Protein 4HAD (pdb70)

Sequence (1238 aa):
SLRFGIISTAKIGRDNVVPAIQDAENCVVTAIASRDLTRAREADRFSVPHAFGSYEELASDVIDAVYIPLPTSQHIEWSIKAADAGKHVVCEKPLALKAGDIDAVIAARDRNKVVVTEAYITYSSPVWQKVRSLIDEGAIGSLRHVQGAFTYFNRDAGLPDIGVYPVSTRFSTGKEPLRIQANTERDPDFGTDIYSSSVKADFDDFELSFYVSTQANRQIVFHGTNGYIEVKSPFNANRRWGPEEIELADRRSHNESRIFRFQDSRQYRREVEAFARAVENGKEEVVTLENSKLNQKVIDAIYRASEKDGWEAVSLRFGIISTAKIGRDNVVPAIQDAENCVVTAIASRDLTRAREADRFSVPHAFGSYEELASDVIDAVYIPLPTSQHIEWSIKAADAGKHVVCEKPLALKAGDIDAVIAARDRNKVVVTEAYITYSSPVWQKVRSLIDEGAIGSLRHVQGAFTYFNRDGLPDIGVYPVSTRFSTGKEPLRIQANTERDPDFGTDIYSSSVKADFDDFELSFYVSTQANRQIVFHGTNGYIEVKSPFNANRWGPEEIELADRSHNESRIFRFQDSRQYRREVEAFARAVENGKEEVVTLENSKLNQKVIDAIYRASEKDGWEAVSLRFGIISTAKIGRDNVVPAIQDAENCVVTAIASRDLTRAREADRFSVPHAFGSYEELASDVIDAVYIPLPTSQHIEWSIKAADAGKHVVCEKPLALKAGDIDAVIAARDRNKVVVTEAYITYSSPVWQKVRSLIDEGAIGSLRHVQGAFTYFNRDAGLPDIGVYPVSTRFSTGKEPLRIQANTERDPDFGTDIYSSVKADFDDFELSFYVSTQANRQIVFHGTNGYIEVKKSPFNANRWGPEEIELADRSHNESRIFRFQDSRQYRREVEAFARAVENGKEEVVTLENSKLNQKVIDAIYRASEKDGWEAVSLRFGIISTAKIGRDNVVPAIQDAENCVVTAIASRDLTRAREADRFSVPHAFGSYEELASDVIDAVYIPLPTSQHIEWSIKAADAGKHVVCEKPLALKAGDIDAVIAARDRNKVVVTEAYITYSPVWQKVRSLIDEGAIGSSLRHVQGAFTYFNRDGLPDDIGVYPVSTRFSTGKEPLRIQANTERDPDFGTDIYSSVKADFDDFELSFYVSTQANRQIVFHGTNGYIEVKKSPFNANRWGPEEIELADRSHNESRIFRFQDSRQYRREVEAFARAVENGKEEVVTLENNSKLNQKVIDAIYRASEKDDGWEAV

Secondary structure (DSSP, 8-state):
--EEEEES--HHIIIIIHHHHHH-SS-EEEEEE-SSHHHHH--TTTT-SEEESSS-----SS-SEEEE-S-GGGHHHHHHHHHHTT-EEEEPSP--SSGGGGHHHHHHHHHHT--EEE---TTSHHHHHHHHHHHTTTTSSEEEEEEEEE--------HHHHTTT--HHHHH----SEEEEEEEE-TTT--EEEEEEEEE-SS-EEEEEEE----EE--EEESS-EEEESSTTTGGGTS--EEEEE-SSSSEEEEEE-TT--HHHHHHHHHHHHHHHS-S----HHHHHHHHHHHHHHHHHTTSSS-EE-/--EEEEES--HHIIIIIHHHHHH-SS-EEEEEE-SSHHHHH--TTTT-SEEESSS-----SS-SEEEE-S-GGGHHHHHHHHHHTT-EEEEPSP--SSGGGHHHHHHHHHHHT--EEE---TTSHHHHHHHHHHHTTTTSSEEEEEEEEE-------HHHHTTT--HHHHH-----EEEEEEEE-TTT--EEEEEEEEE-SS-EEEEEEE----EE--EEESSEEEEESSTTTGGGTS--EEEEEETTSSEEEEEE-TT--HHHHHHHHHHHHHHHS-S----HHHHHHHHHHHHHHHHHTTSSS-EE-/--EEEEES--HHIIIIIHHHHHH-SS-EEEEEE-SSHHHHH--TTTT-SEEESSS-----SS-SEEEE-S-GGGHHHHHHHHHHTT-EEEEPSP--SSGGGHHHHHHHHHHHT--EEE---TTSHHHHHHHHHHHTTTTSSEEEEEEEEE--------HHHHTTT--HHHHH----SEEEEEEEE-TTT--EEEEEEEEE-SS-EEEEEEE----EE--EEESSEEEEESSTTTGGGTS--EEEEEETTSSEEEEEE-TT--HHHHHHHHHHHHHHHS-S----HHHHHHHHHHHHHHHHHTTSSS-EE-/--EEEEES--HHIIIIIHHHHHH-SS-EEEEEE-SSHHHHH--TTTT-SEEESSS-----SS-SEEEE-S-GGGHHHHHHHHHHTT-EEEEPSP--SSGGGHHHHHHHHHHHT--EEE---TTSHHHHHHHHHHHTTTTSSEEEEEEEEE-------HHHHTTT--HHHHH-----EEEEEEEE-TTT--EEEEEEEEE-SS-EEEEEEE----EE--EEESSEEEEESSTTTGGGTS--EEEEEETTSSEEEEEE-TT--HHHHHHHHHHHHHHHS-S----HHHHHHHHHHHHHHHHHTTSSS-EE-

Foldseek 3Di:
DAEEEEEAPDPCCVPAQQLLQCVFDQHHYAEYEDCDQVSRVVVVVSVHNYYYNHPLVLLDPRHQAYEYPDPLVCQLVSLLSNLVSNHAYEYEPPNHPFLVSLVSSVVSCVVSVHHYAYQALLLFPLLVCLQVCVVVCLQPQWAEAEKEFEDEDDDPAFRNGVLQLLSVCSSDVFAFFKKAKAWDADPPPGYTFKMWMWTHRPSYIYTYMYGHHHGDIWWTHHQFWMKIQHQRGPDVVVDFRWIWTATNVSPDIDIDGDPPRSRSSSLVNLSSVCRVPVPRDGHDSVNSSSSSVVVVNNVVNNVDDDMGTD/DAEEEEEDPDPCCVPAQQLLQCVFDQHHYQEYEDCDQVSRVVVVVSVHNYYYNHPLVLLDPRHQAYEYPDPLVCQLVSLLSNLVSLHAYEYEPPNHPFLVSLVSSVVSCVVSVHHYAYQALLLFPLLVVLQVCVVVCLQPQWAEAEKEFEDEDDVDFRNGVLQLLSVCSSDVFAFFKKAKAWDADPPPGHTFKMWMWTHRPSYIYTYMYGHHHGDIWWGHHQFWMKIQHQRGPDPVRDFRWIWTATNVRPDIDIDGDPPRSRSSSLVNLSSVCRVPVPRDGHDSVNSSSSSVVVVNNVVNNVDDDMGTD/DAEEEEEDPDPCCVPAQQLLQCVFDQHHYQEYEDCDQVSRVVVVVSVHNYYYNHPLVCLDPRHQAYEAPDPLVCQLVSLLVNLVSLHAYEYEPPNHPFLVSLVSSVVSCVVSVHHYAYQALLLFPLLVCLLVCVVVCLQPQWAEAEKEFEDEDDPVAFRNGVLQLLSVCSSDVFAFFKKAKAWDADPPPGYTFKMWMWTHRPRYIYTYMYGHHHGDIWWGHHQFWMKIQDQRGPDPVRDFRWIWTATNVNPDIDIDGDPPRSRSSSLVNLSSVCRVPVPRDGHDSVNSSSSSVVVVSNVVNNVDDDMGTD/DAEEEEEDPDPCCVPAQQLLQCVFDQHHYQEYEDCDQVSRVVVVVSVHNYYYNHPLVLLDPSHQAYEYPDPLVCQLVSLLSNLVSNHAYEYEPPNHPFLVSLVSSVVSCVVSVHHYAYQALLLFPLLVVLLVCVVVCLQPQWAEAEKEFEDEDPVAFRNTVLQLLSVCSSDVFAFFKKAKAWDADPPPGHTFKMWMWTHRPSYIYTYMYGHHHGDIWWGHHQFWMKIQDQRGPDPVRDFRWIWTATNVSPDIDIDGDPPRSRSSSRVNLSSVCRVPVPRDGHDSVNSSSSSNVVVSNVVNNVDDDMGTD

CATH classification: 3.40.50.720 (+1 more: 3.30.360.10)

Organism: Rhizobium etli (strain ATCC 51251 / DSM 11541 / JCM 21823 / NBRC 15573 / CFN 42) (NCBI:txid347834)

Structure (mmCIF, N/CA/C/O backbone):
data_4HAD
#
_entry.id   4HAD
#
_cell.length_a   45.662
_cell.length_b   160.081
_cell.length_c   192.646
_cell.angle_alpha   90.000
_cell.angle_beta   90.000
_cell.angle_gamma   90.000
#
_symmetry.space_group_name_H-M   'P 21 21 21'
#
loop_
_entity.id
_entity.type
_entity.pdbx_description
1 polymer 'Probable oxidoreductase protein'
2 non-polymer 'SODIUM ION'
3 water water
#
loop_
_atom_site.group_PDB
_atom_site.id
_atom_site.type_symbol
_atom_site.label_atom_id
_atom_site.label_alt_id
_atom_site.label_comp_id
_atom_site.label_asym_id
_atom_site.label_entity_id
_atom_site.label_seq_id
_atom_site.pdbx_PDB_ins_code
_atom_site.Cartn_x
_atom_site.Cartn_y
_atom_site.Cartn_z
_atom_site.occupancy
_atom_site.B_iso_or_equiv
_atom_site.auth_seq_id
_atom_site.auth_comp_id
_atom_site.auth_asym_id
_atom_site.auth_atom_id
_atom_site.pdbx_PDB_model_num
ATOM 1 N N . SER A 1 22 ? 21.834 57.659 92.656 1.00 68.51 0 SER A N 1
ATOM 2 C CA . SER A 1 22 ? 22.885 57.602 91.600 1.00 66.82 0 SER A CA 1
ATOM 3 C C . SER A 1 22 ? 23.791 58.852 91.648 1.00 58.54 0 SER A C 1
ATOM 4 O O . SER A 1 22 ? 23.313 59.985 91.616 1.00 57.54 0 SER A O 1
ATOM 15 N N . LEU A 1 24 ? 26.516 61.655 90.569 1.00 34.37 2 LEU A N 1
ATOM 16 C CA . LEU A 1 24 ? 27.113 62.363 89.449 1.00 29.99 2 LEU A CA 1
ATOM 17 C C . LEU A 1 24 ? 28.614 62.097 89.459 1.00 29.00 2 LEU A C 1
ATOM 18 O O . LEU A 1 24 ? 29.286 62.259 90.489 1.00 27.76 2 LEU A O 1
ATOM 23 N N . ARG A 1 25 ? 29.130 61.673 88.307 1.00 28.41 3 ARG A N 1
ATOM 24 C CA . ARG A 1 25 ? 30.504 61.230 88.199 1.00 27.65 3 ARG A CA 1
ATOM 25 C C . ARG A 1 25 ? 31.382 62.346 87.638 1.00 25.39 3 ARG A C 1
ATOM 26 O O . ARG A 1 25 ? 31.179 62.792 86.520 1.00 26.99 3 ARG A O 1
ATOM 34 N N . PHE A 1 26 ? 32.372 62.755 88.431 1.00 24.79 4 PHE A N 1
ATOM 35 C CA . PHE A 1 26 ? 33.271 63.852 88.092 1.00 24.59 4 PHE A CA 1
ATOM 36 C C . PHE A 1 26 ? 34.580 63.342 87.528 1.00 25.94 4 PHE A C 1
ATOM 37 O O . PHE A 1 26 ? 35.124 62.338 88.001 1.00 25.87 4 PHE A O 1
ATOM 45 N N . GLY A 1 27 ? 35.073 64.053 86.518 1.00 26.04 5 GLY A N 1
ATOM 46 C CA . GLY A 1 27 ? 36.441 63.927 86.052 1.00 27.51 5 GLY A CA 1
ATOM 47 C C . GLY A 1 27 ? 37.188 65.211 86.397 1.00 26.48 5 GLY A C 1
ATOM 48 O O . GLY A 1 27 ? 36.633 66.295 86.328 1.00 28.33 5 GLY A O 1
ATOM 49 N N . ILE A 1 28 ? 38.449 65.089 86.785 1.00 26.75 6 ILE A N 1
ATOM 50 C CA . ILE A 1 28 ? 39.259 66.235 87.148 1.00 24.98 6 ILE A CA 1
ATOM 51 C C . ILE A 1 28 ? 40.279 66.519 86.046 1.00 26.50 6 ILE A C 1
ATOM 52 O O . ILE A 1 28 ? 41.095 65.666 85.717 1.00 27.61 6 ILE A O 1
ATOM 57 N N . ILE A 1 29 ? 40.254 67.731 85.508 1.00 27.36 7 ILE A N 1
ATOM 58 C CA . ILE A 1 29 ? 41.218 68.129 84.506 1.00 28.75 7 ILE A CA 1
ATOM 59 C C . ILE A 1 29 ? 42.458 68.710 85.187 1.00 28.32 7 ILE A C 1
ATOM 60 O O . ILE A 1 29 ? 42.449 69.841 85.631 1.00 28.57 7 ILE A O 1
ATOM 65 N N . SER A 1 30 ? 43.517 67.906 85.235 1.00 28.05 8 SER A N 1
ATOM 66 C CA . SER A 1 30 ? 44.826 68.251 85.820 1.00 28.70 8 SER A CA 1
ATOM 67 C C . SER A 1 30 ? 44.866 67.955 87.320 1.00 29.06 8 SER A C 1
ATOM 68 O O . SER A 1 30 ? 43.831 67.840 87.975 1.00 29.63 8 SER A O 1
ATOM 71 N N . THR A 1 31 ? 46.086 67.844 87.839 1.00 30.03 9 THR A N 1
ATOM 72 C CA . THR A 1 31 ? 46.340 67.590 89.253 1.00 31.45 9 THR A CA 1
ATOM 73 C C . THR A 1 31 ? 46.655 68.884 89.990 1.00 29.58 9 THR A C 1
ATOM 74 O O . THR A 1 31 ? 47.460 68.903 90.927 1.00 30.91 9 THR A O 1
ATOM 78 N N . ALA A 1 32 ? 46.017 69.973 89.592 1.00 28.67 10 ALA A N 1
ATOM 79 C CA . ALA A 1 32 ? 46.308 71.256 90.198 1.00 30.34 10 ALA A CA 1
ATOM 80 C C . ALA A 1 32 ? 46.007 71.212 91.709 1.00 31.95 10 ALA A C 1
ATOM 81 O O . ALA A 1 32 ? 45.143 70.453 92.165 1.00 28.46 10 ALA A O 1
ATOM 83 N N . LYS A 1 33 ? 46.706 72.069 92.448 1.00 35.84 11 LYS A N 1
ATOM 84 C CA . LYS A 1 33 ? 46.724 72.065 93.901 1.00 38.05 11 LYS A CA 1
ATOM 85 C C . LYS A 1 33 ? 45.368 72.365 94.520 1.00 33.97 11 LYS A C 1
ATOM 86 O O . LYS A 1 33 ? 45.010 71.759 95.530 1.00 29.64 11 LYS A O 1
ATOM 92 N N . ILE A 1 34 ? 44.625 73.301 93.930 1.00 28.85 12 ILE A N 1
ATOM 93 C CA . ILE A 1 34 ? 43.275 73.618 94.403 1.00 30.69 12 ILE A CA 1
ATOM 94 C C . ILE A 1 34 ? 42.386 72.364 94.398 1.00 28.25 12 ILE A C 1
ATOM 95 O O . ILE A 1 34 ? 41.548 72.177 95.288 1.00 23.98 12 ILE A O 1
ATOM 100 N N . GLY A 1 35 ? 42.531 71.542 93.367 1.00 25.10 13 GLY A N 1
ATOM 101 C CA . GLY A 1 35 ? 41.803 70.278 93.298 1.00 29.43 13 GLY A CA 1
ATOM 102 C C . GLY A 1 35 ? 42.247 69.305 94.372 1.00 28.01 13 GLY A C 1
ATOM 103 O O . GLY A 1 35 ? 41.415 68.778 95.104 1.00 29.18 13 GLY A O 1
ATOM 104 N N . ARG A 1 36 ? 43.557 69.108 94.491 1.00 27.41 14 ARG A N 1
ATOM 105 C CA . ARG A 1 36 ? 44.129 68.167 95.459 1.00 29.89 14 ARG A CA 1
ATOM 106 C C . ARG A 1 36 ? 43.775 68.525 96.915 1.00 30.97 14 ARG A C 1
ATOM 107 O O . ARG A 1 36 ? 43.459 67.642 97.729 1.00 24.73 14 ARG A O 1
ATOM 115 N N . ASP A 1 37 ? 43.830 69.820 97.233 1.00 27.01 15 ASP A N 1
ATOM 116 C CA . ASP A 1 37 ? 43.722 70.284 98.610 1.00 28.96 15 ASP A CA 1
ATOM 117 C C . ASP A 1 37 ? 42.282 70.525 99.083 1.00 27.70 15 ASP A C 1
ATOM 118 O O . ASP A 1 37 ? 42.011 70.430 100.271 1.00 29.25 15 ASP A O 1
ATOM 123 N N . ASN A 1 38 ? 41.373 70.814 98.164 1.00 25.59 16 ASN A N 1
ATOM 124 C CA . ASN A 1 38 ? 40.031 71.226 98.518 1.00 25.05 16 ASN A CA 1
ATOM 125 C C . ASN A 1 38 ? 38.904 70.516 97.793 1.00 21.75 16 ASN A C 1
ATOM 126 O O . ASN A 1 38 ? 38.031 69.918 98.433 1.00 21.09 16 ASN A O 1
ATOM 131 N N . VAL A 1 39 ? 38.897 70.585 96.470 1.00 20.16 17 VAL A N 1
ATOM 132 C CA . VAL A 1 39 ? 37.717 70.171 95.725 1.00 20.25 17 VAL A CA 1
ATOM 133 C C . VAL A 1 39 ? 37.587 68.657 95.560 1.00 20.52 17 VAL A C 1
ATOM 134 O O . VAL A 1 39 ? 36.506 68.110 95.746 1.00 23.14 17 VAL A O 1
ATOM 138 N N . VAL A 1 40 ? 38.679 67.965 95.274 1.00 21.17 18 VAL A N 1
ATOM 139 C CA . VAL A 1 40 ? 38.599 66.509 95.098 1.00 21.23 18 VAL A CA 1
ATOM 140 C C . VAL A 1 40 ? 38.132 65.791 96.373 1.00 21.03 18 VAL A C 1
ATOM 141 O O . VAL A 1 40 ? 37.216 64.991 96.306 1.00 21.62 18 VAL A O 1
ATOM 145 N N . PRO A 1 41 ? 38.743 66.073 97.528 1.00 20.49 19 PRO A N 1
ATOM 146 C CA . PRO A 1 41 ? 38.216 65.453 98.710 1.00 20.45 19 PRO A CA 1
ATOM 147 C C . PRO A 1 41 ? 36.780 65.842 99.021 1.00 20.55 19 PRO A C 1
ATOM 148 O O . PRO A 1 41 ? 36.032 65.016 99.518 1.00 19.55 19 PRO A O 1
ATOM 152 N N . ALA A 1 42 ? 36.384 67.092 98.701 1.00 20.21 20 ALA A N 1
ATOM 153 C CA . ALA A 1 42 ? 35.009 67.513 98.908 1.00 20.58 20 ALA A CA 1
ATOM 154 C C . ALA A 1 42 ? 34.025 66.755 98.029 1.00 21.61 20 ALA A C 1
ATOM 155 O O . ALA A 1 42 ? 32.935 66.427 98.487 1.00 22.61 20 ALA A O 1
ATOM 157 N N . ILE A 1 43 ? 34.411 66.434 96.790 1.00 22.99 21 ILE A N 1
ATOM 158 C CA . ILE A 1 43 ? 33.545 65.634 95.922 1.00 21.95 21 ILE A CA 1
ATOM 159 C C . ILE A 1 43 ? 33.386 64.209 96.481 1.00 22.82 21 ILE A C 1
ATOM 160 O O . ILE A 1 43 ? 32.268 63.688 96.538 1.00 21.85 21 ILE A O 1
ATOM 165 N N . GLN A 1 44 ? 34.472 63.624 96.975 1.00 22.87 22 GLN A N 1
ATOM 166 C CA . GLN A 1 44 ? 34.377 62.288 97.588 1.00 24.28 22 GLN A CA 1
ATOM 167 C C . GLN A 1 44 ? 33.491 62.337 98.843 1.00 24.21 22 GLN A C 1
ATOM 168 O O . GLN A 1 44 ? 32.676 61.433 99.040 1.00 24.22 22 GLN A O 1
ATOM 174 N N . ASP A 1 45 ? 33.571 63.421 99.621 1.00 23.63 23 ASP A N 1
ATOM 175 C CA . ASP A 1 45 ? 32.724 63.583 100.789 1.00 22.26 23 ASP A CA 1
ATOM 176 C C . ASP A 1 45 ? 31.249 63.816 100.420 1.00 22.13 23 ASP A C 1
ATOM 177 O O . ASP A 1 45 ? 30.331 63.411 101.164 1.00 23.37 23 ASP A O 1
ATOM 182 N N . ALA A 1 46 ? 31.025 64.448 99.280 1.00 21.34 24 ALA A N 1
ATOM 183 C CA . ALA A 1 46 ? 29.677 64.895 98.878 1.00 21.59 24 ALA A CA 1
ATOM 184 C C . ALA A 1 46 ? 28.677 63.760 98.745 1.00 23.06 24 ALA A C 1
ATOM 185 O O . ALA A 1 46 ? 29.043 62.636 98.357 1.00 24.93 24 ALA A O 1
ATOM 187 N N . GLU A 1 47 ? 27.424 64.035 99.068 1.00 23.97 25 GLU A N 1
ATOM 188 C CA . GLU A 1 47 ? 26.390 63.009 99.102 1.00 29.76 25 GLU A CA 1
ATOM 189 C C . GLU A 1 47 ? 25.901 62.530 97.754 1.00 29.14 25 GLU A C 1
ATOM 190 O O . GLU A 1 47 ? 25.440 61.394 97.640 1.00 33.37 25 GLU A O 1
ATOM 196 N N . ASN A 1 48 ? 25.981 63.374 96.744 1.00 28.82 26 ASN A N 1
ATOM 197 C CA . ASN A 1 48 ? 25.358 63.074 95.457 1.00 28.38 26 ASN A CA 1
ATOM 198 C C . ASN A 1 48 ? 26.345 63.120 94.293 1.00 27.69 26 ASN A C 1
ATOM 199 O O . ASN A 1 48 ? 25.928 63.167 93.128 1.00 28.59 26 ASN A O 1
ATOM 204 N N . CYS A 1 49 ? 27.642 63.152 94.595 1.00 26.40 27 CYS A N 1
ATOM 205 C CA . CYS A 1 49 ? 28.641 62.960 93.560 1.00 27.00 27 CYS A CA 1
ATOM 206 C C . CYS A 1 49 ? 29.888 62.246 94.029 1.00 25.41 27 CYS A C 1
ATOM 207 O O . CYS A 1 49 ? 30.044 61.940 95.214 1.00 22.91 27 CYS A O 1
ATOM 210 N N . VAL A 1 50 ? 30.747 61.936 93.064 1.00 24.87 28 VAL A N 1
ATOM 211 C CA . VAL A 1 50 ? 31.928 61.136 93.307 1.00 24.25 28 VAL A CA 1
ATOM 212 C C . VAL A 1 50 ? 32.916 61.425 92.174 1.00 23.66 28 VAL A C 1
ATOM 213 O O . VAL A 1 50 ? 32.508 61.801 91.063 1.00 23.93 28 VAL A O 1
ATOM 217 N N . VAL A 1 51 ? 34.209 61.291 92.443 1.00 23.38 29 VAL A N 1
ATOM 218 C CA . VAL A 1 51 ? 35.227 61.433 91.393 1.00 24.14 29 VAL A CA 1
ATOM 219 C C . VAL A 1 51 ? 35.549 60.058 90.820 1.00 25.75 29 VAL A C 1
ATOM 220 O O . VAL A 1 51 ? 35.993 59.198 91.553 1.00 26.42 29 VAL A O 1
ATOM 224 N N . THR A 1 52 ? 35.326 59.872 89.518 1.00 26.50 30 THR A N 1
ATOM 225 C CA . THR A 1 52 ? 35.618 58.620 88.843 1.00 27.19 30 THR A CA 1
ATOM 226 C C . THR A 1 52 ? 36.888 58.639 87.992 1.00 28.08 30 THR A C 1
ATOM 227 O O . THR A 1 52 ? 37.429 57.567 87.664 1.00 28.94 30 THR A O 1
ATOM 231 N N . ALA A 1 53 ? 37.382 59.821 87.648 1.00 26.83 31 ALA A N 1
ATOM 232 C CA . ALA A 1 53 ? 38.579 59.916 86.833 1.00 26.31 31 ALA A CA 1
ATOM 233 C C . ALA A 1 53 ? 39.397 61.193 87.097 1.00 28.15 31 ALA A C 1
ATOM 234 O O . ALA A 1 53 ? 38.853 62.258 87.447 1.00 26.55 31 ALA A O 1
ATOM 236 N N . ILE A 1 54 ? 40.711 61.061 86.917 1.00 27.78 32 ILE A N 1
ATOM 237 C CA . ILE A 1 54 ? 41.628 62.176 86.913 1.00 28.07 32 ILE A CA 1
ATOM 238 C C . ILE A 1 54 ? 42.438 62.103 85.635 1.00 27.92 32 ILE A C 1
ATOM 239 O O . ILE A 1 54 ? 42.830 61.013 85.206 1.00 27.92 32 ILE A O 1
ATOM 244 N N . ALA A 1 55 ? 42.693 63.268 85.029 1.00 26.95 33 ALA A N 1
ATOM 245 C CA . ALA A 1 55 ? 43.434 63.342 83.775 1.00 27.59 33 ALA A CA 1
ATOM 246 C C . ALA A 1 55 ? 44.583 64.319 83.912 1.00 28.74 33 ALA A C 1
ATOM 247 O O . ALA A 1 55 ? 44.449 65.386 84.539 1.00 27.82 33 ALA A O 1
ATOM 249 N N . SER A 1 56 ? 45.719 63.941 83.350 1.00 30.18 34 SER A N 1
ATOM 250 C CA . SER A 1 56 ? 46.887 64.808 83.319 1.00 32.60 34 SER A CA 1
ATOM 251 C C . SER A 1 56 ? 47.730 64.418 82.125 1.00 36.55 34 SER A C 1
ATOM 252 O O . SER A 1 56 ? 47.732 63.248 81.730 1.00 39.38 34 SER A O 1
ATOM 255 N N . ARG A 1 57 ? 48.478 65.379 81.591 1.00 39.19 35 ARG A N 1
ATOM 256 C CA . ARG A 1 57 ? 49.508 65.077 80.588 1.00 47.59 35 ARG A CA 1
ATOM 257 C C . ARG A 1 57 ? 50.548 64.081 81.118 1.00 46.69 35 ARG A C 1
ATOM 258 O O . ARG A 1 57 ? 51.181 63.388 80.337 1.00 43.91 35 ARG A O 1
ATOM 266 N N . ASP A 1 58 ? 50.730 64.059 82.438 1.00 42.25 36 ASP A N 1
ATOM 267 C CA . ASP A 1 58 ? 51.616 63.136 83.117 1.00 42.56 36 ASP A CA 1
ATOM 268 C C . ASP A 1 58 ? 50.756 62.060 83.780 1.00 41.18 36 ASP A C 1
ATOM 269 O O . ASP A 1 58 ? 50.183 62.275 84.861 1.00 39.23 36 ASP A O 1
ATOM 274 N N . LEU A 1 59 ? 50.648 60.915 83.107 1.00 38.88 37 LEU A N 1
ATOM 275 C CA . LEU A 1 59 ? 49.797 59.821 83.564 1.00 39.94 37 LEU A CA 1
ATOM 276 C C . LEU A 1 59 ? 50.163 59.347 84.968 1.00 42.54 37 LEU A C 1
ATOM 277 O O . LEU A 1 59 ? 49.287 59.008 85.769 1.00 40.91 37 LEU A O 1
ATOM 282 N N . THR A 1 60 ? 51.459 59.314 85.255 1.00 43.64 38 THR A N 1
ATOM 283 C CA . THR A 1 60 ? 51.955 58.858 86.556 1.00 41.57 38 THR A CA 1
ATOM 284 C C . THR A 1 60 ? 51.398 59.731 87.675 1.00 41.77 38 THR A C 1
ATOM 285 O O . THR A 1 60 ? 50.945 59.218 88.689 1.00 41.11 38 THR A O 1
ATOM 289 N N . ARG A 1 61 ? 51.431 61.042 87.468 1.00 42.00 39 ARG A N 1
ATOM 290 C CA . ARG A 1 61 ? 50.832 62.004 88.383 1.00 41.00 39 ARG A CA 1
ATOM 291 C C . ARG A 1 61 ? 49.348 61.766 88.621 1.00 37.81 39 ARG A C 1
ATOM 292 O O . ARG A 1 61 ? 48.884 61.786 89.760 1.00 36.16 39 ARG A O 1
ATOM 300 N N . ALA A 1 62 ? 48.615 61.564 87.532 1.00 34.98 40 ALA A N 1
ATOM 301 C CA . ALA A 1 62 ? 47.180 61.300 87.591 1.00 33.58 40 ALA A CA 1
ATOM 302 C C . ALA A 1 62 ? 46.870 60.054 88.409 1.00 32.75 40 ALA A C 1
ATOM 303 O O . ALA A 1 62 ? 45.959 60.059 89.252 1.00 29.20 40 ALA A O 1
ATOM 305 N N . ARG A 1 63 ? 47.638 58.994 88.153 1.00 33.94 41 ARG A N 1
ATOM 306 C CA . ARG A 1 63 ? 47.469 57.699 88.812 1.00 38.03 41 ARG A CA 1
ATOM 307 C C . ARG A 1 63 ? 47.769 57.795 90.316 1.00 37.01 41 ARG A C 1
ATOM 308 O O . ARG A 1 63 ? 47.078 57.177 91.133 1.00 36.20 41 ARG A O 1
ATOM 316 N N . GLU A 1 64 ? 48.796 58.564 90.667 1.00 38.56 42 GLU A N 1
ATOM 317 C CA . GLU A 1 64 ? 49.159 58.798 92.078 1.00 39.16 42 GLU A CA 1
ATOM 318 C C . GLU A 1 64 ? 48.055 59.518 92.830 1.00 35.94 42 GLU A C 1
ATOM 319 O O . GLU A 1 64 ? 47.728 59.155 93.956 1.00 32.93 42 GLU A O 1
ATOM 333 N N . ALA A 1 66 ? 44.880 59.649 91.854 1.00 29.14 44 ALA A N 1
ATOM 334 C CA . ALA A 1 66 ? 43.723 58.752 91.835 1.00 29.09 44 ALA A CA 1
ATOM 335 C C . ALA A 1 66 ? 43.809 57.722 92.943 1.00 30.26 44 ALA A C 1
ATOM 336 O O . ALA A 1 66 ? 42.827 57.476 93.651 1.00 31.63 44 ALA A O 1
ATOM 338 N N . ASP A 1 67 ? 44.988 57.146 93.116 1.00 31.47 45 ASP A N 1
ATOM 339 C CA . ASP A 1 67 ? 45.202 56.144 94.161 1.00 33.50 45 ASP A CA 1
ATOM 340 C C . ASP A 1 67 ? 44.935 56.727 95.535 1.00 32.61 45 ASP A C 1
ATOM 341 O O . ASP A 1 67 ? 44.283 56.096 96.347 1.00 32.19 45 ASP A O 1
ATOM 346 N N . ARG A 1 68 ? 45.438 57.930 95.784 1.00 29.26 46 ARG A N 1
ATOM 347 C CA . ARG A 1 68 ? 45.263 58.585 97.060 1.00 29.95 46 ARG A CA 1
ATOM 348 C C . ARG A 1 68 ? 43.788 58.790 97.452 1.00 27.48 46 ARG A C 1
ATOM 349 O O . ARG A 1 68 ? 43.420 58.599 98.611 1.00 26.21 46 ARG A O 1
ATOM 357 N N . PHE A 1 69 ? 42.983 59.212 96.491 1.00 27.85 47 PHE A N 1
ATOM 358 C CA . PHE A 1 69 ? 41.621 59.667 96.735 1.00 25.94 47 PHE A CA 1
ATOM 359 C C . PHE A 1 69 ? 40.559 58.639 96.395 1.00 25.61 47 PHE A C 1
ATOM 360 O O . PHE A 1 69 ? 39.375 58.965 96.392 1.00 23.79 47 PHE A O 1
ATOM 368 N N . SER A 1 70 ? 40.984 57.399 96.124 1.00 26.78 48 SER A N 1
ATOM 369 C CA . SER A 1 70 ? 40.069 56.287 95.842 1.00 27.90 48 SER A CA 1
ATOM 370 C C . SER A 1 70 ? 39.322 56.451 94.520 1.00 29.17 48 SER A C 1
ATOM 371 O O . SER A 1 70 ? 38.117 56.148 94.428 1.00 29.83 48 SER A O 1
ATOM 374 N N . VAL A 1 71 ? 40.041 56.936 93.504 1.00 28.33 49 VAL A N 1
ATOM 375 C CA . VAL A 1 71 ? 39.465 57.219 92.198 1.00 28.13 49 VAL A CA 1
ATOM 376 C C . VAL A 1 71 ? 39.828 56.081 91.241 1.00 27.85 49 VAL A C 1
ATOM 377 O O . VAL A 1 71 ? 40.990 55.751 91.106 1.00 27.96 49 VAL A O 1
ATOM 381 N N . PRO A 1 72 ? 38.832 55.488 90.579 1.00 28.35 50 PRO A N 1
ATOM 382 C CA . PRO A 1 72 ? 39.098 54.264 89.822 1.00 30.75 50 PRO A CA 1
ATOM 383 C C . PRO A 1 72 ? 39.867 54.459 88.514 1.00 31.43 50 PRO A C 1
ATOM 384 O O . PRO A 1 72 ? 40.595 53.564 88.112 1.00 32.37 50 PRO A O 1
ATOM 388 N N . HIS A 1 73 ? 39.719 55.603 87.857 1.00 29.62 51 HIS A N 1
ATOM 389 C CA . HIS A 1 73 ? 40.335 55.801 86.542 1.00 31.20 51 HIS A CA 1
ATOM 390 C C . HIS A 1 73 ? 41.323 56.971 86.502 1.00 31.06 51 HIS A C 1
ATOM 391 O O . HIS A 1 73 ? 41.096 58.023 87.123 1.00 31.35 51 HIS A O 1
ATOM 398 N N . ALA A 1 74 ? 42.414 56.765 85.767 1.00 29.78 52 ALA A N 1
ATOM 399 C CA . ALA A 1 74 ? 43.403 57.787 85.500 1.00 30.43 52 ALA A CA 1
ATOM 400 C C . ALA A 1 74 ? 43.642 57.831 83.988 1.00 31.71 52 ALA A C 1
ATOM 401 O O . ALA A 1 74 ? 43.791 56.785 83.370 1.00 31.64 52 ALA A O 1
ATOM 403 N N . PHE A 1 75 ? 43.651 59.029 83.401 1.00 31.27 53 PHE A N 1
ATOM 404 C CA . PHE A 1 75 ? 43.854 59.194 81.957 1.00 32.03 53 PHE A CA 1
ATOM 405 C C . PHE A 1 75 ? 45.100 60.031 81.678 1.00 33.39 53 PHE A C 1
ATOM 406 O O . PHE A 1 75 ? 45.434 60.942 82.440 1.00 32.72 53 PHE A O 1
ATOM 414 N N . GLY A 1 76 ? 45.756 59.744 80.558 1.00 34.89 54 GLY A N 1
ATOM 415 C CA . GLY A 1 76 ? 46.989 60.436 80.163 1.00 37.16 54 GLY A CA 1
ATOM 416 C C . GLY A 1 76 ? 46.794 61.664 79.284 1.00 35.45 54 GLY A C 1
ATOM 417 O O . GLY A 1 76 ? 47.770 62.274 78.834 1.00 35.06 54 GLY A O 1
ATOM 418 N N . SER A 1 77 ? 45.542 62.037 79.054 1.00 33.52 55 SER A N 1
ATOM 419 C CA . SER A 1 77 ? 45.213 63.268 78.330 1.00 33.85 55 SER A CA 1
ATOM 420 C C . SER A 1 77 ? 43.803 63.715 78.679 1.00 31.64 55 SER A C 1
ATOM 421 O O . SER A 1 77 ? 42.945 62.892 79.002 1.00 29.68 55 SER A O 1
ATOM 424 N N . TYR A 1 78 ? 43.554 65.014 78.568 1.00 31.79 56 TYR A N 1
ATOM 425 C CA . TYR A 1 78 ? 42.219 65.541 78.843 1.00 31.28 56 TYR A CA 1
ATOM 426 C C . TYR A 1 78 ? 41.232 64.984 77.828 1.00 31.07 56 TYR A C 1
ATOM 427 O O . TYR A 1 78 ? 40.110 64.608 78.176 1.00 30.14 56 TYR A O 1
ATOM 436 N N . GLU A 1 79 ? 41.669 64.910 76.570 1.00 32.58 57 GLU A N 1
ATOM 437 C CA . GLU A 1 79 ? 40.803 64.535 75.456 1.00 33.01 57 GLU A CA 1
ATOM 438 C C . GLU A 1 79 ? 40.264 63.136 75.648 1.00 33.04 57 GLU A C 1
ATOM 439 O O . GLU A 1 79 ? 39.089 62.883 75.398 1.00 34.78 57 GLU A O 1
ATOM 445 N N . GLU A 1 80 ? 41.123 62.234 76.109 1.00 33.81 58 GLU A N 1
ATOM 446 C CA . GLU A 1 80 ? 40.714 60.849 76.313 1.00 33.68 58 GLU A CA 1
ATOM 447 C C . GLU A 1 80 ? 39.646 60.716 77.397 1.00 32.52 58 GLU A C 1
ATOM 448 O O . GLU A 1 80 ? 38.668 59.991 77.216 1.00 31.23 58 GLU A O 1
ATOM 462 N N . LEU A 1 82 ? 37.534 63.205 78.286 1.00 33.93 60 LEU A N 1
ATOM 463 C CA . LEU A 1 82 ? 36.313 63.804 77.738 1.00 31.99 60 LEU A CA 1
ATOM 464 C C . LEU A 1 82 ? 35.549 62.872 76.802 1.00 32.01 60 LEU A C 1
ATOM 465 O O . LEU A 1 82 ? 34.317 62.883 76.793 1.00 36.30 60 LEU A O 1
ATOM 470 N N . ALA A 1 83 ? 36.266 62.037 76.062 1.00 32.72 61 ALA A N 1
ATOM 471 C CA . ALA A 1 83 ? 35.638 61.077 75.157 1.00 34.43 61 ALA A CA 1
ATOM 472 C C . ALA A 1 83 ? 35.032 59.877 75.889 1.00 35.72 61 ALA A C 1
ATOM 473 O O . ALA A 1 83 ? 34.244 59.126 75.317 1.00 35.48 61 ALA A O 1
ATOM 475 N N . SER A 1 84 ? 35.403 59.680 77.148 1.00 36.57 62 SER A N 1
ATOM 476 C CA . SER A 1 84 ? 34.988 58.484 77.901 1.00 38.34 62 SER A CA 1
ATOM 477 C C . SER A 1 84 ? 33.567 58.639 78.424 1.00 38.97 62 SER A C 1
ATOM 478 O O . SER A 1 84 ? 33.090 59.767 78.632 1.00 36.03 62 SER A O 1
ATOM 481 N N . ASP A 1 85 ? 32.897 57.514 78.650 1.00 36.43 63 ASP A N 1
ATOM 482 C CA . ASP A 1 85 ? 31.579 57.514 79.310 1.00 38.69 63 ASP A CA 1
ATOM 483 C C . ASP A 1 85 ? 31.653 57.239 80.827 1.00 36.22 63 ASP A C 1
ATOM 484 O O . ASP A 1 85 ? 30.621 57.058 81.476 1.00 37.29 63 ASP A O 1
ATOM 489 N N . VAL A 1 86 ? 32.860 57.231 81.402 1.00 35.05 64 VAL A N 1
ATOM 490 C CA . VAL A 1 86 ? 33.013 56.995 82.843 1.00 34.12 64 VAL A CA 1
ATOM 491 C C . VAL A 1 86 ? 32.788 58.260 83.694 1.00 32.00 64 VAL A C 1
ATOM 492 O O . VAL A 1 86 ? 32.732 58.167 84.912 1.00 32.36 64 VAL A O 1
ATOM 496 N N . ILE A 1 87 ? 32.680 59.428 83.049 1.00 30.30 65 ILE A N 1
ATOM 497 C CA . ILE A 1 87 ? 32.353 60.694 83.721 1.00 28.30 65 ILE A CA 1
ATOM 498 C C . ILE A 1 87 ? 31.112 61.360 83.127 1.00 28.70 65 ILE A C 1
ATOM 499 O O . ILE A 1 87 ? 30.840 61.208 81.944 1.00 28.38 65 ILE A O 1
ATOM 504 N N . ASP A 1 88 ? 30.375 62.093 83.969 1.00 27.11 66 ASP A N 1
ATOM 505 C CA . ASP A 1 88 ? 29.227 62.895 83.542 1.00 26.84 66 ASP A CA 1
ATOM 506 C C . ASP A 1 88 ? 29.564 64.395 83.552 1.00 26.18 66 ASP A C 1
ATOM 507 O O . ASP A 1 88 ? 28.860 65.202 82.946 1.00 28.05 66 ASP A O 1
ATOM 512 N N . ALA A 1 89 ? 30.605 64.765 84.286 1.00 25.13 67 ALA A N 1
ATOM 513 C CA . ALA A 1 89 ? 30.909 66.176 84.554 1.00 24.25 67 ALA A CA 1
ATOM 514 C C . ALA A 1 89 ? 32.405 66.325 84.782 1.00 24.42 67 ALA A C 1
ATOM 515 O O . ALA A 1 89 ? 33.097 65.343 85.096 1.00 24.52 67 ALA A O 1
ATOM 517 N N . VAL A 1 90 ? 32.906 67.532 84.583 1.00 24.68 68 VAL A N 1
ATOM 518 C CA . VAL A 1 90 ? 34.300 67.817 84.865 1.00 25.52 68 VAL A CA 1
ATOM 519 C C . VAL A 1 90 ? 34.436 69.001 85.807 1.00 25.44 68 VAL A C 1
ATOM 520 O O . VAL A 1 90 ? 33.607 69.925 85.811 1.00 24.52 68 VAL A O 1
ATOM 524 N N . TYR A 1 91 ? 35.523 68.963 86.565 1.00 24.55 69 TYR A N 1
ATOM 525 C CA . TYR A 1 91 ? 35.996 70.089 87.330 1.00 24.91 69 TYR A CA 1
ATOM 526 C C . TYR A 1 91 ? 37.303 70.570 86.696 1.00 24.92 69 TYR A C 1
ATOM 527 O O . TYR A 1 91 ? 38.168 69.750 86.354 1.00 25.58 69 TYR A O 1
ATOM 536 N N . ILE A 1 92 ? 37.420 71.885 86.507 1.00 24.24 70 ILE A N 1
ATOM 537 C CA . ILE A 1 92 ? 38.527 72.476 85.778 1.00 24.80 70 ILE A CA 1
ATOM 538 C C . ILE A 1 92 ? 39.257 73.500 86.632 1.00 25.34 70 ILE A C 1
ATOM 539 O O . ILE A 1 92 ? 38.855 74.665 86.690 1.00 28.80 70 ILE A O 1
ATOM 544 N N . PRO A 1 93 ? 40.336 73.076 87.300 1.00 25.22 71 PRO A N 1
ATOM 545 C CA . PRO A 1 93 ? 41.176 73.965 88.095 1.00 27.49 71 PRO A CA 1
ATOM 546 C C . PRO A 1 93 ? 42.444 74.407 87.386 1.00 28.14 71 PRO A C 1
ATOM 547 O O . PRO A 1 93 ? 43.463 74.633 88.022 1.00 36.36 71 PRO A O 1
ATOM 551 N N . LEU A 1 94 ? 42.375 74.508 86.074 1.00 28.58 72 LEU A N 1
ATOM 552 C CA . LEU A 1 94 ? 43.489 74.978 85.270 1.00 29.90 72 LEU A CA 1
ATOM 553 C C . LEU A 1 94 ? 43.656 76.489 85.452 1.00 31.57 72 LEU A C 1
ATOM 554 O O . LEU A 1 94 ? 42.740 77.160 85.943 1.00 30.63 72 LEU A O 1
ATOM 559 N N . PRO A 1 95 ? 44.811 77.029 85.040 1.00 35.99 73 PRO A N 1
ATOM 560 C CA . PRO A 1 95 ? 44.977 78.489 85.010 1.00 39.75 73 PRO A CA 1
ATOM 561 C C . PRO A 1 95 ? 43.916 79.165 84.130 1.00 39.09 73 PRO A C 1
ATOM 562 O O . PRO A 1 95 ? 43.449 78.564 83.149 1.00 40.19 73 PRO A O 1
ATOM 566 N N . THR A 1 96 ? 43.562 80.407 84.485 1.00 36.04 74 THR A N 1
ATOM 567 C CA . THR A 1 96 ? 42.529 81.181 83.795 1.00 34.62 74 THR A CA 1
ATOM 568 C C . THR A 1 96 ? 42.647 81.158 82.291 1.00 34.31 74 THR A C 1
ATOM 569 O O . THR A 1 96 ? 41.655 80.994 81.589 1.00 36.58 74 THR A O 1
ATOM 573 N N . SER A 1 97 ? 43.863 81.311 81.795 1.00 35.81 75 SER A N 1
ATOM 574 C CA . SER A 1 97 ? 44.111 81.333 80.361 1.00 36.38 75 SER A CA 1
ATOM 575 C C . SER A 1 97 ? 43.650 80.062 79.642 1.00 36.10 75 SER A C 1
ATOM 576 O O . SER A 1 97 ? 43.555 80.042 78.417 1.00 35.95 75 SER A O 1
ATOM 579 N N . GLN A 1 98 ? 43.402 78.992 80.387 1.00 37.09 76 GLN A N 1
ATOM 580 C CA . GLN A 1 98 ? 42.980 77.719 79.793 1.00 36.85 76 GLN A CA 1
ATOM 581 C C . GLN A 1 98 ? 41.506 77.380 80.053 1.00 34.95 76 GLN A C 1
ATOM 582 O O . GLN A 1 98 ? 41.005 76.365 79.564 1.00 35.45 76 GLN A O 1
ATOM 588 N N . HIS A 1 99 ? 40.820 78.216 80.822 1.00 31.87 77 HIS A N 1
ATOM 589 C CA . HIS A 1 99 ? 39.428 77.938 81.219 1.00 32.98 77 HIS A CA 1
ATOM 590 C C . HIS A 1 99 ? 38.443 77.878 80.061 1.00 33.42 77 HIS A C 1
ATOM 591 O O . HIS A 1 99 ? 37.660 76.935 79.960 1.00 32.75 77 HIS A O 1
ATOM 598 N N . ILE A 1 100 ? 38.490 78.871 79.178 1.00 37.24 78 ILE A N 1
ATOM 599 C CA . ILE A 1 100 ? 37.540 78.930 78.068 1.00 37.14 78 ILE A CA 1
ATOM 600 C C . ILE A 1 100 ? 37.675 77.700 77.180 1.00 34.90 78 ILE A C 1
ATOM 601 O O . ILE A 1 100 ? 36.680 77.022 76.887 1.00 39.63 78 ILE A O 1
ATOM 606 N N . GLU A 1 101 ? 38.902 77.415 76.746 1.00 35.27 79 GLU A N 1
ATOM 607 C CA . GLU A 1 101 ? 39.163 76.292 75.841 1.00 33.07 79 GLU A CA 1
ATOM 608 C C . GLU A 1 101 ? 38.560 74.992 76.373 1.00 30.19 79 GLU A C 1
ATOM 609 O O . GLU A 1 101 ? 37.865 74.271 75.653 1.00 29.73 79 GLU A O 1
ATOM 615 N N . TRP A 1 102 ? 38.819 74.696 77.637 1.00 30.08 80 TRP A N 1
ATOM 616 C CA . TRP A 1 102 ? 38.458 73.374 78.172 1.00 29.69 80 TRP A CA 1
ATOM 617 C C . TRP A 1 102 ? 37.014 73.298 78.675 1.00 29.20 80 TRP A C 1
ATOM 618 O O . TRP A 1 102 ? 36.398 72.237 78.616 1.00 27.11 80 TRP A O 1
ATOM 629 N N . SER A 1 103 ? 36.457 74.435 79.090 1.00 27.23 81 SER A N 1
ATOM 630 C CA . SER A 1 103 ? 35.037 74.493 79.398 1.00 27.55 81 SER A CA 1
ATOM 631 C C . SER A 1 103 ? 34.220 74.164 78.152 1.00 28.38 81 SER A C 1
ATOM 632 O O . SER A 1 103 ? 33.267 73.375 78.209 1.00 29.29 81 SER A O 1
ATOM 635 N N . ILE A 1 104 ? 34.612 74.748 77.018 1.00 28.57 82 ILE A N 1
ATOM 636 C CA . ILE A 1 104 ? 33.899 74.539 75.762 1.00 28.50 82 ILE A CA 1
ATOM 637 C C . ILE A 1 104 ? 34.078 73.105 75.261 1.00 28.45 82 ILE A C 1
ATOM 638 O O . ILE A 1 104 ? 33.109 72.459 74.857 1.00 27.80 82 ILE A O 1
ATOM 643 N N . LYS A 1 105 ? 35.304 72.605 75.281 1.00 28.36 83 LYS A N 1
ATOM 644 C CA . LYS A 1 105 ? 35.543 71.222 74.841 1.00 28.60 83 LYS A CA 1
ATOM 645 C C . LYS A 1 105 ? 34.777 70.218 75.704 1.00 28.65 83 LYS A C 1
ATOM 646 O O . LYS A 1 105 ? 34.269 69.221 75.202 1.00 31.41 83 LYS A O 1
ATOM 652 N N . ALA A 1 106 ? 34.711 70.470 77.005 1.00 27.31 84 ALA A N 1
ATOM 653 C CA . ALA A 1 106 ? 33.996 69.575 77.915 1.00 26.88 84 ALA A CA 1
ATOM 654 C C . ALA A 1 106 ? 32.505 69.541 77.614 1.00 27.11 84 ALA A C 1
ATOM 655 O O . ALA A 1 106 ? 31.916 68.466 77.468 1.00 28.21 84 ALA A O 1
ATOM 657 N N . ALA A 1 107 ? 31.913 70.721 77.451 1.00 26.68 85 ALA A N 1
ATOM 658 C CA . ALA A 1 107 ? 30.513 70.826 77.065 1.00 27.65 85 ALA A CA 1
ATOM 659 C C . ALA A 1 107 ? 30.252 70.183 75.709 1.00 26.95 85 ALA A C 1
ATOM 660 O O . ALA A 1 107 ? 29.248 69.483 75.534 1.00 27.72 85 ALA A O 1
ATOM 662 N N . ASP A 1 108 ? 31.120 70.431 74.735 1.00 27.51 86 ASP A N 1
ATOM 663 C CA . ASP A 1 108 ? 30.945 69.851 73.408 1.00 28.71 86 ASP A CA 1
ATOM 664 C C . ASP A 1 108 ? 31.082 68.321 73.454 1.00 28.34 86 ASP A C 1
ATOM 665 O O . ASP A 1 108 ? 30.566 67.639 72.590 1.00 27.86 86 ASP A O 1
ATOM 670 N N . ALA A 1 109 ? 31.754 67.801 74.476 1.00 27.93 87 ALA A N 1
ATOM 671 C CA . ALA A 1 109 ? 31.819 66.353 74.682 1.00 28.54 87 ALA A CA 1
ATOM 672 C C . ALA A 1 109 ? 30.615 65.868 75.504 1.00 29.97 87 ALA A C 1
ATOM 673 O O . ALA A 1 109 ? 30.557 64.711 75.881 1.00 30.16 87 ALA A O 1
ATOM 675 N N . GLY A 1 110 ? 29.660 66.760 75.792 1.00 29.37 88 GLY A N 1
ATOM 676 C CA . GLY A 1 110 ? 28.456 66.390 76.536 1.00 29.35 88 GLY A CA 1
ATOM 677 C C . GLY A 1 110 ? 28.613 66.337 78.046 1.00 29.50 88 GLY A C 1
ATOM 678 O O . GLY A 1 110 ? 27.772 65.764 78.720 1.00 29.76 88 GLY A O 1
ATOM 679 N N . LYS A 1 111 ? 29.671 66.939 78.588 1.00 29.15 89 LYS A N 1
ATOM 680 C CA . LYS A 1 111 ? 29.897 66.937 80.038 1.00 28.43 89 LYS A CA 1
ATOM 681 C C . LYS A 1 111 ? 29.464 68.259 80.653 1.00 27.63 89 LYS A C 1
ATOM 682 O O . LYS A 1 111 ? 29.638 69.316 80.058 1.00 28.68 89 LYS A O 1
ATOM 688 N N . HIS A 1 112 ? 28.900 68.184 81.849 1.00 27.18 90 HIS A N 1
ATOM 689 C CA . HIS A 1 112 ? 28.618 69.364 82.646 1.00 25.61 90 HIS A CA 1
ATOM 690 C C . HIS A 1 112 ? 29.948 69.885 83.197 1.00 24.24 90 HIS A C 1
ATOM 691 O O . HIS A 1 112 ? 30.904 69.134 83.355 1.00 23.46 90 HIS A O 1
ATOM 698 N N . VAL A 1 113 ? 30.006 71.185 83.482 1.00 25.31 91 VAL A N 1
ATOM 699 C CA . VAL A 1 113 ? 31.266 71.850 83.786 1.00 24.05 91 VAL A CA 1
ATOM 700 C C . VAL A 1 113 ? 31.193 72.697 85.059 1.00 23.49 91 VAL A C 1
ATOM 701 O O . VAL A 1 113 ? 30.336 73.555 85.196 1.00 23.02 91 VAL A O 1
ATOM 705 N N . VAL A 1 114 ? 32.105 72.434 85.984 1.00 22.71 92 VAL A N 1
ATOM 706 C CA . VAL A 1 114 ? 32.416 73.351 87.047 1.00 23.41 92 VAL A CA 1
ATOM 707 C C . VAL A 1 114 ? 33.799 73.884 86.733 1.00 23.63 92 VAL A C 1
ATOM 708 O O . VAL A 1 114 ? 34.767 73.140 86.765 1.00 22.81 92 VAL A O 1
ATOM 712 N N . CYS A 1 115 ? 33.880 75.176 86.400 1.00 23.80 93 CYS A N 1
ATOM 713 C CA . CYS A 1 115 ? 35.146 75.811 86.062 1.00 24.58 93 CYS A CA 1
ATOM 714 C C . CYS A 1 115 ? 35.568 76.769 87.153 1.00 24.74 93 CYS A C 1
ATOM 715 O O . CYS A 1 115 ? 34.763 77.582 87.627 1.00 24.90 93 CYS A O 1
ATOM 718 N N . GLU A 1 116 ? 36.836 76.697 87.549 1.00 25.04 94 GLU A N 1
ATOM 719 C CA . GLU A 1 116 ? 37.327 77.605 88.587 1.00 24.96 94 GLU A CA 1
ATOM 720 C C . GLU A 1 116 ? 37.257 79.079 88.155 1.00 23.57 94 GLU A C 1
ATOM 721 O O . GLU A 1 116 ? 37.258 79.411 86.974 1.00 23.98 94 GLU A O 1
ATOM 727 N N . LYS A 1 117 ? 37.178 79.940 89.153 1.00 24.99 95 LYS A N 1
ATOM 728 C CA . LYS A 1 117 ? 37.233 81.388 88.963 1.00 25.54 95 LYS A CA 1
ATOM 729 C C . LYS A 1 117 ? 38.695 81.806 88.811 1.00 30.04 95 LYS A C 1
ATOM 730 O O . LYS A 1 117 ? 39.589 81.084 89.235 1.00 28.39 95 LYS A O 1
ATOM 736 N N . PRO A 1 118 ? 38.951 82.945 88.161 1.00 31.40 96 PRO A N 1
ATOM 737 C CA . PRO A 1 118 ? 37.960 83.653 87.356 1.00 31.94 96 PRO A CA 1
ATOM 738 C C . PRO A 1 118 ? 37.767 82.890 86.065 1.00 31.00 96 PRO A C 1
ATOM 739 O O . PRO A 1 118 ? 38.722 82.312 85.548 1.00 27.07 96 PRO A O 1
ATOM 743 N N . LEU A 1 119 ? 36.545 82.888 85.552 1.00 32.82 97 LEU A N 1
ATOM 744 C CA . LEU A 1 119 ? 36.232 82.114 84.363 1.00 30.91 97 LEU A CA 1
ATOM 745 C C . LEU A 1 119 ? 37.037 82.618 83.162 1.00 34.53 97 LEU A C 1
ATOM 746 O O . LEU A 1 119 ? 37.590 81.813 82.415 1.00 31.01 97 LEU A O 1
ATOM 751 N N . ALA A 1 120 ? 37.125 83.942 83.011 1.00 28.03 98 ALA A N 1
ATOM 752 C CA . ALA A 1 120 ? 37.713 84.554 81.837 1.00 32.02 98 ALA A CA 1
ATOM 753 C C . ALA A 1 120 ? 38.559 85.786 82.162 1.00 30.25 98 ALA A C 1
ATOM 754 O O . ALA A 1 120 ? 38.509 86.313 83.266 1.00 28.36 98 ALA A O 1
ATOM 756 N N . LEU A 1 121 ? 39.348 86.195 81.177 1.00 29.94 99 LEU A N 1
ATOM 757 C CA . LEU A 1 121 ? 40.209 87.365 81.259 1.00 32.59 99 LEU A CA 1
ATOM 758 C C . LEU A 1 121 ? 39.448 88.666 80.899 1.00 33.17 99 LEU A C 1
ATOM 759 O O . LEU A 1 121 ? 39.827 89.752 81.336 1.00 30.46 99 LEU A O 1
ATOM 764 N N . LYS A 1 122 ? 38.418 88.526 80.064 1.00 32.57 100 LYS A N 1
ATOM 765 C CA . LYS A 1 122 ? 37.594 89.623 79.584 1.00 36.39 100 LYS A CA 1
ATOM 766 C C . LYS A 1 122 ? 36.149 89.172 79.540 1.00 33.27 100 LYS A C 1
ATOM 767 O O . LYS A 1 122 ? 35.881 88.035 79.178 1.00 32.48 100 LYS A O 1
ATOM 773 N N . ALA A 1 123 ? 35.219 90.065 79.862 1.00 32.52 101 ALA A N 1
ATOM 774 C CA . ALA A 1 123 ? 33.801 89.700 79.924 1.00 33.22 101 ALA A CA 1
ATOM 775 C C . ALA A 1 123 ? 33.303 89.084 78.617 1.00 33.36 101 ALA A C 1
ATOM 776 O O . ALA A 1 123 ? 32.607 88.062 78.627 1.00 30.26 101 ALA A O 1
ATOM 778 N N . GLY A 1 124 ? 33.674 89.712 77.504 1.00 32.98 102 GLY A N 1
ATOM 779 C CA . GLY A 1 124 ? 33.265 89.267 76.181 1.00 34.33 102 GLY A CA 1
ATOM 780 C C . GLY A 1 124 ? 33.580 87.810 75.878 1.00 32.53 102 GLY A C 1
ATOM 781 O O . GLY A 1 124 ? 32.887 87.186 75.079 1.00 33.34 102 GLY A O 1
ATOM 782 N N . ASP A 1 125 ? 34.631 87.274 76.496 1.00 32.13 103 ASP A N 1
ATOM 783 C CA . ASP A 1 125 ? 35.049 85.884 76.283 1.00 32.17 103 ASP A CA 1
ATOM 784 C C . ASP A 1 125 ? 34.016 84.856 76.745 1.00 30.36 103 ASP A C 1
ATOM 785 O O . ASP A 1 125 ? 34.040 83.706 76.323 1.00 29.02 103 ASP A O 1
ATOM 790 N N . ILE A 1 126 ? 33.138 85.263 77.650 1.00 28.59 104 ILE A N 1
ATOM 791 C CA . ILE A 1 126 ? 32.149 84.376 78.227 1.00 27.30 104 ILE A CA 1
ATOM 792 C C . ILE A 1 126 ? 31.006 84.054 77.254 1.00 29.10 104 ILE A C 1
ATOM 793 O O . ILE A 1 126 ? 30.358 83.014 77.396 1.00 31.02 104 ILE A O 1
ATOM 798 N N . ASP A 1 127 ? 30.794 84.869 76.218 1.00 30.92 105 ASP A N 1
ATOM 799 C CA . ASP A 1 127 ? 29.722 84.587 75.244 1.00 31.88 105 ASP A CA 1
ATOM 800 C C . ASP A 1 127 ? 29.862 83.196 74.597 1.00 34.57 105 ASP A C 1
ATOM 801 O O . ASP A 1 127 ? 28.868 82.487 74.406 1.00 34.26 105 ASP A O 1
ATOM 806 N N . ALA A 1 128 ? 31.090 82.805 74.262 1.00 34.02 106 ALA A N 1
ATOM 807 C CA . ALA A 1 128 ? 31.323 81.498 73.652 1.00 34.52 106 ALA A CA 1
ATOM 808 C C . ALA A 1 128 ? 31.050 80.356 74.633 1.00 32.25 106 ALA A C 1
ATOM 809 O O . ALA A 1 128 ? 30.687 79.261 74.218 1.00 28.97 106 ALA A O 1
ATOM 811 N N . VAL A 1 129 ? 31.219 80.605 75.931 1.00 30.92 107 VAL A N 1
ATOM 812 C CA . VAL A 1 129 ? 30.926 79.570 76.930 1.00 29.40 107 VAL A CA 1
ATOM 813 C C . VAL A 1 129 ? 29.424 79.426 77.093 1.00 28.18 107 VAL A C 1
ATOM 814 O O . VAL A 1 129 ? 28.913 78.313 77.206 1.00 27.10 107 VAL A O 1
ATOM 818 N N . ILE A 1 130 ? 28.719 80.559 77.092 1.00 29.32 108 ILE A N 1
ATOM 819 C CA . ILE A 1 130 ? 27.251 80.549 77.077 1.00 30.77 108 ILE A CA 1
ATOM 820 C C . ILE A 1 130 ? 26.724 79.782 75.873 1.00 29.90 108 ILE A C 1
ATOM 821 O O . ILE A 1 130 ? 25.784 78.981 75.991 1.00 33.27 108 ILE A O 1
ATOM 826 N N . ALA A 1 131 ? 27.322 80.014 74.712 1.00 29.36 109 ALA A N 1
ATOM 827 C CA . ALA A 1 131 ? 26.871 79.315 73.511 1.00 29.32 109 ALA A CA 1
ATOM 828 C C . ALA A 1 131 ? 27.078 77.806 73.700 1.00 29.32 109 ALA A C 1
ATOM 829 O O . ALA A 1 131 ? 26.251 77.013 73.270 1.00 29.65 109 ALA A O 1
ATOM 831 N N . ALA A 1 132 ? 28.177 77.418 74.335 1.00 27.93 110 ALA A N 1
ATOM 832 C CA . ALA A 1 132 ? 28.475 75.995 74.509 1.00 28.78 110 ALA A CA 1
ATOM 833 C C . ALA A 1 132 ? 27.508 75.349 75.491 1.00 28.51 110 ALA A C 1
ATOM 834 O O . ALA A 1 132 ? 27.112 74.204 75.305 1.00 31.43 110 ALA A O 1
ATOM 836 N N . ARG A 1 133 ? 27.154 76.082 76.541 1.00 28.59 111 ARG A N 1
ATOM 837 C CA . ARG A 1 133 ? 26.181 75.613 77.526 1.00 27.15 111 ARG A CA 1
ATOM 838 C C . ARG A 1 133 ? 24.843 75.324 76.861 1.00 28.58 111 ARG A C 1
ATOM 839 O O . ARG A 1 133 ? 24.313 74.225 76.987 1.00 29.32 111 ARG A O 1
ATOM 847 N N . ASP A 1 134 ? 24.344 76.298 76.109 1.00 30.63 112 ASP A N 1
ATOM 848 C CA . ASP A 1 134 ? 23.015 76.228 75.498 1.00 32.90 112 ASP A CA 1
ATOM 849 C C . ASP A 1 134 ? 22.944 75.223 74.359 1.00 34.67 112 ASP A C 1
ATOM 850 O O . ASP A 1 134 ? 21.954 74.518 74.199 1.00 34.03 112 ASP A O 1
ATOM 855 N N . ARG A 1 135 ? 23.987 75.177 73.565 1.00 36.03 113 ARG A N 1
ATOM 856 C CA . ARG A 1 135 ? 24.086 74.238 72.462 1.00 35.03 113 ARG A CA 1
ATOM 857 C C . ARG A 1 135 ? 24.109 72.772 72.918 1.00 34.07 113 ARG A C 1
ATOM 858 O O . ARG A 1 135 ? 23.490 71.928 72.351 1.00 33.68 113 ARG A O 1
ATOM 866 N N . ASN A 1 136 ? 24.812 72.495 73.982 1.00 31.36 114 ASN A N 1
ATOM 867 C CA . ASN A 1 136 ? 24.963 71.122 74.452 1.00 31.74 114 ASN A CA 1
ATOM 868 C C . ASN A 1 136 ? 23.962 70.750 75.540 1.00 32.27 114 ASN A C 1
ATOM 869 O O . ASN A 1 136 ? 23.880 69.585 75.925 1.00 33.87 114 ASN A O 1
ATOM 874 N N . LYS A 1 137 ? 23.173 71.725 75.989 1.00 31.61 115 LYS A N 1
ATOM 875 C CA . LYS A 1 137 ? 22.215 71.541 77.088 1.00 33.59 115 LYS A CA 1
ATOM 876 C C . LYS A 1 137 ? 22.859 70.886 78.309 1.00 31.06 115 LYS A C 1
ATOM 877 O O . LYS A 1 137 ? 22.377 69.868 78.807 1.00 34.37 115 LYS A O 1
ATOM 883 N N . VAL A 1 138 ? 23.985 71.442 78.734 1.00 29.04 116 VAL A N 1
ATOM 884 C CA . VAL A 1 138 ? 24.663 70.997 79.942 1.00 28.36 116 VAL A CA 1
ATOM 885 C C . VAL A 1 138 ? 24.738 72.180 80.898 1.00 28.40 116 VAL A C 1
ATOM 886 O O . VAL A 1 138 ? 24.648 73.337 80.484 1.00 28.05 116 VAL A O 1
ATOM 890 N N . VAL A 1 139 ? 24.870 71.868 82.176 1.00 26.83 117 VAL A N 1
ATOM 891 C CA . VAL A 1 139 ? 25.093 72.849 83.207 1.00 25.78 117 VAL A CA 1
ATOM 892 C C . VAL A 1 139 ? 26.556 73.264 83.174 1.00 25.09 117 VAL A C 1
ATOM 893 O O . VAL A 1 139 ? 27.446 72.405 83.222 1.00 22.80 117 VAL A O 1
ATOM 897 N N . VAL A 1 140 ? 26.787 74.579 83.093 1.00 24.49 118 VAL A N 1
ATOM 898 C CA . VAL A 1 140 ? 28.115 75.150 83.129 1.00 24.82 118 VAL A CA 1
ATOM 899 C C . VAL A 1 140 ? 28.150 76.289 84.144 1.00 25.72 118 VAL A C 1
ATOM 900 O O . VAL A 1 140 ? 27.363 77.235 84.042 1.00 25.10 118 VAL A O 1
ATOM 904 N N . THR A 1 141 ? 29.072 76.228 85.096 1.00 24.72 119 THR A N 1
ATOM 905 C CA . THR A 1 141 ? 29.097 77.236 86.142 1.00 24.81 119 THR A CA 1
ATOM 906 C C . THR A 1 141 ? 30.504 77.567 86.619 1.00 24.61 119 THR A C 1
ATOM 907 O O . THR A 1 141 ? 31.382 76.697 86.652 1.00 21.49 119 THR A O 1
ATOM 911 N N . GLU A 1 142 ? 30.707 78.843 86.964 1.00 22.18 120 GLU A N 1
ATOM 912 C CA . GLU A 1 142 ? 31.958 79.327 87.538 1.00 21.89 120 GLU A CA 1
ATOM 913 C C . GLU A 1 142 ? 31.955 79.027 89.039 1.00 22.27 120 GLU A C 1
ATOM 914 O O . GLU A 1 142 ? 30.976 79.291 89.723 1.00 23.15 120 GLU A O 1
ATOM 920 N N . ALA A 1 143 ? 33.056 78.470 89.545 1.00 23.75 121 ALA A N 1
ATOM 921 C CA . ALA A 1 143 ? 33.089 77.870 90.887 1.00 25.32 121 ALA A CA 1
ATOM 922 C C . ALA A 1 143 ? 33.190 78.822 92.086 1.00 25.31 121 ALA A C 1
ATOM 923 O O . ALA A 1 143 ? 34.126 78.720 92.887 1.00 29.77 121 ALA A O 1
ATOM 925 N N . TYR A 1 144 ? 32.201 79.688 92.268 1.00 25.28 122 TYR A N 1
ATOM 926 C CA . TYR A 1 144 ? 32.175 80.567 93.434 1.00 24.34 122 TYR A CA 1
ATOM 927 C C . TYR A 1 144 ? 31.564 79.861 94.648 1.00 21.14 122 TYR A C 1
ATOM 928 O O . TYR A 1 144 ? 30.375 80.032 94.973 1.00 22.49 122 TYR A O 1
ATOM 945 N N . ILE A 1 146 ? 31.784 80.238 97.706 1.00 18.79 124 ILE A N 1
ATOM 946 C CA . ILE A 1 146 ? 31.197 81.097 98.765 1.00 18.45 124 ILE A CA 1
ATOM 947 C C . ILE A 1 146 ? 29.702 81.330 98.655 1.00 16.94 124 ILE A C 1
ATOM 948 O O . ILE A 1 146 ? 29.018 81.461 99.671 1.00 15.76 124 ILE A O 1
ATOM 953 N N . THR A 1 147 ? 29.169 81.325 97.444 1.00 16.92 125 THR A N 1
ATOM 954 C CA . THR A 1 147 ? 27.756 81.578 97.260 1.00 17.94 125 THR A CA 1
ATOM 955 C C . THR A 1 147 ? 26.895 80.413 97.741 1.00 18.97 125 THR A C 1
ATOM 956 O O . THR A 1 147 ? 25.679 80.559 97.850 1.00 18.60 125 THR A O 1
ATOM 960 N N . TYR A 1 148 ? 27.510 79.256 97.990 1.00 18.68 126 TYR A N 1
ATOM 961 C CA . TYR A 1 148 ? 26.769 78.099 98.502 1.00 19.47 126 TYR A CA 1
ATOM 962 C C . TYR A 1 148 ? 26.963 77.947 100.016 1.00 21.19 126 TYR A C 1
ATOM 963 O O . TYR A 1 148 ? 26.464 76.992 100.610 1.00 22.18 126 TYR A O 1
ATOM 972 N N . SER A 1 149 ? 27.705 78.877 100.628 1.00 20.81 127 SER A N 1
ATOM 973 C CA A SER A 1 149 ? 27.961 78.808 102.059 0.50 20.68 127 SER A CA 1
ATOM 974 C CA B SER A 1 149 ? 27.981 78.813 102.056 0.50 20.48 127 SER A CA 1
ATOM 975 C C . SER A 1 149 ? 26.807 79.393 102.866 1.00 19.80 127 SER A C 1
ATOM 976 O O . SER A 1 149 ? 26.251 80.401 102.491 1.00 20.92 127 SER A O 1
ATOM 981 N N . PRO A 1 150 ? 26.437 78.733 103.975 1.00 19.11 128 PRO A N 1
ATOM 982 C CA . PRO A 1 150 ? 25.439 79.282 104.911 1.00 20.61 128 PRO A CA 1
ATOM 983 C C . PRO A 1 150 ? 25.810 80.671 105.436 1.00 18.37 128 PRO A C 1
ATOM 984 O O . PRO A 1 150 ? 24.937 81.477 105.702 1.00 17.49 128 PRO A O 1
ATOM 988 N N . VAL A 1 151 ? 27.101 80.921 105.591 1.00 17.60 129 VAL A N 1
ATOM 989 C CA . VAL A 1 151 ? 27.576 82.249 105.967 1.00 17.47 129 VAL A CA 1
ATOM 990 C C . VAL A 1 151 ? 27.060 83.297 104.994 1.00 17.84 129 VAL A C 1
ATOM 991 O O . VAL A 1 151 ? 26.446 84.264 105.409 1.00 17.67 129 VAL A O 1
ATOM 995 N N . TRP A 1 152 ? 27.316 83.123 103.706 1.00 17.34 130 TRP A N 1
ATOM 996 C CA . TRP A 1 152 ? 26.949 84.165 102.733 1.00 17.41 130 TRP A CA 1
ATOM 997 C C . TRP A 1 152 ? 25.448 84.198 102.475 1.00 18.45 130 TRP A C 1
ATOM 998 O O . TRP A 1 152 ? 24.892 85.261 102.231 1.00 15.86 130 TRP A O 1
ATOM 1009 N N . GLN A 1 153 ? 24.782 83.040 102.553 1.00 17.89 131 GLN A N 1
ATOM 1010 C CA . GLN A 1 153 ? 23.324 83.022 102.490 1.00 18.27 131 GLN A CA 1
ATOM 1011 C C . GLN A 1 153 ? 22.716 83.817 103.658 1.00 16.60 131 GLN A C 1
ATOM 1012 O O . GLN A 1 153 ? 21.687 84.432 103.505 1.00 16.47 131 GLN A O 1
ATOM 1018 N N . LYS A 1 154 ? 23.342 83.769 104.826 1.00 15.38 132 LYS A N 1
ATOM 1019 C CA . LYS A 1 154 ? 22.844 84.486 105.985 1.00 15.22 132 LYS A CA 1
ATOM 1020 C C . LYS A 1 154 ? 23.103 86.009 105.824 1.00 15.60 132 LYS A C 1
ATOM 1021 O O . LYS A 1 154 ? 22.250 86.799 106.175 1.00 15.01 132 LYS A O 1
ATOM 1027 N N . VAL A 1 155 ? 24.243 86.393 105.287 1.00 16.20 133 VAL A N 1
ATOM 1028 C CA . VAL A 1 155 ? 24.519 87.809 105.025 1.00 16.72 133 VAL A CA 1
ATOM 1029 C C . VAL A 1 155 ? 23.423 88.350 104.111 1.00 16.98 133 VAL A C 1
ATOM 1030 O O . VAL A 1 155 ? 22.801 89.368 104.404 1.00 14.60 133 VAL A O 1
ATOM 1034 N N . ARG A 1 156 ? 23.191 87.647 103.009 1.00 17.21 134 ARG A N 1
ATOM 1035 C CA . ARG A 1 156 ? 22.194 88.043 102.042 1.00 18.17 134 ARG A CA 1
ATOM 1036 C C . ARG A 1 156 ? 20.798 88.141 102.665 1.00 17.93 134 ARG A C 1
ATOM 1037 O O . ARG A 1 156 ? 20.091 89.119 102.423 1.00 17.23 134 ARG A O 1
ATOM 1045 N N . SER A 1 157 ? 20.366 87.129 103.425 1.00 18.65 135 SER A N 1
ATOM 1046 C CA . SER A 1 157 ? 19.025 87.170 104.022 1.00 19.37 135 SER A CA 1
ATOM 1047 C C . SER A 1 157 ? 18.896 88.294 105.075 1.00 19.39 135 SER A C 1
ATOM 1048 O O . SER A 1 157 ? 17.863 88.938 105.157 1.00 19.43 135 SER A O 1
ATOM 1051 N N . LEU A 1 158 ? 19.940 88.511 105.874 1.00 16.99 136 LEU A N 1
ATOM 1052 C CA . LEU A 1 158 ? 19.897 89.520 106.914 1.00 17.10 136 LEU A CA 1
ATOM 1053 C C . LEU A 1 158 ? 19.760 90.923 106.303 1.00 17.63 136 LEU A C 1
ATOM 1054 O O . LEU A 1 158 ? 18.948 91.717 106.768 1.00 17.74 136 LEU A O 1
ATOM 1059 N N . ILE A 1 159 ? 20.524 91.192 105.242 1.00 17.37 137 ILE A N 1
ATOM 1060 C CA . ILE A 1 159 ? 20.399 92.454 104.537 1.00 18.52 137 ILE A CA 1
ATOM 1061 C C . ILE A 1 159 ? 18.997 92.578 103.964 1.00 20.01 137 ILE A C 1
ATOM 1062 O O . ILE A 1 159 ? 18.362 93.626 104.098 1.00 17.20 137 ILE A O 1
ATOM 1067 N N . ASP A 1 160 ? 18.486 91.500 103.379 1.00 19.05 138 ASP A N 1
ATOM 1068 C CA . ASP A 1 160 ? 17.155 91.522 102.756 1.00 21.72 138 ASP A CA 1
ATOM 1069 C C . ASP A 1 160 ? 16.032 91.708 103.782 1.00 24.98 138 ASP A C 1
ATOM 1070 O O . ASP A 1 160 ? 14.999 92.282 103.465 1.00 22.43 138 ASP A O 1
ATOM 1075 N N . GLU A 1 161 ? 16.235 91.208 104.999 1.00 20.84 139 GLU A N 1
ATOM 1076 C CA . GLU A 1 161 ? 15.244 91.317 106.062 1.00 21.67 139 GLU A CA 1
ATOM 1077 C C . GLU A 1 161 ? 15.252 92.679 106.780 1.00 21.54 139 GLU A C 1
ATOM 1078 O O . GLU A 1 161 ? 14.430 92.926 107.645 1.00 19.59 139 GLU A O 1
ATOM 1084 N N . GLY A 1 162 ? 16.200 93.542 106.446 1.00 21.66 140 GLY A N 1
ATOM 1085 C CA . GLY A 1 162 ? 16.289 94.864 107.077 1.00 20.91 140 GLY A CA 1
ATOM 1086 C C . GLY A 1 162 ? 17.150 94.902 108.324 1.00 20.79 140 GLY A C 1
ATOM 1087 O O . GLY A 1 162 ? 17.154 95.898 109.030 1.00 20.22 140 GLY A O 1
ATOM 1088 N N . ALA A 1 163 ? 17.908 93.839 108.589 1.00 19.95 141 ALA A N 1
ATOM 1089 C CA . ALA A 1 163 ? 18.686 93.765 109.820 1.00 19.40 141 ALA A CA 1
ATOM 1090 C C . ALA A 1 163 ? 19.746 94.872 109.979 1.00 18.36 141 ALA A C 1
ATOM 1091 O O . ALA A 1 163 ? 20.134 95.160 111.100 1.00 17.89 141 ALA A O 1
ATOM 1093 N N . ILE A 1 164 ? 20.271 95.430 108.885 1.00 17.99 142 ILE A N 1
ATOM 1094 C CA . ILE A 1 164 ? 21.201 96.562 109.011 1.00 16.99 142 ILE A CA 1
ATOM 1095 C C . ILE A 1 164 ? 20.606 97.896 108.536 1.00 17.51 142 ILE A C 1
ATOM 1096 O O . ILE A 1 164 ? 21.340 98.881 108.366 1.00 17.53 142 ILE A O 1
ATOM 1101 N N . GLY A 1 165 ? 19.298 97.937 108.343 1.00 18.04 143 GLY A N 1
ATOM 1102 C CA . GLY A 1 165 ? 18.639 99.130 107.785 1.00 19.45 143 GLY A CA 1
ATOM 1103 C C . GLY A 1 165 ? 19.045 99.264 106.319 1.00 19.66 143 GLY A C 1
ATOM 1104 O O . GLY A 1 165 ? 19.193 98.257 105.618 1.00 19.75 143 GLY A O 1
ATOM 1105 N N . SER A 1 166 ? 19.297 100.496 105.886 1.00 22.55 144 SER A N 1
ATOM 1106 C CA . SER A 1 166 ? 19.753 100.774 104.524 1.00 20.88 144 SER A CA 1
ATOM 1107 C C . SER A 1 166 ? 21.267 100.636 104.445 1.00 18.43 144 SER A C 1
ATOM 1108 O O . SER A 1 166 ? 22.004 101.243 105.222 1.00 20.01 144 SER A O 1
ATOM 1111 N N . LEU A 1 167 ? 21.726 99.799 103.530 1.00 17.99 145 LEU A N 1
ATOM 1112 C CA . LEU A 1 167 ? 23.142 99.559 103.340 1.00 16.94 145 LEU A CA 1
ATOM 1113 C C . LEU A 1 167 ? 23.762 100.837 102.785 1.00 17.83 145 LEU A C 1
ATOM 1114 O O . LEU A 1 167 ? 23.223 101.396 101.857 1.00 17.31 145 LEU A O 1
ATOM 1119 N N . ARG A 1 168 ? 24.874 101.278 103.364 1.00 18.07 146 ARG A N 1
ATOM 1120 C CA . ARG A 1 168 ? 25.552 102.486 102.918 1.00 21.19 146 ARG A CA 1
ATOM 1121 C C . ARG A 1 168 ? 27.006 102.290 102.514 1.00 19.09 146 ARG A C 1
ATOM 1122 O O . ARG A 1 168 ? 27.504 103.011 101.665 1.00 20.11 146 ARG A O 1
ATOM 1130 N N . HIS A 1 169 ? 27.686 101.329 103.101 1.00 18.55 147 HIS A N 1
ATOM 1131 C CA . HIS A 1 169 ? 29.065 101.098 102.764 1.00 17.87 147 HIS A CA 1
ATOM 1132 C C . HIS A 1 169 ? 29.445 99.648 103.012 1.00 17.61 147 HIS A C 1
ATOM 1133 O O . HIS A 1 169 ? 29.008 99.061 103.967 1.00 20.34 147 HIS A O 1
ATOM 1140 N N . VAL A 1 170 ? 30.210 99.085 102.079 1.00 18.82 148 VAL A N 1
ATOM 1141 C CA . VAL A 1 170 ? 30.770 97.764 102.207 1.00 16.16 148 VAL A CA 1
ATOM 1142 C C . VAL A 1 170 ? 32.262 97.958 102.154 1.00 16.70 148 VAL A C 1
ATOM 1143 O O . VAL A 1 170 ? 32.801 98.477 101.179 1.00 18.19 148 VAL A O 1
ATOM 1147 N N . GLN A 1 171 ? 32.946 97.558 103.214 1.00 17.91 149 GLN A N 1
ATOM 1148 C CA . GLN A 1 171 ? 34.404 97.692 103.297 1.00 17.76 149 GLN A CA 1
ATOM 1149 C C . GLN A 1 171 ? 35.065 96.331 103.472 1.00 16.58 149 GLN A C 1
ATOM 1150 O O . GLN A 1 171 ? 34.624 95.536 104.288 1.00 17.86 149 GLN A O 1
ATOM 1156 N N . GLY A 1 172 ? 36.153 96.087 102.751 1.00 18.27 150 GLY A N 1
ATOM 1157 C CA . GLY A 1 172 ? 36.874 94.810 102.906 1.00 16.52 150 GLY A CA 1
ATOM 1158 C C . GLY A 1 172 ? 38.263 94.795 102.346 1.00 17.74 150 GLY A C 1
ATOM 1159 O O . GLY A 1 172 ? 38.816 95.832 101.931 1.00 16.52 150 GLY A O 1
ATOM 1160 N N . ALA A 1 173 ? 38.859 93.605 102.375 1.00 15.85 151 ALA A N 1
ATOM 1161 C CA . ALA A 1 173 ? 40.206 93.415 101.960 1.00 17.45 151 ALA A CA 1
ATOM 1162 C C . ALA A 1 173 ? 40.462 91.924 101.692 1.00 16.84 151 ALA A C 1
ATOM 1163 O O . ALA A 1 173 ? 39.817 91.069 102.306 1.00 16.49 151 ALA A O 1
ATOM 1165 N N . PHE A 1 174 ? 41.355 91.656 100.764 1.00 17.33 152 PHE A N 1
ATOM 1166 C CA . PHE A 1 174 ? 41.829 90.282 100.525 1.00 18.28 152 PHE A CA 1
ATOM 1167 C C . PHE A 1 174 ? 43.264 90.363 100.037 1.00 19.26 152 PHE A C 1
ATOM 1168 O O . PHE A 1 174 ? 43.534 90.807 98.917 1.00 20.48 152 PHE A O 1
ATOM 1176 N N . THR A 1 175 ? 44.188 89.968 100.905 1.00 18.56 153 THR A N 1
ATOM 1177 C CA . THR A 1 175 ? 45.584 89.994 100.601 1.00 19.36 153 THR A CA 1
ATOM 1178 C C . THR A 1 175 ? 46.284 88.697 101.029 1.00 20.09 153 THR A C 1
ATOM 1179 O O . THR A 1 175 ? 45.869 88.030 101.981 1.00 18.54 153 THR A O 1
ATOM 1183 N N . TYR A 1 176 ? 47.368 88.391 100.328 1.00 22.57 154 TYR A N 1
ATOM 1184 C CA . TYR A 1 176 ? 48.324 87.398 100.773 1.00 24.31 154 TYR A CA 1
ATOM 1185 C C . TYR A 1 176 ? 49.694 87.722 100.213 1.00 25.39 154 TYR A C 1
ATOM 1186 O O . TYR A 1 176 ? 49.843 88.659 99.423 1.00 22.86 154 TYR A O 1
ATOM 1195 N N . PHE A 1 177 ? 50.700 86.951 100.624 1.00 25.07 155 PHE A N 1
ATOM 1196 C CA . PHE A 1 177 ? 52.056 87.218 100.211 1.00 27.98 155 PHE A CA 1
ATOM 1197 C C . PHE A 1 177 ? 52.587 86.075 99.363 1.00 33.60 155 PHE A C 1
ATOM 1198 O O . PHE A 1 177 ? 52.688 84.941 99.835 1.00 30.46 155 PHE A O 1
ATOM 1206 N N . ASN A 1 178 ? 52.931 86.372 98.114 1.00 38.46 156 ASN A N 1
ATOM 1207 C CA . ASN A 1 178 ? 53.620 85.409 97.244 1.00 48.37 156 ASN A CA 1
ATOM 1208 C C . ASN A 1 178 ? 54.545 86.122 96.250 1.00 55.23 156 ASN A C 1
ATOM 1209 O O . ASN A 1 178 ? 54.080 86.912 95.435 1.00 56.70 156 ASN A O 1
ATOM 1214 N N . ARG A 1 179 ? 55.845 85.840 96.307 1.00 71.40 157 ARG A N 1
ATOM 1215 C CA . ARG A 1 179 ? 56.802 86.449 95.371 1.00 73.81 157 ARG A CA 1
ATOM 1216 C C . ARG A 1 179 ? 57.557 85.424 94.498 1.00 80.72 157 ARG A C 1
ATOM 1217 O O . ARG A 1 179 ? 58.779 85.445 94.508 1.00 88.16 157 ARG A O 1
ATOM 1225 N N . ASP A 1 180 ? 56.880 84.527 93.759 1.00 85.60 158 ASP A N 1
ATOM 1226 C CA . ASP A 1 180 ? 57.606 83.780 92.680 1.00 106.66 158 ASP A CA 1
ATOM 1227 C C . ASP A 1 180 ? 56.869 83.389 91.378 1.00 111.53 158 ASP A C 1
ATOM 1228 O O . ASP A 1 180 ? 55.775 82.825 91.407 1.00 113.55 158 ASP A O 1
ATOM 1233 N N . ALA A 1 181 ? 57.525 83.625 90.236 1.00 96.35 159 ALA A N 1
ATOM 1234 C CA . ALA A 1 181 ? 56.911 83.358 88.922 1.00 85.79 159 ALA A CA 1
ATOM 1235 C C . ALA A 1 181 ? 56.896 81.866 88.588 1.00 90.32 159 ALA A C 1
ATOM 1236 O O . ALA A 1 181 ? 57.752 81.107 89.042 1.00 64.09 159 ALA A O 1
ATOM 1238 N N . GLY A 1 194 ? 47.839 85.427 90.448 1.00 52.64 172 GLY A N 1
ATOM 1239 C CA . GLY A 1 194 ? 47.559 86.765 89.943 1.00 50.85 172 GLY A CA 1
ATOM 1240 C C . GLY A 1 194 ? 46.587 87.562 90.811 1.00 47.46 172 GLY A C 1
ATOM 1241 O O . GLY A 1 194 ? 45.885 87.008 91.666 1.00 50.48 172 GLY A O 1
ATOM 1242 N N . LEU A 1 195 ? 46.547 88.873 90.583 1.00 38.12 173 LEU A N 1
ATOM 1243 C CA . LEU A 1 195 ? 45.708 89.775 91.365 1.00 37.65 173 LEU A CA 1
ATOM 1244 C C . LEU A 1 195 ? 44.191 89.567 91.123 1.00 36.19 173 LEU A C 1
ATOM 1245 O O . LEU A 1 195 ? 43.411 89.629 92.077 1.00 32.36 173 LEU A O 1
ATOM 1250 N N . PRO A 1 196 ? 43.769 89.298 89.855 1.00 49.18 174 PRO A N 1
ATOM 1251 C CA . PRO A 1 196 ? 42.356 88.963 89.538 1.00 47.09 174 PRO A CA 1
ATOM 1252 C C . PRO A 1 196 ? 41.809 87.792 90.347 1.00 37.63 174 PRO A C 1
ATOM 1253 O O . PRO A 1 196 ? 40.639 87.785 90.709 1.00 42.88 174 PRO A O 1
ATOM 1257 N N . ASP A 1 197 ? 42.661 86.820 90.631 1.00 36.65 175 ASP A N 1
ATOM 1258 C CA . ASP A 1 197 ? 42.252 85.623 91.375 1.00 35.29 175 ASP A CA 1
ATOM 1259 C C . ASP A 1 197 ? 41.728 85.946 92.787 1.00 30.47 175 ASP A C 1
ATOM 1260 O O . ASP A 1 197 ? 40.979 85.158 93.369 1.00 25.96 175 ASP A O 1
ATOM 1265 N N . ILE A 1 198 ? 42.094 87.111 93.323 1.00 25.07 176 ILE A N 1
ATOM 1266 C CA . ILE A 1 198 ? 41.559 87.554 94.618 1.00 24.64 176 ILE A CA 1
ATOM 1267 C C . ILE A 1 198 ? 40.641 88.773 94.493 1.00 22.53 176 ILE A C 1
ATOM 1268 O O . ILE A 1 198 ? 39.712 88.931 95.290 1.00 24.10 176 ILE A O 1
ATOM 1273 N N . GLY A 1 199 ? 40.868 89.607 93.481 1.00 24.97 177 GLY A N 1
ATOM 1274 C CA . GLY A 1 199 ? 40.040 90.808 93.245 1.00 23.82 177 GLY A CA 1
ATOM 1275 C C . GLY A 1 199 ? 38.582 90.476 92.975 1.00 24.87 177 GLY A C 1
ATOM 1276 O O . GLY A 1 199 ? 37.673 91.242 93.325 1.00 29.76 177 GLY A O 1
ATOM 1277 N N . VAL A 1 200 ? 38.345 89.333 92.355 1.00 22.15 178 VAL A N 1
ATOM 1278 C CA . VAL A 1 200 ? 36.984 88.908 92.065 1.00 24.21 178 VAL A CA 1
ATOM 1279 C C . VAL A 1 200 ? 36.113 88.655 93.286 1.00 23.60 178 VAL A C 1
ATOM 1280 O O . VAL A 1 200 ? 34.884 88.742 93.184 1.00 27.25 178 VAL A O 1
ATOM 1284 N N . TYR A 1 201 ? 36.727 88.353 94.429 1.00 24.17 179 TYR A N 1
ATOM 1285 C CA . TYR A 1 201 ? 35.976 87.964 95.611 1.00 21.21 179 TYR A CA 1
ATOM 1286 C C . TYR A 1 201 ? 35.200 89.085 96.326 1.00 20.69 179 TYR A C 1
ATOM 1287 O O . TYR A 1 201 ? 34.024 88.917 96.645 1.00 19.56 179 TYR A O 1
ATOM 1296 N N . PRO A 1 202 ? 35.852 90.235 96.596 1.00 21.30 180 PRO A N 1
ATOM 1297 C CA . PRO A 1 202 ? 35.081 91.354 97.150 1.00 22.76 180 PRO A CA 1
ATOM 1298 C C . PRO A 1 202 ? 33.939 91.777 96.216 1.00 23.65 180 PRO A C 1
ATOM 1299 O O . PRO A 1 202 ? 32.879 92.185 96.678 1.00 22.36 180 PRO A O 1
ATOM 1303 N N . VAL A 1 203 ? 34.169 91.693 94.906 1.00 22.18 181 VAL A N 1
ATOM 1304 C CA . VAL A 1 203 ? 33.158 92.046 93.925 1.00 23.17 181 VAL A CA 1
ATOM 1305 C C . VAL A 1 203 ? 31.978 91.063 93.908 1.00 20.31 181 VAL A C 1
ATOM 1306 O O . VAL A 1 203 ? 30.812 91.457 93.966 1.00 20.19 181 VAL A O 1
ATOM 1318 N N . SER A 1 205 ? 31.132 88.740 96.135 1.00 16.75 183 SER A N 1
ATOM 1319 C CA . SER A 1 205 ? 30.428 88.622 97.410 1.00 16.39 183 SER A CA 1
ATOM 1320 C C . SER A 1 205 ? 29.475 89.802 97.645 1.00 17.32 183 SER A C 1
ATOM 1321 O O . SER A 1 205 ? 28.388 89.619 98.219 1.00 17.26 183 SER A O 1
ATOM 1324 N N . THR A 1 206 ? 29.886 91.005 97.234 1.00 17.68 184 THR A N 1
ATOM 1325 C CA . THR A 1 206 ? 29.020 92.188 97.343 1.00 17.16 184 THR A CA 1
ATOM 1326 C C . THR A 1 206 ? 27.825 92.117 96.410 1.00 17.14 184 THR A C 1
ATOM 1327 O O . THR A 1 206 ? 26.694 92.389 96.812 1.00 18.71 184 THR A O 1
ATOM 1331 N N . ARG A 1 207 ? 28.062 91.725 95.165 1.00 17.93 185 ARG A N 1
ATOM 1332 C CA . ARG A 1 207 ? 26.996 91.579 94.197 1.00 18.45 185 ARG A CA 1
ATOM 1333 C C . ARG A 1 207 ? 25.996 90.506 94.632 1.00 18.24 185 ARG A C 1
ATOM 1334 O O . ARG A 1 207 ? 24.785 90.709 94.551 1.00 19.22 185 ARG A O 1
ATOM 1342 N N . PHE A 1 208 ? 26.508 89.386 95.142 1.00 19.80 186 PHE A N 1
ATOM 1343 C CA . PHE A 1 208 ? 25.653 88.304 95.656 1.00 19.64 186 PHE A CA 1
ATOM 1344 C C . PHE A 1 208 ? 24.827 88.731 96.858 1.00 18.93 186 PHE A C 1
ATOM 1345 O O . PHE A 1 208 ? 23.628 88.440 96.947 1.00 17.72 186 PHE A O 1
ATOM 1353 N N . SER A 1 209 ? 25.469 89.403 97.803 1.00 18.45 187 SER A N 1
ATOM 1354 C CA . SER A 1 209 ? 24.792 89.783 99.041 1.00 19.34 187 SER A CA 1
ATOM 1355 C C . SER A 1 209 ? 23.716 90.855 98.864 1.00 19.54 187 SER A C 1
ATOM 1356 O O . SER A 1 209 ? 22.768 90.909 99.658 1.00 19.22 187 SER A O 1
ATOM 1359 N N . THR A 1 210 ? 23.849 91.677 97.826 1.00 19.86 188 THR A N 1
ATOM 1360 C CA . THR A 1 210 ? 22.960 92.845 97.624 1.00 19.10 188 THR A CA 1
ATOM 1361 C C . THR A 1 210 ? 22.042 92.706 96.436 1.00 20.54 188 THR A C 1
ATOM 1362 O O . THR A 1 210 ? 21.007 93.341 96.379 1.00 22.88 188 THR A O 1
ATOM 1366 N N . GLY A 1 211 ? 22.423 91.884 95.467 1.00 20.77 189 GLY A N 1
ATOM 1367 C CA . GLY A 1 211 ? 21.680 91.791 94.238 1.00 22.15 189 GLY A CA 1
ATOM 1368 C C . GLY A 1 211 ? 21.861 92.985 93.320 1.00 21.99 189 GLY A C 1
ATOM 1369 O O . GLY A 1 211 ? 21.106 93.131 92.373 1.00 21.43 189 GLY A O 1
ATOM 1370 N N . LYS A 1 212 ? 22.832 93.849 93.596 1.00 21.38 190 LYS A N 1
ATOM 1371 C CA . LYS A 1 212 ? 23.018 95.084 92.802 1.00 23.61 190 LYS A CA 1
ATOM 1372 C C . LYS A 1 212 ? 24.298 95.035 91.992 1.00 23.75 190 LYS A C 1
ATOM 1373 O O . LYS A 1 212 ? 25.184 94.223 92.261 1.00 23.09 190 LYS A O 1
ATOM 1379 N N . GLU A 1 213 ? 24.402 95.935 91.017 1.00 24.81 191 GLU A N 1
ATOM 1380 C CA . GLU A 1 213 ? 25.591 96.082 90.176 1.00 24.59 191 GLU A CA 1
ATOM 1381 C C . GLU A 1 213 ? 26.174 97.471 90.359 1.00 24.79 191 GLU A C 1
ATOM 1382 O O . GLU A 1 213 ? 25.423 98.443 90.500 1.00 22.18 191 GLU A O 1
ATOM 1388 N N . PRO A 1 214 ? 27.506 97.595 90.308 1.00 23.35 192 PRO A N 1
ATOM 1389 C CA . PRO A 1 214 ? 28.064 98.938 90.462 1.00 23.76 192 PRO A CA 1
ATOM 1390 C C . PRO A 1 214 ? 27.936 99.684 89.159 1.00 24.80 192 PRO A C 1
ATOM 1391 O O . PRO A 1 214 ? 27.938 99.062 88.106 1.00 23.49 192 PRO A O 1
ATOM 1395 N N . LEU A 1 215 ? 27.827 101.008 89.235 1.00 26.30 193 LEU A N 1
ATOM 1396 C CA . LEU A 1 215 ? 27.699 101.854 88.062 1.00 28.82 193 LEU A CA 1
ATOM 1397 C C . LEU A 1 215 ? 29.035 102.420 87.628 1.00 28.10 193 LEU A C 1
ATOM 1398 O O . LEU A 1 215 ? 29.226 102.691 86.444 1.00 26.68 193 LEU A O 1
ATOM 1403 N N . ARG A 1 216 ? 29.934 102.658 88.586 1.00 26.78 194 ARG A N 1
ATOM 1404 C CA . ARG A 1 216 ? 31.215 103.284 88.273 1.00 27.75 194 ARG A CA 1
ATOM 1405 C C . ARG A 1 216 ? 32.264 102.987 89.327 1.00 27.17 194 ARG A C 1
ATOM 1406 O O . ARG A 1 216 ? 31.933 102.613 90.450 1.00 27.55 194 ARG A O 1
ATOM 1414 N N . ILE A 1 217 ? 3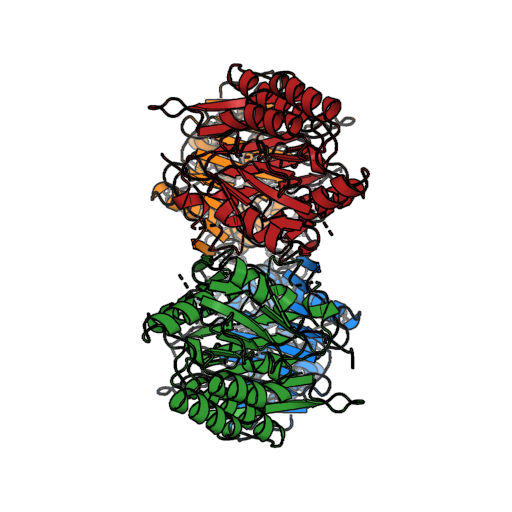3.525 103.157 88.933 1.00 25.99 195 ILE A N 1
ATOM 1415 C CA . ILE A 1 217 ? 34.680 102.669 89.683 1.00 25.54 195 ILE A CA 1
ATOM 1416 C C . ILE A 1 217 ? 35.779 103.724 89.694 1.00 25.52 195 ILE A C 1
ATOM 1417 O O . ILE A 1 217 ? 36.035 104.357 88.670 1.00 26.70 195 ILE A O 1
ATOM 1422 N N . GLN A 1 218 ? 36.403 103.915 90.855 1.00 25.08 196 GLN A N 1
ATOM 1423 C CA . GLN A 1 218 ? 37.704 104.562 90.964 1.00 26.09 196 GLN A CA 1
ATOM 1424 C C . GLN A 1 218 ? 38.695 103.518 91.464 1.00 25.54 196 GLN A C 1
ATOM 1425 O O . GLN A 1 218 ? 38.414 102.798 92.430 1.00 23.33 196 GLN A O 1
ATOM 1431 N N . ALA A 1 219 ? 39.853 103.425 90.820 1.00 26.14 197 ALA A N 1
ATOM 1432 C CA . ALA A 1 219 ? 40.849 102.460 91.269 1.00 26.85 197 ALA A CA 1
ATOM 1433 C C . ALA A 1 219 ? 42.253 102.886 90.960 1.00 29.14 197 ALA A C 1
ATOM 1434 O O . ALA A 1 219 ? 42.494 103.700 90.064 1.00 29.29 197 ALA A O 1
ATOM 1436 N N . ASN A 1 220 ? 43.176 102.319 91.730 1.00 29.98 198 ASN A N 1
ATOM 1437 C CA . ASN A 1 220 ? 44.599 102.574 91.605 1.00 32.65 198 ASN A CA 1
ATOM 1438 C C . ASN A 1 220 ? 45.284 101.229 91.734 1.00 31.76 198 ASN A C 1
ATOM 1439 O O . ASN A 1 220 ? 45.039 100.501 92.706 1.00 29.61 198 ASN A O 1
ATOM 1444 N N . THR A 1 221 ? 46.088 100.878 90.739 1.00 31.97 199 THR A N 1
ATOM 1445 C CA . THR A 1 221 ? 46.750 99.578 90.680 1.00 34.53 199 THR A CA 1
ATOM 1446 C C . THR A 1 221 ? 48.259 99.800 90.573 1.00 38.70 199 THR A C 1
ATOM 1447 O O . THR A 1 221 ? 48.705 100.720 89.893 1.00 37.01 199 THR A O 1
ATOM 1451 N N . GLU A 1 222 ? 49.032 98.980 91.284 1.00 37.11 200 GLU A N 1
ATOM 1452 C CA . GLU A 1 222 ? 50.491 99.049 91.255 1.00 39.55 200 GLU A CA 1
ATOM 1453 C C . GLU A 1 222 ? 51.015 97.738 90.704 1.00 42.83 200 GLU A C 1
ATOM 1454 O O . GLU A 1 222 ? 50.440 96.672 90.966 1.00 36.57 200 GLU A O 1
ATOM 1460 N N . ARG A 1 223 ? 52.129 97.837 89.988 1.00 48.93 201 ARG A N 1
ATOM 1461 C CA . ARG A 1 223 ? 52.768 96.708 89.326 1.00 56.26 201 ARG A CA 1
ATOM 1462 C C . ARG A 1 223 ? 54.112 96.385 89.965 1.00 58.80 201 ARG A C 1
ATOM 1463 O O . ARG A 1 223 ? 54.730 97.241 90.596 1.00 47.97 201 ARG A O 1
ATOM 1471 N N . ASP A 1 224 ? 54.546 95.133 89.827 1.00 58.80 202 ASP A N 1
ATOM 1472 C CA . ASP A 1 224 ? 55.847 94.721 90.344 1.00 64.66 202 ASP A CA 1
ATOM 1473 C C . ASP A 1 224 ? 56.952 95.399 89.526 1.00 66.64 202 ASP A C 1
ATOM 1474 O O . ASP A 1 224 ? 56.949 95.294 88.294 1.00 52.62 202 ASP A O 1
ATOM 1479 N N . PRO A 1 225 ? 57.889 96.099 90.207 1.00 69.84 203 PRO A N 1
ATOM 1480 C CA . PRO A 1 225 ? 58.983 96.795 89.514 1.00 89.22 203 PRO A CA 1
ATOM 1481 C C . PRO A 1 225 ? 59.708 95.924 88.484 1.00 102.54 203 PRO A C 1
ATOM 1482 O O . PRO A 1 225 ? 60.045 96.409 87.404 1.00 124.94 203 PRO A O 1
ATOM 1486 N N . ASP A 1 226 ? 59.929 94.651 88.815 1.00 109.30 204 ASP A N 1
ATOM 1487 C CA . ASP A 1 226 ? 60.654 93.736 87.935 1.00 106.46 204 ASP A CA 1
ATOM 1488 C C . ASP A 1 226 ? 59.749 93.117 86.870 1.00 103.91 204 ASP A C 1
ATOM 1489 O O . ASP A 1 226 ? 59.842 93.471 85.700 1.00 101.67 204 ASP A O 1
ATOM 1494 N N . PHE A 1 227 ? 58.870 92.206 87.270 1.00 108.72 205 PHE A N 1
ATOM 1495 C CA . PHE A 1 227 ? 58.099 91.417 86.311 1.00 126.41 205 PHE A CA 1
ATOM 1496 C C . PHE A 1 227 ? 56.857 92.109 85.758 1.00 126.76 205 PHE A C 1
ATOM 1497 O O . PHE A 1 227 ? 56.146 91.537 84.927 1.00 112.76 205 PHE A O 1
ATOM 1505 N N . GLY A 1 228 ? 56.569 93.307 86.255 1.00 114.77 206 GLY A N 1
ATOM 1506 C CA . GLY A 1 228 ? 55.529 94.148 85.676 1.00 92.75 206 GLY A CA 1
ATOM 1507 C C . GLY A 1 228 ? 54.074 93.755 85.909 1.00 86.41 206 GLY A C 1
ATOM 1508 O O . GLY A 1 228 ? 53.177 94.470 85.471 1.00 81.32 206 GLY A O 1
ATOM 1509 N N . THR A 1 229 ? 53.816 92.639 86.592 1.00 80.71 207 THR A N 1
ATOM 1510 C CA . THR A 1 229 ? 52.433 92.212 86.864 1.00 73.07 207 THR A CA 1
ATOM 1511 C C . THR A 1 229 ? 51.790 93.034 87.988 1.00 54.61 207 THR A C 1
ATOM 1512 O O . THR A 1 229 ? 52.489 93.654 88.798 1.00 46.32 207 THR A O 1
ATOM 1516 N N . ASP A 1 230 ? 50.464 93.000 88.044 1.00 46.46 208 ASP A N 1
ATOM 1517 C CA . ASP A 1 230 ? 49.706 93.750 89.043 1.00 45.38 208 ASP A CA 1
ATOM 1518 C C . ASP A 1 230 ? 49.784 93.057 90.407 1.00 38.88 208 ASP A C 1
ATOM 1519 O O . ASP A 1 230 ? 49.432 91.895 90.503 1.00 41.96 208 ASP A O 1
ATOM 1524 N N . ILE A 1 231 ? 50.231 93.774 91.437 1.00 34.08 209 ILE A N 1
ATOM 1525 C CA . ILE A 1 231 ? 50.396 93.207 92.781 1.00 32.81 209 ILE A CA 1
ATOM 1526 C C . ILE A 1 231 ? 49.577 93.884 93.871 1.00 31.19 209 ILE A C 1
ATOM 1527 O O . ILE A 1 231 ? 49.557 93.434 95.017 1.00 27.45 209 ILE A O 1
ATOM 1532 N N . TYR A 1 232 ? 48.913 94.981 93.512 1.00 30.30 210 TYR A N 1
ATOM 1533 C CA . TYR A 1 232 ? 48.137 95.751 94.467 1.00 27.51 210 TYR A CA 1
ATOM 1534 C C . TYR A 1 232 ? 47.088 96.565 93.728 1.00 25.87 210 TYR A C 1
ATOM 1535 O O . TYR A 1 232 ? 47.359 97.123 92.650 1.00 27.04 210 TYR A O 1
ATOM 1544 N N . SER A 1 233 ? 45.852 96.474 94.110 1.00 24.00 211 SER A N 1
ATOM 1545 C CA A SER A 1 233 ? 44.785 97.487 93.837 0.50 24.42 211 SER A CA 1
ATOM 1546 C CA B SER A 1 233 ? 44.808 97.425 93.795 0.50 24.07 211 SER A CA 1
ATOM 1547 C C . SER A 1 233 ? 43.815 97.913 95.075 1.00 23.00 211 SER A C 1
ATOM 1548 O O . SER A 1 233 ? 43.312 97.231 96.017 1.00 21.16 211 SER A O 1
ATOM 1553 N N . SER A 1 234 ? 43.649 99.216 94.961 1.00 22.66 212 SER A N 1
ATOM 1554 C CA . SER A 1 234 ? 42.638 99.808 95.838 1.00 21.95 212 SER A CA 1
ATOM 1555 C C . SER A 1 234 ? 41.466 100.301 94.967 1.00 21.63 212 SER A C 1
ATOM 1556 O O . SER A 1 234 ? 41.675 101.018 93.970 1.00 22.61 212 SER A O 1
ATOM 1559 N N . VAL A 1 235 ? 40.260 99.935 95.371 1.00 20.23 213 VAL A N 1
ATOM 1560 C CA . VAL A 1 235 ? 39.076 100.085 94.568 1.00 20.96 213 VAL A CA 1
ATOM 1561 C C . VAL A 1 235 ? 37.927 100.726 95.362 1.00 21.28 213 VAL A C 1
ATOM 1562 O O . VAL A 1 235 ? 37.673 100.362 96.510 1.00 21.14 213 VAL A O 1
ATOM 1566 N N . LYS A 1 236 ? 37.212 101.656 94.727 1.00 23.22 214 LYS A N 1
ATOM 1567 C CA . LYS A 1 236 ? 35.924 102.126 95.243 1.00 22.51 214 LYS A CA 1
ATOM 1568 C C . LYS A 1 236 ? 34.893 102.000 94.131 1.00 22.12 214 LYS A C 1
ATOM 1569 O O . LYS A 1 236 ? 35.127 102.444 93.014 1.00 21.99 214 LYS A O 1
ATOM 1575 N N . ALA A 1 237 ? 33.782 101.339 94.427 1.00 21.37 215 ALA A N 1
ATOM 1576 C CA . ALA A 1 237 ? 32.744 101.063 93.450 1.00 22.58 215 ALA A CA 1
ATOM 1577 C C . ALA A 1 237 ? 31.452 101.686 93.941 1.00 23.59 215 ALA A C 1
ATOM 1578 O O . ALA A 1 237 ? 31.043 101.485 95.091 1.00 23.68 215 ALA A O 1
ATOM 1580 N N . ASP A 1 238 ? 30.837 102.477 93.078 1.00 24.39 216 ASP A N 1
ATOM 1581 C CA . ASP A 1 238 ? 29.618 103.188 93.409 1.00 23.87 216 ASP A CA 1
ATOM 1582 C C . ASP A 1 238 ? 28.423 102.346 92.975 1.00 22.58 216 ASP A C 1
ATOM 1583 O O . ASP A 1 238 ? 28.215 102.121 91.775 1.00 22.03 216 ASP A O 1
ATOM 1588 N N . PHE A 1 239 ? 27.667 101.860 93.955 1.00 21.57 217 PHE A N 1
ATOM 1589 C CA . PHE A 1 239 ? 26.450 101.106 93.672 1.00 25.35 217 PHE A CA 1
ATOM 1590 C C . PHE A 1 239 ? 25.221 101.987 93.834 1.00 29.27 217 PHE A C 1
ATOM 1591 O O . PHE A 1 239 ? 24.125 101.470 94.002 1.00 31.80 217 PHE A O 1
ATOM 1599 N N . ASP A 1 240 ? 25.412 103.304 93.820 1.00 29.47 218 ASP A N 1
ATOM 1600 C CA . ASP A 1 240 ? 24.323 104.274 93.873 1.00 39.34 218 ASP A CA 1
ATOM 1601 C C . ASP A 1 240 ? 23.860 104.489 95.310 1.00 37.11 218 ASP A C 1
ATOM 1602 O O . ASP A 1 240 ? 24.145 105.522 95.901 1.00 32.21 218 ASP A O 1
ATOM 1607 N N . ASP A 1 241 ? 23.183 103.501 95.881 1.00 28.44 219 ASP A N 1
ATOM 1608 C CA . ASP A 1 241 ? 22.714 103.601 97.258 1.00 28.92 219 ASP A CA 1
ATOM 1609 C C . ASP A 1 241 ? 23.838 103.381 98.286 1.00 25.09 219 ASP A C 1
ATOM 1610 O O . ASP A 1 241 ? 23.700 103.762 99.444 1.00 20.69 219 ASP A O 1
ATOM 1615 N N . PHE A 1 242 ? 24.909 102.697 97.877 1.00 21.81 220 PHE A N 1
ATOM 1616 C CA . PHE A 1 242 ? 26.042 102.451 98.760 1.00 20.69 220 PHE A CA 1
ATOM 1617 C C . PHE A 1 242 ? 27.316 102.360 97.945 1.00 19.06 220 PHE A C 1
ATOM 1618 O O . PHE A 1 242 ? 27.274 102.271 96.723 1.00 18.65 220 PHE A O 1
ATOM 1626 N N . GLU A 1 243 ? 28.437 102.431 98.640 1.00 17.72 221 GLU A N 1
ATOM 1627 C CA . GLU A 1 243 ? 29.738 102.261 98.020 1.00 18.64 221 GLU A CA 1
ATOM 1628 C C . GLU A 1 243 ? 30.406 101.023 98.582 1.00 17.47 221 GLU A C 1
ATOM 1629 O O . GLU A 1 243 ? 30.286 100.735 99.759 1.00 16.41 221 GLU A O 1
ATOM 1635 N N . LEU A 1 244 ? 31.163 100.368 97.726 1.00 17.71 222 LEU A N 1
ATOM 1636 C CA . LEU A 1 244 ? 32.088 99.305 98.112 1.00 17.83 222 LEU A CA 1
ATOM 1637 C C . LEU A 1 244 ? 33.512 99.826 98.036 1.00 17.66 222 LEU A C 1
ATOM 1638 O O . LEU A 1 244 ? 33.922 100.313 96.997 1.00 19.24 222 LEU A O 1
ATOM 1643 N N . SER A 1 245 ? 34.275 99.715 99.119 1.00 17.87 223 SER A N 1
ATOM 1644 C CA . SER A 1 245 ? 35.702 100.013 99.083 1.00 19.30 223 SER A CA 1
ATOM 1645 C C . SER A 1 245 ? 36.504 98.810 99.543 1.00 18.65 223 SER A C 1
ATOM 1646 O O . SER A 1 245 ? 36.175 98.177 100.549 1.00 19.61 223 SER A O 1
ATOM 1649 N N . PHE A 1 246 ? 37.586 98.515 98.834 1.00 18.77 224 PHE A N 1
ATOM 1650 C CA . PHE A 1 246 ? 38.461 97.421 99.237 1.00 19.27 224 PHE A CA 1
ATOM 1651 C C . PHE A 1 246 ? 39.838 97.540 98.629 1.00 20.77 224 PHE A C 1
ATOM 1652 O O . PHE A 1 246 ? 40.051 98.330 97.705 1.00 21.63 224 PHE A O 1
ATOM 1660 N N . TYR A 1 247 ? 40.770 96.722 99.126 1.00 20.69 225 TYR A N 1
ATOM 1661 C CA . TYR A 1 247 ? 42.038 96.563 98.462 1.00 21.05 225 TYR A CA 1
ATOM 1662 C C . TYR A 1 247 ? 42.415 95.091 98.433 1.00 22.85 225 TYR A C 1
ATOM 1663 O O . TYR A 1 247 ? 41.950 94.297 99.265 1.00 20.09 225 TYR A O 1
ATOM 1672 N N . VAL A 1 248 ? 43.214 94.754 97.423 1.00 24.59 226 VAL A N 1
ATOM 1673 C CA . VAL A 1 248 ? 43.776 93.420 97.258 1.00 23.01 226 VAL A CA 1
ATOM 1674 C C . VAL A 1 248 ? 45.249 93.528 96.935 1.00 23.39 226 VAL A C 1
ATOM 1675 O O . VAL A 1 248 ? 45.719 94.553 96.371 1.00 22.97 226 VAL A O 1
ATOM 1679 N N . SER A 1 249 ? 45.997 92.489 97.291 1.00 21.41 227 SER A N 1
ATOM 1680 C CA . SER A 1 249 ? 47.426 92.457 97.025 1.00 21.89 227 SER A CA 1
ATOM 1681 C C . SER A 1 249 ? 47.963 91.036 97.116 1.00 23.07 227 SER A C 1
ATOM 1682 O O . SER A 1 249 ? 47.477 90.244 97.922 1.00 20.73 227 SER A O 1
ATOM 1685 N N . THR A 1 250 ? 48.964 90.748 96.289 1.00 24.67 228 THR A N 1
ATOM 1686 C CA . THR A 1 250 ? 49.688 89.484 96.335 1.00 26.60 228 THR A CA 1
ATOM 1687 C C . THR A 1 250 ? 51.029 89.650 97.037 1.00 26.77 228 THR A C 1
ATOM 1688 O O . THR A 1 250 ? 51.853 88.737 97.013 1.00 28.00 228 THR A O 1
ATOM 1692 N N . GLN A 1 251 ? 51.279 90.823 97.622 1.00 27.60 229 GLN A N 1
ATOM 1693 C CA . GLN A 1 251 ? 52.543 91.062 98.324 1.00 29.36 229 GLN A CA 1
ATOM 1694 C C . GLN A 1 251 ? 52.352 91.736 99.673 1.00 27.53 229 GLN A C 1
ATOM 1695 O O . GLN A 1 251 ? 53.117 92.604 100.047 1.00 28.64 229 GLN A O 1
ATOM 1709 N N . ALA A 1 253 ? 50.838 91.005 103.984 1.00 25.45 231 ALA A N 1
ATOM 1710 C CA . ALA A 1 253 ? 50.461 90.029 104.989 1.00 25.75 231 ALA A CA 1
ATOM 1711 C C . ALA A 1 253 ? 49.052 89.549 104.734 1.00 23.46 231 ALA A C 1
ATOM 1712 O O . ALA A 1 253 ? 48.178 90.324 104.330 1.00 21.65 231 ALA A O 1
ATOM 1714 N N . ASN A 1 254 ? 48.833 88.262 104.980 1.00 21.42 232 ASN A N 1
ATOM 1715 C CA . ASN A 1 254 ? 47.552 87.644 104.767 1.00 22.41 232 ASN A CA 1
ATOM 1716 C C . ASN A 1 254 ? 46.472 88.349 105.556 1.00 19.75 232 ASN A C 1
ATOM 1717 O O . ASN A 1 254 ? 46.649 88.623 106.743 1.00 20.93 232 ASN A O 1
ATOM 1722 N N . ARG A 1 255 ? 45.401 88.684 104.904 1.00 18.66 233 ARG A N 1
ATOM 1723 C CA . ARG A 1 255 ? 44.232 89.252 105.573 1.00 19.19 233 ARG A CA 1
ATOM 1724 C C . ARG A 1 255 ? 43.005 89.048 104.710 1.00 18.17 233 ARG A C 1
ATOM 1725 O O . ARG A 1 255 ? 43.114 89.122 103.533 1.00 18.85 233 ARG A O 1
ATOM 1733 N N . GLN A 1 256 ? 41.849 88.837 105.319 1.00 18.43 234 GLN A N 1
ATOM 1734 C CA . GLN A 1 256 ? 40.581 88.874 104.609 1.00 17.55 234 GLN A CA 1
ATOM 1735 C C . GLN A 1 256 ? 39.454 89.261 105.555 1.00 18.59 234 GLN A C 1
ATOM 1736 O O . GLN A 1 256 ? 39.398 88.801 106.687 1.00 18.73 234 GLN A O 1
ATOM 1742 N N . ILE A 1 257 ? 38.587 90.140 105.078 1.00 19.45 235 ILE A N 1
ATOM 1743 C CA . ILE A 1 257 ? 37.456 90.644 105.837 1.00 20.02 235 ILE A CA 1
ATOM 1744 C C . ILE A 1 257 ? 36.455 91.298 104.884 1.00 17.90 235 ILE A C 1
ATOM 1745 O O . ILE A 1 257 ? 36.844 91.794 103.818 1.00 16.59 235 ILE A O 1
ATOM 1758 N N . VAL A 1 259 ? 32.777 93.780 105.554 1.00 15.40 237 VAL A N 1
ATOM 1759 C CA . VAL A 1 259 ? 31.824 94.386 106.477 1.00 15.25 237 VAL A CA 1
ATOM 1760 C C . VAL A 1 259 ? 30.740 95.099 105.658 1.00 15.25 237 VAL A C 1
ATOM 1761 O O . VAL A 1 259 ? 31.063 95.942 104.810 1.00 15.16 237 VAL A O 1
ATOM 1765 N N . PHE A 1 260 ? 29.483 94.756 105.918 1.00 14.67 238 PHE A N 1
ATOM 1766 C CA . PHE A 1 260 ? 28.330 95.367 105.292 1.00 16.58 238 PHE A CA 1
ATOM 1767 C C . PHE A 1 260 ? 27.686 96.289 106.325 1.00 17.39 238 PHE A C 1
ATOM 1768 O O . PHE A 1 260 ? 27.159 95.824 107.316 1.00 17.21 238 PHE A O 1
ATOM 1776 N N . HIS A 1 261 ? 27.769 97.598 106.082 1.00 18.60 239 HIS A N 1
ATOM 1777 C CA . HIS A 1 261 ? 27.491 98.619 107.084 1.00 17.35 239 HIS A CA 1
ATOM 1778 C C . HIS A 1 261 ? 26.314 99.478 106.671 1.00 18.38 239 HIS A C 1
ATOM 1779 O O . HIS A 1 261 ? 26.338 100.132 105.638 1.00 17.58 239 HIS A O 1
ATOM 1786 N N . GLY A 1 262 ? 25.258 99.455 107.490 1.00 20.98 240 GLY A N 1
ATOM 1787 C CA . GLY A 1 262 ? 24.055 100.214 107.223 1.00 19.91 240 GLY A CA 1
ATOM 1788 C C . GLY A 1 262 ? 23.691 101.237 108.289 1.00 19.71 240 GLY A C 1
ATOM 1789 O O . GLY A 1 262 ? 24.453 101.483 109.240 1.00 16.33 240 GLY A O 1
ATOM 1790 N N . THR A 1 263 ? 22.519 101.812 108.104 1.00 20.30 241 THR A N 1
ATOM 1791 C CA . THR A 1 263 ? 21.936 102.744 109.039 1.00 23.30 241 THR A CA 1
ATOM 1792 C C . THR A 1 263 ? 21.617 102.137 110.391 1.00 25.02 241 THR A C 1
ATOM 1793 O O . THR A 1 263 ? 21.629 102.806 111.357 1.00 23.04 241 THR A O 1
ATOM 1797 N N . ASN A 1 264 ? 21.215 100.898 110.384 1.00 20.46 242 ASN A N 1
ATOM 1798 C CA . ASN A 1 264 ? 20.770 100.201 111.539 1.00 23.87 242 ASN A CA 1
ATOM 1799 C C . ASN A 1 264 ? 21.689 99.217 112.203 1.00 22.01 242 ASN A C 1
ATOM 1800 O O . ASN A 1 264 ? 21.430 98.753 113.265 1.00 22.31 242 ASN A O 1
ATOM 1805 N N . GLY A 1 265 ? 22.762 98.894 111.540 1.00 18.47 243 GLY A N 1
ATOM 1806 C CA . GLY A 1 265 ? 23.674 97.889 112.048 1.00 17.34 243 GLY A CA 1
ATOM 1807 C C . GLY A 1 265 ? 24.801 97.658 111.074 1.00 17.00 243 GLY A C 1
ATOM 1808 O O . GLY A 1 265 ? 24.886 98.350 110.062 1.00 18.43 243 GLY A O 1
ATOM 1809 N N . TYR A 1 266 ? 25.674 96.711 111.395 1.00 14.88 244 TYR A N 1
ATOM 1810 C CA . TYR A 1 266 ? 26.620 96.205 110.440 1.00 15.40 244 TYR A CA 1
ATOM 1811 C C . TYR A 1 266 ? 26.820 94.675 110.595 1.00 15.10 244 TYR A C 1
ATOM 1812 O O . TYR A 1 266 ? 26.554 94.103 111.661 1.00 13.87 244 TYR A O 1
ATOM 1821 N N . ILE A 1 267 ? 27.205 94.059 109.493 1.00 15.20 245 ILE A N 1
ATOM 1822 C CA . ILE A 1 267 ? 27.517 92.632 109.445 1.00 16.58 245 ILE A CA 1
ATOM 1823 C C . ILE A 1 267 ? 28.993 92.484 109.143 1.00 16.87 245 ILE A C 1
ATOM 1824 O O . ILE A 1 267 ? 29.457 92.945 108.105 1.00 19.12 245 ILE A O 1
ATOM 1829 N N . GLU A 1 268 ? 29.725 91.848 110.061 1.00 16.58 246 GLU A N 1
ATOM 1830 C CA . GLU A 1 268 ? 31.140 91.559 109.882 1.00 15.80 246 GLU A CA 1
ATOM 1831 C C . GLU A 1 268 ? 31.324 90.068 109.597 1.00 15.95 246 GLU A C 1
ATOM 1832 O O . GLU A 1 268 ? 30.890 89.239 110.386 1.00 15.46 246 GLU A O 1
ATOM 1838 N N . VAL A 1 269 ? 31.880 89.770 108.428 1.00 16.17 247 VAL A N 1
ATOM 1839 C CA . VAL A 1 269 ? 32.146 88.429 107.990 1.00 21.63 247 VAL A CA 1
ATOM 1840 C C . VAL A 1 269 ? 33.599 88.122 108.318 1.00 20.38 247 VAL A C 1
ATOM 1841 O O . VAL A 1 269 ? 34.516 88.699 107.731 1.00 18.70 247 VAL A O 1
ATOM 1845 N N . LYS A 1 270 ? 33.788 87.210 109.268 1.00 20.99 248 LYS A N 1
ATOM 1846 C CA . LYS A 1 270 ? 35.091 86.921 109.879 1.00 24.01 248 LYS A CA 1
ATOM 1847 C C . LYS A 1 270 ? 36.066 86.182 108.963 1.00 21.47 248 LYS A C 1
ATOM 1848 O O . LYS A 1 270 ? 37.270 86.434 108.976 1.00 17.92 248 LYS A O 1
ATOM 1854 N N . SER A 1 271 ? 35.525 85.280 108.163 1.00 17.69 249 SER A N 1
ATOM 1855 C CA . SER A 1 271 ? 36.337 84.438 107.317 1.00 18.43 249 SER A CA 1
ATOM 1856 C C . SER A 1 271 ? 35.690 84.347 105.934 1.00 19.55 249 SER A C 1
ATOM 1857 O O . SER A 1 271 ? 35.262 83.275 105.521 1.00 18.55 249 SER A O 1
ATOM 1860 N N . PRO A 1 272 ? 35.638 85.477 105.210 1.00 17.30 250 PRO A N 1
ATOM 1861 C CA . PRO A 1 272 ? 34.746 85.598 104.063 1.00 17.57 250 PRO A CA 1
ATOM 1862 C C . PRO A 1 272 ? 35.018 84.658 102.884 1.00 20.68 250 PRO A C 1
ATOM 1863 O O . PRO A 1 272 ? 34.064 84.169 102.253 1.00 19.78 250 PRO A O 1
ATOM 1867 N N . PHE A 1 273 ? 36.287 84.410 102.580 1.00 19.91 251 PHE A N 1
ATOM 1868 C CA . PHE A 1 273 ? 36.622 83.786 101.319 1.00 18.77 251 PHE A CA 1
ATOM 1869 C C . PHE A 1 273 ? 37.154 82.381 101.533 1.00 19.52 251 PHE A C 1
ATOM 1870 O O . PHE A 1 273 ? 36.571 81.433 101.023 1.00 23.68 251 PHE A O 1
ATOM 1878 N N . ASN A 1 274 ? 38.216 82.216 102.312 1.00 18.58 252 ASN A N 1
ATOM 1879 C CA . ASN A 1 274 ? 38.763 80.871 102.533 1.00 19.36 252 ASN A CA 1
ATOM 1880 C C . ASN A 1 274 ? 38.107 80.139 103.713 1.00 17.97 252 ASN A C 1
ATOM 1881 O O . ASN A 1 274 ? 38.474 79.019 104.029 1.00 20.16 252 ASN A O 1
ATOM 1886 N N . ALA A 1 275 ? 37.149 80.791 104.364 1.00 17.85 253 ALA A N 1
ATOM 1887 C CA . ALA A 1 275 ? 36.311 80.179 105.369 1.00 16.74 253 ALA A CA 1
ATOM 1888 C C . ALA A 1 275 ? 37.160 79.474 106.434 1.00 17.49 253 ALA A C 1
ATOM 1889 O O . ALA A 1 275 ? 38.019 80.106 107.044 1.00 15.85 253 ALA A O 1
ATOM 1891 N N . ASN A 1 276 ? 36.938 78.168 106.660 1.00 16.33 254 ASN A N 1
ATOM 1892 C CA . ASN A 1 276 ? 37.655 77.419 107.689 1.00 17.15 254 ASN A CA 1
ATOM 1893 C C . ASN A 1 276 ? 39.162 77.386 107.526 1.00 16.86 254 ASN A C 1
ATOM 1894 O O . ASN A 1 276 ? 39.875 77.170 108.498 1.00 17.23 254 ASN A O 1
ATOM 1899 N N . ARG A 1 277 ? 39.576 77.479 106.291 1.00 17.79 255 ARG A N 1
ATOM 1900 C CA A ARG A 1 277 ? 40.978 77.744 106.168 0.50 19.28 255 ARG A CA 1
ATOM 1901 C CA B ARG A 1 277 ? 40.988 77.700 106.106 0.50 18.59 255 ARG A CA 1
ATOM 1902 C C . ARG A 1 277 ? 41.756 79.041 106.731 1.00 19.36 255 ARG A C 1
ATOM 1903 O O . ARG A 1 277 ? 42.964 79.277 107.031 1.00 19.49 255 ARG A O 1
ATOM 1918 N N . TRP A 1 278 ? 40.830 79.993 106.865 1.00 17.21 256 TRP A N 1
ATOM 1919 C CA . TRP A 1 278 ? 41.258 81.268 107.440 1.00 19.04 256 TRP A CA 1
ATOM 1920 C C . TRP A 1 278 ? 40.935 81.383 108.935 1.00 17.61 256 TRP A C 1
ATOM 1921 O O . TRP A 1 278 ? 41.757 81.827 109.720 1.00 19.08 256 TRP A O 1
ATOM 1932 N N . GLY A 1 279 ? 39.717 81.035 109.316 1.00 18.35 257 GLY A N 1
ATOM 1933 C CA . GLY A 1 279 ? 39.261 81.273 110.692 1.00 18.13 257 GLY A CA 1
ATOM 1934 C C . GLY A 1 279 ? 37.866 80.757 110.939 1.00 18.35 257 GLY A C 1
ATOM 1935 O O . GLY A 1 279 ? 37.373 79.917 110.192 1.00 18.09 257 GLY A O 1
ATOM 1936 N N . PRO A 1 280 ? 37.213 81.255 111.996 1.00 20.39 258 PRO A N 1
ATOM 1937 C CA . PRO A 1 280 ? 35.857 80.792 112.269 1.00 22.46 258 PRO A CA 1
ATOM 1938 C C . PRO A 1 280 ? 34.856 81.168 111.187 1.00 19.82 258 PRO A C 1
ATOM 1939 O O . PRO A 1 280 ? 34.870 82.290 110.648 1.00 21.60 258 PRO A O 1
ATOM 1943 N N . GLU A 1 281 ? 33.968 80.228 110.908 1.00 22.71 259 GLU A N 1
ATOM 1944 C CA . GLU A 1 281 ? 32.918 80.413 109.923 1.00 19.75 259 GLU A CA 1
ATOM 1945 C C . GLU A 1 281 ? 31.730 81.052 110.598 1.00 17.18 259 GLU A C 1
ATOM 1946 O O . GLU A 1 281 ? 30.756 80.389 110.951 1.00 17.03 259 GLU A O 1
ATOM 1952 N N . GLU A 1 282 ? 31.803 82.368 110.783 1.00 16.95 260 GLU A N 1
ATOM 1953 C CA . GLU A 1 282 ? 30.792 83.053 111.539 1.00 16.87 260 GLU A CA 1
ATOM 1954 C C . GLU A 1 282 ? 30.670 84.518 111.098 1.00 16.22 260 GLU A C 1
ATOM 1955 O O . GLU A 1 282 ? 31.560 85.060 110.423 1.00 16.92 260 GLU A O 1
ATOM 1961 N N . ILE A 1 283 ? 29.535 85.106 111.444 1.00 16.12 261 ILE A N 1
ATOM 1962 C CA . ILE A 1 283 ? 29.316 86.506 111.247 1.00 18.37 261 ILE A CA 1
ATOM 1963 C C . ILE A 1 283 ? 28.851 87.170 112.512 1.00 17.75 261 ILE A C 1
ATOM 1964 O O . ILE A 1 283 ? 28.241 86.535 113.373 1.00 16.94 261 ILE A O 1
ATOM 1969 N N . GLU A 1 284 ? 29.164 88.459 112.628 1.00 16.94 262 GLU A N 1
ATOM 1970 C CA . GLU A 1 284 ? 28.666 89.271 113.713 1.00 18.48 262 GLU A CA 1
ATOM 1971 C C . GLU A 1 284 ? 27.725 90.305 113.134 1.00 17.89 262 GLU A C 1
ATOM 1972 O O . GLU A 1 284 ? 28.098 91.025 112.216 1.00 17.43 262 GLU A O 1
ATOM 1978 N N . LEU A 1 285 ? 26.521 90.382 113.701 1.00 16.98 263 LEU A N 1
ATOM 1979 C CA . LEU A 1 285 ? 25.558 91.435 113.408 1.00 15.51 263 LEU A CA 1
ATOM 1980 C C . LEU A 1 285 ? 25.524 92.378 114.600 1.00 16.78 263 LEU A C 1
ATOM 1981 O O . LEU A 1 285 ? 25.082 91.991 115.691 1.00 17.12 263 LEU A O 1
ATOM 1986 N N . ALA A 1 286 ? 25.990 93.614 114.400 1.00 15.55 264 ALA A N 1
ATOM 1987 C CA . ALA A 1 286 ? 26.039 94.589 115.474 1.00 16.43 264 ALA A CA 1
ATOM 1988 C C . ALA A 1 286 ? 24.847 95.524 115.279 1.00 17.39 264 ALA A C 1
ATOM 1989 O O . ALA A 1 286 ? 24.496 95.835 114.142 1.00 17.84 264 ALA A O 1
ATOM 1991 N N . ASP A 1 287 ? 24.210 95.952 116.365 1.00 17.57 265 ASP A N 1
ATOM 1992 C CA . ASP A 1 287 ? 23.067 96.907 116.260 1.00 16.86 265 ASP A CA 1
ATOM 1993 C C . ASP A 1 287 ? 23.571 98.346 116.117 1.00 16.49 265 ASP A C 1
ATOM 1994 O O . ASP A 1 287 ? 24.765 98.572 116.059 1.00 16.63 265 ASP A O 1
ATOM 1999 N N . ARG A 1 288 ? 22.580 99.209 116.160 1.00 17.24 266 ARG A N 1
ATOM 2000 C CA A ARG A 1 288 ? 22.969 100.556 115.880 0.50 17.60 266 ARG A CA 1
ATOM 2001 C CA B ARG A 1 288 ? 22.968 100.556 115.886 0.50 17.61 266 ARG A CA 1
ATOM 2002 C C . ARG A 1 288 ? 24.048 101.380 116.785 1.00 15.91 266 ARG A C 1
ATOM 2003 O O . ARG A 1 288 ? 25.021 102.097 116.510 1.00 15.96 266 ARG A O 1
ATOM 2018 N N . SER A 1 289 ? 23.770 101.006 118.042 1.00 16.48 267 SER A N 1
ATOM 2019 C CA . SER A 1 289 ? 24.564 101.544 119.127 1.00 16.78 267 SER A CA 1
ATOM 2020 C C . SER A 1 289 ? 25.816 100.728 119.439 1.00 18.81 267 SER A C 1
ATOM 2021 O O . SER A 1 289 ? 26.698 101.211 120.136 1.00 16.18 267 SER A O 1
ATOM 2024 N N . HIS A 1 290 ? 25.871 99.486 118.941 1.00 16.57 268 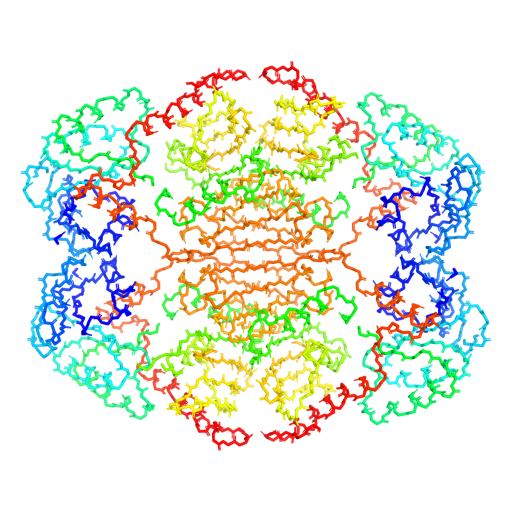HIS A N 1
ATOM 2025 C CA . HIS A 1 290 ? 26.920 98.558 119.290 1.00 16.39 268 HIS A CA 1
ATOM 2026 C C . HIS A 1 290 ? 26.792 97.986 120.699 1.00 16.60 268 HIS A C 1
ATOM 2027 O O . HIS A 1 290 ? 27.681 97.258 121.146 1.00 17.72 268 HIS A O 1
ATOM 2034 N N . ASN A 1 291 ? 25.714 98.280 121.419 1.00 17.30 269 ASN A N 1
ATOM 2035 C CA . ASN A 1 291 ? 25.553 97.702 122.766 1.00 17.80 269 ASN A CA 1
ATOM 2036 C C . ASN A 1 291 ? 25.075 96.261 122.737 1.00 17.34 269 ASN A C 1
ATOM 2037 O O . ASN A 1 291 ? 25.074 95.591 123.758 1.00 17.13 269 ASN A O 1
ATOM 2042 N N . GLU A 1 292 ? 24.677 95.788 121.569 1.00 17.17 270 GLU A N 1
ATOM 2043 C CA . GLU A 1 292 ? 24.331 94.391 121.413 1.00 19.42 270 GLU A CA 1
ATOM 2044 C C . GLU A 1 292 ? 24.741 93.891 120.045 1.00 20.00 270 GLU A C 1
ATOM 2045 O O . GLU A 1 292 ? 24.523 94.582 119.041 1.00 21.44 270 GLU A O 1
ATOM 2051 N N . SER A 1 293 ? 25.321 92.686 119.997 1.00 19.01 271 SER A N 1
ATOM 2052 C CA . SER A 1 293 ? 25.583 92.010 118.750 1.00 16.70 271 SER A CA 1
ATOM 2053 C C . SER A 1 293 ? 25.019 90.597 118.833 1.00 16.95 271 SER A C 1
ATOM 2054 O O . SER A 1 293 ? 24.830 90.054 119.917 1.00 17.19 271 SER A O 1
ATOM 2057 N N . ARG A 1 294 ? 24.788 90.016 117.674 1.00 17.61 272 ARG A N 1
ATOM 2058 C CA . ARG A 1 294 ? 24.464 88.605 117.539 1.00 19.11 272 ARG A CA 1
ATOM 2059 C C . ARG A 1 294 ? 25.561 87.949 116.728 1.00 18.35 272 ARG A C 1
ATOM 2060 O O . ARG A 1 294 ? 26.055 88.529 115.769 1.00 17.30 272 ARG A O 1
ATOM 2068 N N . ILE A 1 295 ? 25.974 86.764 117.152 1.00 17.71 273 ILE A N 1
ATOM 2069 C CA . ILE A 1 295 ? 26.991 85.982 116.453 1.00 16.96 273 ILE A CA 1
ATOM 2070 C C . ILE A 1 295 ? 26.262 84.789 115.899 1.00 15.74 273 ILE A C 1
ATOM 2071 O O . ILE A 1 295 ? 25.609 84.057 116.660 1.00 16.26 273 ILE A O 1
ATOM 2076 N N . PHE A 1 296 ? 26.339 84.616 114.582 1.00 14.44 274 PHE A N 1
ATOM 2077 C CA . PHE A 1 296 ? 25.793 83.446 113.937 1.00 15.70 274 PHE A CA 1
ATOM 2078 C C . PHE A 1 296 ? 26.942 82.551 113.472 1.00 14.89 274 PHE A C 1
ATOM 2079 O O . PHE A 1 296 ? 27.805 83.003 112.731 1.00 15.05 274 PHE A O 1
ATOM 2087 N N . ARG A 1 297 ? 26.942 81.284 113.892 1.00 15.34 275 ARG A N 1
ATOM 2088 C CA . ARG A 1 297 ? 28.055 80.372 113.607 1.00 15.67 275 ARG A CA 1
ATOM 2089 C C . ARG A 1 297 ? 27.627 79.236 112.695 1.00 15.55 275 ARG A C 1
ATOM 2090 O O . ARG A 1 297 ? 26.521 78.698 112.824 1.00 14.80 275 ARG A O 1
ATOM 2098 N N . PHE A 1 298 ? 28.511 78.886 111.782 1.00 15.37 276 PHE A N 1
ATOM 2099 C CA . PHE A 1 298 ? 28.243 77.877 110.767 1.00 17.04 276 PHE A CA 1
ATOM 2100 C C . PHE A 1 298 ? 29.487 76.978 110.595 1.00 16.58 276 PHE A C 1
ATOM 2101 O O . PHE A 1 298 ? 29.992 76.785 109.476 1.00 16.12 276 PHE A O 1
ATOM 2109 N N . GLN A 1 299 ? 30.013 76.517 111.720 1.00 15.85 277 GLN A N 1
ATOM 2110 C CA . GLN A 1 299 ? 31.252 75.718 111.733 1.00 16.94 277 GLN A CA 1
ATOM 2111 C C . GLN A 1 299 ? 31.103 74.446 110.886 1.00 16.45 277 GLN A C 1
ATOM 2112 O O . GLN A 1 299 ? 30.040 73.849 110.871 1.00 16.07 277 GLN A O 1
ATOM 2118 N N . ASP A 1 300 ? 32.176 74.107 110.177 1.00 16.20 278 ASP A N 1
ATOM 2119 C CA . ASP A 1 300 ? 32.273 72.897 109.369 1.00 17.89 278 ASP A CA 1
ATOM 2120 C C . ASP A 1 300 ? 31.172 72.857 108.294 1.00 17.43 278 ASP A C 1
ATOM 2121 O O . ASP A 1 300 ? 30.530 71.837 108.083 1.00 17.15 278 ASP A O 1
ATOM 2126 N N . SER A 1 301 ? 30.974 74.001 107.649 1.00 17.44 279 SER A N 1
ATOM 2127 C CA . SER A 1 301 ? 30.045 74.178 106.551 1.00 17.62 279 SER A CA 1
ATOM 2128 C C . SER A 1 301 ? 30.456 73.419 105.295 1.00 18.00 279 SER A C 1
ATOM 2129 O O . SER A 1 301 ? 29.596 73.106 104.480 1.00 19.01 279 SER A O 1
ATOM 2132 N N . ARG A 1 302 ? 31.758 73.177 105.113 1.00 16.99 280 ARG A N 1
ATOM 2133 C CA . ARG A 1 302 ? 32.306 72.503 103.927 1.00 18.41 280 ARG A CA 1
ATOM 2134 C C . ARG A 1 302 ? 31.783 73.114 102.631 1.00 18.83 280 ARG A C 1
ATOM 2135 O O . ARG A 1 302 ? 31.074 72.479 101.862 1.00 20.24 280 ARG A O 1
ATOM 2143 N N . GLN A 1 303 ? 32.173 74.357 102.374 1.00 18.25 281 GLN A N 1
ATOM 2144 C CA . GLN A 1 303 ? 31.595 75.113 101.288 1.00 17.52 281 GLN A CA 1
ATOM 2145 C C . GLN A 1 303 ? 31.879 74.504 99.901 1.00 17.24 281 GLN A C 1
ATOM 2146 O O . GLN A 1 303 ? 31.077 74.662 99.000 1.00 18.17 281 GLN A O 1
ATOM 2152 N N . TYR A 1 304 ? 33.027 73.884 99.711 1.00 16.40 282 TYR A N 1
ATOM 2153 C CA . TYR A 1 304 ? 33.317 73.242 98.440 1.00 17.70 282 TYR A CA 1
ATOM 2154 C C . TYR A 1 304 ? 32.414 72.035 98.210 1.00 17.00 282 TYR A C 1
ATOM 2155 O O . TYR A 1 304 ? 32.028 71.761 97.073 1.00 17.68 282 TYR A O 1
ATOM 2164 N N . ARG A 1 305 ? 32.074 71.331 99.274 1.00 17.35 283 ARG A N 1
ATOM 2165 C CA . ARG A 1 305 ? 31.162 70.184 99.157 1.00 19.57 283 ARG A CA 1
ATOM 2166 C C . ARG A 1 305 ? 29.761 70.707 98.829 1.00 19.82 283 ARG A C 1
ATOM 2167 O O . ARG A 1 305 ? 29.050 70.149 98.006 1.00 18.24 283 ARG A O 1
ATOM 2175 N N . ARG A 1 306 ? 29.372 71.813 99.457 1.00 22.35 284 ARG A N 1
ATOM 2176 C CA . ARG A 1 306 ? 28.050 72.398 99.180 1.00 21.02 284 ARG A CA 1
ATOM 2177 C C . ARG A 1 306 ? 27.964 72.846 97.732 1.00 20.18 284 ARG A C 1
ATOM 2178 O O . ARG A 1 306 ? 26.932 72.687 97.097 1.00 20.10 284 ARG A O 1
ATOM 2186 N N . GLU A 1 307 ? 29.062 73.359 97.200 1.00 19.30 285 GLU A N 1
ATOM 2187 C CA . GLU A 1 307 ? 29.112 73.775 95.787 1.00 21.93 285 GLU A CA 1
ATOM 2188 C C . GLU A 1 307 ? 28.814 72.643 94.818 1.00 21.99 285 GLU A C 1
ATOM 2189 O O . GLU A 1 307 ? 27.975 72.789 93.934 1.00 19.34 285 GLU A O 1
ATOM 2195 N N . VAL A 1 308 ? 29.497 71.506 94.996 1.00 21.25 286 VAL A N 1
ATOM 2196 C CA . VAL A 1 308 ? 29.343 70.426 94.073 1.00 20.99 286 VAL A CA 1
ATOM 2197 C C . VAL A 1 308 ? 28.017 69.721 94.288 1.00 21.22 286 VAL A C 1
ATOM 2198 O O . VAL A 1 308 ? 27.436 69.233 93.336 1.00 20.78 286 VAL A O 1
ATOM 2202 N N . GLU A 1 309 ? 27.526 69.696 95.527 1.00 21.84 287 GLU A N 1
ATOM 2203 C CA . GLU A 1 309 ? 26.190 69.174 95.800 1.00 22.51 287 GLU A CA 1
ATOM 2204 C C . GLU A 1 309 ? 25.090 70.009 95.119 1.00 22.52 287 GLU A C 1
ATOM 2205 O O . GLU A 1 309 ? 24.156 69.453 94.549 1.00 22.90 287 GLU A O 1
ATOM 2211 N N . ALA A 1 310 ? 25.216 71.333 95.153 1.00 21.42 288 ALA A N 1
ATOM 2212 C CA . ALA A 1 310 ? 24.272 72.208 94.464 1.00 21.33 288 ALA A CA 1
ATOM 2213 C C . ALA A 1 310 ? 24.318 71.979 92.957 1.00 22.34 288 ALA A C 1
ATOM 2214 O O . ALA A 1 310 ? 23.285 71.923 92.292 1.00 24.10 288 ALA A O 1
ATOM 2216 N N . PHE A 1 311 ? 25.528 71.854 92.423 1.00 23.21 289 PHE A N 1
ATOM 2217 C CA . PHE A 1 311 ? 25.748 71.558 91.011 1.00 23.13 289 PHE A CA 1
ATOM 2218 C C . PHE A 1 311 ? 25.100 70.222 90.582 1.00 24.27 289 PHE A C 1
ATOM 2219 O O . PHE A 1 311 ? 24.412 70.152 89.563 1.00 25.73 289 PHE A O 1
ATOM 2227 N N . ALA A 1 312 ? 25.285 69.185 91.376 1.00 23.89 290 ALA A N 1
ATOM 2228 C CA . ALA A 1 312 ? 24.662 67.890 91.089 1.00 25.22 290 ALA A CA 1
ATOM 2229 C C . ALA A 1 312 ? 23.136 67.973 91.111 1.00 24.91 290 ALA A C 1
ATOM 2230 O O . ALA A 1 312 ? 22.489 67.404 90.254 1.00 24.15 290 ALA A O 1
ATOM 2232 N N . ARG A 1 313 ? 22.567 68.702 92.067 1.00 25.32 291 ARG A N 1
ATOM 2233 C CA . ARG A 1 313 ? 21.122 68.943 92.100 1.00 26.24 291 ARG A CA 1
ATOM 2234 C C . ARG A 1 313 ? 20.668 69.717 90.856 1.00 27.16 291 ARG A C 1
ATOM 2235 O O . ARG A 1 313 ? 19.660 69.365 90.235 1.00 27.00 291 ARG A O 1
ATOM 2243 N N . ALA A 1 314 ? 21.441 70.716 90.450 1.00 26.03 292 ALA A N 1
ATOM 2244 C CA . ALA A 1 314 ? 21.114 71.465 89.236 1.00 27.16 292 ALA A CA 1
ATOM 2245 C C . ALA A 1 314 ? 21.120 70.573 87.990 1.00 28.00 292 ALA A C 1
ATOM 2246 O O . ALA A 1 314 ? 20.225 70.659 87.157 1.00 26.77 292 ALA A O 1
ATOM 2248 N N . VAL A 1 315 ? 22.101 69.682 87.888 1.00 28.72 293 VAL A N 1
ATOM 2249 C CA . VAL A 1 315 ? 22.146 68.728 86.781 1.00 32.51 293 VAL A CA 1
ATOM 2250 C C . VAL A 1 315 ? 20.911 67.840 86.793 1.00 35.07 293 VAL A C 1
ATOM 2251 O O . VAL A 1 315 ? 20.331 67.550 85.742 1.00 31.77 293 VAL A O 1
ATOM 2255 N N . GLU A 1 316 ? 20.486 67.431 87.978 1.00 35.69 294 GLU A N 1
ATOM 2256 C CA . GLU A 1 316 ? 19.383 66.483 88.085 1.00 39.70 294 GLU A CA 1
ATOM 2257 C C . GLU A 1 316 ? 17.991 67.103 87.907 1.00 41.98 294 GLU A C 1
ATOM 2258 O O . GLU A 1 316 ? 17.117 66.446 87.385 1.00 42.28 294 GLU A O 1
ATOM 2264 N N . ASN A 1 317 ? 17.778 68.348 88.336 1.00 46.96 295 ASN A N 1
ATOM 2265 C CA . ASN A 1 317 ? 16.425 68.930 88.341 1.00 52.40 295 ASN A CA 1
ATOM 2266 C C . ASN A 1 317 ? 16.241 70.247 87.572 1.00 56.28 295 ASN A C 1
ATOM 2267 O O . ASN A 1 317 ? 15.106 70.633 87.289 1.00 74.88 295 ASN A O 1
ATOM 2272 N N . GLY A 1 318 ? 17.330 70.946 87.266 1.00 49.76 296 GLY A N 1
ATOM 2273 C CA . GLY A 1 318 ? 17.266 72.208 86.518 1.00 50.44 296 GLY A CA 1
ATOM 2274 C C . GLY A 1 318 ? 16.741 73.441 87.254 1.00 53.97 296 GLY A C 1
ATOM 2275 O O . GLY A 1 318 ? 16.519 74.470 86.631 1.00 56.59 296 GLY A O 1
ATOM 2276 N N . LYS A 1 319 ? 16.563 73.357 88.572 1.00 55.85 297 LYS A N 1
ATOM 2277 C CA . LYS A 1 319 ? 15.943 74.444 89.349 1.00 54.80 297 LYS A CA 1
ATOM 2278 C C . LYS A 1 319 ? 16.839 75.026 90.446 1.00 49.82 297 LYS A C 1
ATOM 2279 O O . LYS A 1 319 ? 16.595 76.131 90.929 1.00 60.46 297 LYS A O 1
ATOM 2285 N N . GLU A 1 320 ? 17.850 74.273 90.861 1.00 46.45 298 GLU A N 1
ATOM 2286 C CA . GLU A 1 320 ? 18.778 74.703 91.914 1.00 45.97 298 GLU A CA 1
ATOM 2287 C C . GLU A 1 320 ? 19.498 76.015 91.539 1.00 41.21 298 GLU A C 1
ATOM 2288 O O . GLU A 1 320 ? 19.979 76.169 90.419 1.00 39.54 298 GLU A O 1
ATOM 2294 N N . GLU A 1 321 ? 19.565 76.956 92.473 1.00 48.17 299 GLU A N 1
ATOM 2295 C CA . GLU A 1 321 ? 20.385 78.152 92.278 1.00 61.00 299 GLU A CA 1
ATOM 2296 C C . GLU A 1 321 ? 21.860 77.729 92.116 1.00 53.11 299 GLU A C 1
ATOM 2297 O O . GLU A 1 321 ? 22.487 77.240 93.058 1.00 43.74 299 GLU A O 1
ATOM 2303 N N . VAL A 1 322 ? 22.411 77.864 90.908 1.00 45.44 300 VAL A N 1
ATOM 2304 C CA . VAL A 1 322 ? 23.866 77.828 90.695 1.00 37.17 300 VAL A CA 1
ATOM 2305 C C . VAL A 1 322 ? 24.282 79.091 89.974 1.00 31.26 300 VAL A C 1
ATOM 2306 O O . VAL A 1 322 ? 23.523 79.644 89.257 1.00 31.89 300 VAL A O 1
ATOM 2310 N N . VAL A 1 323 ? 25.498 79.526 90.200 1.00 28.63 301 VAL A N 1
ATOM 2311 C CA . VAL A 1 323 ? 25.979 80.797 89.607 1.00 26.80 301 VAL A CA 1
ATOM 2312 C C . VAL A 1 323 ? 25.853 80.724 88.074 1.00 24.90 301 VAL A C 1
ATOM 2313 O O . VAL A 1 323 ? 26.463 79.868 87.450 1.00 23.43 301 VAL A O 1
ATOM 2317 N N . THR A 1 324 ? 25.060 81.621 87.489 1.00 25.91 302 THR A N 1
ATOM 2318 C CA . THR A 1 324 ? 24.830 81.606 86.052 1.00 25.38 302 THR A CA 1
ATOM 2319 C C . THR A 1 324 ? 26.009 82.242 85.332 1.00 25.06 302 THR A C 1
ATOM 2320 O O . THR A 1 324 ? 26.696 83.109 85.877 1.00 28.16 302 THR A O 1
ATOM 2324 N N . LEU A 1 325 ? 26.235 81.820 84.103 1.00 24.02 303 LEU A N 1
ATOM 2325 C CA . LEU A 1 325 ? 27.270 82.436 83.273 1.00 24.25 303 LEU A CA 1
ATOM 2326 C C . LEU A 1 325 ? 26.954 83.918 83.008 1.00 23.63 303 LEU A C 1
ATOM 2327 O O . LEU A 1 325 ? 27.855 84.738 82.882 1.00 25.36 303 LEU A O 1
ATOM 2332 N N . GLU A 1 326 ? 25.675 84.249 82.966 1.00 23.91 304 GLU A N 1
ATOM 2333 C CA . GLU A 1 326 ? 25.249 85.632 82.787 1.00 24.65 304 GLU A CA 1
ATOM 2334 C C . GLU A 1 326 ? 25.738 86.450 83.973 1.00 26.35 304 GLU A C 1
ATOM 2335 O O . GLU A 1 326 ? 26.236 87.585 83.828 1.00 24.34 304 GLU A O 1
ATOM 2341 N N . ASN A 1 327 ? 25.610 85.868 85.154 1.00 24.61 305 ASN A N 1
ATOM 2342 C CA . ASN A 1 327 ? 26.122 86.500 86.349 1.00 28.06 305 ASN A CA 1
ATOM 2343 C C . ASN A 1 327 ? 27.655 86.592 86.369 1.00 26.43 305 ASN A C 1
ATOM 2344 O O . ASN A 1 327 ? 28.218 87.619 86.731 1.00 23.93 305 ASN A O 1
ATOM 2349 N N . SER A 1 328 ? 28.318 85.512 85.970 1.00 23.29 306 SER A N 1
ATOM 2350 C CA . SER A 1 328 ? 29.761 85.548 85.759 1.00 22.62 306 SER A CA 1
ATOM 2351 C C . SER A 1 328 ? 30.186 86.705 84.845 1.00 23.75 306 SER A C 1
ATOM 2352 O O . SER A 1 328 ? 31.170 87.394 85.114 1.00 23.08 306 SER A O 1
ATOM 2355 N N . LYS A 1 329 ? 29.448 86.917 83.769 1.00 24.50 307 LYS A N 1
ATOM 2356 C CA . LYS A 1 329 ? 29.773 87.996 82.855 1.00 26.46 307 LYS A CA 1
ATOM 2357 C C . LYS A 1 329 ? 29.601 89.378 83.488 1.00 25.86 307 LYS A C 1
ATOM 2358 O O . LYS A 1 329 ? 30.434 90.258 83.287 1.00 24.91 307 LYS A O 1
ATOM 2364 N N . LEU A 1 330 ? 28.518 89.574 84.230 1.00 25.76 308 LEU A N 1
ATOM 2365 C CA . LEU A 1 330 ? 28.322 90.828 84.954 1.00 26.65 308 LEU A CA 1
ATOM 2366 C C . LEU A 1 330 ? 29.466 91.083 85.941 1.00 27.42 308 LEU A C 1
ATOM 2367 O O . LEU A 1 330 ? 29.950 92.215 86.062 1.00 23.61 308 LEU A O 1
ATOM 2372 N N . ASN A 1 331 ? 29.929 90.018 86.601 1.00 24.06 309 ASN A N 1
ATOM 2373 C CA . ASN A 1 331 ? 31.043 90.126 87.534 1.00 24.55 309 ASN A CA 1
ATOM 2374 C C . ASN A 1 331 ? 32.311 90.572 86.812 1.00 24.57 309 ASN A C 1
ATOM 2375 O O . ASN A 1 331 ? 33.033 91.472 87.268 1.00 23.90 309 ASN A O 1
ATOM 2380 N N . GLN A 1 332 ? 32.579 89.945 85.679 1.00 25.46 310 GLN A N 1
ATOM 2381 C CA . GLN A 1 332 ? 33.782 90.259 84.925 1.00 26.89 310 GLN A CA 1
ATOM 2382 C C . GLN A 1 332 ? 33.734 91.673 84.355 1.00 26.25 310 GLN A C 1
ATOM 2383 O O . GLN A 1 332 ? 34.777 92.298 84.183 1.00 25.85 310 GLN A O 1
ATOM 2389 N N . LYS A 1 333 ? 32.541 92.170 84.048 1.00 26.80 311 LYS A N 1
ATOM 2390 C CA . LYS A 1 333 ? 32.406 93.553 83.608 1.00 28.59 311 LYS A CA 1
ATOM 2391 C C . LYS A 1 333 ? 32.955 94.522 84.651 1.00 26.91 311 LYS A C 1
ATOM 2392 O O . LYS A 1 333 ? 33.572 95.522 84.306 1.00 27.49 311 LYS A O 1
ATOM 2398 N N . VAL A 1 334 ? 32.754 94.209 85.928 1.00 25.73 312 VAL A N 1
ATOM 2399 C CA . VAL A 1 334 ? 33.285 95.040 87.003 1.00 27.37 312 VAL A CA 1
ATOM 2400 C C . VAL A 1 334 ? 34.814 95.002 87.010 1.00 27.36 312 VAL A C 1
ATOM 2401 O O . VAL A 1 334 ? 35.453 96.047 87.095 1.00 28.95 312 VAL A O 1
ATOM 2405 N N . ILE A 1 335 ? 35.386 93.802 86.907 1.00 26.30 313 ILE A N 1
ATOM 2406 C CA . ILE A 1 335 ? 36.837 93.657 86.867 1.00 25.83 313 ILE A CA 1
ATOM 2407 C C . ILE A 1 335 ? 37.439 94.424 85.679 1.00 26.19 313 ILE A C 1
ATOM 2408 O O . ILE A 1 335 ? 38.467 95.085 85.834 1.00 25.98 313 ILE A O 1
ATOM 2413 N N . ASP A 1 336 ? 36.812 94.313 84.506 1.00 25.96 314 ASP A N 1
ATOM 2414 C CA . ASP A 1 336 ? 37.271 95.002 83.320 1.00 28.03 314 ASP A CA 1
ATOM 2415 C C . ASP A 1 336 ? 37.231 96.532 83.557 1.00 28.22 314 ASP A C 1
ATOM 2416 O O . ASP A 1 336 ? 38.158 97.239 83.180 1.00 27.97 314 ASP A O 1
ATOM 2421 N N . ALA A 1 337 ? 36.186 97.012 84.215 1.00 26.61 315 ALA A N 1
ATOM 2422 C CA . ALA A 1 337 ? 36.083 98.439 84.559 1.00 28.26 315 ALA A CA 1
ATOM 2423 C C . ALA A 1 337 ? 37.174 98.858 85.552 1.00 27.79 315 ALA A C 1
ATOM 2424 O O . ALA A 1 337 ? 37.689 99.968 85.465 1.00 27.17 315 ALA A O 1
ATOM 2426 N N . ILE A 1 338 ? 37.552 97.949 86.465 1.00 27.10 316 ILE A N 1
ATOM 2427 C CA . ILE A 1 338 ? 38.649 98.219 87.398 1.00 27.86 316 ILE A CA 1
ATOM 2428 C C . ILE A 1 338 ? 39.977 98.392 86.637 1.00 29.67 316 ILE A C 1
ATOM 2429 O O . ILE A 1 338 ? 40.740 99.317 86.929 1.00 29.98 316 ILE A O 1
ATOM 2434 N N . TYR A 1 339 ? 40.255 97.532 85.657 1.00 33.75 317 TYR A N 1
ATOM 2435 C CA . TYR A 1 339 ? 41.444 97.749 84.795 1.00 33.66 317 TYR A CA 1
ATOM 2436 C C . TYR A 1 339 ? 41.397 99.120 84.124 1.00 33.57 317 TYR A C 1
ATOM 2437 O O . TYR A 1 339 ? 42.389 99.839 84.132 1.00 30.82 317 TYR A O 1
ATOM 2446 N N . ARG A 1 340 ? 40.250 99.474 83.544 1.00 31.32 318 ARG A N 1
ATOM 2447 C CA . ARG A 1 340 ? 40.138 100.739 82.818 1.00 32.49 318 ARG A CA 1
ATOM 2448 C C . ARG A 1 340 ? 40.292 101.922 83.776 1.00 31.00 318 ARG A C 1
ATOM 2449 O O . ARG A 1 340 ? 41.014 102.856 83.498 1.00 31.05 318 ARG A O 1
ATOM 2457 N N . ALA A 1 341 ? 39.665 101.830 84.941 1.00 29.82 319 ALA A N 1
ATOM 2458 C CA . ALA A 1 341 ? 39.776 102.885 85.945 1.00 29.89 319 ALA A CA 1
ATOM 2459 C C . ALA A 1 341 ? 41.216 103.108 86.399 1.00 30.08 319 ALA A C 1
ATOM 2460 O O . ALA A 1 341 ? 41.610 104.230 86.683 1.00 28.88 319 ALA A O 1
ATOM 2462 N N . SER A 1 342 ? 41.988 102.025 86.480 1.00 30.91 320 SER A N 1
ATOM 2463 C CA . SER A 1 342 ? 43.390 102.107 86.898 1.00 33.12 320 SER A CA 1
ATOM 2464 C C . SER A 1 342 ? 44.276 102.893 85.954 1.00 34.64 320 SER A C 1
ATOM 2465 O O . SER A 1 342 ? 45.384 103.260 86.329 1.00 34.05 320 SER A O 1
ATOM 2468 N N . GLU A 1 343 ? 43.797 103.149 84.738 1.00 37.51 321 GLU A N 1
ATOM 2469 C CA . GLU A 1 343 ? 44.522 103.959 83.767 1.00 41.08 321 GLU A CA 1
ATOM 2470 C C . GLU A 1 343 ? 44.073 105.419 83.745 1.00 40.43 321 GLU A C 1
ATOM 2471 O O . GLU A 1 343 ? 44.528 106.177 82.907 1.00 39.97 321 GLU A O 1
ATOM 2477 N N . LYS A 1 344 ? 43.185 105.830 84.640 1.00 40.92 322 LYS A N 1
ATOM 2478 C CA . LYS A 1 344 ? 42.705 107.213 84.628 1.00 47.39 322 LYS A CA 1
ATOM 2479 C C . LYS A 1 344 ? 42.512 107.830 85.995 1.00 42.57 322 LYS A C 1
ATOM 2480 O O . LYS A 1 344 ? 42.534 107.148 86.948 1.00 36.77 322 LYS A O 1
ATOM 2486 N N . ASP A 1 345 ? 42.441 109.151 86.025 1.00 41.43 323 ASP A N 1
ATOM 2487 C CA . ASP A 1 345 ? 42.372 109.927 87.235 1.00 45.16 323 ASP A CA 1
ATOM 2488 C C . ASP A 1 345 ? 41.107 109.850 88.091 1.00 46.88 323 ASP A C 1
ATOM 2489 O O . ASP A 1 345 ? 41.157 110.091 89.261 1.00 43.24 323 ASP A O 1
ATOM 2494 N N . GLY A 1 346 ? 39.980 109.604 87.468 1.00 47.32 324 GLY A N 1
ATOM 2495 C CA . GLY A 1 346 ? 38.673 109.720 88.120 1.00 42.02 324 GLY A CA 1
ATOM 2496 C C . GLY A 1 346 ? 37.791 108.502 87.957 1.00 37.41 324 GLY A C 1
ATOM 2497 O O . GLY A 1 346 ? 38.283 107.391 87.820 1.00 36.40 324 GLY A O 1
ATOM 2498 N N . TRP A 1 347 ? 36.476 108.721 87.982 1.00 34.26 325 TRP A N 1
ATOM 2499 C CA . TRP A 1 347 ? 35.504 107.642 87.850 1.00 33.18 325 TRP A CA 1
ATOM 2500 C C . TRP A 1 347 ? 35.506 107.058 86.445 1.00 33.37 325 TRP A C 1
ATOM 2501 O O . TRP A 1 347 ? 35.692 107.778 85.479 1.00 35.84 325 TRP A O 1
ATOM 2512 N N . GLU A 1 348 ? 35.269 105.758 86.356 1.00 31.37 326 GLU A N 1
ATOM 2513 C CA . GLU A 1 348 ? 35.092 105.046 85.103 1.00 31.56 326 GLU A CA 1
ATOM 2514 C C . GLU A 1 348 ? 33.760 104.299 85.146 1.00 30.30 326 GLU A C 1
ATOM 2515 O O . GLU A 1 348 ? 33.512 103.512 86.065 1.00 27.66 326 GLU A O 1
ATOM 2521 N N . ALA A 1 349 ? 32.920 104.520 84.139 1.00 31.38 327 ALA A N 1
ATOM 2522 C CA . ALA A 1 349 ? 31.618 103.862 84.088 1.00 32.36 327 ALA A CA 1
ATOM 2523 C C . ALA A 1 349 ? 31.822 102.366 83.847 1.00 31.04 327 ALA A C 1
ATOM 2524 O O . ALA A 1 349 ? 32.703 101.979 83.103 1.00 33.22 327 ALA A O 1
ATOM 2526 N N . VAL A 1 350 ? 31.022 101.532 84.498 1.00 31.52 328 VAL A N 1
ATOM 2527 C CA . VAL A 1 350 ? 31.114 100.079 84.341 1.00 33.09 328 VAL A CA 1
ATOM 2528 C C . VAL A 1 350 ? 30.461 99.650 83.023 1.00 39.06 328 VAL A C 1
ATOM 2529 O O . VAL A 1 350 ? 29.339 100.079 82.748 1.00 41.54 328 VAL A O 1
ATOM 2534 N N . SER B 1 22 ? 52.204 53.163 97.971 1.00 65.86 0 SER B N 1
ATOM 2535 C CA . SER B 1 22 ? 51.162 52.120 98.214 1.00 64.76 0 SER B CA 1
ATOM 2536 C C . SER B 1 22 ? 50.283 52.505 99.427 1.00 60.34 0 SER B C 1
ATOM 2537 O O . SER B 1 22 ? 50.790 52.764 100.522 1.00 58.59 0 SER B O 1
ATOM 2548 N N . LEU B 1 24 ? 47.633 52.207 102.503 1.00 30.82 2 LEU B N 1
ATOM 2549 C CA . LEU B 1 24 ? 47.017 51.318 103.490 1.00 28.63 2 LEU B CA 1
ATOM 2550 C C . LEU B 1 24 ? 45.507 51.279 103.226 1.00 28.95 2 LEU B C 1
ATOM 2551 O O . LEU B 1 24 ? 44.842 52.325 103.132 1.00 31.80 2 LEU B O 1
ATOM 2556 N N . ARG B 1 25 ? 44.977 50.070 103.095 1.00 31.62 3 ARG B N 1
ATOM 2557 C CA . ARG B 1 25 ? 43.593 49.875 102.719 1.00 29.87 3 ARG B CA 1
ATOM 2558 C C . ARG B 1 25 ? 42.732 49.632 103.965 1.00 31.29 3 ARG B C 1
ATOM 2559 O O . ARG B 1 25 ? 42.916 48.631 104.672 1.00 30.61 3 ARG B O 1
ATOM 2567 N N . PHE B 1 26 ? 41.754 50.508 104.175 1.00 25.84 4 PHE B N 1
ATOM 2568 C CA . PHE B 1 26 ? 40.856 50.474 105.331 1.00 26.63 4 PHE B CA 1
ATOM 2569 C C . PHE B 1 26 ? 39.527 49.817 104.990 1.00 28.29 4 PHE B C 1
ATOM 2570 O O . PHE B 1 26 ? 38.978 50.019 103.900 1.00 29.92 4 PHE B O 1
ATOM 2578 N N . GLY B 1 27 ? 39.039 48.999 105.926 1.00 28.98 5 GLY B N 1
ATOM 2579 C CA . GLY B 1 27 ? 37.662 48.536 105.939 1.00 27.82 5 GLY B CA 1
ATOM 2580 C C . GLY B 1 27 ? 36.930 49.213 107.095 1.00 26.25 5 GLY B C 1
ATOM 2581 O O . GLY B 1 27 ? 37.492 49.402 108.163 1.00 23.92 5 GLY B O 1
ATOM 2582 N N . ILE B 1 28 ? 35.667 49.556 106.888 1.00 25.86 6 ILE B N 1
ATOM 2583 C CA . ILE B 1 28 ? 34.879 50.211 107.917 1.00 27.11 6 ILE B CA 1
ATOM 2584 C C . ILE B 1 28 ? 33.853 49.233 108.482 1.00 29.34 6 ILE B C 1
ATOM 2585 O O . ILE B 1 28 ? 33.029 48.713 107.748 1.00 32.96 6 ILE B O 1
ATOM 2590 N N . ILE B 1 29 ? 33.892 49.022 109.791 1.00 28.81 7 ILE B N 1
ATOM 2591 C CA . ILE B 1 29 ? 32.919 48.167 110.442 1.00 30.66 7 ILE B CA 1
ATOM 2592 C C . ILE B 1 29 ? 31.688 48.992 110.845 1.00 28.98 7 ILE B C 1
ATOM 2593 O O . ILE B 1 29 ? 31.716 49.698 111.829 1.00 27.59 7 ILE B O 1
ATOM 2598 N N . SER B 1 30 ? 30.617 48.854 110.066 1.00 30.64 8 SER B N 1
ATOM 2599 C CA . SER B 1 30 ? 29.317 49.539 110.255 1.00 30.62 8 SER B CA 1
ATOM 2600 C C . SER B 1 30 ? 29.290 50.907 109.597 1.00 32.13 8 SER B C 1
ATOM 2601 O O . SER B 1 30 ? 30.340 51.496 109.311 1.00 27.44 8 SER B O 1
ATOM 2604 N N . THR B 1 31 ? 28.073 51.399 109.376 1.00 31.95 9 THR B N 1
ATOM 2605 C CA . THR B 1 31 ? 27.835 52.693 108.770 1.00 30.90 9 THR B CA 1
ATOM 2606 C C . THR B 1 31 ? 27.546 53.764 109.839 1.00 30.09 9 THR B C 1
ATOM 2607 O O . THR B 1 31 ? 26.758 54.674 109.618 1.00 29.83 9 THR B O 1
ATOM 2611 N N . ALA B 1 32 ? 28.203 53.659 110.987 1.00 27.62 10 ALA B N 1
ATOM 2612 C CA . ALA B 1 32 ? 27.934 54.550 112.082 1.00 26.83 10 ALA B CA 1
ATOM 2613 C C . ALA B 1 32 ? 28.268 55.994 111.667 1.00 26.71 10 ALA B C 1
ATOM 2614 O O . ALA B 1 32 ? 29.105 56.234 110.798 1.00 22.17 10 ALA B O 1
ATOM 2616 N N . LYS B 1 33 ? 27.589 56.932 112.316 1.00 30.35 11 LYS B N 1
ATOM 2617 C CA . LYS B 1 33 ? 27.581 58.335 111.939 1.00 33.60 11 LYS B CA 1
ATOM 2618 C C . LYS B 1 33 ? 28.948 58.979 112.046 1.00 32.94 11 LYS B C 1
ATOM 2619 O O . LYS B 1 33 ? 29.295 59.831 111.211 1.00 28.75 11 LYS B O 1
ATOM 2625 N N . ILE B 1 34 ? 29.703 58.619 113.090 1.00 26.68 12 ILE B N 1
ATOM 2626 C CA . ILE B 1 34 ? 31.059 59.151 113.276 1.00 29.03 12 ILE B CA 1
ATOM 2627 C C . ILE B 1 34 ? 31.948 58.807 112.072 1.00 25.19 12 ILE B C 1
ATOM 2628 O O . ILE B 1 34 ? 32.770 59.627 111.634 1.00 28.14 12 ILE B O 1
ATOM 2633 N N . GLY B 1 35 ? 31.745 57.620 111.516 1.00 25.39 13 GLY B N 1
ATOM 2634 C CA . GLY B 1 35 ? 32.448 57.233 110.309 1.00 26.52 13 GLY B CA 1
ATOM 2635 C C . GLY B 1 35 ? 32.009 58.063 109.114 1.00 24.35 13 GLY B C 1
ATOM 2636 O O . GLY B 1 35 ? 32.838 58.591 108.391 1.00 28.19 13 GLY B O 1
ATOM 2637 N N . ARG B 1 36 ? 30.700 58.154 108.904 1.00 23.58 14 ARG B N 1
ATOM 2638 C CA . ARG B 1 36 ? 30.132 58.841 107.754 1.00 25.61 14 ARG B CA 1
ATOM 2639 C C . ARG B 1 36 ? 30.511 60.359 107.735 1.00 23.26 14 ARG B C 1
ATOM 2640 O O . ARG B 1 36 ? 30.827 60.902 106.668 1.00 20.13 14 ARG B O 1
ATOM 2648 N N . ASP B 1 37 ? 30.484 60.984 108.906 1.00 20.83 15 ASP B N 1
ATOM 2649 C CA . ASP B 1 37 ? 30.587 62.455 109.006 1.00 23.26 15 ASP B CA 1
ATOM 2650 C C . ASP B 1 37 ? 32.028 62.931 109.100 1.00 20.82 15 ASP B C 1
ATOM 2651 O O . ASP B 1 37 ? 32.318 64.048 108.709 1.00 21.99 15 ASP B O 1
ATOM 2656 N N . ASN B 1 38 ? 32.941 62.079 109.565 1.00 21.34 16 ASN B N 1
ATOM 2657 C CA . ASN B 1 38 ? 34.305 62.518 109.859 1.00 22.74 16 ASN B CA 1
ATOM 2658 C C . ASN B 1 38 ? 35.407 61.612 109.345 1.00 25.01 16 ASN B C 1
ATOM 2659 O O . ASN B 1 38 ? 36.283 62.052 108.610 1.00 25.77 16 ASN B O 1
ATOM 2664 N N . VAL B 1 39 ? 35.399 60.347 109.744 1.00 24.47 17 VAL B N 1
ATOM 2665 C CA . VAL B 1 39 ? 36.579 59.509 109.529 1.00 25.08 17 VAL B CA 1
ATOM 2666 C C . VAL B 1 39 ? 36.687 58.985 108.098 1.00 21.55 17 VAL B C 1
ATOM 2667 O O . VAL B 1 39 ? 37.760 58.987 107.525 1.00 21.87 17 VAL B O 1
ATOM 2671 N N . VAL B 1 40 ? 35.584 58.560 107.514 1.00 20.02 18 VAL B N 1
ATOM 2672 C CA . VAL B 1 40 ? 35.635 58.016 106.170 1.00 21.87 18 VAL B CA 1
ATOM 2673 C C . VAL B 1 40 ? 36.101 59.024 105.153 1.00 20.43 18 VAL B C 1
ATOM 2674 O O . VAL B 1 40 ? 36.999 58.735 104.372 1.00 19.52 18 VAL B O 1
ATOM 2678 N N . PRO B 1 41 ? 35.533 60.254 105.185 1.00 20.74 19 PRO B N 1
ATOM 2679 C CA . PRO B 1 41 ? 36.032 61.205 104.234 1.00 19.73 19 PRO B CA 1
ATOM 2680 C C . PRO B 1 41 ? 37.480 61.572 104.508 1.00 19.64 19 PRO B C 1
ATOM 2681 O O . PRO B 1 41 ? 38.219 61.863 103.573 1.00 19.55 19 PRO B O 1
ATOM 2685 N N . ALA B 1 42 ? 37.890 61.561 105.773 1.00 19.27 20 ALA B N 1
ATOM 2686 C CA . ALA B 1 42 ? 39.271 61.877 106.109 1.00 19.63 20 ALA B CA 1
ATOM 2687 C C . ALA B 1 42 ? 40.232 60.832 105.576 1.00 20.22 20 ALA B C 1
ATOM 2688 O O . ALA B 1 42 ? 41.324 61.173 105.152 1.00 19.60 20 ALA B O 1
ATOM 2690 N N . ILE B 1 43 ? 39.849 59.556 105.616 1.00 20.49 21 ILE B N 1
ATOM 2691 C CA . ILE B 1 43 ? 40.694 58.527 105.063 1.00 22.11 21 ILE B CA 1
ATOM 2692 C C . ILE B 1 43 ? 40.837 58.747 103.549 1.00 22.85 21 ILE B C 1
ATOM 2693 O O . ILE B 1 43 ? 41.937 58.586 102.999 1.00 24.80 21 ILE B O 1
ATOM 2698 N N . GLN B 1 44 ? 39.744 59.089 102.869 1.00 22.36 22 GLN B N 1
ATOM 2699 C CA . GLN B 1 44 ? 39.829 59.275 101.417 1.00 23.17 22 GLN B CA 1
ATOM 2700 C C . GLN B 1 44 ? 40.748 60.460 101.141 1.00 23.77 22 GLN B C 1
ATOM 2701 O O . GLN B 1 44 ? 41.549 60.408 100.208 1.00 27.30 22 GLN B O 1
ATOM 2707 N N . ASP B 1 45 ? 40.684 61.489 101.979 1.00 22.00 23 ASP B N 1
ATOM 2708 C CA . ASP B 1 45 ? 41.537 62.687 101.818 1.00 23.22 23 ASP B CA 1
ATOM 2709 C C . ASP B 1 45 ? 43.011 62.383 102.135 1.00 24.41 23 ASP B C 1
ATOM 2710 O O . ASP B 1 45 ? 43.924 62.990 101.551 1.00 23.53 23 ASP B O 1
ATOM 2715 N N . ALA B 1 46 ? 43.227 61.425 103.034 1.00 24.86 24 ALA B N 1
ATOM 2716 C CA . ALA B 1 46 ? 44.562 61.126 103.568 1.00 24.77 24 ALA B CA 1
ATOM 2717 C C . ALA B 1 46 ? 45.554 60.684 102.482 1.00 23.70 24 ALA B C 1
ATOM 2718 O O . ALA B 1 46 ? 45.173 60.062 101.506 1.00 24.38 24 ALA B O 1
ATOM 2720 N N . GLU B 1 47 ? 46.823 61.021 102.669 1.00 24.73 25 GLU B N 1
ATOM 2721 C CA . GLU B 1 47 ? 47.839 60.798 101.643 1.00 26.78 25 GLU B CA 1
ATOM 2722 C C . GLU B 1 47 ? 48.296 59.366 101.513 1.00 26.89 25 GLU B C 1
ATOM 2723 O O . GLU B 1 47 ? 48.743 58.978 100.448 1.00 26.08 25 GLU B O 1
ATOM 2729 N N . ASN B 1 48 ? 48.213 58.607 102.594 1.00 25.16 26 ASN B N 1
ATOM 2730 C CA . ASN B 1 48 ? 48.833 57.274 102.625 1.00 27.98 26 ASN B CA 1
ATOM 2731 C C . ASN B 1 48 ? 47.840 56.180 102.978 1.00 27.77 26 ASN B C 1
ATOM 2732 O O . ASN B 1 48 ? 48.239 55.061 103.304 1.00 31.84 26 ASN B O 1
ATOM 2737 N N . CYS B 1 49 ? 46.546 56.501 102.960 1.00 27.25 27 CYS B N 1
ATOM 2738 C CA . CYS B 1 49 ? 45.537 55.463 103.021 1.00 29.02 27 CYS B CA 1
ATOM 2739 C C . CYS B 1 49 ? 44.284 55.760 102.220 1.00 27.16 27 CYS B C 1
ATOM 2740 O O . CYS B 1 49 ? 44.129 56.829 101.637 1.00 25.26 27 CYS B O 1
ATOM 2743 N N . VAL B 1 50 ? 43.403 54.770 102.179 1.00 25.63 28 VAL B N 1
ATOM 2744 C CA . VAL B 1 50 ? 42.220 54.815 101.369 1.00 24.69 28 VAL B CA 1
ATOM 2745 C C . VAL B 1 50 ? 41.215 53.808 101.949 1.00 26.14 28 VAL B C 1
ATOM 2746 O O . VAL B 1 50 ? 41.619 52.796 102.571 1.00 24.10 28 VAL B O 1
ATOM 2750 N N . VAL B 1 51 ? 39.924 54.051 101.760 1.00 25.14 29 VAL B N 1
ATOM 2751 C CA . VAL B 1 51 ? 38.911 53.059 102.159 1.00 25.83 29 VAL B CA 1
ATOM 2752 C C . VAL B 1 51 ? 38.569 52.164 100.978 1.00 25.85 29 VAL B C 1
ATOM 2753 O O . VAL B 1 51 ? 38.104 52.662 99.961 1.00 26.18 29 VAL B O 1
ATOM 2757 N N . THR B 1 52 ? 38.768 50.853 101.124 1.00 25.91 30 THR B N 1
ATOM 2758 C CA . THR B 1 52 ? 38.434 49.909 100.081 1.00 26.71 30 THR B CA 1
ATOM 2759 C C . THR B 1 52 ? 37.130 49.132 100.329 1.00 26.58 30 THR B C 1
ATOM 2760 O O . THR B 1 52 ? 36.602 48.514 99.395 1.00 27.08 30 THR B O 1
ATOM 2764 N N . ALA B 1 53 ? 36.655 49.100 101.577 1.00 25.57 31 ALA B N 1
ATOM 2765 C CA . ALA B 1 53 ? 35.470 48.349 101.907 1.00 26.99 31 ALA B CA 1
ATOM 2766 C C . ALA B 1 53 ? 34.682 48.919 103.070 1.00 27.22 31 ALA B C 1
ATOM 2767 O O . ALA B 1 53 ? 35.241 49.500 104.003 1.00 25.50 31 ALA B O 1
ATOM 2769 N N . ILE B 1 54 ? 33.366 48.733 102.997 1.00 28.84 32 ILE B N 1
ATOM 2770 C CA . ILE B 1 54 ? 32.457 49.037 104.096 1.00 29.01 32 ILE B CA 1
ATOM 2771 C C . ILE B 1 54 ? 31.614 47.780 104.347 1.00 30.29 32 ILE B C 1
ATOM 2772 O O . ILE B 1 54 ? 31.227 47.082 103.407 1.00 33.37 32 ILE B O 1
ATOM 2777 N N . ALA B 1 55 ? 31.375 47.481 105.618 1.00 29.83 33 ALA B N 1
ATOM 2778 C CA . ALA B 1 55 ? 30.637 46.279 106.012 1.00 32.24 33 ALA B CA 1
ATOM 2779 C C . ALA B 1 55 ? 29.504 46.681 106.931 1.00 33.89 33 ALA B C 1
ATOM 2780 O O . ALA B 1 55 ? 29.664 47.556 107.797 1.00 31.66 33 ALA B O 1
ATOM 2782 N N . SER B 1 56 ? 28.357 46.059 106.718 1.00 35.47 34 SER B N 1
ATOM 2783 C CA . SER B 1 56 ? 27.200 46.264 107.578 1.00 38.76 34 SER B CA 1
ATOM 2784 C C . SER B 1 56 ? 26.341 45.022 107.517 1.00 37.94 34 SER B C 1
ATOM 2785 O O . SER B 1 56 ? 26.331 44.340 106.487 1.00 38.31 34 SER B O 1
ATOM 2788 N N . ARG B 1 57 ? 25.601 44.761 108.595 1.00 39.49 35 ARG B N 1
ATOM 2789 C CA . ARG B 1 57 ? 24.564 43.718 108.572 1.00 53.21 35 ARG B CA 1
ATOM 2790 C C . ARG B 1 57 ? 23.520 43.999 107.496 1.00 50.94 35 ARG B C 1
ATOM 2791 O O . ARG B 1 57 ? 22.863 43.083 107.020 1.00 46.74 35 ARG B O 1
ATOM 2799 N N . ASP B 1 58 ? 23.353 45.274 107.151 1.00 49.29 36 ASP B N 1
ATOM 2800 C CA . ASP B 1 58 ? 22.454 45.707 106.085 1.00 48.87 36 ASP B CA 1
ATOM 2801 C C . ASP B 1 58 ? 23.311 46.054 104.871 1.00 45.93 36 ASP B C 1
ATOM 2802 O O . ASP B 1 58 ? 23.890 47.154 104.789 1.00 41.86 36 ASP B O 1
ATOM 2807 N N . LEU B 1 59 ? 23.414 45.098 103.945 1.00 42.92 37 LEU B N 1
ATOM 2808 C CA . LEU B 1 59 ? 24.238 45.258 102.745 1.00 44.92 37 LEU B CA 1
ATOM 2809 C C . LEU B 1 59 ? 23.870 46.517 101.941 1.00 46.89 37 LEU B C 1
ATOM 2810 O O . LEU B 1 59 ? 24.746 47.190 101.398 1.00 48.13 37 LEU B O 1
ATOM 2815 N N . THR B 1 60 ? 22.575 46.811 101.863 1.00 46.91 38 THR B N 1
ATOM 2816 C CA . THR B 1 60 ? 22.081 47.947 101.109 1.00 45.93 38 THR B CA 1
ATOM 2817 C C . THR B 1 60 ? 22.664 49.251 101.658 1.00 44.79 38 THR B C 1
ATOM 2818 O O . THR B 1 60 ? 23.114 50.089 100.890 1.00 40.16 38 THR B O 1
ATOM 2822 N N . ARG B 1 61 ? 22.711 49.374 102.973 1.00 44.45 39 ARG B N 1
ATOM 2823 C CA . ARG B 1 61 ? 23.288 50.517 103.637 1.00 45.36 39 ARG B CA 1
ATOM 2824 C C . ARG B 1 61 ? 24.767 50.653 103.369 1.00 42.58 39 ARG B C 1
ATOM 2825 O O . ARG B 1 61 ? 25.251 51.719 103.093 1.00 34.36 39 ARG B O 1
ATOM 2833 N N . ALA B 1 62 ? 25.470 49.537 103.413 1.00 39.36 40 ALA B N 1
ATOM 2834 C CA . ALA B 1 62 ? 26.904 49.506 103.127 1.00 37.75 40 ALA B CA 1
ATOM 2835 C C . ALA B 1 62 ? 27.213 49.973 101.703 1.00 37.07 40 ALA B C 1
ATOM 2836 O O . ALA B 1 62 ? 28.130 50.789 101.492 1.00 32.98 40 ALA B O 1
ATOM 2838 N N . ARG B 1 63 ? 26.427 49.461 100.752 1.00 37.60 41 ARG B N 1
ATOM 2839 C CA . ARG B 1 63 ? 26.572 49.770 99.330 1.00 41.19 41 ARG B CA 1
ATOM 2840 C C . ARG B 1 63 ? 26.290 51.259 99.048 1.00 36.92 41 ARG B C 1
ATOM 2841 O O . ARG B 1 63 ? 26.986 51.887 98.250 1.00 31.99 41 ARG B O 1
ATOM 2849 N N . GLU B 1 64 ? 25.283 51.807 99.723 1.00 38.65 42 GLU B N 1
ATOM 2850 C CA . GLU B 1 64 ? 24.941 53.222 99.597 1.00 38.22 42 GLU B CA 1
ATOM 2851 C C . GLU B 1 64 ? 26.057 54.143 100.097 1.00 36.00 42 GLU B C 1
ATOM 2852 O O . GLU B 1 64 ? 26.378 55.133 99.449 1.00 34.14 42 GLU B O 1
ATOM 2866 N N . ALA B 1 66 ? 29.248 53.219 100.473 1.00 30.42 44 ALA B N 1
ATOM 2867 C CA . ALA B 1 66 ? 30.370 52.956 99.573 1.00 31.42 44 ALA B CA 1
ATOM 2868 C C . ALA B 1 66 ? 30.265 53.759 98.278 1.00 31.22 44 ALA B C 1
ATOM 2869 O O . ALA B 1 66 ? 31.251 54.351 97.834 1.00 33.21 44 ALA B O 1
ATOM 2871 N N . ASP B 1 67 ? 29.074 53.789 97.690 1.00 31.78 45 ASP B N 1
ATOM 2872 C CA . ASP B 1 67 ? 28.855 54.525 96.459 1.00 32.59 45 ASP B CA 1
ATOM 2873 C C . ASP B 1 67 ? 29.133 56.008 96.680 1.00 31.02 45 ASP B C 1
ATOM 2874 O O . ASP B 1 67 ? 29.783 56.639 95.860 1.00 31.48 45 ASP B O 1
ATOM 2879 N N . ARG B 1 68 ? 28.671 56.553 97.801 1.00 29.45 46 ARG B N 1
ATOM 2880 C CA . ARG B 1 68 ? 28.866 57.973 98.102 1.00 28.83 46 ARG B CA 1
ATOM 2881 C C . ARG B 1 68 ? 30.330 58.377 98.157 1.00 26.79 46 ARG B C 1
ATOM 2882 O O . ARG B 1 68 ? 30.705 59.435 97.658 1.00 24.93 46 ARG B O 1
ATOM 2890 N N . PHE B 1 69 ? 31.138 57.549 98.804 1.00 26.03 47 PHE B N 1
ATOM 2891 C CA . PHE B 1 69 ? 32.510 57.889 99.164 1.00 25.49 47 PHE B CA 1
ATOM 2892 C C . PHE B 1 69 ? 33.565 57.281 98.232 1.00 25.75 47 PHE B C 1
ATOM 2893 O O . PHE B 1 69 ? 34.758 57.352 98.531 1.00 24.82 47 PHE B O 1
ATOM 2901 N N . SER B 1 70 ? 33.126 56.706 97.113 1.00 27.89 48 SER B N 1
ATOM 2902 C CA . SER B 1 70 ? 34.015 56.128 96.096 1.00 29.88 48 SER B CA 1
ATOM 2903 C C . SER B 1 70 ? 34.754 54.883 96.593 1.00 30.60 48 SER B C 1
ATOM 2904 O O . SER B 1 70 ? 35.941 54.687 96.305 1.00 30.76 48 SER B O 1
ATOM 2907 N N . VAL B 1 71 ? 34.033 54.036 97.321 1.00 32.84 49 VAL B N 1
ATOM 2908 C CA . VAL B 1 71 ? 34.606 52.831 97.920 1.00 30.78 49 VAL B CA 1
ATOM 2909 C C . VAL B 1 71 ? 34.215 51.618 97.076 1.00 32.22 49 VAL B C 1
ATOM 2910 O O . VAL B 1 71 ? 33.046 51.415 96.798 1.00 33.10 49 VAL B O 1
ATOM 2914 N N . PRO B 1 72 ? 35.202 50.819 96.642 1.00 32.36 50 PRO B N 1
ATOM 2915 C CA . PRO B 1 72 ? 34.909 49.761 95.663 1.00 34.58 50 PRO B CA 1
ATOM 2916 C C . PRO B 1 72 ? 34.127 48.577 96.202 1.00 34.76 50 PRO B C 1
ATOM 2917 O O . PRO B 1 72 ? 33.383 47.953 95.446 1.00 41.10 50 PRO B O 1
ATOM 2921 N N . HIS B 1 73 ? 34.284 48.249 97.481 1.00 34.09 51 HIS B N 1
ATOM 2922 C CA . HIS B 1 73 ? 33.657 47.044 98.010 1.00 34.43 51 HIS B CA 1
ATOM 2923 C C . HIS B 1 73 ? 32.691 47.321 99.150 1.00 32.78 51 HIS B C 1
ATOM 2924 O O . HIS B 1 73 ? 32.944 48.149 100.016 1.00 31.71 51 HIS B O 1
ATOM 2931 N N . ALA B 1 74 ? 31.586 46.587 99.144 1.00 34.06 52 ALA B N 1
ATOM 2932 C CA . ALA B 1 74 ? 30.616 46.575 100.222 1.00 33.72 52 ALA B CA 1
ATOM 2933 C C . ALA B 1 74 ? 30.380 45.115 100.647 1.00 35.99 52 ALA B C 1
ATOM 2934 O O . ALA B 1 74 ? 30.201 44.247 99.789 1.00 38.07 52 ALA B O 1
ATOM 2936 N N . PHE B 1 75 ? 30.382 44.845 101.955 1.00 34.75 53 PHE B N 1
ATOM 2937 C CA . PHE B 1 75 ? 30.153 43.482 102.473 1.00 38.87 53 PHE B CA 1
ATOM 2938 C C . PHE B 1 75 ? 28.905 43.438 103.359 1.00 38.64 53 PHE B C 1
ATOM 2939 O O . PHE B 1 75 ? 28.595 44.398 104.054 1.00 34.11 53 PHE B O 1
ATOM 2947 N N . GLY B 1 76 ? 28.246 42.276 103.382 1.00 43.93 54 GLY B N 1
ATOM 2948 C CA . GLY B 1 76 ? 27.013 42.079 104.156 1.00 44.13 54 GLY B CA 1
ATOM 2949 C C . GLY B 1 76 ? 27.222 41.562 105.571 1.00 44.45 54 GLY B C 1
ATOM 2950 O O . GLY B 1 76 ? 26.249 41.306 106.284 1.00 46.98 54 GLY B O 1
ATOM 2951 N N . SER B 1 77 ? 28.484 41.409 105.974 1.00 41.04 55 SER B N 1
ATOM 2952 C CA . SER B 1 77 ? 28.823 41.007 107.331 1.00 40.37 55 SER B CA 1
ATOM 2953 C C . SER B 1 77 ? 30.240 41.406 107.662 1.00 36.06 55 SER B C 1
ATOM 2954 O O . SER B 1 77 ? 31.087 41.518 106.777 1.00 36.36 55 SER B O 1
ATOM 2957 N N . TYR B 1 78 ? 30.510 41.588 108.946 1.00 35.61 56 TYR B N 1
ATOM 2958 C CA . TYR B 1 78 ? 31.839 41.997 109.369 1.00 34.76 56 TYR B CA 1
ATOM 2959 C C . TYR B 1 78 ? 32.822 40.868 109.096 1.00 36.25 56 TYR B C 1
ATOM 2960 O O . TYR B 1 78 ? 33.934 41.109 108.619 1.00 33.86 56 TYR B O 1
ATOM 2969 N N . GLU B 1 79 ? 32.377 39.632 109.354 1.00 37.23 57 GLU B N 1
ATOM 2970 C CA . GLU B 1 79 ? 33.227 38.454 109.251 1.00 39.07 57 GLU B CA 1
ATOM 2971 C C . GLU B 1 79 ? 33.753 38.295 107.840 1.00 38.84 57 GLU B C 1
ATOM 2972 O O . GLU B 1 79 ? 34.924 37.983 107.640 1.00 40.11 57 GLU B O 1
ATOM 2978 N N . GLU B 1 80 ? 32.886 38.515 106.860 1.00 37.54 58 GLU B N 1
ATOM 2979 C CA . GLU B 1 80 ? 33.285 38.363 105.479 1.00 38.27 58 GLU B CA 1
ATOM 2980 C C . GLU B 1 80 ? 34.361 39.369 105.077 1.00 38.08 58 GLU B C 1
ATOM 2981 O O . GLU B 1 80 ? 35.309 39.007 104.378 1.00 37.88 58 GLU B O 1
ATOM 2995 N N . LEU B 1 82 ? 36.496 40.853 107.196 1.00 34.61 60 LEU B N 1
ATOM 2996 C CA . LEU B 1 82 ? 37.723 40.446 107.888 1.00 35.24 60 LEU B CA 1
ATOM 2997 C C . LEU B 1 82 ? 38.473 39.300 107.207 1.00 38.07 60 LEU B C 1
ATOM 2998 O O . LEU B 1 82 ? 39.704 39.269 107.220 1.00 35.97 60 LEU B O 1
ATOM 3003 N N . ALA B 1 83 ? 37.736 38.380 106.599 1.00 40.52 61 ALA B N 1
ATOM 3004 C CA . ALA B 1 83 ? 38.339 37.249 105.896 1.00 42.45 61 ALA B CA 1
ATOM 3005 C C . ALA B 1 83 ? 38.927 37.643 104.535 1.00 43.05 61 ALA B C 1
ATOM 3006 O O . ALA B 1 83 ? 39.719 36.901 103.954 1.00 45.18 61 ALA B O 1
ATOM 3008 N N . SER B 1 84 ? 38.544 38.806 104.027 1.00 40.63 62 SER B N 1
ATOM 3009 C CA . SER B 1 84 ? 38.961 39.241 102.704 1.00 41.92 62 SER B CA 1
ATOM 3010 C C . SER B 1 84 ? 40.403 39.745 102.709 1.00 43.11 62 SER B C 1
ATOM 3011 O O . SER B 1 84 ? 40.893 40.253 103.741 1.00 48.80 62 SER B O 1
ATOM 3014 N N . ASP B 1 85 ? 41.052 39.683 101.547 1.00 39.64 63 ASP B N 1
ATOM 3015 C CA . ASP B 1 85 ? 42.363 40.323 101.361 1.00 42.66 63 ASP B CA 1
ATOM 3016 C C . ASP B 1 85 ? 42.297 41.735 100.714 1.00 41.53 63 ASP B C 1
ATOM 3017 O O . ASP B 1 85 ? 43.335 42.308 100.376 1.00 37.94 63 ASP B O 1
ATOM 3022 N N . VAL B 1 86 ? 41.102 42.304 100.578 1.00 39.84 64 VAL B N 1
ATOM 3023 C CA . VAL B 1 86 ? 40.966 43.658 100.002 1.00 42.52 64 VAL B CA 1
ATOM 3024 C C . VAL B 1 86 ? 41.218 44.786 101.017 1.00 40.22 64 VAL B C 1
ATOM 3025 O O . VAL B 1 86 ? 41.281 45.945 100.626 1.00 39.91 64 VAL B O 1
ATOM 3029 N N . ILE B 1 87 ? 41.334 44.451 102.305 1.00 42.55 65 ILE B N 1
ATOM 3030 C CA . ILE B 1 87 ? 41.681 45.430 103.361 1.00 37.08 65 ILE B CA 1
ATOM 3031 C C . ILE B 1 87 ? 42.933 45.006 104.132 1.00 34.38 65 ILE B C 1
ATOM 3032 O O . ILE B 1 87 ? 43.193 43.818 104.282 1.00 32.62 65 ILE B O 1
ATOM 3037 N N . ASP B 1 88 ? 43.692 45.997 104.607 1.00 31.97 66 ASP B N 1
ATOM 3038 C CA . ASP B 1 88 ? 44.838 45.784 105.502 1.00 32.95 66 ASP B CA 1
ATOM 3039 C C . ASP B 1 88 ? 44.527 46.171 106.954 1.00 30.14 66 ASP B C 1
ATOM 3040 O O . ASP B 1 88 ? 45.231 45.772 107.886 1.00 28.40 66 ASP B O 1
ATOM 3045 N N . ALA B 1 89 ? 43.476 46.949 107.138 1.00 29.53 67 ALA B N 1
ATOM 3046 C CA . ALA B 1 89 ? 43.189 47.570 108.427 1.00 29.77 67 ALA B CA 1
ATOM 3047 C C . ALA B 1 89 ? 41.705 47.859 108.539 1.00 28.51 67 ALA B C 1
ATOM 3048 O O . ALA B 1 89 ? 41.006 47.932 107.521 1.00 27.55 67 ALA B O 1
ATOM 3050 N N . VAL B 1 90 ? 41.219 47.972 109.772 1.00 26.35 68 VAL B N 1
ATOM 3051 C CA . VAL B 1 90 ? 39.828 48.311 109.985 1.00 26.31 68 VAL B CA 1
ATOM 3052 C C . VAL B 1 90 ? 39.711 49.507 110.890 1.00 25.44 68 VAL B C 1
ATOM 3053 O O . VAL B 1 90 ? 40.559 49.757 111.757 1.00 27.05 68 VAL B O 1
ATOM 3057 N N . TYR B 1 91 ? 38.633 50.236 110.676 1.00 24.81 69 TYR B N 1
ATOM 3058 C CA . TYR B 1 91 ? 38.196 51.294 111.574 1.00 25.48 69 TYR B CA 1
ATOM 3059 C C . TYR B 1 91 ? 36.894 50.808 112.204 1.00 25.29 69 TYR B C 1
ATOM 3060 O O . TYR B 1 91 ? 36.008 50.309 111.500 1.00 23.89 69 TYR B O 1
ATOM 3069 N N . ILE B 1 92 ? 36.783 50.972 113.522 1.00 24.51 70 ILE B N 1
ATOM 3070 C CA . ILE B 1 92 ? 35.665 50.440 114.290 1.00 25.06 70 ILE B CA 1
ATOM 3071 C C . ILE B 1 92 ? 34.947 51.545 115.077 1.00 26.65 70 ILE B C 1
ATOM 3072 O O . ILE B 1 92 ? 35.377 51.893 116.172 1.00 28.42 70 ILE B O 1
ATOM 3077 N N . PRO B 1 93 ? 33.863 52.099 114.513 1.00 26.33 71 PRO B N 1
ATOM 3078 C CA . PRO B 1 93 ? 33.063 53.122 115.174 1.00 29.93 71 PRO B CA 1
ATOM 3079 C C . PRO B 1 93 ? 31.790 52.546 115.778 1.00 32.58 71 PRO B C 1
ATOM 3080 O O . PRO B 1 93 ? 30.778 53.239 115.862 1.00 36.70 71 PRO B O 1
ATOM 3084 N N . LEU B 1 94 ? 31.847 51.291 116.187 1.00 33.33 72 LEU B N 1
ATOM 3085 C CA . LEU B 1 94 ? 30.730 50.639 116.857 1.00 33.72 72 LEU B CA 1
ATOM 3086 C C . LEU B 1 94 ? 30.578 51.188 118.263 1.00 31.47 72 LEU B C 1
ATOM 3087 O O . LEU B 1 94 ? 31.508 51.816 118.790 1.00 29.72 72 LEU B O 1
ATOM 3092 N N . PRO B 1 95 ? 29.417 50.931 118.894 1.00 34.58 73 PRO B N 1
ATOM 3093 C CA . PRO B 1 95 ? 29.271 51.287 120.319 1.00 36.34 73 PRO B CA 1
ATOM 3094 C C . PRO B 1 95 ? 30.333 50.607 121.186 1.00 33.72 73 PRO B C 1
ATOM 3095 O O . PRO B 1 95 ? 30.776 49.489 120.864 1.00 33.96 73 PRO B O 1
ATOM 3099 N N . THR B 1 96 ? 30.697 51.266 122.283 1.00 31.53 74 THR B N 1
ATOM 3100 C CA . THR B 1 96 ? 31.727 50.802 123.207 1.00 34.50 74 THR B CA 1
ATOM 3101 C C . THR B 1 96 ? 31.594 49.337 123.582 1.00 33.35 74 THR B C 1
ATOM 3102 O O . THR B 1 96 ? 32.586 48.608 123.596 1.00 39.18 74 THR B O 1
ATOM 3106 N N . SER B 1 97 ? 30.369 48.904 123.862 1.00 33.69 75 SER B N 1
ATOM 3107 C CA . SER B 1 97 ? 30.105 47.514 124.247 1.00 36.96 75 SER B CA 1
ATOM 3108 C C . SER B 1 97 ? 30.544 46.482 123.195 1.00 36.28 75 SER B C 1
ATOM 3109 O O . SER B 1 97 ? 30.664 45.313 123.501 1.00 40.95 75 SER B O 1
ATOM 3112 N N . GLN B 1 98 ? 30.782 46.921 121.963 1.00 36.99 76 GLN B N 1
ATOM 3113 C CA . GLN B 1 98 ? 31.195 46.033 120.887 1.00 34.81 76 GLN B CA 1
ATOM 3114 C C . GLN B 1 98 ? 32.675 46.181 120.472 1.00 35.59 76 GLN B C 1
ATOM 3115 O O . GLN B 1 98 ? 33.159 45.436 119.617 1.00 33.55 76 GLN B O 1
ATOM 3121 N N . HIS B 1 99 ? 33.390 47.125 121.083 1.00 36.66 77 HIS B N 1
ATOM 3122 C CA . HIS B 1 99 ? 34.773 47.415 120.710 1.00 33.90 77 HIS B CA 1
ATOM 3123 C C . HIS B 1 99 ? 35.718 46.240 120.929 1.00 36.55 77 HIS B C 1
ATOM 3124 O O . HIS B 1 99 ? 36.503 45.903 120.047 1.00 34.84 77 HIS B O 1
ATOM 3131 N N . ILE B 1 100 ? 35.663 45.632 122.108 1.00 38.69 78 ILE B N 1
ATOM 3132 C CA . ILE B 1 100 ? 36.610 44.573 122.442 1.00 37.30 78 ILE B CA 1
ATOM 3133 C C . ILE B 1 100 ? 36.456 43.423 121.466 1.00 39.71 78 ILE B C 1
ATOM 3134 O O . ILE B 1 100 ? 37.445 42.952 120.897 1.00 41.52 78 ILE B O 1
ATOM 3139 N N . GLU B 1 101 ? 35.222 42.953 121.299 1.00 39.70 79 GLU B N 1
ATOM 3140 C CA . GLU B 1 101 ? 34.947 41.790 120.464 1.00 37.85 79 GLU B CA 1
ATOM 3141 C C . GLU B 1 101 ? 35.553 41.968 119.076 1.00 36.44 79 GLU B C 1
ATOM 3142 O O . GLU B 1 101 ? 36.222 41.074 118.554 1.00 31.33 79 GLU B O 1
ATOM 3148 N N . TRP B 1 102 ? 35.306 43.120 118.471 1.00 30.93 80 TRP B N 1
ATOM 3149 C CA . TRP B 1 102 ? 35.664 43.300 117.065 1.00 32.55 80 TRP B CA 1
ATOM 3150 C C . TRP B 1 102 ? 37.107 43.750 116.853 1.00 31.91 80 TRP B C 1
ATOM 3151 O O . TRP B 1 102 ? 37.714 43.402 115.837 1.00 31.94 80 TRP B O 1
ATOM 3162 N N . SER B 1 103 ? 37.673 44.467 117.823 1.00 29.15 81 SER B N 1
ATOM 3163 C CA . SER B 1 103 ? 39.103 44.734 117.809 1.00 28.23 81 SER B CA 1
ATOM 3164 C C . SER B 1 103 ? 39.897 43.418 117.800 1.00 29.56 81 SER B C 1
ATOM 3165 O O . SER B 1 103 ? 40.842 43.253 117.022 1.00 28.86 81 SER B O 1
ATOM 3168 N N . ILE B 1 104 ? 39.486 42.475 118.647 1.00 30.14 82 ILE B N 1
ATOM 3169 C CA . ILE B 1 104 ? 40.180 41.166 118.757 1.00 30.54 82 ILE B CA 1
ATOM 3170 C C . ILE B 1 104 ? 39.987 40.308 117.516 1.00 32.32 82 ILE B C 1
ATOM 3171 O O . ILE B 1 104 ? 40.945 39.747 116.981 1.00 35.12 82 ILE B O 1
ATOM 3176 N N . LYS B 1 105 ? 38.760 40.208 117.032 1.00 32.03 83 LYS B N 1
ATOM 3177 C CA . LYS B 1 105 ? 38.512 39.469 115.806 1.00 32.72 83 LYS B CA 1
ATOM 3178 C C . LYS B 1 105 ? 39.268 40.045 114.605 1.00 31.05 83 LYS B C 1
ATOM 3179 O O . LYS B 1 105 ? 39.765 39.310 113.759 1.00 30.15 83 LYS B O 1
ATOM 3185 N N . ALA B 1 106 ? 39.347 41.371 114.524 1.00 28.90 84 ALA B N 1
ATOM 3186 C CA . ALA B 1 106 ? 40.070 42.001 113.429 1.00 28.38 84 ALA B CA 1
ATOM 3187 C C . ALA B 1 106 ? 41.562 41.630 113.470 1.00 29.03 84 ALA B C 1
ATOM 3188 O O . ALA B 1 106 ? 42.150 41.267 112.453 1.00 28.26 84 ALA B O 1
ATOM 3190 N N . ALA B 1 107 ? 42.158 41.727 114.655 1.00 30.02 85 ALA B N 1
ATOM 3191 C CA . ALA B 1 107 ? 43.560 41.399 114.843 1.00 29.28 85 ALA B CA 1
ATOM 3192 C C . ALA B 1 107 ? 43.815 39.910 114.578 1.00 32.57 85 ALA B C 1
ATOM 3193 O O . ALA B 1 107 ? 44.782 39.582 113.905 1.00 31.96 85 ALA B O 1
ATOM 3195 N N . ASP B 1 108 ? 42.929 39.039 115.061 1.00 32.16 86 ASP B N 1
ATOM 3196 C CA . ASP B 1 108 ? 43.060 37.613 114.802 1.00 36.34 86 ASP B CA 1
ATOM 3197 C C . ASP B 1 108 ? 42.916 37.310 113.312 1.00 36.50 86 ASP B C 1
ATOM 3198 O O . ASP B 1 108 ? 43.423 36.310 112.849 1.00 34.34 86 ASP B O 1
ATOM 3203 N N . ALA B 1 109 ? 42.277 38.211 112.556 1.00 34.76 87 ALA B N 1
ATOM 3204 C CA . ALA B 1 109 ? 42.205 38.069 111.093 1.00 34.37 87 ALA B CA 1
ATOM 3205 C C . ALA B 1 109 ? 43.394 38.729 110.408 1.00 33.84 87 ALA B C 1
ATOM 3206 O O . ALA B 1 109 ? 43.440 38.804 109.185 1.00 34.33 87 ALA B O 1
ATOM 3208 N N . GLY B 1 110 ? 44.354 39.201 111.197 1.00 33.00 88 GLY B N 1
ATOM 3209 C CA . GLY B 1 110 ? 45.562 39.805 110.652 1.00 33.01 88 GLY B CA 1
ATOM 3210 C C . GLY B 1 110 ? 45.434 41.262 110.233 1.00 32.44 88 GLY B C 1
ATOM 3211 O O . GLY B 1 110 ? 46.276 41.752 109.510 1.00 32.37 88 GLY B O 1
ATOM 3212 N N . LYS B 1 111 ? 44.391 41.953 110.683 1.00 31.82 89 LYS B N 1
ATOM 3213 C CA . LYS B 1 111 ? 44.193 43.363 110.317 1.00 29.88 89 LYS B CA 1
ATOM 3214 C C . LYS B 1 111 ? 44.650 44.274 111.425 1.00 29.14 89 LYS B C 1
ATOM 3215 O O . LYS B 1 111 ? 44.455 43.972 112.608 1.00 27.27 89 LYS B O 1
ATOM 3221 N N . HIS B 1 112 ? 45.202 45.433 111.038 1.00 27.87 90 HIS B N 1
ATOM 3222 C CA . HIS B 1 112 ? 45.502 46.490 111.983 1.00 27.26 90 HIS B CA 1
ATOM 3223 C C . HIS B 1 112 ? 44.189 47.194 112.349 1.00 27.25 90 HIS B C 1
ATOM 3224 O O . HIS B 1 112 ? 43.227 47.153 111.594 1.00 29.74 90 HIS B O 1
ATOM 3231 N N . VAL B 1 113 ? 44.143 47.781 113.534 1.00 24.74 91 VAL B N 1
ATOM 3232 C CA . VAL B 1 113 ? 42.896 48.232 114.108 1.00 23.75 91 VAL B CA 1
ATOM 3233 C C . VAL B 1 113 ? 42.997 49.696 114.607 1.00 22.10 91 VAL B C 1
ATOM 3234 O O . VAL B 1 113 ? 43.855 50.041 115.399 1.00 21.75 91 VAL B O 1
ATOM 3238 N N . VAL B 1 114 ? 42.079 50.507 114.144 1.00 22.80 92 VAL B N 1
ATOM 3239 C CA . VAL B 1 114 ? 41.801 51.814 114.762 1.00 23.52 92 VAL B CA 1
ATOM 3240 C C . VAL B 1 114 ? 40.419 51.662 115.367 1.00 24.40 92 VAL B C 1
ATOM 3241 O O . VAL B 1 114 ? 39.440 51.518 114.635 1.00 23.56 92 VAL B O 1
ATOM 3245 N N . CYS B 1 115 ? 40.347 51.661 116.693 1.00 23.73 93 CYS B N 1
ATOM 3246 C CA . CYS B 1 115 ? 39.084 51.517 117.404 1.00 25.51 93 CYS B CA 1
ATOM 3247 C C . CYS B 1 115 ? 38.679 52.836 118.045 1.00 22.94 93 CYS B C 1
ATOM 3248 O O . CYS B 1 115 ? 39.502 53.500 118.690 1.00 23.71 93 CYS B O 1
ATOM 3251 N N . GLU B 1 116 ? 37.414 53.203 117.898 1.00 24.37 94 GLU B N 1
ATOM 3252 C CA . GLU B 1 116 ? 36.953 54.470 118.506 1.00 26.09 94 GLU B CA 1
ATOM 3253 C C . GLU B 1 116 ? 37.022 54.421 120.034 1.00 25.48 94 GLU B C 1
ATOM 3254 O O . GLU B 1 116 ? 37.026 53.355 120.654 1.00 24.02 94 GLU B O 1
ATOM 3260 N N . LYS B 1 117 ? 37.139 55.602 120.610 1.00 24.42 95 LYS B N 1
ATOM 3261 C CA . LYS B 1 117 ? 37.092 55.788 122.043 1.00 24.88 95 LYS B CA 1
ATOM 3262 C C . LYS B 1 117 ? 35.637 55.762 122.499 1.00 22.36 95 LYS B C 1
ATOM 3263 O O . LYS B 1 117 ? 34.742 55.980 121.706 1.00 21.13 95 LYS B O 1
ATOM 3269 N N . PRO B 1 118 ? 35.399 55.479 123.778 1.00 23.73 96 PRO B N 1
ATOM 3270 C CA . PRO B 1 118 ? 36.373 54.845 124.654 1.00 24.88 96 PRO B CA 1
ATOM 3271 C C . PRO B 1 118 ? 36.526 53.370 124.243 1.00 26.52 96 PRO B C 1
ATOM 3272 O O . PRO B 1 118 ? 35.570 52.753 123.822 1.00 27.27 96 PRO B O 1
ATOM 3276 N N . LEU B 1 119 ? 37.732 52.835 124.373 1.00 27.65 97 LEU B N 1
ATOM 3277 C CA . LEU B 1 119 ? 38.028 51.494 123.923 1.00 28.79 97 LEU B CA 1
ATOM 3278 C C . LEU B 1 119 ? 37.221 50.481 124.715 1.00 30.26 97 LEU B C 1
ATOM 3279 O O . LEU B 1 119 ? 36.655 49.560 124.137 1.00 35.88 97 LEU B O 1
ATOM 3284 N N . ALA B 1 120 ? 37.153 50.670 126.038 1.00 27.18 98 ALA B N 1
ATOM 3285 C CA . ALA B 1 120 ? 36.549 49.714 126.921 1.00 31.05 98 ALA B CA 1
ATOM 3286 C C . ALA B 1 120 ? 35.705 50.353 128.007 1.00 28.40 98 ALA B C 1
ATOM 3287 O O . ALA B 1 120 ? 35.796 51.546 128.261 1.00 26.40 98 ALA B O 1
ATOM 3289 N N . LEU B 1 121 ? 34.923 49.509 128.672 1.00 29.33 99 LEU B N 1
ATOM 3290 C CA . LEU B 1 121 ? 34.081 49.907 129.807 1.00 32.74 99 LEU B CA 1
ATOM 3291 C C . LEU B 1 121 ? 34.844 49.884 131.146 1.00 33.09 99 LEU B C 1
ATOM 3292 O O . LEU B 1 121 ? 34.492 50.603 132.090 1.00 29.44 99 LEU B O 1
ATOM 3297 N N . LYS B 1 122 ? 35.859 49.027 131.224 1.00 32.21 100 LYS B N 1
ATOM 3298 C CA . LYS B 1 122 ? 36.703 48.846 132.403 1.00 36.35 100 LYS B CA 1
ATOM 3299 C C . LYS B 1 122 ? 38.150 48.668 131.959 1.00 32.72 100 LYS B C 1
ATOM 3300 O O . LYS B 1 122 ? 38.393 48.014 130.962 1.00 29.28 100 LYS B O 1
ATOM 3306 N N . ALA B 1 123 ? 39.106 49.168 132.740 1.00 29.46 101 ALA B N 1
ATOM 3307 C CA . ALA B 1 123 ? 40.523 49.113 132.358 1.00 29.30 101 ALA B CA 1
ATOM 3308 C C . ALA B 1 123 ? 41.004 47.694 132.108 1.00 31.91 101 ALA B C 1
ATOM 3309 O O . ALA B 1 123 ? 41.676 47.436 131.119 1.00 33.25 101 ALA B O 1
ATOM 3311 N N . GLY B 1 124 ? 40.603 46.776 132.987 1.00 31.51 102 GLY B N 1
ATOM 3312 C CA . GLY B 1 124 ? 40.992 45.367 132.906 1.00 32.53 102 GLY B CA 1
ATOM 3313 C C . GLY B 1 124 ? 40.626 44.693 131.601 1.00 33.62 102 GLY B C 1
ATOM 3314 O O . GLY B 1 124 ? 41.313 43.774 131.180 1.00 35.42 102 GLY B O 1
ATOM 3315 N N . ASP B 1 125 ? 39.573 45.181 130.933 1.00 35.78 103 ASP B N 1
ATOM 3316 C CA . ASP B 1 125 ? 39.137 44.629 129.639 1.00 36.08 103 ASP B CA 1
ATOM 3317 C C . ASP B 1 125 ? 40.174 44.803 128.521 1.00 33.84 103 ASP B C 1
ATOM 3318 O O . ASP B 1 125 ? 40.132 44.104 127.514 1.00 33.72 103 ASP B O 1
ATOM 3323 N N . ILE B 1 126 ? 41.084 45.759 128.693 1.00 31.66 104 ILE B N 1
ATOM 3324 C CA . ILE B 1 126 ? 42.072 46.076 127.662 1.00 32.96 104 ILE B CA 1
ATOM 3325 C C . ILE B 1 126 ? 43.190 45.015 127.573 1.00 32.83 104 ILE B C 1
ATOM 3326 O O . ILE B 1 126 ? 43.819 44.892 126.539 1.00 34.58 104 ILE B O 1
ATOM 3331 N N . ASP B 1 127 ? 43.401 44.228 128.627 1.00 34.19 105 ASP B N 1
ATOM 3332 C CA . ASP B 1 127 ? 44.448 43.190 128.604 1.00 34.89 105 ASP B CA 1
ATOM 3333 C C . ASP B 1 127 ? 44.270 42.212 127.432 1.00 33.80 105 ASP B C 1
ATOM 3334 O O . ASP B 1 127 ? 45.244 41.838 126.782 1.00 37.42 105 ASP B O 1
ATOM 3339 N N . ALA B 1 128 ? 43.031 41.808 127.151 1.00 31.97 106 ALA B N 1
ATOM 3340 C CA . ALA B 1 128 ? 42.759 40.905 126.037 1.00 31.69 106 ALA B CA 1
ATOM 3341 C C . ALA B 1 128 ? 43.018 41.552 124.671 1.00 30.14 106 ALA B C 1
ATOM 3342 O O . ALA B 1 128 ? 43.389 40.875 123.724 1.00 29.36 106 ALA B O 1
ATOM 3344 N N . VAL B 1 129 ? 42.877 42.869 124.583 1.00 28.98 107 VAL B N 1
ATOM 3345 C CA . VAL B 1 129 ? 43.186 43.550 123.333 1.00 28.84 107 VAL B CA 1
ATOM 3346 C C . VAL B 1 129 ? 44.693 43.600 123.155 1.00 29.03 107 VAL B C 1
ATOM 3347 O O . VAL B 1 129 ? 45.197 43.464 122.031 1.00 29.24 107 VAL B O 1
ATOM 3351 N N . ILE B 1 130 ? 45.415 43.855 124.246 1.00 29.13 108 ILE B N 1
ATOM 3352 C CA . ILE B 1 130 ? 46.890 43.850 124.221 1.00 29.56 108 ILE B CA 1
ATOM 3353 C C . ILE B 1 130 ? 47.395 42.480 123.783 1.00 31.62 108 ILE B C 1
ATOM 3354 O O . ILE B 1 130 ? 48.312 42.383 122.966 1.00 30.79 108 ILE B O 1
ATOM 3359 N N . ALA B 1 131 ? 46.778 41.433 124.304 1.00 31.77 109 ALA B N 1
ATOM 3360 C CA . ALA B 1 131 ? 47.174 40.078 123.929 1.00 33.09 109 ALA B CA 1
ATOM 3361 C C . ALA B 1 131 ? 46.951 39.873 122.426 1.00 33.51 109 ALA B C 1
ATOM 3362 O O . ALA B 1 131 ? 47.773 39.273 121.765 1.00 31.92 109 ALA B O 1
ATOM 3364 N N . ALA B 1 132 ? 45.865 40.435 121.887 1.00 32.51 110 ALA B N 1
ATOM 3365 C CA . ALA B 1 132 ? 45.566 40.256 120.468 1.00 32.64 110 ALA B CA 1
ATOM 3366 C C . ALA B 1 132 ? 46.540 41.024 119.584 1.00 31.94 110 ALA B C 1
ATOM 3367 O O . ALA B 1 132 ? 46.927 40.543 118.526 1.00 34.13 110 ALA B O 1
ATOM 3369 N N . ARG B 1 133 ? 46.925 42.215 120.027 1.00 30.21 111 ARG B N 1
ATOM 3370 C CA . ARG B 1 133 ? 47.896 43.023 119.318 1.00 30.79 111 ARG B CA 1
ATOM 3371 C C . ARG B 1 133 ? 49.211 42.278 119.196 1.00 31.40 111 ARG B C 1
ATOM 3372 O O . ARG B 1 133 ? 49.750 42.131 118.101 1.00 29.52 111 ARG B O 1
ATOM 3380 N N . ASP B 1 134 ? 49.720 41.819 120.336 1.00 33.96 112 ASP B N 1
ATOM 3381 C CA . ASP B 1 134 ? 51.031 41.192 120.414 1.00 38.52 112 ASP B CA 1
ATOM 3382 C C . ASP B 1 134 ? 51.076 39.822 119.724 1.00 39.33 112 ASP B C 1
ATOM 3383 O O . ASP B 1 134 ? 52.068 39.470 119.083 1.00 38.60 112 ASP B O 1
ATOM 3388 N N . ARG B 1 135 ? 50.018 39.060 119.868 1.00 39.89 113 ARG B N 1
ATOM 3389 C CA . ARG B 1 135 ? 49.893 37.732 119.262 1.00 41.49 113 ARG B CA 1
ATOM 3390 C C . ARG B 1 135 ? 49.878 37.814 117.747 1.00 39.90 113 ARG B C 1
ATOM 3391 O O . ARG B 1 135 ? 50.463 37.021 117.093 1.00 41.72 113 ARG B O 1
ATOM 3399 N N . ASN B 1 136 ? 49.208 38.815 117.211 1.00 39.49 114 ASN B N 1
ATOM 3400 C CA . ASN B 1 136 ? 49.046 38.928 115.757 1.00 37.18 114 ASN B CA 1
ATOM 3401 C C . ASN B 1 136 ? 50.060 39.850 115.105 1.00 34.23 114 ASN B C 1
ATOM 3402 O O . ASN B 1 136 ? 50.123 39.941 113.887 1.00 32.64 114 ASN B O 1
ATOM 3407 N N . LYS B 1 137 ? 50.876 40.498 115.927 1.00 35.12 115 LYS B N 1
ATOM 3408 C CA . LYS B 1 137 ? 51.835 41.515 115.468 1.00 39.26 115 LYS B CA 1
ATOM 3409 C C . LYS B 1 137 ? 51.186 42.522 114.516 1.00 34.74 115 LYS B C 1
ATOM 3410 O O . LYS B 1 137 ? 51.680 42.764 113.410 1.00 31.29 115 LYS B O 1
ATOM 3416 N N . VAL B 1 138 ? 50.074 43.094 114.960 1.00 34.76 116 VAL B N 1
ATOM 3417 C CA . VAL B 1 138 ? 49.428 44.195 114.239 1.00 31.53 116 VAL B CA 1
ATOM 3418 C C . VAL B 1 138 ? 49.372 45.417 115.135 1.00 30.62 116 VAL B C 1
ATOM 3419 O O . VAL B 1 138 ? 49.465 45.310 116.355 1.00 30.96 116 VAL B O 1
ATOM 3423 N N . VAL B 1 139 ? 49.266 46.592 114.509 1.00 28.24 117 VAL B N 1
ATOM 3424 C CA . VAL B 1 139 ? 49.074 47.846 115.198 1.00 26.22 117 VAL B CA 1
ATOM 3425 C C . VAL B 1 139 ? 47.616 47.925 115.620 1.00 26.45 117 VAL B C 1
ATOM 3426 O O . VAL B 1 139 ? 46.715 47.787 114.781 1.00 27.23 117 VAL B O 1
ATOM 3430 N N . VAL B 1 140 ? 47.390 48.162 116.912 1.00 26.70 118 VAL B N 1
ATOM 3431 C CA . VAL B 1 140 ? 46.052 48.367 117.464 1.00 26.40 118 VAL B CA 1
ATOM 3432 C C . VAL B 1 140 ? 46.044 49.633 118.310 1.00 25.38 118 VAL B C 1
ATOM 3433 O O . VAL B 1 140 ? 46.856 49.774 119.232 1.00 25.87 118 VAL B O 1
ATOM 3437 N N . THR B 1 141 ? 45.149 50.574 118.007 1.00 24.53 119 THR B N 1
ATOM 3438 C CA . THR B 1 141 ? 45.154 51.849 118.724 1.00 24.57 119 THR B CA 1
ATOM 3439 C C . THR B 1 141 ? 43.747 52.431 118.929 1.00 24.35 119 THR B C 1
ATOM 3440 O O . THR B 1 141 ? 42.866 52.285 118.081 1.00 23.18 119 THR B O 1
ATOM 3444 N N . GLU B 1 142 ? 43.560 53.101 120.064 1.00 25.06 120 GLU B N 1
ATOM 3445 C CA . GLU B 1 142 ? 42.323 53.816 120.367 1.00 25.58 120 GLU B CA 1
ATOM 3446 C C . GLU B 1 142 ? 42.349 55.183 119.682 1.00 26.66 120 GLU B C 1
ATOM 3447 O O . GLU B 1 142 ? 43.333 55.918 119.795 1.00 27.40 120 GLU B O 1
ATOM 3453 N N . ALA B 1 143 ? 41.248 55.554 119.031 1.00 24.44 121 ALA B N 1
ATOM 3454 C CA . ALA B 1 143 ? 41.221 56.707 118.128 1.00 24.98 121 ALA B CA 1
ATOM 3455 C C . ALA B 1 143 ? 41.140 58.117 118.763 1.00 26.76 121 ALA B C 1
ATOM 3456 O O . ALA B 1 143 ? 40.210 58.873 118.471 1.00 36.32 121 ALA B O 1
ATOM 3458 N N . TYR B 1 144 ? 42.139 58.501 119.554 1.00 26.91 122 TYR B N 1
ATOM 3459 C CA . TYR B 1 144 ? 42.195 59.856 120.108 1.00 27.25 122 TYR B CA 1
ATOM 3460 C C . TYR B 1 144 ? 42.812 60.823 119.101 1.00 22.13 122 TYR B C 1
ATOM 3461 O O . TYR B 1 144 ? 43.996 61.183 119.179 1.00 23.31 122 TYR B O 1
ATOM 3478 N N . ILE B 1 146 ? 42.608 63.904 118.699 1.00 20.95 124 ILE B N 1
ATOM 3479 C CA . ILE B 1 146 ? 43.201 65.151 119.254 1.00 21.11 124 ILE B CA 1
ATOM 3480 C C . ILE B 1 146 ? 44.714 65.076 119.497 1.00 21.94 124 ILE B C 1
ATOM 3481 O O . ILE B 1 146 ? 45.420 66.078 119.347 1.00 16.64 124 ILE B O 1
ATOM 3486 N N . THR B 1 147 ? 45.227 63.886 119.793 1.00 18.12 125 THR B N 1
ATOM 3487 C CA . THR B 1 147 ? 46.656 63.746 120.076 1.00 22.27 125 THR B CA 1
ATOM 3488 C C . THR B 1 147 ? 47.510 63.882 118.821 1.00 22.18 125 THR B C 1
ATOM 3489 O O . THR B 1 147 ? 48.733 64.030 118.924 1.00 21.67 125 THR B O 1
ATOM 3493 N N . TYR B 1 148 ? 46.885 63.833 117.644 1.00 20.69 126 TYR B N 1
ATOM 3494 C CA . TYR B 1 148 ? 47.610 64.058 116.391 1.00 21.72 126 TYR B CA 1
ATOM 3495 C C . TYR B 1 148 ? 47.444 65.504 115.853 1.00 21.32 126 TYR B C 1
ATOM 3496 O O . TYR B 1 148 ? 47.930 65.824 114.783 1.00 20.91 126 TYR B O 1
ATOM 3505 N N . SER B 1 149 ? 46.730 66.345 116.590 1.00 20.11 127 SER B N 1
ATOM 3506 C CA A SER B 1 149 ? 46.472 67.716 116.171 0.50 20.88 127 SER B CA 1
ATOM 3507 C CA B SER B 1 149 ? 46.492 67.715 116.161 0.50 18.52 127 SER B CA 1
ATOM 3508 C C . SER B 1 149 ? 47.661 68.619 116.512 1.00 20.40 127 SER B C 1
ATOM 3509 O O . SER B 1 149 ? 48.228 68.505 117.586 1.00 22.41 127 SER B O 1
ATOM 3514 N N . PRO B 1 150 ? 48.026 69.531 115.593 1.00 21.53 128 PRO B N 1
ATOM 3515 C CA . PRO B 1 150 ? 49.041 70.562 115.885 1.00 22.63 128 PRO B CA 1
ATOM 3516 C C . PRO B 1 150 ? 48.697 71.425 117.088 1.00 18.04 128 PRO B C 1
ATOM 3517 O O . PRO B 1 150 ? 49.578 71.845 117.816 1.00 20.16 128 PRO B O 1
ATOM 3521 N N . VAL B 1 151 ? 47.418 71.662 117.306 1.00 18.24 129 VAL B N 1
ATOM 3522 C CA . VAL B 1 151 ? 46.948 72.361 118.509 1.00 16.42 129 VAL B CA 1
ATOM 3523 C C . VAL B 1 151 ? 47.446 71.685 119.774 1.00 15.66 129 VAL B C 1
ATOM 3524 O O . VAL B 1 151 ? 48.096 72.304 120.587 1.00 15.93 129 VAL B O 1
ATOM 3528 N N . TRP B 1 152 ? 47.180 70.386 119.929 1.00 17.80 130 TRP B N 1
ATOM 3529 C CA . TRP B 1 152 ? 47.575 69.707 121.162 1.00 14.85 130 TRP B CA 1
ATOM 3530 C C . TRP B 1 152 ? 49.078 69.428 121.252 1.00 15.37 130 TRP B C 1
ATOM 3531 O O . TRP B 1 152 ? 49.639 69.464 122.349 1.00 14.70 130 TRP B O 1
ATOM 3542 N N . GLN B 1 153 ? 49.734 69.206 120.125 1.00 14.94 131 GLN B N 1
ATOM 3543 C CA . GLN B 1 153 ? 51.177 69.144 120.115 1.00 17.29 131 GLN B CA 1
ATOM 3544 C C . GLN B 1 153 ? 51.824 70.477 120.535 1.00 16.52 131 GLN B C 1
ATOM 3545 O O . GLN B 1 153 ? 52.864 70.490 121.195 1.00 16.61 131 GLN B O 1
ATOM 3551 N N . LYS B 1 154 ? 51.192 71.587 120.203 1.00 15.85 132 LYS B N 1
ATOM 3552 C CA . LYS B 1 154 ? 51.700 72.896 120.624 1.00 16.23 132 LYS B CA 1
ATOM 3553 C C . LYS B 1 154 ? 51.456 73.144 122.120 1.00 18.15 132 LYS B C 1
ATOM 3554 O O . LYS B 1 154 ? 52.333 73.666 122.803 1.00 17.11 132 LYS B O 1
ATOM 3560 N N . VAL B 1 155 ? 50.308 72.707 122.650 1.00 18.08 133 VAL B N 1
ATOM 3561 C CA . VAL B 1 155 ? 50.066 72.810 124.097 1.00 18.06 133 VAL B CA 1
ATOM 3562 C C . VAL B 1 155 ? 51.168 72.075 124.847 1.00 18.82 133 VAL B C 1
ATOM 3563 O O . VAL B 1 155 ? 51.803 72.613 125.746 1.00 14.59 133 VAL B O 1
ATOM 3567 N N . ARG B 1 156 ? 51.382 70.822 124.455 1.00 17.19 134 ARG B N 1
ATOM 3568 C CA . ARG B 1 156 ? 52.374 70.009 125.078 1.00 17.76 134 ARG B CA 1
ATOM 3569 C C . ARG B 1 156 ? 53.785 70.622 125.000 1.00 17.96 134 ARG B C 1
ATOM 3570 O O . ARG B 1 156 ? 54.491 70.614 125.994 1.00 16.87 134 ARG B O 1
ATOM 3578 N N . SER B 1 157 ? 54.211 71.083 123.830 1.00 17.61 135 SER B N 1
ATOM 3579 C CA . SER B 1 157 ? 55.551 71.655 123.708 1.00 21.43 135 SER B CA 1
ATOM 3580 C C . SER B 1 157 ? 55.698 72.967 124.500 1.00 18.84 135 SER B C 1
ATOM 3581 O O . SER B 1 157 ? 56.731 73.202 125.115 1.00 19.10 135 SER B O 1
ATOM 3584 N N . LEU B 1 158 ? 54.670 73.789 124.501 1.00 19.15 136 LEU B N 1
ATOM 3585 C CA . LEU B 1 158 ? 54.728 75.051 125.236 1.00 19.82 136 LEU B CA 1
ATOM 3586 C C . LEU B 1 158 ? 54.897 74.795 126.732 1.00 21.18 136 LEU B C 1
ATOM 3587 O O . LEU B 1 158 ? 55.693 75.459 127.401 1.00 19.85 136 LEU B O 1
ATOM 3592 N N . ILE B 1 159 ? 54.139 73.843 127.257 1.00 17.81 137 ILE B N 1
ATOM 3593 C CA . ILE B 1 159 ? 54.236 73.510 128.676 1.00 19.65 137 ILE B CA 1
ATOM 3594 C C . ILE B 1 159 ? 55.631 72.947 128.958 1.00 20.20 137 ILE B C 1
ATOM 3595 O O . ILE B 1 159 ? 56.264 73.336 129.930 1.00 22.69 137 ILE B O 1
ATOM 3600 N N . ASP B 1 160 ? 56.127 72.105 128.062 1.00 20.78 138 ASP B N 1
ATOM 3601 C CA . ASP B 1 160 ? 57.443 71.496 128.220 1.00 23.16 138 ASP B CA 1
ATOM 3602 C C . ASP B 1 160 ? 58.575 72.523 128.141 1.00 23.26 138 ASP B C 1
ATOM 3603 O O . ASP B 1 160 ? 59.608 72.362 128.767 1.00 21.69 138 ASP B O 1
ATOM 3608 N N . GLU B 1 161 ? 58.381 73.570 127.349 1.00 23.50 139 GLU B N 1
ATOM 3609 C CA . GLU B 1 161 ? 59.388 74.631 127.186 1.00 23.61 139 GLU B CA 1
ATOM 3610 C C . GLU B 1 161 ? 59.388 75.653 128.313 1.00 23.41 139 GLU B C 1
ATOM 3611 O O . GLU B 1 161 ? 60.226 76.569 128.326 1.00 23.65 139 GLU B O 1
ATOM 3617 N N . GLY B 1 162 ? 58.445 75.553 129.236 1.00 20.72 140 GLY B N 1
ATOM 3618 C CA . GLY B 1 162 ? 58.387 76.513 130.336 1.00 22.14 140 GLY B CA 1
ATOM 3619 C C . GLY B 1 162 ? 57.537 77.739 130.074 1.00 20.58 140 GLY B C 1
ATOM 3620 O O . GLY B 1 162 ? 57.566 78.672 130.857 1.00 23.77 140 GLY B O 1
ATOM 3621 N N . ALA B 1 163 ? 56.737 77.729 129.006 1.00 20.19 141 ALA B N 1
ATOM 3622 C CA . ALA B 1 163 ? 55.981 78.909 128.611 1.00 20.18 141 ALA B CA 1
ATOM 3623 C C . ALA B 1 163 ? 54.954 79.367 129.632 1.00 21.21 141 ALA B C 1
ATOM 3624 O O . ALA B 1 163 ? 54.606 80.558 129.640 1.00 18.24 141 ALA B O 1
ATOM 3626 N N . ILE B 1 164 ? 54.446 78.473 130.471 1.00 17.29 142 ILE B N 1
ATOM 3627 C CA . ILE B 1 164 ? 53.523 78.883 131.540 1.00 16.80 142 ILE B CA 1
ATOM 3628 C C . ILE B 1 164 ? 54.115 78.741 132.935 1.00 17.33 142 ILE B C 1
ATOM 3629 O O . ILE B 1 164 ? 53.394 78.851 133.938 1.00 18.99 142 ILE B O 1
ATOM 3634 N N . GLY B 1 165 ? 55.433 78.586 133.018 1.00 19.60 143 GLY B N 1
ATOM 3635 C CA . GLY B 1 165 ? 56.098 78.346 134.303 1.00 19.88 143 GLY B CA 1
ATOM 3636 C C . GLY B 1 165 ? 55.653 76.970 134.804 1.00 21.64 143 GLY B C 1
ATOM 3637 O O . GLY B 1 165 ? 55.498 76.033 134.007 1.00 19.28 143 GLY B O 1
ATOM 3638 N N . SER B 1 166 ? 55.416 76.867 136.108 1.00 21.26 144 SER B N 1
ATOM 3639 C CA . SER B 1 166 ? 54.952 75.618 136.701 1.00 20.05 144 SER B CA 1
ATOM 3640 C C . SER B 1 166 ? 53.445 75.509 136.587 1.00 18.50 144 SER B C 1
ATOM 3641 O O . SER B 1 166 ? 52.721 76.400 137.016 1.00 20.60 144 SER B O 1
ATOM 3644 N N . LEU B 1 167 ? 52.978 74.410 136.007 1.00 20.57 145 LEU B N 1
ATOM 3645 C CA . LEU B 1 167 ? 51.543 74.176 135.839 1.00 19.72 145 LEU B CA 1
ATOM 3646 C C . LEU B 1 167 ? 50.945 73.965 137.222 1.00 18.73 145 LEU B C 1
ATOM 3647 O O . LEU B 1 167 ? 51.490 73.217 138.009 1.00 18.08 145 LEU B O 1
ATOM 3652 N N . ARG B 1 168 ? 49.844 74.650 137.526 1.00 18.62 146 ARG B N 1
ATOM 3653 C CA . ARG B 1 168 ? 49.193 74.522 138.832 1.00 20.41 146 ARG B CA 1
ATOM 3654 C C . ARG B 1 168 ? 47.734 74.094 138.768 1.00 19.79 146 ARG B C 1
ATOM 3655 O O . ARG B 1 168 ? 47.210 73.503 139.716 1.00 23.28 146 ARG B O 1
ATOM 3663 N N . HIS B 1 169 ? 47.058 74.410 137.681 1.00 19.57 147 HIS B N 1
ATOM 3664 C CA . HIS B 1 169 ? 45.658 74.059 137.561 1.00 21.85 147 HIS B CA 1
ATOM 3665 C C . HIS B 1 169 ? 45.256 73.931 136.106 1.00 21.83 147 HIS B C 1
ATOM 3666 O O . HIS B 1 169 ? 45.672 74.744 135.285 1.00 20.65 147 HIS B O 1
ATOM 3673 N N . VAL B 1 170 ? 44.476 72.894 135.813 1.00 20.86 148 VAL B N 1
ATOM 3674 C CA . VAL B 1 170 ? 43.888 72.717 134.498 1.00 17.89 148 VAL B CA 1
ATOM 3675 C C . VAL B 1 170 ? 42.379 72.740 134.707 1.00 16.81 148 VAL B C 1
ATOM 3676 O O . VAL B 1 170 ? 41.840 71.925 135.457 1.00 19.20 148 VAL B O 1
ATOM 3680 N N . GLN B 1 171 ? 41.696 73.663 134.045 1.00 14.24 149 GLN B N 1
ATOM 3681 C CA . GLN B 1 171 ? 40.259 73.778 134.183 1.00 14.28 149 GLN B CA 1
ATOM 3682 C C . GLN B 1 171 ? 39.594 73.608 132.831 1.00 15.24 149 GLN B C 1
ATOM 3683 O O . GLN B 1 171 ? 40.035 74.198 131.842 1.00 19.25 149 GLN B O 1
ATOM 3689 N N . GLY B 1 172 ? 38.488 72.889 132.793 1.00 14.82 150 GLY B N 1
ATOM 3690 C CA . GLY B 1 172 ? 37.746 72.745 131.551 1.00 14.60 150 GLY B CA 1
ATOM 3691 C C . GLY B 1 172 ? 36.345 72.208 131.672 1.00 14.90 150 GLY B C 1
ATOM 3692 O O . GLY B 1 172 ? 35.799 72.058 132.767 1.00 15.64 150 GLY B O 1
ATOM 3693 N N . ALA B 1 173 ? 35.757 71.929 130.515 1.00 16.12 151 ALA B N 1
ATOM 3694 C CA . ALA B 1 173 ? 34.369 71.493 130.435 1.00 17.41 151 ALA B CA 1
ATOM 3695 C C . ALA B 1 173 ? 34.104 70.882 129.080 1.00 15.98 151 ALA B C 1
ATOM 3696 O O . ALA B 1 173 ? 34.749 71.252 128.078 1.00 14.43 151 ALA B O 1
ATOM 3698 N N . PHE B 1 174 ? 33.182 69.931 129.053 1.00 16.10 152 PHE B N 1
ATOM 3699 C CA . PHE B 1 174 ? 32.709 69.368 127.807 1.00 16.56 152 PHE B CA 1
ATOM 3700 C C . PHE B 1 174 ? 31.283 68.925 128.002 1.00 16.03 152 PHE B C 1
ATOM 3701 O O . PHE B 1 174 ? 31.009 67.962 128.730 1.00 15.86 152 PHE B O 1
ATOM 3709 N N . THR B 1 175 ? 30.360 69.646 127.370 1.00 15.38 153 THR B N 1
ATOM 3710 C CA . THR B 1 175 ? 28.952 69.397 127.506 1.00 15.55 153 THR B CA 1
ATOM 3711 C C . THR B 1 175 ? 28.242 69.496 126.167 1.00 17.46 153 THR B C 1
ATOM 3712 O O . THR B 1 175 ? 28.676 70.228 125.264 1.00 16.50 153 THR B O 1
ATOM 3716 N N . TYR B 1 176 ? 27.149 68.754 126.055 1.00 19.15 154 TYR B N 1
ATOM 3717 C CA . TYR B 1 176 ? 26.190 68.935 124.980 1.00 23.52 154 TYR B CA 1
ATOM 3718 C C . TYR B 1 176 ? 24.813 68.491 125.452 1.00 25.60 154 TYR B C 1
ATOM 3719 O O . TYR B 1 176 ? 24.666 67.959 126.566 1.00 23.71 154 TYR B O 1
ATOM 3728 N N . PHE B 1 177 ? 23.799 68.742 124.631 1.00 24.83 155 PHE B N 1
ATOM 3729 C CA . PHE B 1 177 ? 22.440 68.420 125.005 1.00 27.84 155 PHE B CA 1
ATOM 3730 C C . PHE B 1 177 ? 21.888 67.312 124.108 1.00 29.41 155 PHE B C 1
ATOM 3731 O O . PHE B 1 177 ? 21.801 67.474 122.898 1.00 26.23 155 PHE B O 1
ATOM 3739 N N . ASN B 1 178 ? 21.529 66.177 124.707 1.00 39.38 156 ASN B N 1
ATOM 3740 C CA . ASN B 1 178 ? 20.839 65.097 123.991 1.00 49.40 156 ASN B CA 1
ATOM 3741 C C . ASN B 1 178 ? 19.891 64.340 124.930 1.00 66.17 156 ASN B C 1
ATOM 3742 O O . ASN B 1 178 ? 20.356 63.745 125.910 1.00 57.48 156 ASN B O 1
ATOM 3747 N N . ARG B 1 179 ? 18.582 64.361 124.629 1.00 78.25 157 ARG B N 1
ATOM 3748 C CA . ARG B 1 179 ? 17.553 63.686 125.454 1.00 82.99 157 ARG B CA 1
ATOM 3749 C C . ARG B 1 179 ? 16.820 62.509 124.773 1.00 83.86 157 ARG B C 1
ATOM 3750 O O . ARG B 1 179 ? 15.737 62.113 125.216 1.00 70.19 157 ARG B O 1
ATOM 3758 N N . ASP B 1 180 ? 17.422 61.954 123.723 1.00 93.01 158 ASP B N 1
ATOM 3759 C CA . ASP B 1 180 ? 16.840 60.902 122.898 1.00 94.85 158 ASP B CA 1
ATOM 3760 C C . ASP B 1 180 ? 17.832 59.734 122.880 1.00 88.44 158 ASP B C 1
ATOM 3761 O O . ASP B 1 180 ? 17.981 58.999 123.858 1.00 86.84 158 ASP B O 1
ATOM 3766 N N . GLY B 1 194 ? 26.911 56.920 127.746 1.00 58.80 172 GLY B N 1
ATOM 3767 C CA . GLY B 1 194 ? 26.887 58.246 127.099 1.00 63.98 172 GLY B CA 1
ATOM 3768 C C . GLY B 1 194 ? 27.854 59.301 127.651 1.00 52.10 172 GLY B C 1
ATOM 3769 O O . GLY B 1 194 ? 28.538 60.001 126.889 1.00 49.49 172 GLY B O 1
ATOM 3770 N N . LEU B 1 195 ? 27.899 59.429 128.976 1.00 39.09 173 LEU B N 1
ATOM 3771 C CA . LEU B 1 195 ? 28.763 60.411 129.646 1.00 41.99 173 LEU B CA 1
ATOM 3772 C C . LEU B 1 195 ? 30.276 60.104 129.506 1.00 35.57 173 LEU B C 1
ATOM 3773 O O . LEU B 1 195 ? 31.055 61.030 129.309 1.00 24.22 173 LEU B O 1
ATOM 3778 N N . PRO B 1 196 ? 30.689 58.803 129.567 1.00 36.27 174 PRO B N 1
ATOM 3779 C CA . PRO B 1 196 ? 32.078 58.390 129.297 1.00 33.82 174 PRO B CA 1
ATOM 3780 C C . PRO B 1 196 ? 32.608 58.872 127.945 1.00 33.39 174 PRO B C 1
ATOM 3781 O O . PRO B 1 196 ? 33.787 59.201 127.832 1.00 38.21 174 PRO B O 1
ATOM 3785 N N . ASP B 1 197 ? 31.743 58.910 126.932 1.00 28.81 175 ASP B N 1
ATOM 3786 C CA . ASP B 1 197 ? 32.143 59.316 125.594 1.00 31.07 175 ASP B CA 1
ATOM 3787 C C . ASP B 1 197 ? 32.684 60.763 125.545 1.00 26.60 175 ASP B C 1
ATOM 3788 O O . ASP B 1 197 ? 33.435 61.108 124.642 1.00 26.69 175 ASP B O 1
ATOM 3793 N N . ILE B 1 198 ? 32.331 61.585 126.535 1.00 23.20 176 ILE B N 1
ATOM 3794 C CA . ILE B 1 198 ? 32.892 62.938 126.640 1.00 22.78 176 ILE B CA 1
ATOM 3795 C C . ILE B 1 198 ? 33.835 63.123 127.845 1.00 22.66 176 ILE B C 1
ATOM 3796 O O . ILE B 1 198 ? 34.779 63.916 127.769 1.00 18.85 176 ILE B O 1
ATOM 3801 N N . GLY B 1 199 ? 33.618 62.359 128.911 1.00 22.92 177 GLY B N 1
ATOM 3802 C CA . GLY B 1 199 ? 34.461 62.428 130.109 1.00 22.32 177 GLY B CA 1
ATOM 3803 C C . GLY B 1 199 ? 35.906 62.052 129.839 1.00 22.68 177 GLY B C 1
ATOM 3804 O O . GLY B 1 199 ? 36.826 62.572 130.474 1.00 21.93 177 GLY B O 1
ATOM 3805 N N . VAL B 1 200 ? 36.123 61.145 128.894 1.00 23.93 178 VAL B N 1
ATOM 3806 C CA . VAL B 1 200 ? 37.477 60.727 128.533 1.00 22.47 178 VAL B CA 1
ATOM 3807 C C . VAL B 1 200 ? 38.347 61.851 127.987 1.00 22.16 178 VAL B C 1
ATOM 3808 O O . VAL B 1 200 ? 39.571 61.756 128.068 1.00 22.64 178 VAL B O 1
ATOM 3812 N N . TYR B 1 201 ? 37.738 62.902 127.433 1.00 20.59 179 TYR B N 1
ATOM 3813 C CA . TYR B 1 201 ? 38.502 63.930 126.721 1.00 21.73 179 TYR B CA 1
ATOM 3814 C C . TYR B 1 201 ? 39.304 64.915 127.614 1.00 19.75 179 TYR B C 1
ATOM 3815 O O . TYR B 1 201 ? 40.477 65.156 127.362 1.00 17.97 179 TYR B O 1
ATOM 3824 N N . PRO B 1 202 ? 38.667 65.490 128.639 1.00 18.97 180 PRO B N 1
ATOM 3825 C CA . PRO B 1 202 ? 39.457 66.266 129.598 1.00 21.23 180 PRO B CA 1
ATOM 3826 C C . PRO B 1 202 ? 40.584 65.461 130.237 1.00 19.03 180 PRO B C 1
ATOM 3827 O O . PRO B 1 202 ? 41.663 65.984 130.503 1.00 18.27 180 PRO B O 1
ATOM 3831 N N . VAL B 1 203 ? 40.343 64.171 130.469 1.00 18.24 181 VAL B N 1
ATOM 3832 C CA . VAL B 1 203 ? 41.350 63.295 131.071 1.00 19.02 181 VAL B CA 1
ATOM 3833 C C . VAL B 1 203 ? 42.514 63.015 130.104 1.00 20.22 181 VAL B C 1
ATOM 3834 O O . VAL B 1 203 ? 43.689 63.139 130.466 1.00 18.38 181 VAL B O 1
ATOM 3846 N N . SER B 1 205 ? 43.371 64.594 127.321 1.00 16.56 183 SER B N 1
ATOM 3847 C CA . SER B 1 205 ? 44.087 65.795 126.864 1.00 19.67 183 SER B CA 1
ATOM 3848 C C . SER B 1 205 ? 45.054 66.325 127.924 1.00 17.88 183 SER B C 1
ATOM 3849 O O . SER B 1 205 ? 46.141 66.776 127.602 1.00 18.10 183 SER B O 1
ATOM 3852 N N . THR B 1 206 ? 44.666 66.225 129.193 1.00 20.60 184 THR B N 1
ATOM 3853 C CA . THR B 1 206 ? 45.550 66.608 130.299 1.00 16.72 184 THR B CA 1
ATOM 3854 C C . THR B 1 206 ? 46.730 65.656 130.438 1.00 18.57 184 THR B C 1
ATOM 3855 O O . THR B 1 206 ? 47.855 66.084 130.617 1.00 19.47 184 THR B O 1
ATOM 3859 N N . ARG B 1 207 ? 46.462 64.348 130.374 1.00 17.48 185 ARG B N 1
ATOM 3860 C CA . ARG B 1 207 ? 47.520 63.359 130.477 1.00 17.62 185 ARG B CA 1
ATOM 3861 C C . ARG B 1 207 ? 48.508 63.517 129.330 1.00 18.84 185 ARG B C 1
ATOM 3862 O O . ARG B 1 207 ? 49.724 63.442 129.539 1.00 20.96 185 ARG B O 1
ATOM 3870 N N . PHE B 1 208 ? 47.987 63.730 128.121 1.00 17.61 186 PHE B N 1
ATOM 3871 C CA . PHE B 1 208 ? 48.820 63.931 126.943 1.00 17.71 186 PHE B CA 1
ATOM 3872 C C . PHE B 1 208 ? 49.673 65.188 127.051 1.00 18.09 186 PHE B C 1
ATOM 3873 O O . PHE B 1 208 ? 50.867 65.175 126.736 1.00 19.03 186 PHE B O 1
ATOM 3881 N N . SER B 1 209 ? 49.051 66.288 127.461 1.00 16.53 187 SER B N 1
ATOM 3882 C CA . SER B 1 209 ? 49.756 67.569 127.509 1.00 17.78 187 SER B CA 1
ATOM 3883 C C . SER B 1 209 ? 50.838 67.648 128.585 1.00 19.98 187 SER B C 1
ATOM 3884 O O . SER B 1 209 ? 51.802 68.401 128.433 1.00 19.55 187 SER B O 1
ATOM 3887 N N . THR B 1 210 ? 50.689 66.846 129.645 1.00 21.25 188 THR B N 1
ATOM 3888 C CA . THR B 1 210 ? 51.581 66.924 130.805 1.00 20.50 188 THR B CA 1
ATOM 3889 C C . THR B 1 210 ? 52.507 65.730 130.955 1.00 18.49 188 THR B C 1
ATOM 3890 O O . THR B 1 210 ? 53.530 65.832 131.589 1.00 18.71 188 THR B O 1
ATOM 3894 N N . GLY B 1 211 ? 52.129 64.590 130.404 1.00 21.62 189 GLY B N 1
ATOM 3895 C CA . GLY B 1 211 ? 52.847 63.364 130.640 1.00 21.03 189 GLY B CA 1
ATOM 3896 C C . GLY B 1 211 ? 52.697 62.821 132.061 1.00 22.76 189 GLY B C 1
ATOM 3897 O O . GLY B 1 211 ? 53.436 61.928 132.442 1.00 23.63 189 GLY B O 1
ATOM 3898 N N . LYS B 1 212 ? 51.726 63.313 132.830 1.00 22.53 190 LYS B N 1
ATOM 3899 C CA . LYS B 1 212 ? 51.531 62.874 134.211 1.00 23.36 190 LYS B CA 1
ATOM 3900 C C . LYS B 1 212 ? 50.232 62.067 134.369 1.00 23.99 190 LYS B C 1
ATOM 3901 O O . LYS B 1 212 ? 49.340 62.130 133.524 1.00 24.36 190 LYS B O 1
ATOM 3907 N N . GLU B 1 213 ? 50.137 61.347 135.484 1.00 22.36 191 GLU B N 1
ATOM 3908 C CA . GLU B 1 213 ? 48.936 60.598 135.841 1.00 24.06 191 GLU B CA 1
ATOM 3909 C C . GLU B 1 213 ? 48.359 61.153 137.130 1.00 21.70 191 GLU B C 1
ATOM 3910 O O . GLU B 1 213 ? 49.105 61.517 138.027 1.00 22.77 191 GLU B O 1
ATOM 3916 N N . PRO B 1 214 ? 47.028 61.201 137.248 1.00 23.25 192 PRO B N 1
ATOM 3917 C CA . PRO B 1 214 ? 46.475 61.649 138.521 1.00 21.88 192 PRO B CA 1
ATOM 3918 C C . PRO B 1 214 ? 46.609 60.565 139.576 1.00 24.03 192 PRO B C 1
ATOM 3919 O O . PRO B 1 214 ? 46.570 59.395 139.242 1.00 21.75 192 PRO B O 1
ATOM 3923 N N . LEU B 1 215 ? 46.744 60.972 140.837 1.00 25.68 193 LEU B N 1
ATOM 3924 C CA . LEU B 1 215 ? 46.855 60.039 141.960 1.00 26.47 193 LEU B CA 1
ATOM 3925 C C . LEU B 1 215 ? 45.518 59.775 142.632 1.00 25.10 193 LEU B C 1
ATOM 3926 O O . LEU B 1 215 ? 45.313 58.698 143.166 1.00 25.44 193 LEU B O 1
ATOM 3931 N N . ARG B 1 216 ? 44.628 60.767 142.635 1.00 24.03 194 ARG B N 1
ATOM 3932 C CA . ARG B 1 216 ? 43.350 60.630 143.321 1.00 25.70 194 ARG B CA 1
ATOM 3933 C C . ARG B 1 216 ? 42.307 61.595 142.766 1.00 24.48 194 ARG B C 1
ATOM 3934 O O . ARG B 1 216 ? 42.644 62.583 142.130 1.00 22.94 194 ARG B O 1
ATOM 3942 N N . ILE B 1 217 ? 41.051 61.285 143.041 1.00 24.45 195 ILE B N 1
ATOM 3943 C CA . ILE B 1 217 ? 39.894 61.895 142.401 1.00 22.80 195 ILE B CA 1
ATOM 3944 C C . ILE B 1 217 ? 38.811 62.174 143.428 1.00 22.71 195 ILE B C 1
ATOM 3945 O O . ILE B 1 217 ? 38.553 61.343 144.306 1.00 23.01 195 ILE B O 1
ATOM 3950 N N . GLN B 1 218 ? 38.199 63.360 143.339 1.00 22.84 196 GLN B N 1
ATOM 3951 C CA . GLN B 1 218 ? 36.909 63.629 143.956 1.00 23.78 196 GLN B CA 1
ATOM 3952 C C . GLN B 1 218 ? 35.905 63.871 142.838 1.00 22.83 196 GLN B C 1
ATOM 3953 O O . GLN B 1 218 ? 36.187 64.622 141.900 1.00 23.69 196 GLN B O 1
ATOM 3959 N N . ALA B 1 219 ? 34.739 63.244 142.919 1.00 22.72 197 ALA B N 1
ATOM 3960 C CA . ALA B 1 219 ? 33.739 63.460 141.881 1.00 22.99 197 ALA B CA 1
ATOM 3961 C C . ALA B 1 219 ? 32.347 63.279 142.403 1.00 24.38 197 ALA B C 1
ATOM 3962 O O . ALA B 1 219 ? 32.122 62.649 143.420 1.00 24.09 197 ALA B O 1
ATOM 3964 N N . ASN B 1 220 ? 31.422 63.880 141.675 1.00 26.35 198 ASN B N 1
ATOM 3965 C CA . ASN B 1 220 ? 30.001 63.852 141.979 1.00 28.34 198 ASN B CA 1
ATOM 3966 C C . ASN B 1 220 ? 29.295 63.652 140.639 1.00 27.79 198 ASN B C 1
ATOM 3967 O O . ASN B 1 220 ? 29.538 64.414 139.695 1.00 26.63 198 ASN B O 1
ATOM 3972 N N . THR B 1 221 ? 28.464 62.624 140.558 1.00 28.91 199 THR B N 1
ATOM 3973 C CA . THR B 1 221 ? 27.795 62.237 139.323 1.00 28.12 199 THR B CA 1
ATOM 3974 C C . THR B 1 221 ? 26.302 62.194 139.572 1.00 27.72 199 THR B C 1
ATOM 3975 O O . THR B 1 221 ? 25.857 61.774 140.639 1.00 29.02 199 THR B O 1
ATOM 3979 N N . GLU B 1 222 ? 25.531 62.677 138.602 1.00 30.08 200 GLU B N 1
ATOM 3980 C CA . GLU B 1 222 ? 24.060 62.675 138.681 1.00 36.30 200 GLU B CA 1
ATOM 3981 C C . GLU B 1 222 ? 23.515 61.829 137.549 1.00 37.39 200 GLU B C 1
ATOM 3982 O O . GLU B 1 222 ? 24.090 61.809 136.454 1.00 31.93 200 GLU B O 1
ATOM 3988 N N . ARG B 1 223 ? 22.399 61.157 137.828 1.00 42.60 201 ARG B N 1
ATOM 3989 C CA . ARG B 1 223 ? 21.749 60.224 136.905 1.00 57.65 201 ARG B CA 1
ATOM 3990 C C . ARG B 1 223 ? 20.402 60.768 136.429 1.00 56.98 201 ARG B C 1
ATOM 3991 O O . ARG B 1 223 ? 19.786 61.601 137.101 1.00 57.85 201 ARG B O 1
ATOM 3999 N N . ASP B 1 224 ? 19.966 60.323 135.251 1.00 64.69 202 ASP B N 1
ATOM 4000 C CA . ASP B 1 224 ? 18.661 60.716 134.714 1.00 67.71 202 ASP B CA 1
ATOM 4001 C C . ASP B 1 224 ? 17.560 60.082 135.569 1.00 68.27 202 ASP B C 1
ATOM 4002 O O . ASP B 1 224 ? 17.571 58.866 135.774 1.00 57.11 202 ASP B O 1
ATOM 4007 N N . PRO B 1 225 ? 16.621 60.905 136.079 1.00 76.73 203 PRO B N 1
ATOM 4008 C CA . PRO B 1 225 ? 15.530 60.401 136.922 1.00 87.88 203 PRO B CA 1
ATOM 4009 C C . PRO B 1 225 ? 14.816 59.179 136.339 1.00 102.13 203 PRO B C 1
ATOM 4010 O O . PRO B 1 225 ? 14.486 58.255 137.086 1.00 83.56 203 PRO B O 1
ATOM 4014 N N . ASP B 1 226 ? 14.591 59.179 135.023 1.00 104.32 204 ASP B N 1
ATOM 4015 C CA . ASP B 1 226 ? 13.868 58.092 134.363 1.00 94.65 204 ASP B CA 1
ATOM 4016 C C . ASP B 1 226 ? 14.771 56.912 134.027 1.00 98.36 204 ASP B C 1
ATOM 4017 O O . ASP B 1 226 ? 14.698 55.877 134.691 1.00 103.67 204 ASP B O 1
ATOM 4022 N N . PHE B 1 227 ? 15.629 57.066 133.020 1.00 92.98 205 PHE B N 1
ATOM 4023 C CA . PHE B 1 227 ? 16.376 55.921 132.481 1.00 120.97 205 PHE B CA 1
ATOM 4024 C C . PHE B 1 227 ? 17.670 55.625 133.270 1.00 130.52 205 PHE B C 1
ATOM 4025 O O . PHE B 1 227 ? 18.396 54.689 132.934 1.00 148.63 205 PHE B O 1
ATOM 4033 N N . GLY B 1 228 ? 17.950 56.400 134.322 1.00 134.55 206 GLY B N 1
ATOM 4034 C CA . GLY B 1 228 ? 18.995 56.049 135.293 1.00 107.11 206 GLY B CA 1
ATOM 4035 C C . GLY B 1 228 ? 20.450 56.187 134.869 1.00 86.76 206 GLY B C 1
ATOM 4036 O O . GLY B 1 228 ? 21.345 55.942 135.679 1.00 85.23 206 GLY B O 1
ATOM 4037 N N . THR B 1 229 ? 20.708 56.577 133.620 1.00 77.01 207 THR B N 1
ATOM 4038 C CA . THR B 1 229 ? 22.087 56.742 133.140 1.00 67.07 207 THR B CA 1
ATOM 4039 C C . THR B 1 229 ? 22.715 58.043 133.666 1.00 47.64 207 THR B C 1
ATOM 4040 O O . THR B 1 229 ? 22.018 58.962 134.076 1.00 39.67 207 THR B O 1
ATOM 4044 N N . ASP B 1 230 ? 24.038 58.092 133.630 1.00 42.76 208 ASP B N 1
ATOM 4045 C CA . ASP B 1 230 ? 24.798 59.221 134.124 1.00 39.15 208 ASP B CA 1
ATOM 4046 C C . ASP B 1 230 ? 24.721 60.363 133.106 1.00 32.26 208 ASP B C 1
ATOM 4047 O O . ASP B 1 230 ? 25.063 60.174 131.953 1.00 31.64 208 ASP B O 1
ATOM 4052 N N . ILE B 1 231 ? 24.267 61.531 133.542 1.00 31.04 209 ILE B N 1
ATOM 4053 C CA . ILE B 1 231 ? 24.112 62.700 132.640 1.00 26.47 209 ILE B CA 1
ATOM 4054 C C . ILE B 1 231 ? 24.938 63.898 133.030 1.00 24.26 209 ILE B C 1
ATOM 4055 O O . ILE B 1 231 ? 24.960 64.927 132.307 1.00 22.32 209 ILE B O 1
ATOM 4060 N N . TYR B 1 232 ? 25.612 63.814 134.167 1.00 23.46 210 TYR B N 1
ATOM 4061 C CA . TYR B 1 232 ? 26.415 64.943 134.675 1.00 23.70 210 TYR B CA 1
ATOM 4062 C C . TYR B 1 232 ? 27.469 64.425 135.656 1.00 22.93 210 TYR B C 1
ATOM 4063 O O . TYR B 1 232 ? 27.194 63.520 136.455 1.00 26.90 210 TYR B O 1
ATOM 4072 N N . SER B 1 233 ? 28.666 64.968 135.543 1.00 21.37 211 SER B N 1
ATOM 4073 C CA A SER B 1 233 ? 29.754 64.676 136.451 0.50 21.49 211 SER B CA 1
ATOM 4074 C CA B SER B 1 233 ? 29.765 64.672 136.469 0.50 20.94 211 SER B CA 1
ATOM 4075 C C . SER B 1 233 ? 30.671 65.889 136.627 1.00 19.73 211 SER B C 1
ATOM 4076 O O . SER B 1 233 ? 31.104 66.479 135.630 1.00 18.93 211 SER B O 1
ATOM 4081 N N . SER B 1 234 ? 30.945 66.246 137.886 1.00 19.26 212 SER B N 1
ATOM 4082 C CA . SER B 1 234 ? 31.965 67.206 138.223 1.00 19.13 212 SER B CA 1
ATOM 4083 C C . SER B 1 234 ? 33.125 66.478 138.889 1.00 19.24 212 SER B C 1
ATOM 4084 O O . SER B 1 234 ? 32.933 65.719 139.830 1.00 19.58 212 SER B O 1
ATOM 4087 N N . VAL B 1 235 ? 34.328 66.745 138.383 1.00 20.34 213 VAL B N 1
ATOM 4088 C CA . VAL B 1 235 ? 35.519 66.004 138.735 1.00 20.29 213 VAL B CA 1
ATOM 4089 C C . VAL B 1 235 ? 36.663 66.935 139.147 1.00 20.23 213 VAL B C 1
ATOM 4090 O O . VAL B 1 235 ? 36.930 67.934 138.502 1.00 19.89 213 VAL B O 1
ATOM 4094 N N . LYS B 1 236 ? 37.376 66.552 140.206 1.00 21.48 214 LYS B N 1
ATOM 4095 C CA . LYS B 1 236 ? 38.672 67.151 140.501 1.00 19.48 214 LYS B CA 1
ATOM 4096 C C . LYS B 1 236 ? 39.703 66.022 140.641 1.00 19.09 214 LYS B C 1
ATOM 4097 O O . LYS B 1 236 ? 39.474 65.057 141.364 1.00 20.89 214 LYS B O 1
ATOM 4103 N N . ALA B 1 237 ? 40.808 66.134 139.910 1.00 18.61 215 ALA B N 1
ATOM 4104 C CA . ALA B 1 237 ? 41.854 65.088 139.893 1.00 19.23 215 ALA B CA 1
ATOM 4105 C C . ALA B 1 237 ? 43.141 65.721 140.388 1.00 20.90 215 ALA B C 1
ATOM 4106 O O . ALA B 1 237 ? 43.560 66.785 139.896 1.00 20.80 215 ALA B O 1
ATOM 4108 N N . ASP B 1 238 ? 43.749 65.085 141.371 1.00 21.01 216 ASP B N 1
ATOM 4109 C CA . ASP B 1 238 ? 44.980 65.559 141.954 1.00 21.90 216 ASP B CA 1
ATOM 4110 C C . ASP B 1 238 ? 46.156 64.933 141.221 1.00 23.16 216 ASP B C 1
ATOM 4111 O O . ASP B 1 238 ? 46.369 63.699 141.292 1.00 25.57 216 ASP B O 1
ATOM 4116 N N . PHE B 1 239 ? 46.909 65.756 140.486 1.00 22.20 217 PHE B N 1
ATOM 4117 C CA . PHE B 1 239 ? 48.125 65.286 139.812 1.00 25.59 217 PHE B CA 1
ATOM 4118 C C . PHE B 1 239 ? 49.367 65.663 140.629 1.00 30.24 217 PHE B C 1
ATOM 4119 O O . PHE B 1 239 ? 50.466 65.651 140.099 1.00 35.01 217 PHE B O 1
ATOM 4127 N N . ASP B 1 240 ? 49.188 65.974 141.912 1.00 30.76 218 ASP B N 1
ATOM 4128 C CA . ASP B 1 240 ? 50.292 66.247 142.836 1.00 41.17 218 ASP B CA 1
ATOM 4129 C C . ASP B 1 240 ? 50.780 67.671 142.673 1.00 42.11 218 ASP B C 1
ATOM 4130 O O . ASP B 1 240 ? 50.511 68.519 143.527 1.00 40.27 218 ASP B O 1
ATOM 4135 N N . ASP B 1 241 ? 51.456 67.954 141.562 1.00 36.51 219 ASP B N 1
ATOM 4136 C CA . ASP B 1 241 ? 51.958 69.301 141.301 1.00 35.69 219 ASP B CA 1
ATOM 4137 C C . ASP B 1 241 ? 50.857 70.253 140.826 1.00 29.00 219 ASP B C 1
ATOM 4138 O O . ASP B 1 241 ? 51.015 71.472 140.910 1.00 29.16 219 ASP B O 1
ATOM 4143 N N . PHE B 1 242 ? 49.761 69.703 140.302 1.00 23.22 220 PHE B N 1
ATOM 4144 C CA . PHE B 1 242 ? 48.621 70.512 139.868 1.00 24.32 220 PHE B CA 1
ATOM 4145 C C . PHE B 1 242 ? 47.337 69.728 140.025 1.00 21.96 220 PHE B C 1
ATOM 4146 O O . PHE B 1 242 ? 47.375 68.515 140.220 1.00 20.74 220 PHE B O 1
ATOM 4154 N N . GLU B 1 243 ? 46.217 70.427 139.925 1.00 19.59 221 GLU B N 1
ATOM 4155 C CA . GLU B 1 243 ? 44.897 69.813 139.909 1.00 19.44 221 GLU B CA 1
ATOM 4156 C C . GLU B 1 243 ? 44.197 70.064 138.594 1.00 18.37 221 GLU B C 1
ATOM 4157 O O . GLU B 1 243 ? 44.369 71.100 137.995 1.00 17.65 221 GLU B O 1
ATOM 4163 N N . LEU B 1 244 ? 43.444 69.066 138.152 1.00 17.95 222 LEU B N 1
ATOM 4164 C CA . LEU B 1 244 ? 42.531 69.177 137.010 1.00 18.53 222 LEU B CA 1
ATOM 4165 C C . LEU B 1 244 ? 41.103 69.235 137.543 1.00 17.75 222 LEU B C 1
ATOM 4166 O O . LEU B 1 244 ? 40.700 68.384 138.314 1.00 17.19 222 LEU B O 1
ATOM 4171 N N . SER B 1 245 ? 40.339 70.241 137.143 1.00 18.06 223 SER B N 1
ATOM 4172 C CA . SER B 1 245 ? 38.919 70.287 137.474 1.00 19.03 223 SER B CA 1
ATOM 4173 C C . SER B 1 245 ? 38.115 70.449 136.205 1.00 17.64 223 SER B C 1
ATOM 4174 O O . SER B 1 245 ? 38.451 71.261 135.351 1.00 16.56 223 SER B O 1
ATOM 4177 N N . PHE B 1 246 ? 37.032 69.702 136.098 1.00 15.45 224 PHE B N 1
ATOM 4178 C CA . PHE B 1 246 ? 36.150 69.828 134.944 1.00 14.75 224 PHE B CA 1
ATOM 4179 C C . PHE B 1 246 ? 34.772 69.308 135.242 1.00 15.87 224 PHE B C 1
ATOM 4180 O O . PHE B 1 246 ? 34.557 68.610 136.253 1.00 17.60 224 PHE B O 1
ATOM 4188 N N . TYR B 1 247 ? 33.830 69.605 134.356 1.00 16.60 225 TYR B N 1
ATOM 4189 C CA . TYR B 1 247 ? 32.547 68.942 134.387 1.00 17.15 225 TYR B CA 1
ATOM 4190 C C . TYR B 1 247 ? 32.141 68.563 132.985 1.00 17.21 225 TYR B C 1
ATOM 4191 O O . TYR B 1 247 ? 32.620 69.154 131.993 1.00 16.94 225 TYR B O 1
ATOM 4200 N N . VAL B 1 248 ? 31.343 67.503 132.912 1.00 19.97 226 VAL B N 1
ATOM 4201 C CA . VAL B 1 248 ? 30.767 66.991 131.677 1.00 17.53 226 VAL B CA 1
ATOM 4202 C C . VAL B 1 248 ? 29.290 66.709 131.878 1.00 17.65 226 VAL B C 1
ATOM 4203 O O . VAL B 1 248 ? 28.834 66.460 133.005 1.00 17.88 226 VAL B O 1
ATOM 4207 N N . SER B 1 249 ? 28.534 66.798 130.785 1.00 16.83 227 SER B N 1
ATOM 4208 C CA . SER B 1 249 ? 27.106 66.584 130.833 1.00 17.90 227 SER B CA 1
ATOM 4209 C C . SER B 1 249 ? 26.549 66.322 129.442 1.00 18.48 227 SER B C 1
ATOM 4210 O O . SER B 1 249 ? 27.040 66.892 128.466 1.00 20.25 227 SER B O 1
ATOM 4213 N N . THR B 1 250 ? 25.543 65.457 129.378 1.00 19.08 228 THR B N 1
ATOM 4214 C CA . THR B 1 250 ? 24.807 65.184 128.156 1.00 19.49 228 THR B CA 1
ATOM 4215 C C . THR B 1 250 ? 23.461 65.896 128.160 1.00 20.92 228 THR B C 1
ATOM 421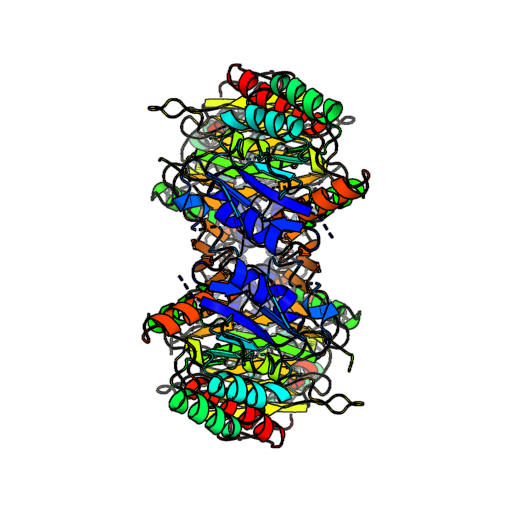6 O O . THR B 1 250 ? 22.641 65.675 127.274 1.00 21.00 228 THR B O 1
ATOM 4220 N N . GLN B 1 251 ? 23.228 66.766 129.141 1.00 21.99 229 GLN B N 1
ATOM 4221 C CA . GLN B 1 251 ? 21.981 67.531 129.211 1.00 24.15 229 GLN B CA 1
ATOM 4222 C C . GLN B 1 251 ? 22.200 69.005 129.523 1.00 23.14 229 GLN B C 1
ATOM 4223 O O . GLN B 1 251 ? 21.453 69.599 130.292 1.00 23.39 229 GLN B O 1
ATOM 4237 N N . ALA B 1 253 ? 23.787 72.989 127.703 1.00 19.47 231 ALA B N 1
ATOM 4238 C CA . ALA B 1 253 ? 24.145 73.686 126.465 1.00 17.87 231 ALA B CA 1
ATOM 4239 C C . ALA B 1 253 ? 25.535 73.292 126.045 1.00 16.79 231 ALA B C 1
ATOM 4240 O O . ALA B 1 253 ? 26.418 73.111 126.898 1.00 16.80 231 ALA B O 1
ATOM 4242 N N . ASN B 1 254 ? 25.746 73.197 124.736 1.00 17.29 232 ASN B N 1
ATOM 4243 C CA . ASN B 1 254 ? 27.036 72.832 124.169 1.00 18.15 232 ASN B CA 1
ATOM 4244 C C . ASN B 1 254 ? 28.138 73.776 124.632 1.00 17.03 232 ASN B C 1
ATOM 4245 O O . ASN B 1 254 ? 27.963 74.988 124.612 1.00 17.27 232 ASN B O 1
ATOM 4250 N N . ARG B 1 255 ? 29.225 73.237 125.134 1.00 16.49 233 ARG B N 1
ATOM 4251 C CA . ARG B 1 255 ? 30.382 74.007 125.531 1.00 16.05 233 ARG B CA 1
ATOM 4252 C C . ARG B 1 255 ? 31.596 73.112 125.538 1.00 14.67 233 ARG B C 1
ATOM 4253 O O . ARG B 1 255 ? 31.486 72.003 125.898 1.00 14.35 233 ARG B O 1
ATOM 4261 N N . GLN B 1 256 ? 32.743 73.638 125.171 1.00 13.76 234 GLN B N 1
ATOM 4262 C CA . GLN B 1 256 ? 33.997 72.953 125.390 1.00 15.86 234 GLN B CA 1
ATOM 4263 C C . GLN B 1 256 ? 35.133 73.928 125.532 1.00 15.99 234 GLN B C 1
ATOM 4264 O O . GLN B 1 256 ? 35.208 74.897 124.783 1.00 18.86 234 GLN B O 1
ATOM 4270 N N . ILE B 1 257 ? 36.011 73.656 126.496 1.00 15.52 235 ILE B N 1
ATOM 4271 C CA . ILE B 1 257 ? 37.157 74.500 126.765 1.00 17.59 235 ILE B CA 1
ATOM 4272 C C . ILE B 1 257 ? 38.153 73.727 127.608 1.00 17.86 235 ILE B C 1
ATOM 4273 O O . ILE B 1 257 ? 37.755 72.854 128.377 1.00 16.61 235 ILE B O 1
ATOM 4286 N N . VAL B 1 259 ? 41.883 74.983 129.823 1.00 19.43 237 VAL B N 1
ATOM 4287 C CA . VAL B 1 259 ? 42.837 76.008 130.184 1.00 17.77 237 VAL B CA 1
ATOM 4288 C C . VAL B 1 259 ? 43.912 75.418 131.071 1.00 18.30 237 VAL B C 1
ATOM 4289 O O . VAL B 1 259 ? 43.599 74.786 132.086 1.00 19.13 237 VAL B O 1
ATOM 4293 N N . PHE B 1 260 ? 45.168 75.567 130.652 1.00 17.49 238 PHE B N 1
ATOM 4294 C CA . PHE B 1 260 ? 46.330 75.086 131.402 1.00 17.87 238 PHE B CA 1
ATOM 4295 C C . PHE B 1 260 ? 46.982 76.318 132.005 1.00 17.34 238 PHE B C 1
ATOM 4296 O O . PHE B 1 260 ? 47.525 77.134 131.297 1.00 19.71 238 PHE B O 1
ATOM 4304 N N . HIS B 1 261 ? 46.948 76.406 133.327 1.00 17.11 239 HIS B N 1
ATOM 4305 C CA . HIS B 1 261 ? 47.226 77.640 134.053 1.00 16.46 239 HIS B CA 1
ATOM 4306 C C . HIS B 1 261 ? 48.404 77.450 134.979 1.00 17.27 239 HIS B C 1
ATOM 4307 O O . HIS B 1 261 ? 48.382 76.600 135.882 1.00 17.82 239 HIS B O 1
ATOM 4314 N N . GLY B 1 262 ? 49.459 78.221 134.741 1.00 17.64 240 GLY B N 1
ATOM 4315 C CA . GLY B 1 262 ? 50.670 78.117 135.542 1.00 17.30 240 GLY B CA 1
ATOM 4316 C C . GLY B 1 262 ? 51.078 79.406 136.239 1.00 18.95 240 GLY B C 1
ATOM 4317 O O . GLY B 1 262 ? 50.318 80.393 136.265 1.00 16.03 240 GLY B O 1
ATOM 4318 N N . THR B 1 263 ? 52.274 79.353 136.832 1.00 20.35 241 THR B N 1
ATOM 4319 C CA . THR B 1 263 ? 52.813 80.478 137.584 1.00 22.23 241 THR B CA 1
ATOM 4320 C C . THR B 1 263 ? 53.174 81.658 136.689 1.00 22.21 241 THR B C 1
ATOM 4321 O O . THR B 1 263 ? 53.246 82.790 137.163 1.00 20.96 241 THR B O 1
ATOM 4325 N N . ASN B 1 264 ? 53.440 81.384 135.413 1.00 21.94 242 ASN B N 1
ATOM 4326 C CA . ASN B 1 264 ? 53.973 82.389 134.523 1.00 24.47 242 ASN B CA 1
ATOM 4327 C C . ASN B 1 264 ? 53.125 82.670 133.297 1.00 24.98 242 ASN B C 1
ATOM 4328 O O . ASN B 1 264 ? 53.502 83.477 132.460 1.00 21.91 242 ASN B O 1
ATOM 4333 N N . GLY B 1 265 ? 52.000 81.979 133.173 1.00 20.98 243 GLY B N 1
ATOM 4334 C CA . GLY B 1 265 ? 51.106 82.184 132.045 1.00 20.50 243 GLY B CA 1
ATOM 4335 C C . GLY B 1 265 ? 49.964 81.199 132.075 1.00 17.12 243 GLY B C 1
ATOM 4336 O O . GLY B 1 265 ? 49.857 80.433 133.021 1.00 16.44 243 GLY B O 1
ATOM 4337 N N . TYR B 1 266 ? 49.087 81.285 131.080 1.00 16.52 244 TYR B N 1
ATOM 4338 C CA . TYR B 1 266 ? 48.103 80.254 130.836 1.00 16.93 244 TYR B CA 1
ATOM 4339 C C . TYR B 1 266 ? 47.894 80.007 129.348 1.00 15.93 244 TYR B C 1
ATOM 4340 O O . TYR B 1 266 ? 48.161 80.882 128.522 1.00 18.00 244 TYR B O 1
ATOM 4349 N N . ILE B 1 267 ? 47.500 78.762 129.034 1.00 16.64 245 ILE B N 1
ATOM 4350 C CA . ILE B 1 267 ? 47.171 78.363 127.672 1.00 16.99 245 ILE B CA 1
ATOM 4351 C C . ILE B 1 267 ? 45.687 78.061 127.621 1.00 17.52 245 ILE B C 1
ATOM 4352 O O . ILE B 1 267 ? 45.207 77.193 128.334 1.00 17.40 245 ILE B O 1
ATOM 4357 N N . GLU B 1 268 ? 44.958 78.805 126.799 1.00 16.81 246 GLU B N 1
ATOM 4358 C CA . GLU B 1 268 ? 43.540 78.568 126.575 1.00 17.44 246 GLU B CA 1
ATOM 4359 C C . GLU B 1 268 ? 43.365 77.924 125.217 1.00 17.48 246 GLU B C 1
ATOM 4360 O O . GLU B 1 268 ? 43.779 78.465 124.194 1.00 15.62 246 GLU B O 1
ATOM 4366 N N . VAL B 1 269 ? 42.772 76.741 125.229 1.00 16.91 247 VAL B N 1
ATOM 4367 C CA . VAL B 1 269 ? 42.491 75.991 124.028 1.00 20.15 247 VAL B CA 1
ATOM 4368 C C . VAL B 1 269 ? 41.026 76.246 123.658 1.00 21.31 247 VAL B C 1
ATOM 4369 O O . VAL B 1 269 ? 40.106 75.809 124.376 1.00 17.46 247 VAL B O 1
ATOM 4373 N N . LYS B 1 270 ? 40.856 76.942 122.574 1.00 20.51 248 LYS B N 1
ATOM 4374 C CA . LYS B 1 270 ? 39.577 77.423 122.135 1.00 23.46 248 LYS B CA 1
ATOM 4375 C C . LYS B 1 270 ? 38.574 76.373 121.670 1.00 21.26 248 LYS B C 1
ATOM 4376 O O . LYS B 1 270 ? 37.433 76.470 121.947 1.00 15.96 248 LYS B O 1
ATOM 4382 N N . SER B 1 271 ? 39.061 75.388 120.951 1.00 16.50 249 SER B N 1
ATOM 4383 C CA . SER B 1 271 ? 38.233 74.354 120.350 1.00 17.75 249 SER B CA 1
ATOM 4384 C C . SER B 1 271 ? 38.862 72.988 120.613 1.00 15.04 249 SER B C 1
ATOM 4385 O O . SER B 1 271 ? 39.268 72.317 119.689 1.00 15.69 249 SER B O 1
ATOM 4388 N N . PRO B 1 272 ? 38.948 72.593 121.887 1.00 14.79 250 PRO B N 1
ATOM 4389 C CA . PRO B 1 272 ? 39.810 71.470 122.284 1.00 14.04 250 PRO B CA 1
ATOM 4390 C C . PRO B 1 272 ? 39.497 70.111 121.665 1.00 16.31 250 PRO B C 1
ATOM 4391 O O . PRO B 1 272 ? 40.434 69.345 121.364 1.00 17.17 250 PRO B O 1
ATOM 4395 N N . PHE B 1 273 ? 38.220 69.774 121.508 1.00 15.28 251 PHE B N 1
ATOM 4396 C CA . PHE B 1 273 ? 37.865 68.387 121.242 1.00 17.07 251 PHE B CA 1
ATOM 4397 C C . PHE B 1 273 ? 37.308 68.221 119.850 1.00 16.37 251 PHE B C 1
ATOM 4398 O O . PHE B 1 273 ? 37.882 67.504 119.059 1.00 16.13 251 PHE B O 1
ATOM 4406 N N . ASN B 1 274 ? 36.267 68.959 119.504 1.00 17.18 252 ASN B N 1
ATOM 4407 C CA . ASN B 1 274 ? 35.721 68.868 118.160 1.00 16.34 252 ASN B CA 1
ATOM 4408 C C . ASN B 1 274 ? 36.373 69.802 117.159 1.00 17.22 252 ASN B C 1
ATOM 4409 O O . ASN B 1 274 ? 35.989 69.839 115.986 1.00 16.82 252 ASN B O 1
ATOM 4414 N N . ALA B 1 275 ? 37.357 70.568 117.618 1.00 20.28 253 ALA B N 1
ATOM 4415 C CA . ALA B 1 275 ? 38.186 71.379 116.744 1.00 21.07 253 ALA B CA 1
ATOM 4416 C C . ALA B 1 275 ? 37.345 72.285 115.780 1.00 18.37 253 ALA B C 1
ATOM 4417 O O . ALA B 1 275 ? 36.494 73.020 116.247 1.00 18.67 253 ALA B O 1
ATOM 4419 N N . ASN B 1 276 ? 37.549 72.158 114.457 1.00 17.49 254 ASN B N 1
ATOM 4420 C CA . ASN B 1 276 ? 36.827 72.923 113.463 1.00 16.57 254 ASN B CA 1
ATOM 4421 C C . ASN B 1 276 ? 35.307 72.789 113.497 1.00 16.96 254 ASN B C 1
ATOM 4422 O O . ASN B 1 276 ? 34.595 73.694 113.037 1.00 14.89 254 ASN B O 1
ATOM 4427 N N . ARG B 1 277 ? 34.790 71.671 114.009 1.00 15.72 255 ARG B N 1
ATOM 4428 C CA . ARG B 1 277 ? 33.346 71.528 114.169 1.00 17.45 255 ARG B CA 1
ATOM 4429 C C . ARG B 1 277 ? 32.803 72.365 115.322 1.00 17.56 255 ARG B C 1
ATOM 4430 O O . ARG B 1 277 ? 31.595 72.599 115.382 1.00 17.66 255 ARG B O 1
ATOM 4438 N N . TRP B 1 278 ? 33.682 72.839 116.219 1.00 16.85 256 TRP B N 1
ATOM 4439 C CA . TRP B 1 278 ? 33.279 73.717 117.314 1.00 14.63 256 TRP B CA 1
ATOM 4440 C C . TRP B 1 278 ? 33.635 75.203 117.068 1.00 15.31 256 TRP B C 1
ATOM 4441 O O . TRP B 1 278 ? 32.824 76.090 117.334 1.00 14.89 256 TRP B O 1
ATOM 4452 N N . GLY B 1 279 ? 34.859 75.470 116.608 1.00 15.41 257 GLY B N 1
ATOM 4453 C CA . GLY B 1 279 ? 35.320 76.874 116.468 1.00 16.10 257 GLY B CA 1
ATOM 4454 C C . GLY B 1 279 ? 36.712 76.964 115.883 1.00 17.45 257 GLY B C 1
ATOM 4455 O O . GLY B 1 279 ? 37.184 76.003 115.255 1.00 15.37 257 GLY B O 1
ATOM 4456 N N . PRO B 1 280 ? 37.390 78.099 116.101 1.00 17.86 258 PRO B N 1
ATOM 4457 C CA . PRO B 1 280 ? 38.747 78.230 115.583 1.00 20.60 258 PRO B CA 1
ATOM 4458 C C . PRO B 1 280 ? 39.737 77.266 116.210 1.00 20.48 258 PRO B C 1
ATOM 4459 O O . PRO B 1 280 ? 39.707 77.015 117.429 1.00 18.19 258 PRO B O 1
ATOM 4463 N N . GLU B 1 281 ? 40.603 76.728 115.362 1.00 20.48 259 GLU B N 1
ATOM 4464 C CA . GLU B 1 281 ? 41.624 75.784 115.784 1.00 20.61 259 GLU B CA 1
ATOM 4465 C C . GLU B 1 281 ? 42.853 76.574 116.239 1.00 19.03 259 GLU B C 1
ATOM 4466 O O . GLU B 1 281 ? 43.808 76.749 115.484 1.00 19.12 259 GLU B O 1
ATOM 4472 N N . GLU B 1 282 ? 42.793 77.097 117.457 1.00 16.88 260 GLU B N 1
ATOM 4473 C CA . GLU B 1 282 ? 43.810 77.992 117.927 1.00 19.47 260 GLU B CA 1
ATOM 4474 C C . GLU B 1 282 ? 43.944 77.935 119.444 1.00 17.25 260 GLU B C 1
ATOM 4475 O O . GLU B 1 282 ? 43.050 77.472 120.160 1.00 13.38 260 GLU B O 1
ATOM 4481 N N . ILE B 1 283 ? 45.085 78.421 119.913 1.00 19.17 261 ILE B N 1
ATOM 4482 C CA . ILE B 1 283 ? 45.313 78.580 121.321 1.00 18.32 261 ILE B CA 1
ATOM 4483 C C . ILE B 1 283 ? 45.782 80.005 121.629 1.00 15.79 261 ILE B C 1
ATOM 4484 O O . ILE B 1 283 ? 46.417 80.644 120.796 1.00 15.08 261 ILE B O 1
ATOM 4489 N N . GLU B 1 284 ? 45.503 80.444 122.845 1.00 14.04 262 GLU B N 1
ATOM 4490 C CA . GLU B 1 284 ? 46.021 81.688 123.362 1.00 17.86 262 GLU B CA 1
ATOM 4491 C C . GLU B 1 284 ? 46.956 81.385 124.493 1.00 17.10 262 GLU B C 1
ATOM 4492 O O . GLU B 1 284 ? 46.584 80.677 125.429 1.00 15.53 262 GLU B O 1
ATOM 4498 N N . LEU B 1 285 ? 48.162 81.948 124.413 1.00 17.27 263 LEU B N 1
ATOM 4499 C CA . LEU B 1 285 ? 49.149 81.910 125.494 1.00 16.39 263 LEU B CA 1
ATOM 4500 C C . LEU B 1 285 ? 49.228 83.301 126.105 1.00 18.44 263 LEU B C 1
ATOM 4501 O O . LEU B 1 285 ? 49.655 84.242 125.451 1.00 19.57 263 LEU B O 1
ATOM 4506 N N . ALA B 1 286 ? 48.762 83.430 127.345 1.00 18.08 264 ALA B N 1
ATOM 4507 C CA . ALA B 1 286 ? 48.732 84.713 128.024 1.00 17.62 264 ALA B CA 1
ATOM 4508 C C . ALA B 1 286 ? 49.921 84.748 128.970 1.00 18.60 264 ALA B C 1
ATOM 4509 O O . ALA B 1 286 ? 50.277 83.721 129.536 1.00 19.13 264 ALA B O 1
ATOM 4511 N N . ASP B 1 287 ? 50.552 85.915 129.102 1.00 18.44 265 ASP B N 1
ATOM 4512 C CA . ASP B 1 287 ? 51.709 86.030 130.010 1.00 20.27 265 ASP B CA 1
ATOM 4513 C C . ASP B 1 287 ? 51.236 86.252 131.444 1.00 20.51 265 ASP B C 1
ATOM 4514 O O . ASP B 1 287 ? 50.033 86.266 131.712 1.00 22.38 265 ASP B O 1
ATOM 4519 N N . ARG B 1 288 ? 52.166 86.408 132.376 1.00 21.08 266 ARG B N 1
ATOM 4520 C CA . ARG B 1 288 ? 51.797 86.428 133.779 1.00 20.98 266 ARG B CA 1
ATOM 4521 C C . ARG B 1 288 ? 50.861 87.569 134.157 1.00 21.51 266 ARG B C 1
ATOM 4522 O O . ARG B 1 288 ? 49.933 87.366 134.939 1.00 19.22 266 ARG B O 1
ATOM 4530 N N . SER B 1 289 ? 51.096 88.747 133.578 1.00 19.06 267 SER B N 1
ATOM 4531 C CA . SER B 1 289 ? 50.328 89.933 133.860 1.00 20.05 267 SER B CA 1
ATOM 4532 C C . SER B 1 289 ? 49.045 90.052 133.022 1.00 20.76 267 SER B C 1
ATOM 4533 O O . SER B 1 289 ? 48.185 90.888 133.327 1.00 21.27 267 SER B O 1
ATOM 4536 N N . HIS B 1 290 ? 48.953 89.282 131.937 1.00 18.99 268 HIS B N 1
ATOM 4537 C CA . HIS B 1 290 ? 47.896 89.423 130.927 1.00 19.58 268 HIS B CA 1
ATOM 4538 C C . HIS B 1 290 ? 48.021 90.640 130.004 1.00 22.02 268 HIS B C 1
ATOM 4539 O O . HIS B 1 290 ? 47.144 90.857 129.169 1.00 22.14 268 HIS B O 1
ATOM 4546 N N . ASN B 1 291 ? 49.102 91.415 130.104 1.00 21.31 269 ASN B N 1
ATOM 4547 C CA . ASN B 1 291 ? 49.263 92.554 129.205 1.00 21.77 269 ASN B CA 1
ATOM 4548 C C . ASN B 1 291 ? 49.711 92.164 127.813 1.00 22.07 269 ASN B C 1
ATOM 4549 O O . ASN B 1 291 ? 49.721 92.992 126.903 1.00 18.77 269 ASN B O 1
ATOM 4554 N N . GLU B 1 292 ? 50.095 90.908 127.635 1.00 19.46 270 GLU B N 1
ATOM 4555 C CA . GLU B 1 292 ? 50.431 90.421 126.313 1.00 20.93 270 GLU B CA 1
ATOM 4556 C C . GLU B 1 292 ? 50.042 88.941 126.183 1.00 20.91 270 GLU B C 1
ATOM 4557 O O . GLU B 1 292 ? 50.246 88.179 127.108 1.00 22.43 270 GLU B O 1
ATOM 4563 N N . SER B 1 293 ? 49.431 88.582 125.055 1.00 18.35 271 SER B N 1
ATOM 4564 C CA . SER B 1 293 ? 49.156 87.206 124.695 1.00 19.89 271 SER B CA 1
ATOM 4565 C C . SER B 1 293 ? 49.695 86.923 123.305 1.00 18.89 271 SER B C 1
ATOM 4566 O O . SER B 1 293 ? 49.936 87.836 122.524 1.00 20.97 271 SER B O 1
ATOM 4569 N N . ARG B 1 294 ? 49.927 85.652 123.032 1.00 19.84 272 ARG B N 1
ATOM 4570 C CA . ARG B 1 294 ? 50.240 85.174 121.698 1.00 22.93 272 ARG B CA 1
ATOM 4571 C C . ARG B 1 294 ? 49.125 84.260 121.276 1.00 20.78 272 ARG B C 1
ATOM 4572 O O . ARG B 1 294 ? 48.642 83.449 122.080 1.00 20.98 272 ARG B O 1
ATOM 4580 N N . ILE B 1 295 ? 48.700 84.387 120.027 1.00 19.33 273 ILE B N 1
ATOM 4581 C CA . ILE B 1 295 ? 47.702 83.489 119.461 1.00 18.76 273 ILE B CA 1
ATOM 4582 C C . ILE B 1 295 ? 48.416 82.630 118.433 1.00 18.63 273 ILE B C 1
ATOM 4583 O O . ILE B 1 295 ? 49.073 83.161 117.526 1.00 17.52 273 ILE B O 1
ATOM 4588 N N . PHE B 1 296 ? 48.274 81.315 118.561 1.00 16.41 274 PHE B N 1
ATOM 4589 C CA . PHE B 1 296 ? 48.826 80.380 117.601 1.00 16.84 274 PHE B CA 1
ATOM 4590 C C . PHE B 1 296 ? 47.665 79.701 116.872 1.00 16.71 274 PHE B C 1
ATOM 4591 O O . PHE B 1 296 ? 46.808 79.103 117.512 1.00 15.80 274 PHE B O 1
ATOM 4599 N N . ARG B 1 297 ? 47.650 79.800 115.550 1.00 16.35 275 ARG B N 1
ATOM 4600 C CA . ARG B 1 297 ? 46.541 79.294 114.750 1.00 15.82 275 ARG B CA 1
ATOM 4601 C C . ARG B 1 297 ? 46.937 78.102 113.912 1.00 15.58 275 ARG B C 1
ATOM 4602 O O . ARG B 1 297 ? 48.026 78.049 113.364 1.00 16.56 275 ARG B O 1
ATOM 4610 N N . PHE B 1 298 ? 46.026 77.153 113.806 1.00 15.26 276 PHE B N 1
ATOM 4611 C CA . PHE B 1 298 ? 46.263 75.903 113.077 1.00 17.49 276 PHE B CA 1
ATOM 4612 C C . PHE B 1 298 ? 44.993 75.536 112.296 1.00 16.76 276 PHE B C 1
ATOM 4613 O O . PHE B 1 298 ? 44.498 74.400 112.363 1.00 18.20 276 PHE B O 1
ATOM 4621 N N . GLN B 1 299 ? 44.473 76.517 111.566 1.00 16.99 277 GLN B N 1
ATOM 4622 C CA . GLN B 1 299 ? 43.258 76.324 110.755 1.00 17.68 277 GLN B CA 1
ATOM 4623 C C . GLN B 1 299 ? 43.384 75.199 109.758 1.00 19.42 277 GLN B C 1
ATOM 4624 O O . GLN B 1 299 ? 44.440 74.988 109.163 1.00 23.12 277 GLN B O 1
ATOM 4630 N N . ASP B 1 300 ? 42.301 74.449 109.616 1.00 20.00 278 ASP B N 1
ATOM 4631 C CA . ASP B 1 300 ? 42.182 73.355 108.659 1.00 19.64 278 ASP B CA 1
ATOM 4632 C C . ASP B 1 300 ? 43.250 72.285 108.868 1.00 18.66 278 ASP B C 1
ATOM 4633 O O . ASP B 1 300 ? 43.875 71.803 107.916 1.00 17.44 278 ASP B O 1
ATOM 4638 N N . SER B 1 301 ? 43.437 71.939 110.133 1.00 20.64 279 SER B N 1
ATOM 4639 C CA . SER B 1 301 ? 44.371 70.904 110.577 1.00 20.15 279 SER B CA 1
ATOM 4640 C C . SER B 1 301 ? 43.954 69.487 110.183 1.00 19.92 279 SER B C 1
ATOM 4641 O O . SER B 1 301 ? 44.802 68.632 110.068 1.00 19.26 279 SER B O 1
ATOM 4644 N N . ARG B 1 302 ? 42.653 69.265 110.028 1.00 18.78 280 ARG B N 1
ATOM 4645 C CA . ARG B 1 302 ? 42.076 67.947 109.670 1.00 19.55 280 ARG B CA 1
ATOM 4646 C C . ARG B 1 302 ? 42.595 66.834 110.583 1.00 18.85 280 ARG B C 1
ATOM 4647 O O . ARG B 1 302 ? 43.308 65.968 110.150 1.00 20.14 280 ARG B O 1
ATOM 4655 N N . GLN B 1 303 ? 42.210 66.895 111.855 1.00 18.13 281 GLN B N 1
ATOM 4656 C CA . GLN B 1 303 ? 42.793 66.068 112.869 1.00 16.66 281 GLN B CA 1
ATOM 4657 C C . GLN B 1 303 ? 42.469 64.568 112.650 1.00 17.48 281 GLN B C 1
ATOM 4658 O O . GLN B 1 303 ? 43.284 63.744 112.984 1.00 15.82 281 GLN B O 1
ATOM 4664 N N . TYR B 1 304 ? 41.322 64.238 112.060 1.00 17.83 282 TYR B N 1
ATOM 4665 C CA . TYR B 1 304 ? 41.010 62.844 111.766 1.00 20.40 282 TYR B CA 1
ATOM 4666 C C . TYR B 1 304 ? 41.895 62.311 110.643 1.00 20.60 282 TYR B C 1
ATOM 4667 O O . TYR B 1 304 ? 42.286 61.141 110.662 1.00 18.93 282 TYR B O 1
ATOM 4676 N N . ARG B 1 305 ? 42.240 63.161 109.691 1.00 18.83 283 ARG B N 1
ATOM 4677 C CA . ARG B 1 305 ? 43.149 62.761 108.626 1.00 21.49 283 ARG B CA 1
ATOM 4678 C C . ARG B 1 305 ? 44.560 62.562 109.199 1.00 20.13 283 ARG B C 1
ATOM 4679 O O . ARG B 1 305 ? 45.255 61.619 108.843 1.00 22.78 283 ARG B O 1
ATOM 4687 N N . ARG B 1 306 ? 44.981 63.448 110.074 1.00 22.17 284 ARG B N 1
ATOM 4688 C CA . ARG B 1 306 ? 46.269 63.343 110.708 1.00 22.45 284 ARG B CA 1
ATOM 4689 C C . ARG B 1 306 ? 46.357 62.040 111.537 1.00 21.39 284 ARG B C 1
ATOM 4690 O O . ARG B 1 306 ? 47.343 61.411 111.566 1.00 20.52 284 ARG B O 1
ATOM 4698 N N . GLU B 1 307 ? 45.288 61.669 112.189 1.00 22.90 285 GLU B N 1
ATOM 4699 C CA . GLU B 1 307 ? 45.219 60.391 112.935 1.00 24.86 285 GLU B CA 1
ATOM 4700 C C . GLU B 1 307 ? 45.473 59.172 112.076 1.00 26.89 285 GLU B C 1
ATOM 4701 O O . GLU B 1 307 ? 46.307 58.311 112.420 1.00 25.02 285 GLU B O 1
ATOM 4707 N N . VAL B 1 308 ? 44.757 59.065 110.960 1.00 25.95 286 VAL B N 1
ATOM 4708 C CA . VAL B 1 308 ? 44.902 57.871 110.120 1.00 24.70 286 VAL B CA 1
ATOM 4709 C C . VAL B 1 308 ? 46.230 57.878 109.368 1.00 23.33 286 VAL B C 1
ATOM 4710 O O . VAL B 1 308 ? 46.797 56.825 109.135 1.00 24.87 286 VAL B O 1
ATOM 4714 N N . GLU B 1 309 ? 46.737 59.058 109.017 1.00 24.04 287 GLU B N 1
ATOM 4715 C CA . GLU B 1 309 ? 48.066 59.174 108.420 1.00 24.94 287 GLU B CA 1
ATOM 4716 C C . GLU B 1 309 ? 49.169 58.698 109.401 1.00 24.34 287 GLU B C 1
ATOM 4717 O O . GLU B 1 309 ? 50.091 58.012 109.009 1.00 24.90 287 GLU B O 1
ATOM 4723 N N . ALA B 1 310 ? 49.052 59.062 110.677 1.00 26.66 288 ALA B N 1
ATOM 4724 C CA . ALA B 1 310 ? 50.008 58.615 111.699 1.00 25.94 288 ALA B CA 1
ATOM 4725 C C . ALA B 1 310 ? 49.926 57.120 111.875 1.00 26.53 288 ALA B C 1
ATOM 4726 O O . ALA B 1 310 ? 50.956 56.434 111.978 1.00 30.41 288 ALA B O 1
ATOM 4728 N N . PHE B 1 311 ? 48.704 56.593 111.901 1.00 26.02 289 PHE B N 1
ATOM 4729 C CA . PHE B 1 311 ? 48.466 55.145 111.977 1.00 25.39 289 PHE B CA 1
ATOM 4730 C C . PHE B 1 311 ? 49.119 54.404 110.800 1.00 29.27 289 PHE B C 1
ATOM 4731 O O . PHE B 1 311 ? 49.775 53.352 110.984 1.00 24.01 289 PHE B O 1
ATOM 4739 N N . ALA B 1 312 ? 48.936 54.924 109.590 1.00 26.99 290 ALA B N 1
ATOM 4740 C CA . ALA B 1 312 ? 49.521 54.273 108.412 1.00 30.37 290 ALA B CA 1
ATOM 4741 C C . ALA B 1 312 ? 51.052 54.276 108.483 1.00 27.64 290 ALA B C 1
ATOM 4742 O O . ALA B 1 312 ? 51.684 53.309 108.126 1.00 27.30 290 ALA B O 1
ATOM 4744 N N . ARG B 1 313 ? 51.640 55.381 108.936 1.00 27.43 291 ARG B N 1
ATOM 4745 C CA . ARG B 1 313 ? 53.093 55.447 109.138 1.00 27.50 291 ARG B CA 1
ATOM 4746 C C . ARG B 1 313 ? 53.523 54.441 110.189 1.00 28.11 291 ARG B C 1
ATOM 4747 O O . ARG B 1 313 ? 54.525 53.728 110.002 1.00 31.76 291 ARG B O 1
ATOM 4755 N N . ALA B 1 314 ? 52.758 54.325 111.267 1.00 26.34 292 ALA B N 1
ATOM 4756 C CA . ALA B 1 314 ? 53.085 53.348 112.312 1.00 30.12 292 ALA B CA 1
ATOM 4757 C C . ALA B 1 314 ? 53.064 51.922 111.763 1.00 30.16 292 ALA B C 1
ATOM 4758 O O . ALA B 1 314 ? 53.955 51.113 112.058 1.00 32.51 292 ALA B O 1
ATOM 4760 N N . VAL B 1 315 ? 52.074 51.611 110.936 1.00 30.99 293 VAL B N 1
ATOM 4761 C CA . VAL B 1 315 ? 52.008 50.294 110.305 1.00 34.31 293 VAL B CA 1
ATOM 4762 C C . VAL B 1 315 ? 53.238 50.055 109.444 1.00 36.93 293 VAL B C 1
ATOM 4763 O O . VAL B 1 315 ? 53.791 48.946 109.417 1.00 32.45 293 VAL B O 1
ATOM 4767 N N . GLU B 1 316 ? 53.673 51.087 108.738 1.00 37.51 294 GLU B N 1
ATOM 4768 C CA . GLU B 1 316 ? 54.760 50.915 107.784 1.00 40.93 294 GLU B CA 1
ATOM 4769 C C . GLU B 1 316 ? 56.153 50.871 108.418 1.00 40.87 294 GLU B C 1
ATOM 4770 O O . GLU B 1 316 ? 57.016 50.190 107.911 1.00 41.76 294 GLU B O 1
ATOM 4776 N N . ASN B 1 317 ? 56.389 51.598 109.501 1.00 43.24 295 ASN B N 1
ATOM 4777 C CA . ASN B 1 317 ? 57.749 51.738 110.038 1.00 45.34 295 ASN B CA 1
ATOM 4778 C C . ASN B 1 317 ? 57.951 51.337 111.502 1.00 48.92 295 ASN B C 1
ATOM 4779 O O . ASN B 1 317 ? 59.086 51.157 111.930 1.00 54.05 295 ASN B O 1
ATOM 4784 N N . GLY B 1 318 ? 56.870 51.241 112.272 1.00 47.83 296 GLY B N 1
ATOM 4785 C CA . GLY B 1 318 ? 56.944 50.841 113.682 1.00 46.77 296 GLY B CA 1
ATOM 4786 C C . GLY B 1 318 ? 57.504 51.864 114.664 1.00 56.46 296 GLY B C 1
ATOM 4787 O O . GLY B 1 318 ? 57.742 51.525 115.819 1.00 67.54 296 GLY B O 1
ATOM 4788 N N . LYS B 1 319 ? 57.688 53.115 114.234 1.00 56.84 297 LYS B N 1
ATOM 4789 C CA . LYS B 1 319 ? 58.324 54.150 115.073 1.00 64.18 297 LYS B CA 1
ATOM 4790 C C . LYS B 1 319 ? 57.437 55.365 115.372 1.00 55.19 297 LYS B C 1
ATOM 4791 O O . LYS B 1 319 ? 57.694 56.104 116.322 1.00 65.87 297 LYS B O 1
ATOM 4797 N N . GLU B 1 320 ? 56.407 55.579 114.560 1.00 47.80 298 GLU B N 1
ATOM 4798 C CA . GLU B 1 320 ? 55.489 56.710 114.728 1.00 48.31 298 GLU B CA 1
ATOM 4799 C C . GLU B 1 320 ? 54.777 56.694 116.102 1.00 43.87 298 GLU B C 1
ATOM 4800 O O . GLU B 1 320 ? 54.291 55.655 116.543 1.00 42.74 298 GLU B O 1
ATOM 4806 N N . GLU B 1 321 ? 54.725 57.839 116.773 1.00 51.61 299 GLU B N 1
ATOM 4807 C CA . GLU B 1 321 ? 53.910 57.967 117.981 1.00 59.12 299 GLU B CA 1
ATOM 4808 C C . GLU B 1 321 ? 52.432 57.730 117.626 1.00 49.54 299 GLU B C 1
ATOM 4809 O O . GLU B 1 321 ? 51.814 58.518 116.919 1.00 53.29 299 GLU B O 1
ATOM 4815 N N . VAL B 1 322 ? 51.873 56.657 118.137 1.00 46.81 300 VAL B N 1
ATOM 4816 C CA . VAL B 1 322 ? 50.450 56.368 118.067 1.00 38.19 300 VAL B CA 1
ATOM 4817 C C . VAL B 1 322 ? 50.010 56.071 119.499 1.00 30.72 300 VAL B C 1
ATOM 4818 O O . VAL B 1 322 ? 50.775 55.616 120.254 1.00 38.27 300 VAL B O 1
ATOM 4822 N N . VAL B 1 323 ? 48.806 56.397 119.887 1.00 25.85 301 VAL B N 1
ATOM 4823 C CA . VAL B 1 323 ? 48.334 56.124 121.252 1.00 23.79 301 VAL B CA 1
ATOM 4824 C C . VAL B 1 323 ? 48.435 54.601 121.559 1.00 23.76 301 VAL B C 1
ATOM 4825 O O . VAL B 1 323 ? 47.813 53.796 120.887 1.00 23.52 301 VAL B O 1
ATOM 4829 N N . THR B 1 324 ? 49.217 54.240 122.567 1.00 22.90 302 THR B N 1
ATOM 4830 C CA . THR B 1 324 ? 49.442 52.833 122.902 1.00 24.00 302 THR B CA 1
ATOM 4831 C C . THR B 1 324 ? 48.271 52.307 123.718 1.00 22.83 302 THR B C 1
ATOM 4832 O O . THR B 1 324 ? 47.592 53.077 124.404 1.00 22.14 302 THR B O 1
ATOM 4836 N N . LEU B 1 325 ? 48.032 50.998 123.636 1.00 24.41 303 LEU B N 1
ATOM 4837 C CA . LEU B 1 325 ? 46.990 50.375 124.448 1.00 23.94 303 LEU B CA 1
ATOM 4838 C C . LEU B 1 325 ? 47.321 50.524 125.935 1.00 23.75 303 LEU B C 1
ATOM 4839 O O . LEU B 1 325 ? 46.427 50.610 126.769 1.00 23.78 303 LEU B O 1
ATOM 4844 N N . GLU B 1 326 ? 48.610 50.562 126.260 1.00 23.63 304 GLU B N 1
ATOM 4845 C CA . GLU B 1 326 ? 49.049 50.731 127.646 1.00 24.75 304 GLU B CA 1
ATOM 4846 C C . GLU B 1 326 ? 48.577 52.113 128.122 1.00 25.87 304 GLU B C 1
ATOM 4847 O O . GLU B 1 326 ? 48.091 52.276 129.248 1.00 27.00 304 GLU B O 1
ATOM 4853 N N . ASN B 1 327 ? 48.714 53.098 127.255 1.00 25.05 305 ASN B N 1
ATOM 4854 C CA . ASN B 1 327 ? 48.230 54.423 127.567 1.00 27.93 305 ASN B CA 1
ATOM 4855 C C . ASN B 1 327 ? 46.703 54.459 127.675 1.00 26.57 305 ASN B C 1
ATOM 4856 O O . ASN B 1 327 ? 46.149 55.119 128.550 1.00 24.97 305 ASN B O 1
ATOM 4861 N N . SER B 1 328 ? 46.029 53.775 126.749 1.00 26.19 306 SER B N 1
ATOM 4862 C CA . SER B 1 328 ? 44.570 53.637 126.817 1.00 24.67 306 SER B CA 1
ATOM 4863 C C . SER B 1 328 ? 44.136 53.069 128.159 1.00 24.43 306 SER B C 1
ATOM 4864 O O . SER B 1 328 ? 43.168 53.532 128.760 1.00 24.73 306 SER B O 1
ATOM 4867 N N . LYS B 1 329 ? 44.870 52.083 128.650 1.00 26.14 307 LYS B N 1
ATOM 4868 C CA . LYS B 1 329 ? 44.545 51.494 129.926 1.00 27.99 307 LYS B CA 1
ATOM 4869 C C . LYS B 1 329 ? 44.732 52.469 131.073 1.00 24.95 307 LYS B C 1
ATOM 4870 O O . LYS B 1 329 ? 43.924 52.489 132.007 1.00 23.70 307 LYS B O 1
ATOM 4876 N N . LEU B 1 330 ? 45.817 53.240 131.046 1.00 24.53 308 LEU B N 1
ATOM 4877 C CA . LEU B 1 330 ? 46.052 54.237 132.098 1.00 24.93 308 LEU B CA 1
ATOM 4878 C C . LEU B 1 330 ? 44.918 55.239 132.113 1.00 22.28 308 LEU B C 1
ATOM 4879 O O . LEU B 1 330 ? 44.460 55.667 133.183 1.00 22.36 308 LEU B O 1
ATOM 4884 N N . ASN B 1 331 ? 44.449 55.598 130.924 1.00 22.32 309 ASN B N 1
ATOM 4885 C CA . ASN B 1 331 ? 43.351 56.564 130.804 1.00 22.20 309 ASN B CA 1
ATOM 4886 C C . ASN B 1 331 ? 42.072 55.998 131.422 1.00 22.21 309 ASN B C 1
ATOM 4887 O O . ASN B 1 331 ? 41.382 56.675 132.178 1.00 22.19 309 ASN B O 1
ATOM 4892 N N . GLN B 1 332 ? 41.795 54.732 131.116 1.00 25.10 310 GLN B N 1
ATOM 4893 C CA . GLN B 1 332 ? 40.588 54.091 131.612 1.00 23.34 310 GLN B CA 1
ATOM 4894 C C . GLN B 1 332 ? 40.644 53.882 133.112 1.00 22.53 310 GLN B C 1
ATOM 4895 O O . GLN B 1 332 ? 39.614 53.929 133.775 1.00 22.92 310 GLN B O 1
ATOM 4901 N N . LYS B 1 333 ? 41.841 53.734 133.669 1.00 22.56 311 LYS B N 1
ATOM 4902 C CA . LYS B 1 333 ? 41.975 53.689 135.115 1.00 24.18 311 LYS B CA 1
ATOM 4903 C C . LYS B 1 333 ? 41.456 54.963 135.780 1.00 24.11 311 LYS B C 1
ATOM 4904 O O . LYS B 1 333 ? 40.856 54.894 136.847 1.00 24.12 311 LYS B O 1
ATOM 4910 N N . VAL B 1 334 ? 41.695 56.110 135.159 1.00 21.52 312 VAL B N 1
ATOM 4911 C CA . VAL B 1 334 ? 41.170 57.356 135.697 1.00 22.32 312 VAL B CA 1
ATOM 4912 C C . VAL B 1 334 ? 39.636 57.358 135.672 1.00 23.10 312 VAL B C 1
ATOM 4913 O O . VAL B 1 334 ? 39.001 57.719 136.657 1.00 26.13 312 VAL B O 1
ATOM 4917 N N . ILE B 1 335 ? 39.050 56.963 134.545 1.00 23.29 313 ILE B N 1
ATOM 4918 C CA . ILE B 1 335 ? 37.597 56.935 134.412 1.00 22.89 313 ILE B CA 1
ATOM 4919 C C . ILE B 1 335 ? 36.975 55.972 135.432 1.00 23.04 313 ILE B C 1
ATOM 4920 O O . ILE B 1 335 ? 35.957 56.298 136.072 1.00 21.73 313 ILE B O 1
ATOM 4925 N N . ASP B 1 336 ? 37.603 54.814 135.623 1.00 23.09 314 ASP B N 1
ATOM 4926 C CA . ASP B 1 336 ? 37.134 53.858 136.615 1.00 25.45 314 ASP B CA 1
ATOM 4927 C C . ASP B 1 336 ? 37.184 54.457 138.018 1.00 24.54 314 ASP B C 1
ATOM 4928 O O . ASP B 1 336 ? 36.271 54.275 138.817 1.00 25.40 314 ASP B O 1
ATOM 4933 N N . ALA B 1 337 ? 38.260 55.162 138.327 1.00 25.93 315 ALA B N 1
ATOM 4934 C CA . ALA B 1 337 ? 38.379 55.855 139.604 1.00 25.52 315 ALA B CA 1
ATOM 4935 C C . ALA B 1 337 ? 37.291 56.933 139.778 1.00 24.78 315 ALA B C 1
ATOM 4936 O O . ALA B 1 337 ? 36.805 57.157 140.887 1.00 24.99 315 ALA B O 1
ATOM 4938 N N . ILE B 1 338 ? 36.911 57.589 138.686 1.00 26.06 316 ILE B N 1
ATOM 4939 C CA . ILE B 1 338 ? 35.833 58.600 138.734 1.00 24.58 316 ILE B CA 1
ATOM 4940 C C . ILE B 1 338 ? 34.500 57.937 139.108 1.00 26.12 316 ILE B C 1
ATOM 4941 O O . ILE B 1 338 ? 33.763 58.453 139.937 1.00 26.32 316 ILE B O 1
ATOM 4946 N N . TYR B 1 339 ? 34.202 56.776 138.525 1.00 28.13 317 TYR B N 1
ATOM 4947 C CA . TYR B 1 339 ? 33.011 56.026 138.954 1.00 30.10 317 TYR B CA 1
ATOM 4948 C C . TYR B 1 339 ? 33.075 55.721 140.443 1.00 30.23 317 TYR B C 1
ATOM 4949 O O . TYR B 1 339 ? 32.088 55.898 141.162 1.00 30.53 317 TYR B O 1
ATOM 4958 N N . ARG B 1 340 ? 34.221 55.231 140.908 1.00 29.44 318 ARG B N 1
ATOM 4959 C CA . ARG B 1 340 ? 34.343 54.831 142.314 1.00 30.93 318 ARG B CA 1
ATOM 4960 C C . ARG B 1 340 ? 34.204 56.065 143.218 1.00 28.19 318 ARG B C 1
ATOM 4961 O O . ARG B 1 340 ? 33.514 56.027 144.231 1.00 27.79 318 ARG B O 1
ATOM 4969 N N . ALA B 1 341 ? 34.851 57.156 142.838 1.00 26.99 319 ALA B N 1
ATOM 4970 C CA . ALA B 1 341 ? 34.780 58.392 143.623 1.00 26.10 319 ALA B CA 1
ATOM 4971 C C . ALA B 1 341 ? 33.350 58.909 143.746 1.00 27.18 319 ALA B C 1
ATOM 4972 O O . ALA B 1 341 ? 32.970 59.469 144.779 1.00 29.37 319 ALA B O 1
ATOM 4974 N N . SER B 1 342 ? 32.566 58.733 142.686 1.00 26.76 320 SER B N 1
ATOM 4975 C CA . SER B 1 342 ? 31.169 59.180 142.687 1.00 28.94 320 SER B CA 1
ATOM 4976 C C . SER B 1 342 ? 30.284 58.489 143.704 1.00 30.98 320 SER B C 1
ATOM 4977 O O . SER B 1 342 ? 29.181 58.961 143.974 1.00 28.94 320 SER B O 1
ATOM 4980 N N . GLU B 1 343 ? 30.750 57.363 144.256 1.00 32.38 321 GLU B N 1
ATOM 4981 C CA . GLU B 1 343 ? 30.011 56.648 145.285 1.00 36.93 321 GLU B CA 1
ATOM 4982 C C . GLU B 1 343 ? 30.471 57.003 146.703 1.00 37.19 321 GLU B C 1
ATOM 4983 O O . GLU B 1 343 ? 29.994 56.417 147.642 1.00 39.18 321 GLU B O 1
ATOM 4989 N N . LYS B 1 344 ? 31.412 57.925 146.857 1.00 38.53 322 LYS B N 1
ATOM 4990 C CA . LYS B 1 344 ? 31.976 58.232 148.171 1.00 40.55 322 LYS B CA 1
ATOM 4991 C C . LYS B 1 344 ? 31.960 59.718 148.427 1.00 41.47 322 LYS B C 1
ATOM 4992 O O . LYS B 1 344 ? 31.857 60.506 147.495 1.00 34.68 322 LYS B O 1
ATOM 4998 N N . ASP B 1 345 ? 32.122 60.067 149.677 1.00 39.37 323 ASP B N 1
ATOM 4999 C CA . ASP B 1 345 ? 32.292 61.425 150.138 1.00 46.78 323 ASP B CA 1
ATOM 5000 C C . ASP B 1 345 ? 33.546 62.201 149.781 1.00 45.09 323 ASP B C 1
ATOM 5001 O O . ASP B 1 345 ? 33.519 63.400 149.663 1.00 43.84 323 ASP B O 1
ATOM 5006 N N . GLY B 1 346 ? 34.651 61.516 149.725 1.00 39.88 324 GLY B N 1
ATOM 5007 C CA . GLY B 1 346 ? 35.970 62.150 149.673 1.00 33.22 324 GLY B CA 1
ATOM 5008 C C . GLY B 1 346 ? 36.843 61.681 148.523 1.00 31.33 324 GLY B C 1
ATOM 5009 O O . GLY B 1 346 ? 36.334 61.273 147.481 1.00 27.78 324 GLY B O 1
ATOM 5010 N N . TRP B 1 347 ? 38.159 61.761 148.712 1.00 27.64 325 TRP B N 1
ATOM 5011 C CA . TRP B 1 347 ? 39.120 61.368 147.686 1.00 27.38 325 TRP B CA 1
ATOM 5012 C C . TRP B 1 347 ? 39.108 59.847 147.459 1.00 27.94 325 TRP B C 1
ATOM 5013 O O . TRP B 1 347 ? 38.938 59.096 148.3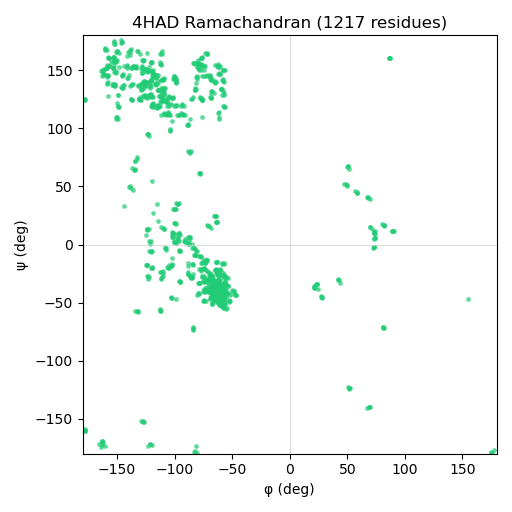92 1.00 28.63 325 TRP B O 1
ATOM 5024 N N . GLU B 1 348 ? 39.304 59.434 146.209 1.00 27.03 326 GLU B N 1
ATOM 5025 C CA . GLU B 1 348 ? 39.478 58.045 145.828 1.00 28.58 326 GLU B CA 1
ATOM 5026 C C . GLU B 1 348 ? 40.800 57.898 145.085 1.00 27.81 326 GLU B C 1
ATOM 5027 O O . GLU B 1 348 ? 41.035 58.580 144.092 1.00 26.10 326 GLU B O 1
ATOM 5033 N N . ALA B 1 349 ? 41.633 56.960 145.517 1.00 28.30 327 ALA B N 1
ATOM 5034 C CA . ALA B 1 349 ? 42.920 56.733 144.878 1.00 28.07 327 ALA B CA 1
ATOM 5035 C C . ALA B 1 349 ? 42.683 56.137 143.497 1.00 28.23 327 ALA B C 1
ATOM 5036 O O . ALA B 1 349 ? 41.794 55.324 143.338 1.00 32.77 327 ALA B O 1
ATOM 5038 N N . VAL B 1 350 ? 43.492 56.529 142.519 1.00 26.49 328 VAL B N 1
ATOM 5039 C CA . VAL B 1 350 ? 43.377 56.011 141.165 1.00 27.31 328 VAL B CA 1
ATOM 5040 C C . VAL B 1 350 ? 43.913 54.576 141.031 1.00 33.31 328 VAL B C 1
ATOM 5041 O O . VAL B 1 350 ? 43.426 53.704 140.282 1.00 38.94 328 VAL B O 1
ATOM 5046 N N . SER C 1 22 ? 53.108 120.979 143.117 1.00 87.73 0 SER C N 1
ATOM 5047 C CA . SER C 1 22 ? 52.146 122.079 142.822 1.00 75.78 0 SER C CA 1
ATOM 5048 C C . SER C 1 22 ? 51.302 121.766 141.573 1.00 70.58 0 SER C C 1
ATOM 5049 O O . SER C 1 22 ? 51.841 121.449 140.507 1.00 68.68 0 SER C O 1
ATOM 5060 N N . LEU C 1 24 ? 48.841 122.264 138.402 1.00 48.21 2 LEU C N 1
ATOM 5061 C CA . LEU C 1 24 ? 48.367 123.198 137.386 1.00 42.82 2 LEU C CA 1
ATOM 5062 C C . LEU C 1 24 ? 46.855 123.330 137.533 1.00 41.48 2 LEU C C 1
ATOM 5063 O O . LEU C 1 24 ? 46.121 122.325 137.594 1.00 39.45 2 LEU C O 1
ATOM 5068 N N . ARG C 1 25 ? 46.394 124.567 137.603 1.00 40.45 3 ARG C N 1
ATOM 5069 C CA . ARG C 1 25 ? 45.019 124.857 137.905 1.00 41.18 3 ARG C CA 1
ATOM 5070 C C . ARG C 1 25 ? 44.255 125.168 136.620 1.00 42.37 3 ARG C C 1
ATOM 5071 O O . ARG C 1 25 ? 44.553 126.170 135.933 1.00 45.23 3 ARG C O 1
ATOM 5079 N N . PHE C 1 26 ? 43.241 124.359 136.354 1.00 37.18 4 PHE C N 1
ATOM 5080 C CA . PHE C 1 26 ? 42.426 124.455 135.143 1.00 37.08 4 PHE C CA 1
ATOM 5081 C C . PHE C 1 26 ? 41.119 125.190 135.389 1.00 39.09 4 PHE C C 1
ATOM 5082 O O . PHE C 1 26 ? 40.488 125.034 136.438 1.00 36.98 4 PHE C O 1
ATOM 5090 N N . GLY C 1 27 ? 40.752 126.025 134.420 1.00 44.76 5 GLY C N 1
ATOM 5091 C CA . GLY C 1 27 ? 39.415 126.592 134.319 1.00 46.16 5 GLY C CA 1
ATOM 5092 C C . GLY C 1 27 ? 38.722 125.953 133.124 1.00 40.80 5 GLY C C 1
ATOM 5093 O O . GLY C 1 27 ? 39.348 125.720 132.094 1.00 40.93 5 GLY C O 1
ATOM 5094 N N . ILE C 1 28 ? 37.430 125.691 133.252 1.00 35.83 6 ILE C N 1
ATOM 5095 C CA . ILE C 1 28 ? 36.675 125.091 132.177 1.00 33.19 6 ILE C CA 1
ATOM 5096 C C . ILE C 1 28 ? 35.738 126.104 131.535 1.00 32.92 6 ILE C C 1
ATOM 5097 O O . ILE C 1 28 ? 34.904 126.699 132.209 1.00 33.11 6 ILE C O 1
ATOM 5102 N N . ILE C 1 29 ? 35.877 126.302 130.229 1.00 33.39 7 ILE C N 1
ATOM 5103 C CA . ILE C 1 29 ? 35.015 127.252 129.518 1.00 36.64 7 ILE C CA 1
ATOM 5104 C C . ILE C 1 29 ? 33.762 126.530 129.031 1.00 34.46 7 ILE C C 1
ATOM 5105 O O . ILE C 1 29 ? 33.812 125.809 128.053 1.00 34.38 7 ILE C O 1
ATOM 5110 N N . SER C 1 30 ? 32.657 126.737 129.746 1.00 34.68 8 SER C N 1
ATOM 5111 C CA . SER C 1 30 ? 31.331 126.135 129.470 1.00 34.36 8 SER C CA 1
ATOM 5112 C C . SER C 1 30 ? 31.171 124.777 130.132 1.00 34.15 8 SER C C 1
ATOM 5113 O O . SER C 1 30 ? 32.151 124.127 130.481 1.00 32.33 8 SER C O 1
ATOM 5116 N N . THR C 1 31 ? 29.913 124.361 130.273 1.00 34.79 9 THR C N 1
ATOM 5117 C CA . THR C 1 31 ? 29.545 123.064 130.855 1.00 35.84 9 THR C CA 1
ATOM 5118 C C . THR C 1 31 ? 29.276 122.016 129.781 1.00 33.46 9 THR C C 1
ATOM 5119 O O . THR C 1 31 ? 28.392 121.167 129.937 1.00 32.80 9 THR C O 1
ATOM 5123 N N . ALA C 1 32 ? 30.019 122.079 128.678 1.00 32.28 10 ALA C N 1
ATOM 5124 C CA . ALA C 1 32 ? 29.758 121.206 127.555 1.00 32.46 10 ALA C CA 1
ATOM 5125 C C . ALA C 1 32 ? 29.959 119.748 127.999 1.00 34.46 10 ALA C C 1
ATOM 5126 O O . ALA C 1 32 ? 30.721 119.463 128.927 1.00 31.51 10 ALA C O 1
ATOM 5128 N N . LYS C 1 33 ? 29.254 118.857 127.317 1.00 33.93 11 LYS C N 1
ATOM 5129 C CA . LYS C 1 33 ? 29.136 117.453 127.692 1.00 36.91 11 LYS C CA 1
ATOM 5130 C C . LYS C 1 33 ? 30.455 116.716 127.677 1.00 32.58 11 LYS C C 1
ATOM 5131 O O . LYS C 1 33 ? 30.690 115.874 128.539 1.00 32.58 11 LYS C O 1
ATOM 5137 N N . ILE C 1 34 ? 31.292 116.994 126.682 1.00 31.71 12 ILE C N 1
ATOM 5138 C CA . ILE C 1 34 ? 32.619 116.390 126.595 1.00 33.00 12 ILE C CA 1
ATOM 5139 C C . ILE C 1 34 ? 33.439 116.681 127.856 1.00 32.66 12 ILE C C 1
ATOM 5140 O O . ILE C 1 34 ? 34.178 115.824 128.330 1.00 35.85 12 ILE C O 1
ATOM 5145 N N . GLY C 1 35 ? 33.297 117.886 128.394 1.00 35.14 13 GLY C N 1
ATOM 5146 C CA . GLY C 1 35 ? 33.942 118.245 129.644 1.00 33.63 13 GLY C CA 1
ATOM 5147 C C . GLY C 1 35 ? 33.366 117.467 130.812 1.00 30.69 13 GLY C C 1
ATOM 5148 O O . GLY C 1 35 ? 34.108 116.866 131.571 1.00 29.17 13 GLY C O 1
ATOM 5149 N N . ARG C 1 36 ? 32.040 117.475 130.938 1.00 29.10 14 ARG C N 1
ATOM 5150 C CA . ARG C 1 36 ? 31.345 116.817 132.039 1.00 32.58 14 ARG C CA 1
ATOM 5151 C C . ARG C 1 36 ? 31.616 115.300 132.087 1.00 29.39 14 ARG C C 1
ATOM 5152 O O . ARG C 1 36 ? 31.825 114.726 133.165 1.00 26.85 14 ARG C O 1
ATOM 5160 N N . ASP C 1 37 ? 31.627 114.670 130.918 1.00 28.96 15 ASP C N 1
ATOM 5161 C CA . ASP C 1 37 ? 31.644 113.214 130.832 1.00 29.61 15 ASP C CA 1
ATOM 5162 C C . ASP C 1 37 ? 33.045 112.625 130.840 1.00 30.96 15 ASP C C 1
ATOM 5163 O O . ASP C 1 37 ? 33.220 111.466 131.234 1.00 27.60 15 ASP C O 1
ATOM 5168 N N . ASN C 1 38 ? 34.044 113.403 130.412 1.00 30.17 16 ASN C N 1
ATOM 5169 C CA . ASN C 1 38 ? 35.389 112.858 130.191 1.00 32.60 16 ASN C CA 1
ATOM 5170 C C . ASN C 1 38 ? 36.518 113.688 130.794 1.00 32.00 16 ASN C C 1
ATOM 5171 O O . ASN C 1 38 ? 37.310 113.186 131.587 1.00 24.99 16 ASN C O 1
ATOM 5176 N N . VAL C 1 39 ? 36.612 114.956 130.409 1.00 29.29 17 VAL C N 1
ATOM 5177 C CA . VAL C 1 39 ? 37.828 115.706 130.685 1.00 28.14 17 VAL C CA 1
ATOM 5178 C C . VAL C 1 39 ? 37.876 116.225 132.120 1.00 28.08 17 VAL C C 1
ATOM 5179 O O . VAL C 1 39 ? 38.912 116.146 132.761 1.00 26.08 17 VAL C O 1
ATOM 5183 N N . VAL C 1 40 ? 36.769 116.764 132.624 1.00 28.28 18 VAL C N 1
ATOM 5184 C CA . VAL C 1 40 ? 36.771 117.299 133.976 1.00 28.07 18 VAL C CA 1
ATOM 5185 C C . VAL C 1 40 ? 37.094 116.240 135.024 1.00 28.68 18 VAL C C 1
ATOM 5186 O O . VAL C 1 40 ? 37.967 116.452 135.858 1.00 27.33 18 VAL C O 1
ATOM 5190 N N . PRO C 1 41 ? 36.438 115.069 134.953 1.00 27.88 19 PRO C N 1
ATOM 5191 C CA . PRO C 1 41 ? 36.836 114.064 135.926 1.00 27.69 19 PRO C CA 1
ATOM 5192 C C . PRO C 1 41 ? 38.272 113.601 135.741 1.00 26.85 19 PRO C C 1
ATOM 5193 O O . PRO C 1 41 ? 38.930 113.276 136.729 1.00 28.10 19 PRO C O 1
ATOM 5197 N N . ALA C 1 42 ? 38.761 113.582 134.505 1.00 26.37 20 ALA C N 1
ATOM 5198 C CA . ALA C 1 42 ? 40.137 113.154 134.257 1.00 27.65 20 ALA C CA 1
ATOM 5199 C C . ALA C 1 42 ? 41.136 114.152 134.847 1.00 29.66 20 ALA C C 1
ATOM 5200 O O . ALA C 1 42 ? 42.164 113.735 135.351 1.00 29.95 20 ALA C O 1
ATOM 5202 N N . ILE C 1 43 ? 40.829 115.455 134.803 1.00 28.56 21 ILE C N 1
ATOM 5203 C CA . ILE C 1 43 ? 41.706 116.444 135.401 1.00 29.67 21 ILE C CA 1
ATOM 5204 C C . ILE C 1 43 ? 41.735 116.247 136.925 1.00 31.91 21 ILE C C 1
ATOM 5205 O O . ILE C 1 43 ? 42.811 116.285 137.545 1.00 29.85 21 ILE C O 1
ATOM 5210 N N . GLN C 1 44 ? 40.577 115.993 137.534 1.00 32.33 22 GLN C N 1
ATOM 5211 C CA . GLN C 1 44 ? 40.556 115.754 138.972 1.00 33.14 22 GLN C CA 1
ATOM 5212 C C . GLN C 1 44 ? 41.371 114.481 139.309 1.00 32.93 22 GLN C C 1
ATOM 5213 O O . GLN C 1 44 ? 42.100 114.464 140.305 1.00 35.63 22 GLN C O 1
ATOM 5219 N N . ASP C 1 45 ? 41.290 113.453 138.472 1.00 31.45 23 ASP C N 1
ATOM 5220 C CA . ASP C 1 45 ? 42.045 112.206 138.695 1.00 29.70 23 ASP C CA 1
ATOM 5221 C C . ASP C 1 45 ? 43.558 112.419 138.475 1.00 31.62 23 ASP C C 1
ATOM 5222 O O . ASP C 1 45 ? 44.392 111.747 139.111 1.00 29.98 23 ASP C O 1
ATOM 5227 N N . ALA C 1 46 ? 43.901 113.363 137.594 1.00 28.85 24 ALA C N 1
ATOM 5228 C CA . ALA C 1 46 ? 45.285 113.567 137.151 1.00 29.84 24 ALA C CA 1
ATOM 5229 C C . ALA C 1 46 ? 46.222 113.926 138.298 1.00 32.36 24 ALA C C 1
ATOM 5230 O O . ALA C 1 46 ? 45.826 114.606 139.255 1.00 34.91 24 ALA C O 1
ATOM 5232 N N . GLU C 1 47 ? 47.471 113.484 138.198 1.00 34.57 25 GLU C N 1
ATOM 5233 C CA . GLU C 1 47 ? 48.430 113.646 139.294 1.00 37.34 25 GLU C CA 1
ATOM 5234 C C . GLU C 1 47 ? 48.971 115.049 139.456 1.00 37.36 25 GLU C C 1
ATOM 5235 O O . GLU C 1 47 ? 49.368 115.422 140.554 1.00 38.43 25 GLU C O 1
ATOM 5241 N N . ASN C 1 48 ? 49.027 115.809 138.369 1.00 39.03 26 ASN C N 1
ATOM 5242 C CA . ASN C 1 48 ? 49.727 117.107 138.369 1.00 39.14 26 ASN C CA 1
ATOM 5243 C C . ASN C 1 48 ? 48.840 118.274 137.931 1.00 38.85 26 ASN C C 1
ATOM 5244 O O . ASN C 1 48 ? 49.332 119.363 137.646 1.00 39.31 26 ASN C O 1
ATOM 5249 N N . CYS C 1 49 ? 47.527 118.050 137.883 1.00 37.37 27 CYS C N 1
ATOM 5250 C CA . CYS C 1 49 ? 46.592 119.161 137.749 1.00 37.17 27 CYS C CA 1
ATOM 5251 C C . CYS C 1 49 ? 45.275 118.965 138.476 1.00 35.93 27 CYS C C 1
ATOM 5252 O O . CYS C 1 49 ? 45.008 117.902 139.063 1.00 35.25 27 CYS C O 1
ATOM 5255 N N . VAL C 1 50 ? 44.467 120.017 138.459 1.00 35.67 28 VAL C N 1
ATOM 5256 C CA . VAL C 1 50 ? 43.228 120.066 139.192 1.00 36.68 28 VAL C CA 1
ATOM 5257 C C . VAL C 1 50 ? 42.338 121.160 138.554 1.00 35.54 28 VAL C C 1
ATOM 5258 O O . VAL C 1 50 ? 42.849 122.081 137.935 1.00 35.67 28 VAL C O 1
ATOM 5262 N N . VAL C 1 51 ? 41.018 121.015 138.654 1.00 34.13 29 VAL C N 1
ATOM 5263 C CA . VAL C 1 51 ? 40.096 122.016 138.159 1.00 33.53 29 VAL C CA 1
ATOM 5264 C C . VAL C 1 51 ? 39.731 122.927 139.314 1.00 34.36 29 VAL C C 1
ATOM 5265 O O . VAL C 1 51 ? 39.183 122.464 140.309 1.00 33.34 29 VAL C O 1
ATOM 5269 N N . THR C 1 52 ? 40.047 124.222 139.189 1.00 36.43 30 THR C N 1
ATOM 5270 C CA . THR C 1 52 ? 39.711 125.200 140.211 1.00 37.72 30 THR C CA 1
ATOM 5271 C C . THR C 1 52 ? 38.491 126.065 139.878 1.00 38.33 30 THR C C 1
ATOM 5272 O O . THR C 1 52 ? 37.932 126.716 140.778 1.00 37.36 30 THR C O 1
ATOM 5276 N N . ALA C 1 53 ? 38.088 126.098 138.606 1.00 36.35 31 ALA C N 1
ATOM 5277 C CA . ALA C 1 53 ? 36.972 126.952 138.205 1.00 37.04 31 ALA C CA 1
ATOM 5278 C C . ALA C 1 53 ? 36.221 126.428 136.981 1.00 36.05 31 ALA C C 1
ATOM 5279 O O . ALA C 1 53 ? 36.805 125.793 136.093 1.00 33.96 31 ALA C O 1
ATOM 5281 N N . ILE C 1 54 ? 34.916 126.713 136.967 1.00 36.10 32 ILE C N 1
ATOM 5282 C CA . ILE C 1 54 ? 34.067 126.460 135.817 1.00 35.75 32 ILE C CA 1
ATOM 5283 C C . ILE C 1 54 ? 33.332 127.754 135.500 1.00 37.35 32 ILE C C 1
ATOM 5284 O O . ILE C 1 54 ? 32.929 128.489 136.419 1.00 40.52 32 ILE C O 1
ATOM 5289 N N . ALA C 1 55 ? 33.209 128.061 134.213 1.00 36.45 33 ALA C N 1
ATOM 5290 C CA . ALA C 1 55 ? 32.575 129.319 133.767 1.00 37.36 33 ALA C CA 1
ATOM 5291 C C . ALA C 1 55 ? 31.481 128.998 132.769 1.00 38.08 33 ALA C C 1
ATOM 5292 O O . ALA C 1 55 ? 31.632 128.084 131.932 1.00 38.39 33 ALA C O 1
ATOM 5294 N N . SER C 1 56 ? 30.360 129.683 132.909 1.00 38.23 34 SER C N 1
ATOM 5295 C CA . SER C 1 56 ? 29.242 129.543 131.987 1.00 39.97 34 SER C CA 1
ATOM 5296 C C . SER C 1 56 ? 28.447 130.813 131.998 1.00 43.68 34 SER C C 1
ATOM 5297 O O . SER C 1 56 ? 28.440 131.517 133.016 1.00 44.84 34 SER C O 1
ATOM 5300 N N . ARG C 1 57 ? 27.792 131.115 130.875 1.00 46.05 35 ARG C N 1
ATOM 5301 C CA . ARG C 1 57 ? 26.839 132.241 130.827 1.00 57.56 35 ARG C CA 1
ATOM 5302 C C . ARG C 1 57 ? 25.713 132.045 131.836 1.00 54.76 35 ARG C C 1
ATOM 5303 O O . ARG C 1 57 ? 25.111 133.006 132.278 1.00 56.32 35 ARG C O 1
ATOM 5311 N N . ASP C 1 58 ? 25.436 130.787 132.175 1.00 53.75 36 ASP C N 1
ATOM 5312 C CA . ASP C 1 58 ? 24.459 130.427 133.190 1.00 54.54 36 ASP C CA 1
ATOM 5313 C C . ASP C 1 58 ? 25.225 130.016 134.457 1.00 54.63 36 ASP C C 1
ATOM 5314 O O . ASP C 1 58 ? 25.714 128.873 134.575 1.00 46.13 36 ASP C O 1
ATOM 5319 N N . LEU C 1 59 ? 25.327 130.951 135.394 1.00 49.98 37 LEU C N 1
ATOM 5320 C CA . LEU C 1 59 ? 26.058 130.746 136.638 1.00 50.62 37 LEU C CA 1
ATOM 5321 C C . LEU C 1 59 ? 25.550 129.538 137.424 1.00 54.14 37 LEU C C 1
ATOM 5322 O O . LEU C 1 59 ? 26.348 128.799 138.012 1.00 49.27 37 LEU C O 1
ATOM 5327 N N . THR C 1 60 ? 24.233 129.339 137.427 1.00 49.97 38 THR C N 1
ATOM 5328 C CA . THR C 1 60 ? 23.613 128.235 138.152 1.00 50.43 38 THR C CA 1
ATOM 5329 C C . THR C 1 60 ? 24.135 126.895 137.640 1.00 50.09 38 THR C C 1
ATOM 5330 O O . THR C 1 60 ? 24.489 126.024 138.427 1.00 45.84 38 THR C O 1
ATOM 5334 N N . ARG C 1 61 ? 24.196 126.756 136.320 1.00 53.26 39 ARG C N 1
ATOM 5335 C CA . ARG C 1 61 ? 24.780 125.588 135.671 1.00 46.70 39 ARG C CA 1
ATOM 5336 C C . ARG C 1 61 ? 26.233 125.331 136.083 1.00 44.27 39 ARG C C 1
ATOM 5337 O O . ARG C 1 61 ? 26.622 124.190 136.379 1.00 41.29 39 ARG C O 1
ATOM 5345 N N . ALA C 1 62 ? 27.037 126.380 136.044 1.00 40.47 40 ALA C N 1
ATOM 5346 C CA . ALA C 1 62 ? 28.448 126.316 136.426 1.00 40.30 40 ALA C CA 1
ATOM 5347 C C . ALA C 1 62 ? 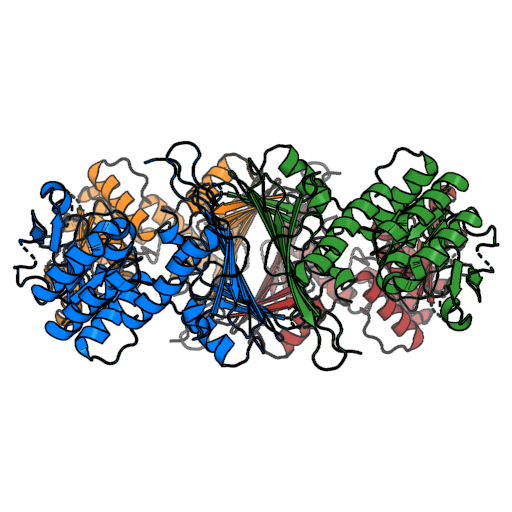28.624 125.829 137.862 1.00 39.45 40 ALA C C 1
ATOM 5348 O O . ALA C 1 62 ? 29.480 124.989 138.136 1.00 36.87 40 ALA C O 1
ATOM 5350 N N . ARG C 1 63 ? 27.819 126.395 138.761 1.00 41.88 41 ARG C N 1
ATOM 5351 C CA . ARG C 1 63 ? 27.864 126.104 140.190 1.00 45.53 41 ARG C CA 1
ATOM 5352 C C . ARG C 1 63 ? 27.466 124.641 140.452 1.00 48.12 41 ARG C C 1
ATOM 5353 O O . ARG C 1 63 ? 28.067 123.981 141.301 1.00 42.47 41 ARG C O 1
ATOM 5361 N N . GLU C 1 64 ? 26.457 124.159 139.725 1.00 45.69 42 GLU C N 1
ATOM 5362 C CA . GLU C 1 64 ? 26.007 122.765 139.829 1.00 48.25 42 GLU C CA 1
ATOM 5363 C C . GLU C 1 64 ? 27.089 121.778 139.409 1.00 41.53 42 GLU C C 1
ATOM 5364 O O . GLU C 1 64 ? 27.317 120.787 140.086 1.00 38.88 42 GLU C O 1
ATOM 5378 N N . ALA C 1 66 ? 30.368 122.515 139.248 1.00 34.27 44 ALA C N 1
ATOM 5379 C CA . ALA C 1 66 ? 31.451 122.713 140.208 1.00 35.48 44 ALA C CA 1
ATOM 5380 C C . ALA C 1 66 ? 31.221 121.940 141.504 1.00 37.22 44 ALA C C 1
ATOM 5381 O O . ALA C 1 66 ? 32.129 121.258 141.997 1.00 39.47 44 ALA C O 1
ATOM 5383 N N . ASP C 1 67 ? 30.002 122.007 142.028 1.00 37.41 45 ASP C N 1
ATOM 5384 C CA . ASP C 1 67 ? 29.652 121.276 143.235 1.00 38.33 45 ASP C CA 1
ATOM 5385 C C . ASP C 1 67 ? 29.859 119.776 143.028 1.00 36.05 45 ASP C C 1
ATOM 5386 O O . ASP C 1 67 ? 30.396 119.115 143.896 1.00 36.27 45 ASP C O 1
ATOM 5391 N N . ARG C 1 68 ? 29.427 119.252 141.884 1.00 34.79 46 ARG C N 1
ATOM 5392 C CA . ARG C 1 68 ? 29.531 117.822 141.592 1.00 35.18 46 ARG C CA 1
ATOM 5393 C C . ARG C 1 68 ? 30.971 117.320 141.626 1.00 33.23 46 ARG C C 1
ATOM 5394 O O . ARG C 1 68 ? 31.242 116.245 142.163 1.00 32.39 46 ARG C O 1
ATOM 5402 N N . PHE C 1 69 ? 31.873 118.096 141.028 1.00 31.51 47 PHE C N 1
ATOM 5403 C CA . PHE C 1 69 ? 33.236 117.661 140.765 1.00 31.00 47 PHE C CA 1
ATOM 5404 C C . PHE C 1 69 ? 34.268 118.174 141.772 1.00 32.06 47 PHE C C 1
ATOM 5405 O O . PHE C 1 69 ? 35.466 118.031 141.535 1.00 31.32 47 PHE C O 1
ATOM 5413 N N . SER C 1 70 ? 33.798 118.795 142.857 1.00 32.11 48 SER C N 1
ATOM 5414 C CA . SER C 1 70 ? 34.652 119.297 143.928 1.00 33.15 48 SER C CA 1
ATOM 5415 C C . SER C 1 70 ? 35.489 120.510 143.492 1.00 34.36 48 SER C C 1
ATOM 5416 O O . SER C 1 70 ? 36.670 120.612 143.836 1.00 33.80 48 SER C O 1
ATOM 5419 N N . VAL C 1 71 ? 34.874 121.394 142.709 1.00 35.72 49 VAL C N 1
ATOM 5420 C CA . VAL C 1 71 ? 35.560 122.538 142.131 1.00 37.69 49 VAL C CA 1
ATOM 5421 C C . VAL C 1 71 ? 35.200 123.774 142.940 1.00 39.92 49 VAL C C 1
ATOM 5422 O O . VAL C 1 71 ? 34.029 124.057 143.143 1.00 41.10 49 VAL C O 1
ATOM 5426 N N . PRO C 1 72 ? 36.207 124.508 143.428 1.00 40.99 50 PRO C N 1
ATOM 5427 C CA . PRO C 1 72 ? 35.914 125.580 144.379 1.00 44.31 50 PRO C CA 1
ATOM 5428 C C . PRO C 1 72 ? 35.250 126.826 143.790 1.00 43.73 50 PRO C C 1
ATOM 5429 O O . PRO C 1 72 ? 34.505 127.498 144.503 1.00 43.24 50 PRO C O 1
ATOM 5433 N N . HIS C 1 73 ? 35.513 127.145 142.525 1.00 41.66 51 HIS C N 1
ATOM 5434 C CA . HIS C 1 73 ? 35.012 128.399 141.957 1.00 43.47 51 HIS C CA 1
ATOM 5435 C C . HIS C 1 73 ? 34.114 128.194 140.750 1.00 41.90 51 HIS C C 1
ATOM 5436 O O . HIS C 1 73 ? 34.350 127.308 139.918 1.00 38.14 51 HIS C O 1
ATOM 5443 N N . ALA C 1 74 ? 33.076 129.021 140.681 1.00 40.70 52 ALA C N 1
ATOM 5444 C CA . ALA C 1 74 ? 32.173 129.081 139.549 1.00 40.83 52 ALA C CA 1
ATOM 5445 C C . ALA C 1 74 ? 32.044 130.542 139.109 1.00 40.92 52 ALA C C 1
ATOM 5446 O O . ALA C 1 74 ? 31.874 131.410 139.957 1.00 41.19 52 ALA C O 1
ATOM 5448 N N . PHE C 1 75 ? 32.138 130.798 137.803 1.00 40.33 53 PHE C N 1
ATOM 5449 C CA . PHE C 1 75 ? 32.037 132.147 137.258 1.00 43.23 53 PHE C CA 1
ATOM 5450 C C . PHE C 1 75 ? 30.862 132.266 136.296 1.00 43.35 53 PHE C C 1
ATOM 5451 O O . PHE C 1 75 ? 30.533 131.321 135.594 1.00 42.09 53 PHE C O 1
ATOM 5459 N N . GLY C 1 76 ? 30.276 133.470 136.232 1.00 45.99 54 GLY C N 1
ATOM 5460 C CA . GLY C 1 76 ? 29.116 133.742 135.381 1.00 44.83 54 GLY C CA 1
ATOM 5461 C C . GLY C 1 76 ? 29.455 134.248 133.987 1.00 43.37 54 GLY C C 1
ATOM 5462 O O . GLY C 1 76 ? 28.550 134.551 133.208 1.00 48.01 54 GLY C O 1
ATOM 5463 N N . SER C 1 77 ? 30.743 134.342 133.670 1.00 41.06 55 SER C N 1
ATOM 5464 C CA . SER C 1 77 ? 31.185 134.714 132.335 1.00 40.78 55 SER C CA 1
ATOM 5465 C C . SER C 1 77 ? 32.599 134.220 132.089 1.00 41.29 55 SER C C 1
ATOM 5466 O O . SER C 1 77 ? 33.375 134.024 133.032 1.00 42.21 55 SER C O 1
ATOM 5469 N N . TYR C 1 78 ? 32.940 133.993 130.827 1.00 41.83 56 TYR C N 1
ATOM 5470 C CA . TYR C 1 78 ? 34.266 133.493 130.502 1.00 42.99 56 TYR C CA 1
ATOM 5471 C C . TYR C 1 78 ? 35.304 134.546 130.831 1.00 44.26 56 TYR C C 1
ATOM 5472 O O . TYR C 1 78 ? 36.362 134.231 131.377 1.0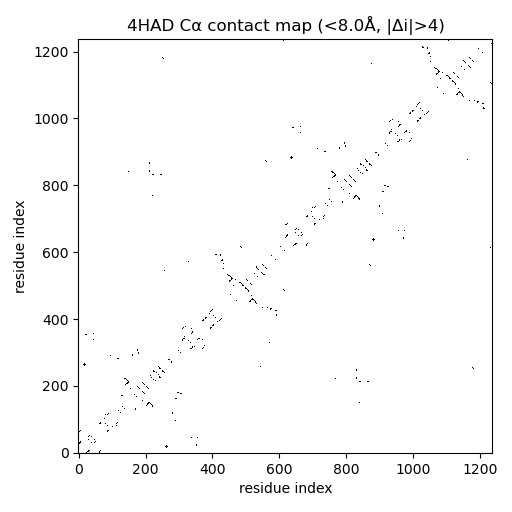0 41.75 56 TYR C O 1
ATOM 5481 N N . GLU C 1 79 ? 34.961 135.811 130.550 1.00 47.81 57 GLU C N 1
ATOM 5482 C CA . GLU C 1 79 ? 35.881 136.924 130.699 1.00 49.60 57 GLU C CA 1
ATOM 5483 C C . GLU C 1 79 ? 36.325 137.045 132.142 1.00 50.22 57 GLU C C 1
ATOM 5484 O O . GLU C 1 79 ? 37.497 137.282 132.419 1.00 54.25 57 GLU C O 1
ATOM 5490 N N . GLU C 1 80 ? 35.383 136.884 133.061 1.00 50.36 58 GLU C N 1
ATOM 5491 C CA . GLU C 1 80 ? 35.686 137.015 134.472 1.00 53.80 58 GLU C CA 1
ATOM 5492 C C . GLU C 1 80 ? 36.664 135.935 134.948 1.00 53.65 58 GLU C C 1
ATOM 5493 O O . GLU C 1 80 ? 37.580 136.236 135.710 1.00 56.37 58 GLU C O 1
ATOM 5507 N N . LEU C 1 82 ? 38.836 134.304 132.989 1.00 43.53 60 LEU C N 1
ATOM 5508 C CA . LEU C 1 82 ? 40.103 134.587 132.402 1.00 44.32 60 LEU C CA 1
ATOM 5509 C C . LEU C 1 82 ? 40.883 135.666 133.178 1.00 45.64 60 LEU C C 1
ATOM 5510 O O . LEU C 1 82 ? 42.072 135.584 133.305 1.00 45.82 60 LEU C O 1
ATOM 5515 N N . ALA C 1 83 ? 40.190 136.668 133.664 1.00 46.63 61 ALA C N 1
ATOM 5516 C CA . ALA C 1 83 ? 40.831 137.772 134.398 1.00 48.46 61 ALA C CA 1
ATOM 5517 C C . ALA C 1 83 ? 41.296 137.343 135.789 1.00 48.68 61 ALA C C 1
ATOM 5518 O O . ALA C 1 83 ? 42.080 138.032 136.426 1.00 48.07 61 ALA C O 1
ATOM 5520 N N . SER C 1 84 ? 40.811 136.193 136.256 1.00 49.38 62 SER C N 1
ATOM 5521 C CA . SER C 1 84 ? 41.098 135.741 137.607 1.00 49.62 62 SER C CA 1
ATOM 5522 C C . SER C 1 84 ? 42.499 135.146 137.701 1.00 48.95 62 SER C C 1
ATOM 5523 O O . SER C 1 84 ? 43.029 134.646 136.711 1.00 51.40 62 SER C O 1
ATOM 5526 N N . ASP C 1 85 ? 43.076 135.175 138.898 1.00 48.76 63 ASP C N 1
ATOM 5527 C CA . ASP C 1 85 ? 44.337 134.480 139.168 1.00 49.85 63 ASP C CA 1
ATOM 5528 C C . ASP C 1 85 ? 44.146 133.061 139.792 1.00 48.17 63 ASP C C 1
ATOM 5529 O O . ASP C 1 85 ? 45.119 132.452 140.221 1.00 48.67 63 ASP C O 1
ATOM 5534 N N . VAL C 1 86 ? 42.906 132.570 139.862 1.00 45.47 64 VAL C N 1
ATOM 5535 C CA . VAL C 1 86 ? 42.624 131.256 140.461 1.00 45.63 64 VAL C CA 1
ATOM 5536 C C . VAL C 1 86 ? 42.858 130.103 139.468 1.00 42.07 64 VAL C C 1
ATOM 5537 O O . VAL C 1 86 ? 42.832 128.961 139.865 1.00 44.21 64 VAL C O 1
ATOM 5541 N N . ILE C 1 87 ? 43.091 130.424 138.188 1.00 41.45 65 ILE C N 1
ATOM 5542 C CA . ILE C 1 87 ? 43.458 129.440 137.150 1.00 39.16 65 ILE C CA 1
ATOM 5543 C C . ILE C 1 87 ? 44.770 129.783 136.454 1.00 39.91 65 ILE C C 1
ATOM 5544 O O . ILE C 1 87 ? 45.132 130.966 136.336 1.00 42.73 65 ILE C O 1
ATOM 5549 N N . ASP C 1 88 ? 45.499 128.768 136.036 1.00 38.86 66 ASP C N 1
ATOM 5550 C CA . ASP C 1 88 ? 46.713 128.901 135.221 1.00 40.13 66 ASP C CA 1
ATOM 5551 C C . ASP C 1 88 ? 46.473 128.527 133.754 1.00 38.25 66 ASP C C 1
ATOM 5552 O O . ASP C 1 88 ? 47.263 128.864 132.877 1.00 37.30 66 ASP C O 1
ATOM 5557 N N . ALA C 1 89 ? 45.406 127.773 133.509 1.00 37.19 67 ALA C N 1
ATOM 5558 C CA . ALA C 1 89 ? 45.162 127.196 132.205 1.00 35.69 67 ALA C CA 1
ATOM 5559 C C . ALA C 1 89 ? 43.666 127.040 131.998 1.00 34.22 67 ALA C C 1
ATOM 5560 O O . ALA C 1 89 ? 42.900 126.989 132.965 1.00 33.58 67 ALA C O 1
ATOM 5562 N N . VAL C 1 90 ? 43.254 126.977 130.738 1.00 33.74 68 VAL C N 1
ATOM 5563 C CA . VAL C 1 90 ? 41.866 126.700 130.427 1.00 34.44 68 VAL C CA 1
ATOM 5564 C C . VAL C 1 90 ? 41.723 125.487 129.510 1.00 33.81 68 VAL C C 1
ATOM 5565 O O . VAL C 1 90 ? 42.612 125.170 128.703 1.00 35.75 68 VAL C O 1
ATOM 5569 N N . TYR C 1 91 ? 40.591 124.805 129.672 1.00 35.57 69 TYR C N 1
ATOM 5570 C CA . TYR C 1 91 ? 40.137 123.777 128.750 1.00 33.23 69 TYR C CA 1
ATOM 5571 C C . TYR C 1 91 ? 38.901 124.325 128.032 1.00 32.11 69 TYR C C 1
ATOM 5572 O O . TYR C 1 91 ? 38.021 124.895 128.662 1.00 36.36 69 TYR C O 1
ATOM 5581 N N . ILE C 1 92 ? 38.882 124.198 126.707 1.00 33.16 70 ILE C N 1
ATOM 5582 C CA . ILE C 1 92 ? 37.862 124.813 125.855 1.00 35.40 70 ILE C CA 1
ATOM 5583 C C . ILE C 1 92 ? 37.136 123.747 125.025 1.00 34.97 70 ILE C C 1
ATOM 5584 O O . ILE C 1 92 ? 37.601 123.370 123.954 1.00 34.26 70 ILE C O 1
ATOM 5589 N N . PRO C 1 93 ? 35.998 123.242 125.533 1.00 37.05 71 PRO C N 1
ATOM 5590 C CA . PRO C 1 93 ? 35.158 122.298 124.817 1.00 36.43 71 PRO C CA 1
ATOM 5591 C C . PRO C 1 93 ? 33.964 122.949 124.131 1.00 37.00 71 PRO C C 1
ATOM 5592 O O . PRO C 1 93 ? 32.922 122.317 123.975 1.00 43.60 71 PRO C O 1
ATOM 5596 N N . LEU C 1 94 ? 34.125 124.194 123.716 1.00 32.73 72 LEU C N 1
ATOM 5597 C CA . LEU C 1 94 ? 33.109 124.889 122.960 1.00 33.62 72 LEU C CA 1
ATOM 5598 C C . LEU C 1 94 ? 33.013 124.332 121.534 1.00 32.76 72 LEU C C 1
ATOM 5599 O O . LEU C 1 94 ? 33.939 123.666 121.073 1.00 32.56 72 LEU C O 1
ATOM 5604 N N . PRO C 1 95 ? 31.913 124.639 120.820 1.00 35.52 73 PRO C N 1
ATOM 5605 C CA . PRO C 1 95 ? 31.846 124.335 119.381 1.00 35.94 73 PRO C CA 1
ATOM 5606 C C . PRO C 1 95 ? 32.989 124.969 118.584 1.00 37.20 73 PRO C C 1
ATOM 5607 O O . PRO C 1 95 ? 33.501 126.044 118.957 1.00 42.11 73 PRO C O 1
ATOM 5611 N N . THR C 1 96 ? 33.375 124.307 117.498 1.00 36.40 74 THR C N 1
ATOM 5612 C CA . THR C 1 96 ? 34.511 124.702 116.667 1.00 37.34 74 THR C CA 1
ATOM 5613 C C . THR C 1 96 ? 34.510 126.168 116.287 1.00 39.29 74 THR C C 1
ATOM 5614 O O . THR C 1 96 ? 35.540 126.819 116.349 1.00 38.62 74 THR C O 1
ATOM 5618 N N . SER C 1 97 ? 33.340 126.675 115.917 1.00 39.53 75 SER C N 1
ATOM 5619 C CA . SER C 1 97 ? 33.182 128.073 115.531 1.00 41.88 75 SER C CA 1
ATOM 5620 C C . SER C 1 97 ? 33.623 129.070 116.615 1.00 40.46 75 SER C C 1
ATOM 5621 O O . SER C 1 97 ? 33.814 130.232 116.333 1.00 51.73 75 SER C O 1
ATOM 5624 N N . GLN C 1 98 ? 33.756 128.606 117.855 1.00 43.10 76 GLN C N 1
ATOM 5625 C CA . GLN C 1 98 ? 34.147 129.464 118.966 1.00 40.86 76 GLN C CA 1
ATOM 5626 C C . GLN C 1 98 ? 35.577 129.226 119.470 1.00 40.81 76 GLN C C 1
ATOM 5627 O O . GLN C 1 98 ? 36.049 129.948 120.351 1.00 37.89 76 GLN C O 1
ATOM 5633 N N . HIS C 1 99 ? 36.262 128.221 118.919 1.00 37.33 77 HIS C N 1
ATOM 5634 C CA . HIS C 1 99 ? 37.596 127.860 119.376 1.00 37.10 77 HIS C CA 1
ATOM 5635 C C . HIS C 1 99 ? 38.639 128.955 119.216 1.00 40.49 77 HIS C C 1
ATOM 5636 O O . HIS C 1 99 ? 39.381 129.247 120.152 1.00 41.36 77 HIS C O 1
ATOM 5643 N N . ILE C 1 100 ? 38.714 129.548 118.033 1.00 43.61 78 ILE C N 1
ATOM 5644 C CA . ILE C 1 100 ? 39.745 130.542 117.761 1.00 47.25 78 ILE C CA 1
ATOM 5645 C C . ILE C 1 100 ? 39.606 131.728 118.715 1.00 45.60 78 ILE C C 1
ATOM 5646 O O . ILE C 1 100 ? 40.575 132.120 119.363 1.00 46.51 78 ILE C O 1
ATOM 5651 N N . GLU C 1 101 ? 38.398 132.283 118.799 1.00 48.27 79 GLU C N 1
ATOM 5652 C CA . GLU C 1 101 ? 38.139 133.464 119.627 1.00 44.24 79 GLU C CA 1
ATOM 5653 C C . GLU C 1 101 ? 38.618 133.252 121.058 1.00 42.76 79 GLU C C 1
ATOM 5654 O O . GLU C 1 101 ? 39.326 134.090 121.617 1.00 40.13 79 GLU C O 1
ATOM 5660 N N . TRP C 1 102 ? 38.260 132.110 121.647 1.00 39.37 80 TRP C N 1
ATOM 5661 C CA . TRP C 1 102 ? 38.525 131.913 123.068 1.00 40.32 80 TRP C CA 1
ATOM 5662 C C . TRP C 1 102 ? 39.923 131.401 123.369 1.00 39.52 80 TRP C C 1
ATOM 5663 O O . TRP C 1 102 ? 40.472 131.679 124.434 1.00 40.72 80 TRP C O 1
ATOM 5674 N N . SER C 1 103 ? 40.508 130.663 122.437 1.00 39.05 81 SER C N 1
ATOM 5675 C CA . SER C 1 103 ? 41.903 130.272 122.560 1.00 37.04 81 SER C CA 1
ATOM 5676 C C . SER C 1 103 ? 42.779 131.527 122.621 1.00 38.65 81 SER C C 1
ATOM 5677 O O . SER C 1 103 ? 43.672 131.632 123.464 1.00 37.96 81 SER C O 1
ATOM 5680 N N . ILE C 1 104 ? 42.502 132.466 121.733 1.00 39.87 82 ILE C N 1
ATOM 5681 C CA . ILE C 1 104 ? 43.273 133.721 121.669 1.00 43.33 82 ILE C CA 1
ATOM 5682 C C . ILE C 1 104 ? 43.050 134.589 122.906 1.00 45.18 82 ILE C C 1
ATOM 5683 O O . ILE C 1 104 ? 44.010 135.096 123.499 1.00 47.20 82 ILE C O 1
ATOM 5688 N N . LYS C 1 105 ? 41.801 134.755 123.320 1.00 45.86 83 LYS C N 1
ATOM 5689 C CA . LYS C 1 105 ? 41.520 135.556 124.523 1.00 46.54 83 LYS C CA 1
ATOM 5690 C C . LYS C 1 105 ? 42.152 134.943 125.776 1.00 45.53 83 LYS C C 1
ATOM 5691 O O . LYS C 1 105 ? 42.652 135.650 126.639 1.00 44.92 83 LYS C O 1
ATOM 5697 N N . ALA C 1 106 ? 42.138 133.621 125.868 1.00 41.36 84 ALA C N 1
ATOM 5698 C CA . ALA C 1 106 ? 42.748 132.945 127.006 1.00 41.51 84 ALA C CA 1
ATOM 5699 C C . ALA C 1 106 ? 44.257 133.216 127.052 1.00 42.35 84 ALA C C 1
ATOM 5700 O O . ALA C 1 106 ? 44.802 133.531 128.107 1.00 43.32 84 ALA C O 1
ATOM 5702 N N . ALA C 1 107 ? 44.924 133.068 125.909 1.00 42.36 85 ALA C N 1
ATOM 5703 C CA . ALA C 1 107 ? 46.365 133.297 125.815 1.00 43.35 85 ALA C CA 1
ATOM 5704 C C . ALA C 1 107 ? 46.702 134.753 126.095 1.00 47.38 85 ALA C C 1
ATOM 5705 O O . ALA C 1 107 ? 47.644 135.038 126.826 1.00 49.58 85 ALA C O 1
ATOM 5707 N N . ASP C 1 108 ? 45.917 135.664 125.547 1.00 47.07 86 ASP C N 1
ATOM 5708 C CA . ASP C 1 108 ? 46.118 137.089 125.812 1.00 51.72 86 ASP C CA 1
ATOM 5709 C C . ASP C 1 108 ? 45.895 137.437 127.295 1.00 51.41 86 ASP C C 1
ATOM 5710 O O . ASP C 1 108 ? 46.454 138.397 127.783 1.00 52.42 86 ASP C O 1
ATOM 5715 N N . ALA C 1 109 ? 45.126 136.620 128.013 1.00 54.76 87 ALA C N 1
ATOM 5716 C CA . ALA C 1 109 ? 44.980 136.762 129.465 1.00 52.74 87 ALA C CA 1
ATOM 5717 C C . ALA C 1 109 ? 46.089 136.020 130.224 1.00 51.05 87 ALA C C 1
ATOM 5718 O O . ALA C 1 109 ? 46.043 135.924 131.449 1.00 51.11 87 ALA C O 1
ATOM 5720 N N . GLY C 1 110 ? 47.067 135.479 129.500 1.00 48.56 88 GLY C N 1
ATOM 5721 C CA . GLY C 1 110 ? 48.196 134.795 130.120 1.00 48.64 88 GLY C CA 1
ATOM 5722 C C . GLY C 1 110 ? 47.933 133.347 130.535 1.00 45.24 88 GLY C C 1
ATOM 5723 O O . GLY C 1 110 ? 48.685 132.805 131.319 1.00 44.46 88 GLY C O 1
ATOM 5724 N N . LYS C 1 111 ? 46.876 132.726 130.023 1.00 44.20 89 LYS C N 1
ATOM 5725 C CA . LYS C 1 111 ? 46.556 131.323 130.377 1.00 44.37 89 LYS C CA 1
ATOM 5726 C C . LYS C 1 111 ? 47.012 130.365 129.295 1.00 42.94 89 LYS C C 1
ATOM 5727 O O . LYS C 1 111 ? 46.933 130.688 128.107 1.00 42.80 89 LYS C O 1
ATOM 5733 N N . HIS C 1 112 ? 47.461 129.184 129.714 1.00 40.48 90 HIS C N 1
ATOM 5734 C CA . HIS C 1 112 ? 47.764 128.105 128.797 1.00 40.00 90 HIS C CA 1
ATOM 5735 C C . HIS C 1 112 ? 46.438 127.506 128.338 1.00 37.38 90 HIS C C 1
ATOM 5736 O O . HIS C 1 112 ? 45.431 127.602 129.038 1.00 37.11 90 HIS C O 1
ATOM 5743 N N . VAL C 1 113 ? 46.439 126.904 127.158 1.00 35.90 91 VAL C N 1
ATOM 5744 C CA . VAL C 1 113 ? 45.191 126.517 126.501 1.00 34.44 91 VAL C CA 1
ATOM 5745 C C . VAL C 1 113 ? 45.216 125.060 126.018 1.00 32.50 91 VAL C C 1
ATOM 5746 O O . VAL C 1 113 ? 46.113 124.656 125.285 1.00 32.19 91 VAL C O 1
ATOM 5750 N N . VAL C 1 114 ? 44.231 124.288 126.446 1.00 31.78 92 VAL C N 1
ATOM 5751 C CA . VAL C 1 114 ? 43.913 123.022 125.801 1.00 31.05 92 VAL C CA 1
ATOM 5752 C C . VAL C 1 114 ? 42.592 123.254 125.096 1.00 30.92 92 VAL C C 1
ATOM 5753 O O . VAL C 1 114 ? 41.576 123.470 125.760 1.00 31.48 92 VAL C O 1
ATOM 5757 N N . CYS C 1 115 ? 42.603 123.232 123.765 1.00 31.12 93 CYS C N 1
ATOM 5758 C CA . CYS C 1 115 ? 41.393 123.465 122.975 1.00 31.68 93 CYS C CA 1
ATOM 5759 C C . CYS C 1 115 ? 40.942 122.172 122.314 1.00 30.88 93 CYS C C 1
ATOM 5760 O O . CYS C 1 115 ? 41.764 121.457 121.721 1.00 28.15 93 CYS C O 1
ATOM 5763 N N . GLU C 1 116 ? 39.648 121.885 122.383 1.00 29.02 94 GLU C N 1
ATOM 5764 C CA . GLU C 1 116 ? 39.143 120.684 121.741 1.00 31.51 94 GLU C CA 1
ATOM 5765 C C . GLU C 1 116 ? 39.325 120.725 120.219 1.00 31.65 94 GLU C C 1
ATOM 5766 O O . GLU C 1 116 ? 39.433 121.790 119.594 1.00 29.19 94 GLU C O 1
ATOM 5772 N N . LYS C 1 117 ? 39.415 119.540 119.652 1.00 28.40 95 LYS C N 1
ATOM 5773 C CA . LYS C 1 117 ? 39.442 119.344 118.218 1.00 29.81 95 LYS C CA 1
ATOM 5774 C C . LYS C 1 117 ? 38.020 119.474 117.675 1.00 30.84 95 LYS C C 1
ATOM 5775 O O . LYS C 1 117 ? 37.058 119.284 118.413 1.00 28.37 95 LYS C O 1
ATOM 5781 N N . PRO C 1 118 ? 37.868 119.829 116.387 1.00 31.46 96 PRO C N 1
ATOM 5782 C CA . PRO C 1 118 ? 38.950 120.324 115.561 1.00 31.70 96 PRO C CA 1
ATOM 5783 C C . PRO C 1 118 ? 39.189 121.760 115.990 1.00 32.68 96 PRO C C 1
ATOM 5784 O O . PRO C 1 118 ? 38.238 122.461 116.328 1.00 34.94 96 PRO C O 1
ATOM 5788 N N . LEU C 1 119 ? 40.441 122.191 115.956 1.00 34.58 97 LEU C N 1
ATOM 5789 C CA . LEU C 1 119 ? 40.804 123.529 116.399 1.00 38.07 97 LEU C CA 1
ATOM 5790 C C . LEU C 1 119 ? 40.134 124.601 115.549 1.00 34.69 97 LEU C C 1
ATOM 5791 O O . LEU C 1 119 ? 39.567 125.550 116.086 1.00 39.55 97 LEU C O 1
ATOM 5796 N N . ALA C 1 120 ? 40.148 124.409 114.231 1.00 33.78 98 ALA C N 1
ATOM 5797 C CA . ALA C 1 120 ? 39.646 125.392 113.298 1.00 36.67 98 ALA C CA 1
ATOM 5798 C C . ALA C 1 120 ? 38.827 124.808 112.151 1.00 34.86 98 ALA C C 1
ATOM 5799 O O . ALA C 1 120 ? 38.834 123.610 111.908 1.00 31.69 98 ALA C O 1
ATOM 5801 N N . LEU C 1 121 ? 38.152 125.700 111.431 1.00 37.14 99 LEU C N 1
ATOM 5802 C CA . LEU C 1 121 ? 37.343 125.372 110.242 1.00 38.10 99 LEU C CA 1
ATOM 5803 C C . LEU C 1 121 ? 38.178 125.350 108.958 1.00 36.88 99 LEU C C 1
ATOM 5804 O O . LEU C 1 121 ? 37.858 124.624 108.003 1.00 34.76 99 LEU C O 1
ATOM 5809 N N . LYS C 1 122 ? 39.256 126.133 108.955 1.00 37.41 100 LYS C N 1
ATOM 5810 C CA . LYS C 1 122 ? 40.170 126.234 107.823 1.00 42.88 100 LYS C CA 1
ATOM 5811 C C . LYS C 1 122 ? 41.618 126.341 108.348 1.00 39.36 100 LYS C C 1
ATOM 5812 O O . LYS C 1 122 ? 41.849 126.922 109.394 1.00 36.01 100 LYS C O 1
ATOM 5818 N N . ALA C 1 123 ? 42.582 125.731 107.654 1.00 37.63 101 ALA C N 1
ATOM 5819 C CA . ALA C 1 123 ? 43.970 125.661 108.150 1.00 35.34 101 ALA C CA 1
ATOM 5820 C C . ALA C 1 123 ? 44.518 127.053 108.435 1.00 36.90 101 ALA C C 1
ATOM 5821 O O . ALA C 1 123 ? 45.154 127.278 109.466 1.00 37.26 101 ALA C O 1
ATOM 5823 N N . GLY C 1 124 ? 44.250 127.976 107.522 1.00 37.45 102 GLY C N 1
ATOM 5824 C CA . GLY C 1 124 ? 44.728 129.358 107.627 1.00 39.64 102 GLY C CA 1
ATOM 5825 C C . GLY C 1 124 ? 44.337 130.063 108.915 1.00 40.59 102 GLY C C 1
ATOM 5826 O O . GLY C 1 124 ? 45.050 130.945 109.371 1.00 41.99 102 GLY C O 1
ATOM 5827 N N . ASP C 1 125 ? 43.218 129.661 109.512 1.00 40.78 103 ASP C N 1
ATOM 5828 C CA . ASP C 1 125 ? 42.740 130.257 110.767 1.00 41.36 103 ASP C CA 1
ATOM 5829 C C . ASP C 1 125 ? 43.673 130.036 111.951 1.00 40.52 103 ASP C C 1
ATOM 5830 O O . ASP C 1 125 ? 43.612 130.756 112.950 1.00 37.83 103 ASP C O 1
ATOM 5835 N N . ILE C 1 126 ? 44.509 129.008 111.860 1.00 39.06 104 ILE C N 1
ATOM 5836 C CA . ILE C 1 126 ? 45.401 128.636 112.946 1.00 39.61 104 ILE C CA 1
ATOM 5837 C C . ILE C 1 126 ? 46.584 129.627 113.097 1.00 44.69 104 ILE C C 1
ATOM 5838 O O . ILE C 1 126 ? 47.162 129.716 114.171 1.00 48.37 104 ILE C O 1
ATOM 5843 N N . ASP C 1 127 ? 46.913 130.391 112.054 1.00 43.92 105 ASP C N 1
ATOM 5844 C CA . ASP C 1 127 ? 48.021 131.357 112.142 1.00 50.59 105 ASP C CA 1
ATOM 5845 C C . ASP C 1 127 ? 47.848 132.375 113.298 1.00 47.01 105 ASP C C 1
ATOM 5846 O O . ASP C 1 127 ? 48.806 132.681 114.004 1.00 44.94 105 ASP C O 1
ATOM 5851 N N . ALA C 1 128 ? 46.626 132.855 113.502 1.00 44.64 106 ALA C N 1
ATOM 5852 C CA . ALA C 1 128 ? 46.354 133.788 114.592 1.00 44.83 106 ALA C CA 1
ATOM 5853 C C . ALA C 1 128 ? 46.490 133.126 115.961 1.00 43.44 106 ALA C C 1
ATOM 5854 O O . ALA C 1 128 ? 46.829 133.787 116.937 1.00 43.53 106 ALA C O 1
ATOM 5856 N N . VAL C 1 129 ? 46.227 131.826 116.049 1.00 41.71 107 VAL C N 1
ATOM 5857 C CA . VAL C 1 129 ? 46.411 131.111 117.317 1.00 40.58 107 VAL C CA 1
ATOM 5858 C C . VAL C 1 129 ? 47.904 130.931 117.602 1.00 41.99 107 VAL C C 1
ATOM 5859 O O . VAL C 1 129 ? 48.341 131.074 118.745 1.00 41.91 107 VAL C O 1
ATOM 5863 N N . ILE C 1 130 ? 48.675 130.613 116.564 1.00 42.99 108 ILE C N 1
ATOM 5864 C CA . ILE C 1 130 ? 50.133 130.551 116.677 1.00 45.48 108 ILE C CA 1
ATOM 5865 C C . ILE C 1 130 ? 50.703 131.888 117.136 1.00 46.11 108 ILE C C 1
ATOM 5866 O O . ILE C 1 130 ? 51.571 131.930 118.007 1.00 48.21 108 ILE C O 1
ATOM 5871 N N . ALA C 1 131 ? 50.195 132.973 116.569 1.00 48.59 109 ALA C N 1
ATOM 5872 C CA . ALA C 1 131 ? 50.658 134.302 116.961 1.00 49.23 109 ALA C CA 1
ATOM 5873 C C . ALA C 1 131 ? 50.346 134.540 118.438 1.00 49.33 109 ALA C C 1
ATOM 5874 O O . ALA C 1 131 ? 51.173 135.081 119.164 1.00 48.82 109 ALA C O 1
ATOM 5876 N N . ALA C 1 132 ? 49.186 134.080 118.905 1.00 47.15 110 ALA C N 1
ATOM 5877 C CA . ALA C 1 132 ? 48.814 134.274 120.308 1.00 47.53 110 ALA C CA 1
ATOM 5878 C C . ALA C 1 132 ? 49.684 133.439 121.253 1.00 48.03 110 ALA C C 1
ATOM 5879 O O . ALA C 1 132 ? 50.026 133.892 122.351 1.00 48.08 110 ALA C O 1
ATOM 5881 N N . ARG C 1 133 ? 50.004 132.212 120.842 1.00 52.40 111 ARG C N 1
ATOM 5882 C CA . ARG C 1 133 ? 50.870 131.337 121.625 1.00 50.50 111 ARG C CA 1
ATOM 5883 C C . ARG C 1 133 ? 52.230 132.007 121.834 1.00 54.35 111 ARG C C 1
ATOM 5884 O O . ARG C 1 133 ? 52.699 132.126 122.964 1.00 52.48 111 ARG C O 1
ATOM 5892 N N . ASP C 1 134 ? 52.833 132.448 120.734 1.00 54.67 112 ASP C N 1
ATOM 5893 C CA . ASP C 1 134 ? 54.198 132.976 120.738 1.00 56.35 112 ASP C CA 1
ATOM 5894 C C . ASP C 1 134 ? 54.296 134.340 121.419 1.00 59.08 112 ASP C C 1
ATOM 5895 O O . ASP C 1 134 ? 55.262 134.617 122.134 1.00 58.95 112 ASP C O 1
ATOM 5900 N N . ARG C 1 135 ? 53.311 135.181 121.202 1.00 55.21 113 ARG C N 1
ATOM 5901 C CA . ARG C 1 135 ? 53.252 136.492 121.805 1.00 56.17 113 ARG C CA 1
ATOM 5902 C C . ARG C 1 135 ? 53.091 136.439 123.300 1.00 54.21 113 ARG C C 1
ATOM 5903 O O . ARG C 1 135 ? 53.654 137.215 123.997 1.00 54.20 113 ARG C O 1
ATOM 5911 N N . ASN C 1 136 ? 52.309 135.502 123.795 1.00 50.86 114 ASN C N 1
ATOM 5912 C CA . ASN C 1 136 ? 52.054 135.401 125.236 1.00 51.28 114 ASN C CA 1
ATOM 5913 C C . ASN C 1 136 ? 52.958 134.405 125.966 1.00 49.80 114 ASN C C 1
ATOM 5914 O O . ASN C 1 136 ? 52.931 134.325 127.197 1.00 48.70 114 ASN C O 1
ATOM 5919 N N . LYS C 1 137 ? 53.777 133.684 125.203 1.00 52.01 115 LYS C N 1
ATOM 5920 C CA . LYS C 1 137 ? 54.634 132.617 125.738 1.00 53.34 115 LYS C CA 1
ATOM 5921 C C . LYS C 1 137 ? 53.858 131.663 126.641 1.00 51.63 115 LYS C C 1
ATOM 5922 O O . LYS C 1 137 ? 54.253 131.392 127.774 1.00 56.27 115 LYS C O 1
ATOM 5928 N N . VAL C 1 138 ? 52.749 131.153 126.126 1.00 50.07 116 VAL C N 1
ATOM 5929 C CA . VAL C 1 138 ? 51.981 130.114 126.807 1.00 47.59 116 VAL C CA 1
ATOM 5930 C C . VAL C 1 138 ? 51.902 128.885 125.908 1.00 45.31 116 VAL C C 1
ATOM 5931 O O . VAL C 1 138 ? 52.080 128.978 124.698 1.00 47.61 116 VAL C O 1
ATOM 5935 N N . VAL C 1 139 ? 51.684 127.736 126.525 1.00 42.11 117 VAL C N 1
ATOM 5936 C CA . VAL C 1 139 ? 51.436 126.479 125.828 1.00 39.21 117 VAL C CA 1
ATOM 5937 C C . VAL C 1 139 ? 50.004 126.486 125.314 1.00 37.90 117 VAL C C 1
ATOM 5938 O O . VAL C 1 139 ? 49.064 126.702 126.090 1.00 36.70 117 VAL C O 1
ATOM 5942 N N . VAL C 1 140 ? 49.853 126.260 124.010 1.00 37.50 118 VAL C N 1
ATOM 5943 C CA . VAL C 1 140 ? 48.544 126.136 123.366 1.00 36.85 118 VAL C CA 1
ATOM 5944 C C . VAL C 1 140 ? 48.512 124.856 122.531 1.00 36.48 118 VAL C C 1
ATOM 5945 O O . VAL C 1 140 ? 49.364 124.656 121.662 1.00 40.20 118 VAL C O 1
ATOM 5949 N N . THR C 1 141 ? 47.542 123.988 122.783 1.00 35.45 119 THR C N 1
ATOM 5950 C CA . THR C 1 141 ? 47.493 122.719 122.068 1.00 34.61 119 THR C CA 1
ATOM 5951 C C . THR C 1 141 ? 46.061 122.246 121.768 1.00 35.50 119 THR C C 1
ATOM 5952 O O . THR C 1 141 ? 45.147 122.468 122.555 1.00 35.22 119 THR C O 1
ATOM 5956 N N . GLU C 1 142 ? 45.902 121.589 120.620 1.00 36.24 120 GLU C N 1
ATOM 5957 C CA . GLU C 1 142 ? 44.651 120.957 120.223 1.00 37.77 120 GLU C CA 1
ATOM 5958 C C . GLU C 1 142 ? 44.534 119.573 120.897 1.00 34.40 120 GLU C C 1
ATOM 5959 O O . GLU C 1 142 ? 45.473 118.787 120.878 1.00 31.25 120 GLU C O 1
ATOM 5965 N N . ALA C 1 143 ? 43.373 119.279 121.475 1.00 34.44 121 ALA C N 1
ATOM 5966 C CA . ALA C 1 143 ? 43.213 118.136 122.396 1.00 32.32 121 ALA C CA 1
ATOM 5967 C C . ALA C 1 143 ? 43.073 116.732 121.765 1.00 31.81 121 ALA C C 1
ATOM 5968 O O . ALA C 1 143 ? 42.085 116.042 122.011 1.00 37.44 121 ALA C O 1
ATOM 5970 N N . TYR C 1 144 ? 44.083 116.283 121.028 1.00 34.11 122 TYR C N 1
ATOM 5971 C CA . TYR C 1 144 ? 44.095 114.912 120.498 1.00 32.80 122 TYR C CA 1
ATOM 5972 C C . TYR C 1 144 ? 44.575 113.882 121.533 1.00 32.12 122 TYR C C 1
ATOM 5973 O O . TYR C 1 144 ? 45.741 113.455 121.548 1.00 27.88 122 TYR C O 1
ATOM 5990 N N . ILE C 1 146 ? 44.151 110.835 121.931 1.00 26.24 124 ILE C N 1
ATOM 5991 C CA . ILE C 1 146 ? 44.707 109.560 121.427 1.00 27.87 124 ILE C CA 1
ATOM 5992 C C . ILE C 1 146 ? 46.222 109.527 121.298 1.00 25.04 124 ILE C C 1
ATOM 5993 O O . ILE C 1 146 ? 46.839 108.484 121.486 1.00 24.65 124 ILE C O 1
ATOM 5998 N N . THR C 1 147 ? 46.840 110.675 121.032 1.00 24.50 125 THR C N 1
ATOM 5999 C CA . THR C 1 147 ? 48.280 110.713 120.825 1.00 24.07 125 THR C CA 1
ATOM 6000 C C . THR C 1 147 ? 49.029 110.512 122.142 1.00 26.54 125 THR C C 1
ATOM 6001 O O . THR C 1 147 ? 50.240 110.283 122.122 1.00 28.85 125 THR C O 1
ATOM 6005 N N . TYR C 1 148 ? 48.330 110.603 123.278 1.00 25.00 126 TYR C N 1
ATOM 6006 C CA . TYR C 1 148 ? 48.949 110.363 124.577 1.00 26.02 126 TYR C CA 1
ATOM 6007 C C . TYR C 1 148 ? 48.630 108.941 125.105 1.00 25.53 126 TYR C C 1
ATOM 6008 O O . TYR C 1 148 ? 49.043 108.582 126.204 1.00 26.20 126 TYR C O 1
ATOM 6017 N N . SER C 1 149 ? 47.914 108.155 124.321 1.00 25.31 127 SER C N 1
ATOM 6018 C CA A SER C 1 149 ? 47.537 106.791 124.724 0.50 26.10 127 SER C CA 1
ATOM 6019 C CA B SER C 1 149 ? 47.556 106.792 124.738 0.50 26.06 127 SER C CA 1
ATOM 6020 C C . SER C 1 149 ? 48.675 105.792 124.465 1.00 25.82 127 SER C C 1
ATOM 6021 O O . SER C 1 149 ? 49.322 105.854 123.428 1.00 27.25 127 SER C O 1
ATOM 6026 N N . PRO C 1 150 ? 48.919 104.867 125.411 1.00 28.63 128 PRO C N 1
ATOM 6027 C CA . PRO C 1 150 ? 49.883 103.767 125.191 1.00 27.76 128 PRO C CA 1
ATOM 6028 C C . PRO C 1 150 ? 49.565 102.930 123.964 1.00 23.83 128 PRO C C 1
ATOM 6029 O O . PRO C 1 150 ? 50.455 102.412 123.318 1.00 27.47 128 PRO C O 1
ATOM 6033 N N . VAL C 1 151 ? 48.293 102.805 123.647 1.00 23.86 129 VAL C N 1
ATOM 6034 C CA . VAL C 1 151 ? 47.863 102.114 122.441 1.00 22.01 129 VAL C CA 1
ATOM 6035 C C . VAL C 1 151 ? 48.490 102.747 121.208 1.00 21.32 129 VAL C C 1
ATOM 6036 O O . VAL C 1 151 ? 49.129 102.054 120.438 1.00 21.05 129 VAL C O 1
ATOM 6040 N N . TRP C 1 152 ? 48.313 104.060 121.021 1.00 20.34 130 TRP C N 1
ATOM 6041 C CA . TRP C 1 152 ? 48.832 104.711 119.820 1.00 21.14 130 TRP C CA 1
ATOM 6042 C C . TRP C 1 152 ? 50.342 104.879 119.827 1.00 20.80 130 TRP C C 1
ATOM 6043 O O . TRP C 1 152 ? 50.974 104.786 118.787 1.00 20.19 130 TRP C O 1
ATOM 6054 N N . GLN C 1 153 ? 50.933 105.051 121.005 1.00 21.79 131 GLN C N 1
ATOM 6055 C CA . GLN C 1 153 ? 52.387 105.017 121.117 1.00 23.34 131 GLN C CA 1
ATOM 6056 C C . GLN C 1 153 ? 52.951 103.644 120.729 1.00 22.42 131 GLN C C 1
ATOM 6057 O O . GLN C 1 153 ? 54.022 103.564 120.167 1.00 24.11 131 GLN C O 1
ATOM 6063 N N . LYS C 1 154 ? 52.220 102.577 121.009 1.00 22.14 132 LYS C N 1
ATOM 6064 C CA . LYS C 1 154 ? 52.681 101.229 120.646 1.00 21.55 132 LYS C CA 1
ATOM 6065 C C . LYS C 1 154 ? 52.539 101.000 119.138 1.00 21.37 132 LYS C C 1
ATOM 6066 O O . LYS C 1 154 ? 53.407 100.417 118.529 1.00 20.83 132 LYS C O 1
ATOM 6072 N N . VAL C 1 155 ? 51.454 101.482 118.536 1.00 21.18 133 VAL C N 1
ATOM 6073 C CA . VAL C 1 155 ? 51.295 101.378 117.095 1.00 22.77 133 VAL C CA 1
ATOM 6074 C C . VAL C 1 155 ? 52.480 102.060 116.421 1.00 24.17 133 VAL C C 1
ATOM 6075 O O . VAL C 1 155 ? 53.143 101.467 115.558 1.00 22.47 133 VAL C O 1
ATOM 6079 N N . ARG C 1 156 ? 52.736 103.307 116.819 1.00 25.74 134 ARG C N 1
ATOM 6080 C CA . ARG C 1 156 ? 53.837 104.071 116.265 1.00 24.22 134 ARG C CA 1
ATOM 6081 C C . ARG C 1 156 ? 55.189 103.387 116.449 1.00 24.65 134 ARG C C 1
ATOM 6082 O O . ARG C 1 156 ? 55.952 103.300 115.498 1.00 24.89 134 ARG C O 1
ATOM 6090 N N . SER C 1 157 ? 55.505 102.897 117.651 1.00 26.20 135 SER C N 1
ATOM 6091 C CA . SER C 1 157 ? 56.796 102.222 117.864 1.00 27.79 135 SER C CA 1
ATOM 6092 C C . SER C 1 157 ? 56.906 100.916 117.078 1.00 26.59 135 SER C C 1
ATOM 6093 O O . SER C 1 157 ? 57.972 100.600 116.542 1.00 27.75 135 SER C O 1
ATOM 6096 N N . LEU C 1 158 ? 55.824 100.144 117.003 1.00 25.39 136 LEU C N 1
ATOM 6097 C CA . LEU C 1 158 ? 55.863 98.867 116.275 1.00 23.35 136 LEU C CA 1
ATOM 6098 C C . LEU C 1 158 ? 56.141 99.076 114.791 1.00 23.80 136 LEU C C 1
ATOM 6099 O O . LEU C 1 158 ? 56.953 98.374 114.196 1.00 22.95 136 LEU C O 1
ATOM 6104 N N . ILE C 1 159 ? 55.478 100.068 114.198 1.00 27.27 137 ILE C N 1
ATOM 6105 C CA . ILE C 1 159 ? 55.721 100.397 112.803 1.00 28.32 137 ILE C CA 1
ATOM 6106 C C . ILE C 1 159 ? 57.168 100.857 112.634 1.00 26.72 137 ILE C C 1
ATOM 6107 O O . ILE C 1 159 ? 57.851 100.426 111.722 1.00 27.68 137 ILE C O 1
ATOM 6112 N N . ASP C 1 160 ? 57.637 101.688 113.544 1.00 29.17 138 ASP C N 1
ATOM 6113 C CA . ASP C 1 160 ? 59.005 102.243 113.477 1.00 30.66 138 ASP C CA 1
ATOM 6114 C C . ASP C 1 160 ? 60.081 101.160 113.691 1.00 35.11 138 ASP C C 1
ATOM 6115 O O . ASP C 1 160 ? 61.171 101.280 113.168 1.00 31.08 138 ASP C O 1
ATOM 6120 N N . GLU C 1 161 ? 59.746 100.099 114.431 1.00 31.42 139 GLU C N 1
ATOM 6121 C CA . GLU C 1 161 ? 60.646 98.957 114.679 1.00 35.23 139 GLU C CA 1
ATOM 6122 C C . GLU C 1 161 ? 60.629 97.882 113.583 1.00 31.95 139 GLU C C 1
ATOM 6123 O O . GLU C 1 161 ? 61.412 96.938 113.626 1.00 29.90 139 GLU C O 1
ATOM 6129 N N . GLY C 1 162 ? 59.783 98.046 112.575 1.00 29.13 140 GLY C N 1
ATOM 6130 C CA . GLY C 1 162 ? 59.763 97.113 111.466 1.00 28.86 140 GLY C CA 1
ATOM 6131 C C . GLY C 1 162 ? 58.826 95.944 111.680 1.00 26.48 140 GLY C C 1
ATOM 6132 O O . GLY C 1 162 ? 58.832 95.008 110.894 1.00 32.94 140 GLY C O 1
ATOM 6133 N N . ALA C 1 163 ? 57.971 96.017 112.696 1.00 25.80 141 ALA C N 1
ATOM 6134 C CA . ALA C 1 163 ? 57.087 94.887 113.022 1.00 24.90 141 ALA C CA 1
ATOM 6135 C C . ALA C 1 163 ? 56.094 94.498 111.912 1.00 23.39 141 ALA C C 1
ATOM 6136 O O . ALA C 1 163 ? 55.670 93.342 111.873 1.00 23.13 141 ALA C O 1
ATOM 6138 N N . ILE C 1 164 ? 55.703 95.424 111.032 1.00 20.65 142 ILE C N 1
ATOM 6139 C CA . ILE C 1 164 ? 54.845 95.054 109.898 1.00 20.30 142 ILE C CA 1
ATOM 6140 C C . ILE C 1 164 ? 55.547 95.120 108.545 1.00 20.74 142 ILE C C 1
ATOM 6141 O O . ILE C 1 164 ? 54.888 95.079 107.504 1.00 20.46 142 ILE C O 1
ATOM 6146 N N . GLY C 1 165 ? 56.874 95.198 108.555 1.00 21.23 143 GLY C N 1
ATOM 6147 C CA . GLY C 1 165 ? 57.627 95.394 107.333 1.00 22.42 143 GLY C CA 1
ATOM 6148 C C . GLY C 1 165 ? 57.343 96.803 106.814 1.00 23.08 143 GLY C C 1
ATOM 6149 O O . GLY C 1 165 ? 57.203 97.746 107.602 1.00 22.63 143 GLY C O 1
ATOM 6150 N N . SER C 1 166 ? 57.197 96.937 105.495 1.00 24.42 144 SER C N 1
ATOM 6151 C CA . SER C 1 166 ? 56.847 98.211 104.878 1.00 26.10 144 SER C CA 1
ATOM 6152 C C . SER C 1 166 ? 55.344 98.413 104.898 1.00 24.62 144 SER C C 1
ATOM 6153 O O . SER C 1 166 ? 54.594 97.562 104.407 1.00 22.13 144 SER C O 1
ATOM 6156 N N . LEU C 1 167 ? 54.905 99.560 105.432 1.00 23.15 145 LEU C N 1
ATOM 6157 C CA . LEU C 1 167 ? 53.483 99.897 105.475 1.00 23.98 145 LEU C CA 1
ATOM 6158 C C . LEU C 1 167 ? 52.994 100.144 104.061 1.00 22.82 145 LEU C C 1
ATOM 6159 O O . LEU C 1 167 ? 53.649 100.845 103.319 1.00 23.87 145 LEU C O 1
ATOM 6164 N N . ARG C 1 168 ? 51.882 99.520 103.670 1.00 24.31 146 ARG C N 1
ATOM 6165 C CA . ARG C 1 168 ? 51.331 99.677 102.320 1.00 24.21 146 ARG C CA 1
ATOM 6166 C C . ARG C 1 168 ? 49.893 100.195 102.285 1.00 24.44 146 ARG C C 1
ATOM 6167 O O . ARG C 1 168 ? 49.484 100.829 101.318 1.00 23.76 146 ARG C O 1
ATOM 6175 N N . HIS C 1 169 ? 49.117 99.931 103.321 1.00 23.55 147 HIS C N 1
ATOM 6176 C CA . HIS C 1 169 ? 47.736 100.379 103.342 1.00 22.72 147 HIS C CA 1
ATOM 6177 C C . HIS C 1 169 ? 47.260 100.550 104.771 1.00 22.91 147 HIS C C 1
ATOM 6178 O O . HIS C 1 169 ? 47.571 99.719 105.620 1.00 22.97 147 HIS C O 1
ATOM 6185 N N . VAL C 1 170 ? 46.524 101.632 105.017 1.00 21.72 148 VAL C N 1
ATOM 6186 C CA . VAL C 1 170 ? 45.865 101.870 106.281 1.00 20.05 148 VAL C CA 1
ATOM 6187 C C . VAL C 1 170 ? 44.383 101.956 106.001 1.00 19.24 148 VAL C C 1
ATOM 6188 O O . VAL C 1 170 ? 43.952 102.785 105.194 1.00 20.70 148 VAL C O 1
ATOM 6192 N N . GLN C 1 171 ? 43.599 101.078 106.617 1.00 16.61 149 GLN C N 1
ATOM 6193 C CA . GLN C 1 171 ? 42.166 101.043 106.359 1.00 17.28 149 GLN C CA 1
ATOM 6194 C C . GLN C 1 171 ? 41.418 101.256 107.659 1.00 16.79 149 GLN C C 1
ATOM 6195 O O . GLN C 1 171 ? 41.758 100.651 108.669 1.00 18.36 149 GLN C O 1
ATOM 6201 N N . GLY C 1 172 ? 40.397 102.103 107.639 1.00 17.18 150 GLY C N 1
ATOM 6202 C CA . GLY C 1 172 ? 39.582 102.302 108.833 1.00 16.09 150 GLY C CA 1
ATOM 6203 C C . GLY C 1 172 ? 38.222 102.904 108.610 1.00 16.81 150 GLY C C 1
ATOM 6204 O O . GLY C 1 172 ? 37.763 103.074 107.480 1.00 17.41 150 GLY C O 1
ATOM 6205 N N . ALA C 1 173 ? 37.562 103.205 109.721 1.00 16.48 151 ALA C N 1
ATOM 6206 C CA . ALA C 1 173 ? 36.237 103.743 109.719 1.00 16.44 151 ALA C CA 1
ATOM 6207 C C . ALA C 1 173 ? 35.947 104.398 111.046 1.00 17.35 151 ALA C C 1
ATOM 6208 O O . ALA C 1 173 ? 36.486 103.990 112.085 1.00 18.10 151 ALA C O 1
ATOM 6210 N N . PHE C 1 174 ? 35.076 105.401 111.012 1.00 17.20 152 PHE C N 1
ATOM 6211 C CA . PHE C 1 174 ? 34.558 106.018 112.225 1.00 19.32 152 PHE C CA 1
ATOM 6212 C C . PHE C 1 174 ? 33.172 106.560 111.941 1.00 18.81 152 PHE C C 1
ATOM 6213 O O . PHE C 1 174 ? 33.016 107.537 111.206 1.00 20.72 152 PHE C O 1
ATOM 6221 N N . THR C 1 175 ? 32.165 105.890 112.490 1.00 18.03 153 THR C N 1
ATOM 6222 C CA . THR C 1 175 ? 30.778 106.241 112.267 1.00 18.65 153 THR C CA 1
ATOM 6223 C C . THR C 1 175 ? 29.986 106.179 113.558 1.00 19.15 153 THR C C 1
ATOM 6224 O O . THR C 1 175 ? 30.316 105.426 114.481 1.00 17.47 153 THR C O 1
ATOM 6228 N N . TYR C 1 176 ? 28.937 106.993 113.608 1.00 20.80 154 TYR C N 1
ATOM 6229 C CA . TYR C 1 176 ? 27.904 106.884 114.620 1.00 21.38 154 TYR C CA 1
ATOM 6230 C C . TYR C 1 176 ? 26.604 107.400 114.046 1.00 22.76 154 TYR C C 1
ATOM 6231 O O . TYR C 1 176 ? 26.577 107.933 112.927 1.00 21.43 154 TYR C O 1
ATOM 6240 N N . PHE C 1 177 ? 25.520 107.228 114.793 1.00 21.36 155 PHE C N 1
ATOM 6241 C CA . PHE C 1 177 ? 24.231 107.637 114.324 1.00 22.92 155 PHE C CA 1
ATOM 6242 C C . PHE C 1 177 ? 23.695 108.763 115.195 1.00 26.32 155 PHE C C 1
ATOM 6243 O O . PHE C 1 177 ? 23.505 108.595 116.398 1.00 22.84 155 PHE C O 1
ATOM 6251 N N . ASN C 1 178 ? 23.436 109.909 114.570 1.00 31.28 156 ASN C N 1
ATOM 6252 C CA . ASN C 1 178 ? 22.748 111.012 115.241 1.00 42.35 156 ASN C CA 1
ATOM 6253 C C . ASN C 1 178 ? 21.933 111.849 114.252 1.00 52.42 156 ASN C C 1
ATOM 6254 O O . ASN C 1 178 ? 22.501 112.408 113.317 1.00 52.93 156 ASN C O 1
ATOM 6259 N N . ARG C 1 179 ? 20.621 111.958 114.470 1.00 84.82 157 ARG C N 1
ATOM 6260 C CA . ARG C 1 179 ? 19.759 112.828 113.630 1.00 87.29 157 ARG C CA 1
ATOM 6261 C C . ARG C 1 179 ? 19.054 113.956 114.389 1.00 87.13 157 ARG C C 1
ATOM 6262 O O . ARG C 1 179 ? 18.019 114.461 113.962 1.00 89.74 157 ARG C O 1
ATOM 6270 N N . ASP C 1 180 ? 19.648 114.389 115.490 1.00 97.31 158 ASP C N 1
ATOM 6271 C CA . ASP C 1 180 ? 19.073 115.458 116.285 1.00 94.12 158 ASP C CA 1
ATOM 6272 C C . ASP C 1 180 ? 19.613 116.730 115.645 1.00 104.12 158 ASP C C 1
ATOM 6273 O O . ASP C 1 180 ? 20.802 116.999 115.731 1.00 79.34 158 ASP C O 1
ATOM 6278 N N . ALA C 1 181 ? 18.740 117.459 114.949 1.00 111.59 159 ALA C N 1
ATOM 6279 C CA . ALA C 1 181 ? 19.108 118.671 114.221 1.00 110.13 159 ALA C CA 1
ATOM 6280 C C . ALA C 1 181 ? 17.944 119.656 114.196 1.00 99.97 159 ALA C C 1
ATOM 6281 O O . ALA C 1 181 ? 16.779 119.257 114.280 1.00 83.43 159 ALA C O 1
ATOM 6283 N N . GLY C 1 194 ? 29.008 117.270 113.967 1.00 53.98 172 GLY C N 1
ATOM 6284 C CA . GLY C 1 194 ? 29.398 117.446 112.573 1.00 56.04 172 GLY C CA 1
ATOM 6285 C C . GLY C 1 194 ? 30.355 116.370 112.088 1.00 38.87 172 GLY C C 1
ATOM 6286 O O . GLY C 1 194 ? 30.966 115.642 112.891 1.00 41.22 172 GLY C O 1
ATOM 6287 N N . LEU C 1 195 ? 30.482 116.254 110.769 1.00 33.39 173 LEU C N 1
ATOM 6288 C CA . LEU C 1 195 ? 31.321 115.217 110.155 1.00 35.00 173 LEU C CA 1
ATOM 6289 C C . LEU C 1 195 ? 32.832 115.424 110.413 1.00 34.84 173 LEU C C 1
ATOM 6290 O O . LEU C 1 195 ? 33.544 114.440 110.637 1.00 27.75 173 LEU C O 1
ATOM 6295 N N . PRO C 1 196 ? 33.323 116.695 110.395 1.00 33.40 174 PRO C N 1
ATOM 6296 C CA . PRO C 1 196 ? 34.724 117.012 110.716 1.00 32.54 174 PRO C CA 1
ATOM 6297 C C . PRO C 1 196 ? 35.143 116.510 112.093 1.00 34.12 174 PRO C C 1
ATOM 6298 O O . PRO C 1 196 ? 36.288 116.099 112.271 1.00 41.69 174 PRO C O 1
ATOM 6302 N N . ASP C 1 197 ? 34.215 116.527 113.051 1.00 29.44 175 ASP C N 1
ATOM 6303 C CA . ASP C 1 197 ? 34.514 116.098 114.417 1.00 28.01 175 ASP C CA 1
ATOM 6304 C C . ASP C 1 197 ? 34.945 114.608 114.489 1.00 27.89 175 ASP C C 1
ATOM 6305 O O . ASP C 1 197 ? 35.619 114.207 115.431 1.00 25.76 175 ASP C O 1
ATOM 6310 N N . ILE C 1 198 ? 34.587 113.813 113.489 1.00 22.93 176 ILE C N 1
ATOM 6311 C CA . ILE C 1 198 ? 35.096 112.415 113.416 1.00 22.71 176 ILE C CA 1
ATOM 6312 C C . ILE C 1 198 ? 36.102 112.199 112.273 1.00 22.54 176 ILE C C 1
ATOM 6313 O O . ILE C 1 198 ? 36.960 111.318 112.377 1.00 22.90 176 ILE C O 1
ATOM 6318 N N . GLY C 1 199 ? 36.006 112.992 111.198 1.00 23.97 177 GLY C N 1
ATOM 6319 C CA . GLY C 1 199 ? 36.898 112.857 110.035 1.00 22.94 177 GLY C CA 1
ATOM 6320 C C . GLY C 1 199 ? 38.341 113.128 110.373 1.00 23.25 177 GLY C C 1
ATOM 6321 O O . GLY C 1 199 ? 39.255 112.533 109.806 1.00 25.23 177 GLY C O 1
ATOM 6322 N N . VAL C 1 200 ? 38.555 114.017 111.336 1.00 29.92 178 VAL C N 1
ATOM 6323 C CA . VAL C 1 200 ? 39.903 114.330 111.785 1.00 27.45 178 VAL C CA 1
ATOM 6324 C C . VAL C 1 200 ? 40.667 113.151 112.386 1.00 27.67 178 VAL C C 1
ATOM 6325 O O . VAL C 1 200 ? 41.893 113.165 112.382 1.00 27.47 178 VAL C O 1
ATOM 6329 N N . TYR C 1 201 ? 39.960 112.148 112.909 1.00 24.95 179 TYR C N 1
ATOM 6330 C CA . TYR C 1 201 ? 40.609 111.076 113.662 1.00 27.30 179 TYR C CA 1
ATOM 6331 C C . TYR C 1 201 ? 41.391 110.037 112.822 1.00 25.94 179 TYR C C 1
ATOM 6332 O O . TYR C 1 201 ? 42.520 109.704 113.155 1.00 24.74 179 TYR C O 1
ATOM 6341 N N . PRO C 1 202 ? 40.785 109.510 111.751 1.00 22.25 180 PRO C N 1
ATOM 6342 C CA . PRO C 1 202 ? 41.572 108.667 110.855 1.00 23.11 180 PRO C CA 1
ATOM 6343 C C . PRO C 1 202 ? 42.793 109.385 110.281 1.00 22.22 180 PRO C C 1
ATOM 6344 O O . PRO C 1 202 ? 43.848 108.772 110.106 1.00 21.92 180 PRO C O 1
ATOM 6348 N N . VAL C 1 203 ? 42.671 110.684 110.039 1.00 21.89 181 VAL C N 1
ATOM 6349 C CA . VAL C 1 203 ? 43.769 111.487 109.504 1.00 23.93 181 VAL C CA 1
ATOM 6350 C C . VAL C 1 203 ? 44.879 111.719 110.538 1.00 25.84 181 VAL C C 1
ATOM 6351 O O . VAL C 1 203 ? 46.058 111.478 110.271 1.00 28.55 181 VAL C O 1
ATOM 6363 N N . SER C 1 205 ? 45.423 110.079 113.393 1.00 20.36 183 SER C N 1
ATOM 6364 C CA . SER C 1 205 ? 46.016 108.823 113.904 1.00 20.84 183 SER C CA 1
ATOM 6365 C C . SER C 1 205 ? 47.014 108.223 112.908 1.00 21.31 183 SER C C 1
ATOM 6366 O O . SER C 1 205 ? 48.045 107.681 113.307 1.00 24.43 183 SER C O 1
ATOM 6369 N N . THR C 1 206 ? 46.714 108.340 111.616 1.00 22.07 184 THR C N 1
ATOM 6370 C CA . THR C 1 206 ? 47.630 107.880 110.569 1.00 21.75 184 THR C CA 1
ATOM 6371 C C . THR C 1 206 ? 48.893 108.732 110.494 1.00 22.08 184 THR C C 1
ATOM 6372 O O . THR C 1 206 ? 50.001 108.218 110.418 1.00 20.90 184 THR C O 1
ATOM 6376 N N . ARG C 1 207 ? 48.730 110.055 110.539 1.00 22.02 185 ARG C N 1
ATOM 6377 C CA . ARG C 1 207 ? 49.849 110.950 110.519 1.00 22.52 185 ARG C CA 1
ATOM 6378 C C . ARG C 1 207 ? 50.740 110.728 111.727 1.00 22.70 185 ARG C C 1
ATOM 6379 O O . ARG C 1 207 ? 51.968 110.742 111.607 1.00 25.12 185 ARG C O 1
ATOM 6387 N N . PHE C 1 208 ? 50.131 110.580 112.897 1.00 22.04 186 PHE C N 1
ATOM 6388 C CA . PHE C 1 208 ? 50.864 110.345 114.137 1.00 22.87 186 PHE C CA 1
ATOM 6389 C C . PHE C 1 208 ? 51.620 109.020 114.105 1.00 22.51 186 PHE C C 1
ATOM 6390 O O . PHE C 1 208 ? 52.780 108.946 114.488 1.00 23.80 186 PHE C O 1
ATOM 6398 N N . SER C 1 209 ? 50.943 107.963 113.675 1.00 22.16 187 SER C N 1
ATOM 6399 C CA . SER C 1 209 ? 51.575 106.624 113.655 1.00 22.06 187 SER C CA 1
ATOM 6400 C C . SER C 1 209 ? 52.711 106.455 112.658 1.00 22.95 187 SER C C 1
ATOM 6401 O O . SER C 1 209 ? 53.605 105.646 112.874 1.00 27.26 187 SER C O 1
ATOM 6404 N N . THR C 1 210 ? 52.694 107.237 111.584 1.00 27.73 188 THR C N 1
ATOM 6405 C CA . THR C 1 210 ? 53.658 107.091 110.485 1.00 26.53 188 THR C CA 1
ATOM 6406 C C . THR C 1 210 ? 54.656 108.232 110.382 1.00 27.62 188 THR C C 1
ATOM 6407 O O . THR C 1 210 ? 55.728 108.061 109.820 1.00 26.77 188 THR C O 1
ATOM 6411 N N . GLY C 1 211 ? 54.316 109.398 110.912 1.00 28.92 189 GLY C N 1
ATOM 6412 C CA . GLY C 1 211 ? 55.163 110.563 110.753 1.00 29.16 189 GLY C CA 1
ATOM 6413 C C . GLY C 1 211 ? 55.149 111.129 109.333 1.00 31.09 189 GLY C C 1
ATOM 6414 O O . GLY C 1 211 ? 55.985 111.949 109.009 1.00 28.94 189 GLY C O 1
ATOM 6415 N N . LYS C 1 212 ? 54.204 110.701 108.491 1.00 29.83 190 LYS C N 1
ATOM 6416 C CA . LYS C 1 212 ? 54.126 111.167 107.108 1.00 32.89 190 LYS C CA 1
ATOM 6417 C C . LYS C 1 212 ? 52.902 112.065 106.859 1.00 31.80 190 LYS C C 1
ATOM 6418 O O . LYS C 1 212 ? 51.955 112.074 107.631 1.00 30.19 190 LYS C O 1
ATOM 6424 N N . GLU C 1 213 ? 52.911 112.750 105.724 1.00 31.08 191 GLU C N 1
ATOM 6425 C CA . GLU C 1 213 ? 51.787 113.578 105.275 1.00 30.69 191 GLU C CA 1
ATOM 6426 C C . GLU C 1 213 ? 51.263 113.060 103.945 1.00 29.31 191 GLU C C 1
ATOM 6427 O O . GLU C 1 213 ? 52.048 112.650 103.098 1.00 28.90 191 GLU C O 1
ATOM 6433 N N . PRO C 1 214 ? 49.949 113.159 103.714 1.00 29.66 192 PRO C N 1
ATOM 6434 C CA . PRO C 1 214 ? 49.463 112.729 102.417 1.00 30.99 192 PRO C CA 1
ATOM 6435 C C . PRO C 1 214 ? 49.725 113.776 101.362 1.00 31.90 192 PRO C C 1
ATOM 6436 O O . PRO C 1 214 ? 49.774 114.964 101.689 1.00 35.28 192 PRO C O 1
ATOM 6440 N N . LEU C 1 215 ? 49.908 113.346 100.121 1.00 31.80 193 LEU C N 1
ATOM 6441 C CA . LEU C 1 215 ? 50.173 114.254 99.009 1.00 36.12 193 LEU C CA 1
ATOM 6442 C C . LEU C 1 215 ? 48.920 114.612 98.252 1.00 33.32 193 LEU C C 1
ATOM 6443 O O . LEU C 1 215 ? 48.826 115.693 97.685 1.00 31.81 193 LEU C O 1
ATOM 6448 N N . ARG C 1 216 ? 47.972 113.684 98.192 1.00 32.01 194 ARG C N 1
ATOM 6449 C CA . ARG C 1 216 ? 46.756 113.898 97.420 1.00 34.14 194 ARG C CA 1
ATOM 6450 C C . ARG C 1 216 ? 45.615 113.021 97.911 1.00 31.10 194 ARG C C 1
ATOM 6451 O O . ARG C 1 216 ? 45.840 112.012 98.572 1.00 30.19 194 ARG C O 1
ATOM 6459 N N . ILE C 1 217 ? 44.402 113.423 97.554 1.00 30.65 195 ILE C N 1
ATOM 6460 C CA . ILE C 1 217 ? 43.165 112.887 98.113 1.00 32.26 195 ILE C CA 1
ATOM 6461 C C . ILE C 1 217 ? 42.135 112.658 97.009 1.00 29.96 195 ILE C C 1
ATOM 6462 O O . ILE C 1 217 ? 41.979 113.499 96.122 1.00 30.07 195 ILE C O 1
ATOM 6467 N N . GLN C 1 218 ? 41.437 111.533 97.073 1.00 28.40 196 GLN C N 1
ATOM 6468 C CA . GLN C 1 218 ? 40.166 111.343 96.382 1.00 29.35 196 GLN C CA 1
ATOM 6469 C C . GLN C 1 218 ? 39.084 111.186 97.448 1.00 27.45 196 GLN C C 1
ATOM 6470 O O . GLN C 1 218 ? 39.250 110.414 98.397 1.00 28.89 196 GLN C O 1
ATOM 6476 N N . ALA C 1 219 ? 37.971 111.885 97.297 1.00 25.86 197 ALA C N 1
ATOM 6477 C CA . ALA C 1 219 ? 36.896 111.756 98.262 1.00 24.77 197 ALA C CA 1
ATOM 6478 C C . ALA C 1 219 ? 35.558 112.012 97.656 1.00 25.22 197 ALA C C 1
ATOM 6479 O O . ALA C 1 219 ? 35.438 112.657 96.615 1.00 26.97 197 ALA C O 1
ATOM 6481 N N . ASN C 1 220 ? 34.552 111.477 98.323 1.00 25.26 198 ASN C N 1
ATOM 6482 C CA . ASN C 1 220 ? 33.164 111.599 97.934 1.00 27.70 198 ASN C CA 1
ATOM 6483 C C . ASN C 1 220 ? 32.397 111.861 99.222 1.00 28.62 198 ASN C C 1
ATOM 6484 O O . ASN C 1 220 ? 32.507 111.084 100.174 1.00 26.32 198 ASN C O 1
ATOM 6489 N N . THR C 1 221 ? 31.634 112.947 99.252 1.00 26.97 199 THR C N 1
ATOM 6490 C CA . THR C 1 221 ? 30.896 113.376 100.422 1.00 29.76 199 THR C CA 1
ATOM 6491 C C . THR C 1 221 ? 29.401 113.532 100.068 1.00 29.99 199 THR C C 1
ATOM 6492 O O . THR C 1 221 ? 29.056 114.013 98.992 1.00 28.56 199 THR C O 1
ATOM 6496 N N . GLU C 1 222 ? 28.538 113.100 100.982 1.00 31.83 200 GLU C N 1
ATOM 6497 C CA . GLU C 1 222 ? 27.092 113.182 100.815 1.00 32.40 200 GLU C CA 1
ATOM 6498 C C . GLU C 1 222 ? 26.531 114.054 101.904 1.00 29.73 200 GLU C C 1
ATOM 6499 O O . GLU C 1 222 ? 27.026 114.062 103.033 1.00 28.37 200 GLU C O 1
ATOM 6505 N N . ARG C 1 223 ? 25.464 114.743 101.558 1.00 30.80 201 ARG C N 1
ATOM 6506 C CA . ARG C 1 223 ? 24.806 115.683 102.445 1.00 35.35 201 ARG C CA 1
ATOM 6507 C C . ARG C 1 223 ? 23.421 115.187 102.836 1.00 33.52 201 ARG C C 1
ATOM 6508 O O . ARG C 1 223 ? 22.795 114.431 102.098 1.00 29.86 201 ARG C O 1
ATOM 6516 N N . ASP C 1 224 ? 22.921 115.679 103.965 1.00 37.34 202 ASP C N 1
ATOM 6517 C CA . ASP C 1 224 ? 21.556 115.376 104.384 1.00 38.46 202 ASP C CA 1
ATOM 6518 C C . ASP C 1 224 ? 20.548 116.035 103.438 1.00 37.39 202 ASP C C 1
ATOM 6519 O O . ASP C 1 224 ? 20.606 117.251 103.229 1.00 44.67 202 ASP C O 1
ATOM 6524 N N . PRO C 1 225 ? 19.601 115.243 102.888 1.00 41.60 203 PRO C N 1
ATOM 6525 C CA . PRO C 1 225 ? 18.580 115.765 101.969 1.00 46.47 203 PRO C CA 1
ATOM 6526 C C . PRO C 1 225 ? 17.859 116.996 102.505 1.00 48.57 203 PRO C C 1
ATOM 6527 O O . PRO C 1 225 ? 17.598 117.929 101.745 1.00 57.29 203 PRO C O 1
ATOM 6531 N N . ASP C 1 226 ? 17.563 117.008 103.805 1.00 53.70 204 ASP C N 1
ATOM 6532 C CA . ASP C 1 226 ? 16.830 118.114 104.427 1.00 64.21 204 ASP C CA 1
ATOM 6533 C C . ASP C 1 226 ? 17.748 119.272 104.810 1.00 71.01 204 ASP C C 1
ATOM 6534 O O . ASP C 1 226 ? 17.725 120.319 104.168 1.00 73.50 204 ASP C O 1
ATOM 6539 N N . PHE C 1 227 ? 18.571 119.084 105.834 1.00 68.27 205 PHE C N 1
ATOM 6540 C CA . PHE C 1 227 ? 19.351 120.184 106.394 1.00 72.53 205 PHE C CA 1
ATOM 6541 C C . PHE C 1 227 ? 20.656 120.505 105.667 1.00 67.53 205 PHE C C 1
ATOM 6542 O O . PHE C 1 227 ? 21.376 121.427 106.060 1.00 74.48 205 PHE C O 1
ATOM 6550 N N . GLY C 1 228 ? 20.985 119.717 104.649 1.00 66.20 206 GLY C N 1
ATOM 6551 C CA . GLY C 1 228 ? 22.114 120.019 103.767 1.00 56.28 206 GLY C CA 1
ATOM 6552 C C . GLY C 1 228 ? 23.532 119.838 104.308 1.00 47.96 206 GLY C C 1
ATOM 6553 O O . GLY C 1 228 ? 24.491 120.031 103.566 1.00 43.97 206 GLY C O 1
ATOM 6554 N N . THR C 1 229 ? 23.686 119.463 105.577 1.00 46.53 207 THR C N 1
ATOM 6555 C CA . THR C 1 229 ? 25.022 119.249 106.157 1.00 45.68 207 THR C CA 1
ATOM 6556 C C . THR C 1 229 ? 25.645 117.909 105.712 1.00 38.60 207 THR C C 1
ATOM 6557 O O . THR C 1 229 ? 24.940 117.012 105.259 1.00 35.04 207 THR C O 1
ATOM 6561 N N . ASP C 1 230 ? 26.965 117.801 105.847 1.00 35.62 208 ASP C N 1
ATOM 6562 C CA . ASP C 1 230 ? 27.713 116.625 105.420 1.00 33.89 208 ASP C CA 1
ATOM 6563 C C . ASP C 1 230 ? 27.515 115.507 106.429 1.00 30.04 208 ASP C C 1
ATOM 6564 O O . ASP C 1 230 ? 27.784 115.692 107.602 1.00 31.74 208 ASP C O 1
ATOM 6569 N N . ILE C 1 231 ? 27.061 114.348 105.966 1.00 28.26 209 ILE C N 1
ATOM 6570 C CA . ILE C 1 231 ? 26.763 113.205 106.851 1.00 25.63 209 ILE C CA 1
ATOM 6571 C C . ILE C 1 231 ? 27.545 111.939 106.514 1.00 25.91 209 ILE C C 1
ATOM 6572 O O . ILE C 1 231 ? 27.464 110.946 107.242 1.00 22.90 209 ILE C O 1
ATOM 6577 N N . TYR C 1 232 ? 28.296 111.974 105.418 1.00 24.95 210 TYR C N 1
ATOM 6578 C CA . TYR C 1 232 ? 29.050 110.820 104.965 1.00 23.58 210 TYR C CA 1
ATOM 6579 C C . TYR C 1 232 ? 30.180 111.262 104.073 1.00 23.52 210 TYR C C 1
ATOM 6580 O O . TYR C 1 232 ? 30.018 112.162 103.243 1.00 25.19 210 TYR C O 1
ATOM 6589 N N . SER C 1 233 ? 31.322 110.622 104.251 1.00 24.05 211 SER C N 1
ATOM 6590 C CA . SER C 1 233 ? 32.488 110.834 103.419 1.00 26.36 211 SER C CA 1
ATOM 6591 C C . SER C 1 233 ? 33.331 109.557 103.315 1.00 24.29 211 SER C C 1
ATOM 6592 O O . SER C 1 233 ? 33.671 108.967 104.330 1.00 22.53 211 SER C O 1
ATOM 6595 N N . SER C 1 234 ? 33.660 109.163 102.083 1.00 23.36 212 SER C N 1
ATOM 6596 C CA . SER C 1 234 ? 34.632 108.150 101.798 1.00 22.08 212 SER C CA 1
ATOM 6597 C C . SER C 1 234 ? 35.883 108.783 101.197 1.00 22.81 212 SER C C 1
ATOM 6598 O O . SER C 1 234 ? 35.806 109.565 100.243 1.00 21.98 212 SER C O 1
ATOM 6601 N N . VAL C 1 235 ? 37.028 108.434 101.772 1.00 21.77 213 VAL C N 1
ATOM 6602 C CA . VAL C 1 235 ? 38.279 109.102 101.516 1.00 22.11 213 VAL C CA 1
ATOM 6603 C C . VAL C 1 235 ? 39.388 108.109 101.188 1.00 22.38 213 VAL C C 1
ATOM 6604 O O . VAL C 1 235 ? 39.544 107.078 101.847 1.00 19.90 213 VAL C O 1
ATOM 6608 N N . LYS C 1 236 ? 40.195 108.436 100.179 1.00 23.44 214 LYS C N 1
ATOM 6609 C CA . LYS C 1 236 ? 41.464 107.745 99.958 1.00 23.54 214 LYS C CA 1
ATOM 6610 C C . LYS C 1 236 ? 42.565 108.817 99.890 1.00 23.18 214 LYS C C 1
ATOM 6611 O O . LYS C 1 236 ? 42.454 109.762 99.139 1.00 24.09 214 LYS C O 1
ATOM 6617 N N . ALA C 1 237 ? 43.619 108.634 100.679 1.00 22.69 215 ALA C N 1
ATOM 6618 C CA . ALA C 1 237 ? 44.725 109.572 100.772 1.00 24.63 215 ALA C CA 1
ATOM 6619 C C . ALA C 1 237 ? 46.008 108.843 100.383 1.00 25.17 215 ALA C C 1
ATOM 6620 O O . ALA C 1 237 ? 46.315 107.764 100.891 1.00 24.84 215 ALA C O 1
ATOM 6622 N N . ASP C 1 238 ? 46.727 109.423 99.446 1.00 26.90 216 ASP C N 1
ATOM 6623 C CA . ASP C 1 238 ? 47.949 108.857 98.940 1.00 27.44 216 ASP C CA 1
ATOM 6624 C C . ASP C 1 238 ? 49.113 109.425 99.738 1.00 29.35 216 ASP C C 1
ATOM 6625 O O . ASP C 1 238 ? 49.405 110.638 99.668 1.00 27.79 216 ASP C O 1
ATOM 6630 N N . PHE C 1 239 ? 49.766 108.557 100.512 1.00 29.58 217 PHE C N 1
ATOM 6631 C CA . PHE C 1 239 ? 50.955 108.970 101.269 1.00 31.97 217 PHE C CA 1
ATOM 6632 C C . PHE C 1 239 ? 52.224 108.527 100.534 1.00 34.01 217 PHE C C 1
ATOM 6633 O O . PHE C 1 239 ? 53.281 108.456 101.140 1.00 35.32 217 PHE C O 1
ATOM 6641 N N . ASP C 1 240 ? 52.114 108.224 99.240 1.00 34.54 218 ASP C N 1
ATOM 6642 C CA . ASP C 1 240 ? 53.258 107.860 98.392 1.00 36.69 218 ASP C CA 1
ATOM 6643 C C . ASP C 1 240 ? 53.640 106.385 98.596 1.00 33.85 218 ASP C C 1
ATOM 6644 O O . ASP C 1 240 ? 53.377 105.560 97.730 1.00 38.10 218 ASP C O 1
ATOM 6649 N N . ASP C 1 241 ? 54.208 106.067 99.750 1.00 33.72 219 ASP C N 1
ATOM 6650 C CA . ASP C 1 241 ? 54.591 104.689 100.058 1.00 36.54 219 ASP C CA 1
ATOM 6651 C C . ASP C 1 241 ? 53.405 103.824 100.455 1.00 33.45 219 ASP C C 1
ATOM 6652 O O . ASP C 1 241 ? 53.488 102.600 100.389 1.00 31.17 219 ASP C O 1
ATOM 6657 N N . PHE C 1 242 ? 52.307 104.453 100.890 1.00 27.70 220 PHE C N 1
ATOM 6658 C CA . PHE C 1 242 ? 51.110 103.718 101.248 1.00 27.06 220 PHE C CA 1
ATOM 6659 C C . PHE C 1 242 ? 49.886 104.573 101.019 1.00 25.13 220 PHE C C 1
ATOM 6660 O O . PHE C 1 242 ? 50.003 105.772 100.816 1.00 26.70 220 PHE C O 1
ATOM 6668 N N . GLU C 1 243 ? 48.728 103.939 101.029 1.00 24.00 221 GLU C N 1
ATOM 6669 C CA . GLU C 1 243 ? 47.461 104.656 100.972 1.00 24.07 221 GLU C CA 1
ATOM 6670 C C . GLU C 1 243 ? 46.680 104.479 102.258 1.00 23.20 221 GLU C C 1
ATOM 6671 O O . GLU C 1 243 ? 46.693 103.403 102.840 1.00 23.37 221 GLU C O 1
ATOM 6677 N N . LEU C 1 244 ? 45.959 105.518 102.643 1.00 22.61 222 LEU C N 1
ATOM 6678 C CA . LEU C 1 244 ? 44.947 105.470 103.693 1.00 22.80 222 LEU C CA 1
ATOM 6679 C C . LEU C 1 244 ? 43.555 105.513 103.059 1.00 23.22 222 LEU C C 1
ATOM 6680 O O . LEU C 1 244 ? 43.262 106.409 102.271 1.00 21.81 222 LEU C O 1
ATOM 6685 N N . SER C 1 245 ? 42.692 104.567 103.393 1.00 21.57 223 SER C N 1
ATOM 6686 C CA . SER C 1 245 ? 41.289 104.616 102.975 1.00 21.13 223 SER C CA 1
ATOM 6687 C C . SER C 1 245 ? 40.386 104.495 104.193 1.00 20.45 223 SER C C 1
ATOM 6688 O O . SER C 1 245 ? 40.623 103.686 105.073 1.00 20.76 223 SER C O 1
ATOM 6691 N N . PHE C 1 246 ? 39.349 105.305 104.235 1.00 20.37 224 PHE C N 1
ATOM 6692 C CA . PHE C 1 246 ? 38.400 105.246 105.337 1.00 18.74 224 PHE C CA 1
ATOM 6693 C C . PHE C 1 246 ? 37.098 105.889 104.944 1.00 17.93 224 PHE C C 1
ATOM 6694 O O . PHE C 1 246 ? 36.992 106.582 103.929 1.00 21.12 224 PHE C O 1
ATOM 6702 N N . TYR C 1 247 ? 36.092 105.662 105.756 1.00 18.10 225 TYR C N 1
ATOM 6703 C CA . TYR C 1 247 ? 34.859 106.418 105.651 1.00 18.37 225 TYR C CA 1
ATOM 6704 C C . TYR C 1 247 ? 34.407 106.842 107.028 1.00 18.28 225 TYR C C 1
ATOM 6705 O O . TYR C 1 247 ? 34.760 106.220 108.042 1.00 19.26 225 TYR C O 1
ATOM 6714 N N . VAL C 1 248 ? 33.666 107.952 107.050 1.00 19.65 226 VAL C N 1
ATOM 6715 C CA . VAL C 1 248 ? 33.048 108.470 108.240 1.00 18.96 226 VAL C CA 1
ATOM 6716 C C . VAL C 1 248 ? 31.610 108.848 107.944 1.00 19.54 226 VAL C C 1
ATOM 6717 O O . VAL C 1 248 ? 31.243 109.172 106.798 1.00 20.72 226 VAL C O 1
ATOM 6721 N N . SER C 1 249 ? 30.784 108.800 108.980 1.00 18.89 227 SER C N 1
ATOM 6722 C CA . SER C 1 249 ? 29.384 109.150 108.837 1.00 19.02 227 SER C CA 1
ATOM 6723 C C . SER C 1 249 ? 28.759 109.465 110.198 1.00 19.11 227 SER C C 1
ATOM 6724 O O . SER C 1 249 ? 29.132 108.863 111.203 1.00 18.19 227 SER C O 1
ATOM 6727 N N . THR C 1 250 ? 27.816 110.399 110.201 1.00 19.69 228 THR C N 1
ATOM 6728 C CA . THR C 1 250 ? 27.011 110.708 111.377 1.00 20.30 228 THR C CA 1
ATOM 6729 C C . THR C 1 250 ? 25.628 110.065 111.277 1.00 20.32 228 THR C C 1
ATOM 6730 O O . THR C 1 250 ? 24.757 110.341 112.104 1.00 21.56 228 THR C O 1
ATOM 6734 N N . GLN C 1 251 ? 25.394 109.259 110.253 1.00 20.44 229 GLN C N 1
ATOM 6735 C CA . GLN C 1 251 ? 24.115 108.576 110.105 1.00 22.39 229 GLN C CA 1
ATOM 6736 C C . GLN C 1 251 ? 24.282 107.084 109.775 1.00 20.62 229 GLN C C 1
ATOM 6737 O O . GLN C 1 251 ? 23.530 106.524 108.969 1.00 19.84 229 GLN C O 1
ATOM 6751 N N . ALA C 1 253 ? 25.433 103.002 111.717 1.00 18.53 231 ALA C N 1
ATOM 6752 C CA . ALA C 1 253 ? 25.653 102.281 112.961 1.00 18.44 231 ALA C CA 1
ATOM 6753 C C . ALA C 1 253 ? 27.040 102.586 113.486 1.00 17.55 231 ALA C C 1
ATOM 6754 O O . ALA C 1 253 ? 27.987 102.702 112.707 1.00 18.41 231 ALA C O 1
ATOM 6756 N N . ASN C 1 254 ? 27.162 102.642 114.801 1.00 18.32 232 ASN C N 1
ATOM 6757 C CA . ASN C 1 254 ? 28.429 102.930 115.451 1.00 19.75 232 ASN C CA 1
ATOM 6758 C C . ASN C 1 254 ? 29.491 101.917 115.066 1.00 19.19 232 ASN C C 1
ATOM 6759 O O . ASN C 1 254 ? 29.232 100.710 115.078 1.00 17.54 232 ASN C O 1
ATOM 6764 N N . ARG C 1 255 ? 30.642 102.376 114.638 1.00 17.83 233 ARG C N 1
ATOM 6765 C CA . ARG C 1 255 ? 31.763 101.510 114.334 1.00 18.51 233 ARG C CA 1
ATOM 6766 C C . ARG C 1 255 ? 33.012 102.342 114.412 1.00 18.54 233 ARG C C 1
ATOM 6767 O O . ARG C 1 255 ? 32.975 103.465 114.037 1.00 16.72 233 ARG C O 1
ATOM 6775 N N . GLN C 1 256 ? 34.111 101.756 114.854 1.00 17.73 234 GLN C N 1
ATOM 6776 C CA . GLN C 1 256 ? 35.424 102.360 114.724 1.00 18.05 234 GLN C CA 1
ATOM 6777 C C . GLN C 1 256 ? 36.479 101.280 114.647 1.00 19.50 234 GLN C C 1
ATOM 6778 O O . GLN C 1 256 ? 36.430 100.322 115.400 1.00 17.48 234 GLN C O 1
ATOM 6784 N N . ILE C 1 257 ? 37.430 101.474 113.739 1.00 20.25 235 ILE C N 1
ATOM 6785 C CA . ILE C 1 257 ? 38.540 100.547 113.550 1.00 19.62 235 ILE C CA 1
ATOM 6786 C C . ILE C 1 257 ? 39.645 101.232 112.772 1.00 19.95 235 ILE C C 1
ATOM 6787 O O . ILE C 1 257 ? 39.376 102.171 111.987 1.00 18.97 235 ILE C O 1
ATOM 6800 N N . VAL C 1 259 ? 43.399 99.762 110.815 1.00 18.61 237 VAL C N 1
ATOM 6801 C CA . VAL C 1 259 ? 44.318 98.670 110.525 1.00 17.98 237 VAL C CA 1
ATOM 6802 C C . VAL C 1 259 ? 45.484 99.205 109.707 1.00 18.86 237 VAL C C 1
ATOM 6803 O O . VAL C 1 259 ? 45.280 99.820 108.666 1.00 20.14 237 VAL C O 1
ATOM 6807 N N . PHE C 1 260 ? 46.696 98.974 110.205 1.00 19.66 238 PHE C N 1
ATOM 6808 C CA . PHE C 1 260 ? 47.937 99.355 109.549 1.00 20.53 238 PHE C CA 1
ATOM 6809 C C . PHE C 1 260 ? 48.531 98.072 108.992 1.00 21.14 238 PHE C C 1
ATOM 6810 O O . PHE C 1 260 ? 48.976 97.219 109.734 1.00 21.73 238 PHE C O 1
ATOM 6818 N N . HIS C 1 261 ? 48.564 97.981 107.668 1.00 20.90 239 HIS C N 1
ATOM 6819 C CA . HIS C 1 261 ? 48.830 96.756 106.969 1.00 19.40 239 HIS C CA 1
ATOM 6820 C C . HIS C 1 261 ? 50.097 96.875 106.137 1.00 20.38 239 HIS C C 1
ATOM 6821 O O . HIS C 1 261 ? 50.182 97.695 105.218 1.00 24.39 239 HIS C O 1
ATOM 6828 N N . GLY C 1 262 ? 51.074 96.027 106.430 1.00 19.29 240 GLY C N 1
ATOM 6829 C CA . GLY C 1 262 ? 52.332 96.023 105.720 1.00 20.13 240 GLY C CA 1
ATOM 6830 C C . GLY C 1 262 ? 52.700 94.713 105.039 1.00 20.53 240 GLY C C 1
ATOM 6831 O O . GLY C 1 262 ? 51.887 93.776 104.972 1.00 19.70 240 GLY C O 1
ATOM 6832 N N . THR C 1 263 ? 53.934 94.674 104.538 1.00 22.74 241 THR C N 1
ATOM 6833 C CA . THR C 1 263 ? 54.447 93.535 103.813 1.00 23.24 241 THR C CA 1
ATOM 6834 C C . THR C 1 263 ? 54.713 92.328 104.731 1.00 23.28 241 THR C C 1
ATOM 6835 O O . THR C 1 263 ? 54.741 91.192 104.263 1.00 22.69 241 THR C O 1
ATOM 6839 N N . ASN C 1 264 ? 54.901 92.570 106.027 1.00 22.49 242 ASN C N 1
ATOM 6840 C CA . ASN C 1 264 ? 55.261 91.508 106.948 1.00 22.64 242 ASN C CA 1
ATOM 6841 C C . ASN C 1 264 ? 54.310 91.315 108.114 1.00 21.75 242 ASN C C 1
ATOM 6842 O O . ASN C 1 264 ? 54.551 90.482 108.982 1.00 23.74 242 ASN C O 1
ATOM 6847 N N . GLY C 1 265 ? 53.225 92.076 108.143 1.00 22.27 243 GLY C N 1
ATOM 6848 C CA . GLY C 1 265 ? 52.248 91.929 109.205 1.00 21.71 243 GLY C CA 1
ATOM 6849 C C . GLY C 1 265 ? 51.168 92.967 109.092 1.00 20.49 243 GLY C C 1
ATOM 6850 O O . GLY C 1 265 ? 51.198 93.783 108.172 1.00 20.40 243 GLY C O 1
ATOM 6851 N N . TYR C 1 266 ? 50.223 92.936 110.025 1.00 19.88 244 TYR C N 1
ATOM 6852 C CA . TYR C 1 266 ? 49.316 94.051 110.221 1.00 19.75 244 TYR C CA 1
ATOM 6853 C C . TYR C 1 266 ? 49.020 94.308 111.696 1.00 20.89 244 TYR C C 1
ATOM 6854 O O . TYR C 1 266 ? 49.174 93.429 112.543 1.00 20.41 244 TYR C O 1
ATOM 6863 N N . ILE C 1 267 ? 48.665 95.557 111.989 1.00 19.73 245 ILE C N 1
ATOM 6864 C CA . ILE C 1 267 ? 48.284 95.984 113.317 1.00 19.88 245 ILE C CA 1
ATOM 6865 C C . ILE C 1 267 ? 46.826 96.396 113.253 1.00 17.77 245 ILE C C 1
ATOM 6866 O O . ILE C 1 267 ? 46.468 97.327 112.524 1.00 20.74 245 ILE C O 1
ATOM 6871 N N . GLU C 1 268 ? 45.991 95.716 114.029 1.00 18.10 246 GLU C N 1
ATOM 6872 C CA . GLU C 1 268 ? 44.587 96.060 114.169 1.00 17.92 246 GLU C CA 1
ATOM 6873 C C . GLU C 1 268 ? 44.359 96.728 115.512 1.00 18.05 246 GLU C C 1
ATOM 6874 O O . GLU C 1 268 ? 44.675 96.162 116.568 1.00 16.39 246 GLU C O 1
ATOM 6880 N N . VAL C 1 269 ? 43.894 97.976 115.463 1.00 18.73 247 VAL C N 1
ATOM 6881 C CA . VAL C 1 269 ? 43.564 98.744 116.638 1.00 18.93 247 VAL C CA 1
ATOM 6882 C C . VAL C 1 269 ? 42.048 98.569 116.905 1.00 21.07 247 VAL C C 1
ATOM 6883 O O . VAL C 1 269 ? 41.216 99.071 116.138 1.00 22.77 247 VAL C O 1
ATOM 6887 N N . LYS C 1 270 ? 41.798 97.918 118.007 1.00 23.22 248 LYS C N 1
ATOM 6888 C CA A LYS C 1 270 ? 40.428 97.642 118.363 0.50 23.56 248 LYS C CA 1
ATOM 6889 C CA B LYS C 1 270 ? 40.460 97.615 118.383 0.50 24.41 248 LYS C CA 1
ATOM 6890 C C . LYS C 1 270 ? 39.312 98.739 118.709 1.00 24.18 248 LYS C C 1
ATOM 6891 O O . LYS C 1 270 ? 38.062 98.823 118.484 1.00 20.20 248 LYS C O 1
ATOM 6902 N N . SER C 1 271 ? 39.986 99.638 119.457 1.00 19.59 249 SER C N 1
ATOM 6903 C CA . SER C 1 271 ? 39.185 100.714 120.014 1.00 19.08 249 SER C CA 1
ATOM 6904 C C . SER C 1 271 ? 39.915 102.024 119.802 1.00 18.54 249 SER C C 1
ATOM 6905 O O . SER C 1 271 ? 40.334 102.648 120.761 1.00 17.05 249 SER C O 1
ATOM 6908 N N . PRO C 1 272 ? 40.093 102.424 118.536 1.00 16.42 250 PRO C N 1
ATOM 6909 C CA . PRO C 1 272 ? 41.079 103.450 118.190 1.00 19.83 250 PRO C CA 1
ATOM 6910 C C . PRO C 1 272 ? 40.836 104.843 118.766 1.00 19.67 250 PRO C C 1
ATOM 6911 O O . PRO C 1 272 ? 41.802 105.530 119.156 1.00 19.43 250 PRO C O 1
ATOM 6915 N N . PHE C 1 273 ? 39.580 105.267 118.832 1.00 18.28 251 PHE C N 1
ATOM 6916 C CA . PHE C 1 273 ? 39.307 106.677 119.078 1.00 19.79 251 PHE C CA 1
ATOM 6917 C C . PHE C 1 273 ? 38.664 106.884 120.436 1.00 21.57 251 PHE C C 1
ATOM 6918 O O . PHE C 1 273 ? 39.230 107.587 121.267 1.00 22.82 251 PHE C O 1
ATOM 6926 N N . ASN C 1 274 ? 37.544 106.234 120.708 1.00 20.76 252 ASN C N 1
ATOM 6927 C CA . ASN C 1 274 ? 36.911 106.378 122.018 1.00 22.21 252 ASN C CA 1
ATOM 6928 C C . ASN C 1 274 ? 37.417 105.378 123.057 1.00 20.88 252 ASN C C 1
ATOM 6929 O O . ASN C 1 274 ? 36.978 105.390 124.203 1.00 20.23 252 ASN C O 1
ATOM 6934 N N . ALA C 1 275 ? 38.362 104.532 122.664 1.00 21.90 253 ALA C N 1
ATOM 6935 C CA . ALA C 1 275 ? 39.083 103.671 123.604 1.00 22.31 253 ALA C CA 1
ATOM 6936 C C . ALA C 1 275 ? 38.117 102.867 124.507 1.00 20.73 253 ALA C C 1
ATOM 6937 O O . ALA C 1 275 ? 37.267 102.165 123.991 1.00 21.56 253 ALA C O 1
ATOM 6939 N N . ASN C 1 276 ? 38.241 102.980 125.832 1.00 19.96 254 ASN C N 1
ATOM 6940 C CA . ASN C 1 276 ? 37.413 102.243 126.781 1.00 19.25 254 ASN C CA 1
ATOM 6941 C C . ASN C 1 276 ? 35.914 102.497 126.642 1.00 19.23 254 ASN C C 1
ATOM 6942 O O . ASN C 1 276 ? 35.117 101.667 127.067 1.00 22.07 254 ASN C O 1
ATOM 6947 N N . ARG C 1 277 ? 35.515 103.631 126.081 1.00 19.66 255 ARG C N 1
ATOM 6948 C CA . ARG C 1 277 ? 34.094 103.882 125.834 1.00 20.13 255 ARG C CA 1
ATOM 6949 C C . ARG C 1 277 ? 33.584 103.074 124.658 1.00 20.28 255 ARG C C 1
ATOM 6950 O O . ARG C 1 277 ? 32.381 102.939 124.493 1.00 21.11 255 ARG C O 1
ATOM 6958 N N . TRP C 1 278 ? 34.489 102.525 123.846 1.00 20.19 256 TRP C N 1
ATOM 6959 C CA . TRP C 1 278 ? 34.106 101.665 122.731 1.00 20.15 256 TRP C CA 1
ATOM 6960 C C . TRP C 1 278 ? 34.329 100.176 122.997 1.00 20.70 256 TRP C C 1
ATOM 6961 O O . TRP C 1 278 ? 33.469 99.347 122.680 1.00 20.29 256 TRP C O 1
ATOM 6972 N N . GLY C 1 279 ? 35.495 99.821 123.536 1.00 19.68 257 GLY C N 1
ATOM 6973 C CA . GLY C 1 279 ? 35.842 98.401 123.689 1.00 22.27 257 GLY C CA 1
ATOM 6974 C C . GLY C 1 279 ? 37.180 98.205 124.365 1.00 20.35 257 GLY C C 1
ATOM 6975 O O . GLY C 1 279 ? 37.670 99.129 125.036 1.00 20.24 257 GLY C O 1
ATOM 6976 N N . PRO C 1 280 ? 37.791 97.018 124.168 1.00 20.72 258 PRO C N 1
ATOM 6977 C CA . PRO C 1 280 ? 39.094 96.781 124.793 1.00 21.53 258 PRO C CA 1
ATOM 6978 C C . PRO C 1 280 ? 40.197 97.680 124.238 1.00 18.92 258 PRO C C 1
ATOM 6979 O O . PRO C 1 280 ? 40.257 97.938 123.031 1.00 18.40 258 PRO C O 1
ATOM 6983 N N . GLU C 1 281 ? 41.039 98.150 125.141 1.00 20.60 259 GLU C N 1
ATOM 6984 C CA . GLU C 1 281 ? 42.138 99.041 124.804 1.00 21.50 259 GLU C CA 1
ATOM 6985 C C . GLU C 1 281 ? 43.323 98.130 124.450 1.00 20.18 259 GLU C C 1
ATOM 6986 O O . GLU C 1 281 ? 44.225 97.924 125.245 1.00 18.28 259 GLU C O 1
ATOM 6992 N N . GLU C 1 282 ? 43.318 97.624 123.228 1.00 18.34 260 GLU C N 1
ATOM 6993 C CA . GLU C 1 282 ? 44.314 96.660 122.823 1.00 21.01 260 GLU C CA 1
ATOM 6994 C C . GLU C 1 282 ? 44.554 96.701 121.322 1.00 21.10 260 GLU C C 1
ATOM 6995 O O . GLU C 1 282 ? 43.741 97.258 120.551 1.00 21.43 260 GLU C O 1
ATOM 7001 N N . ILE C 1 283 ? 45.697 96.152 120.924 1.00 17.78 261 ILE C N 1
ATOM 7002 C CA . ILE C 1 283 ? 46.001 95.970 119.528 1.00 17.73 261 ILE C CA 1
ATOM 7003 C C . ILE C 1 283 ? 46.413 94.513 119.257 1.00 17.38 261 ILE C C 1
ATOM 7004 O O . ILE C 1 283 ? 46.920 93.843 120.132 1.00 16.04 261 ILE C O 1
ATOM 7009 N N . GLU C 1 284 ? 46.170 94.072 118.030 1.00 16.90 262 GLU C N 1
ATOM 7010 C CA . GLU C 1 284 ? 46.641 92.825 117.546 1.00 18.11 262 GLU C CA 1
ATOM 7011 C C . GLU C 1 284 ? 47.682 93.074 116.488 1.00 17.55 262 GLU C C 1
ATOM 7012 O O . GLU C 1 284 ? 47.413 93.775 115.520 1.00 19.57 262 GLU C O 1
ATOM 7018 N N . LEU C 1 285 ? 48.846 92.468 116.663 1.00 18.79 263 LEU C N 1
ATOM 7019 C CA . LEU C 1 285 ? 49.888 92.397 115.627 1.00 17.75 263 LEU C CA 1
ATOM 7020 C C . LEU C 1 285 ? 49.866 90.962 115.024 1.00 18.77 263 LEU C C 1
ATOM 7021 O O . LEU C 1 285 ? 50.205 90.007 115.706 1.00 16.90 263 LEU C O 1
ATOM 7026 N N . ALA C 1 286 ? 49.459 90.846 113.763 1.00 17.05 264 ALA C N 1
ATOM 7027 C CA . ALA C 1 286 ? 49.400 89.595 113.073 1.00 16.46 264 ALA C CA 1
ATOM 7028 C C . ALA C 1 286 ? 50.657 89.477 112.226 1.00 17.23 264 ALA C C 1
ATOM 7029 O O . ALA C 1 286 ? 51.129 90.469 111.673 1.00 16.05 264 ALA C O 1
ATOM 7031 N N . ASP C 1 287 ? 51.216 88.260 112.131 1.00 16.75 265 ASP C N 1
ATOM 7032 C CA . ASP C 1 287 ? 52.411 88.067 111.295 1.00 18.52 265 ASP C CA 1
ATOM 7033 C C . ASP C 1 287 ? 52.016 87.888 109.838 1.00 17.53 265 ASP C C 1
ATOM 7034 O O . ASP C 1 287 ? 50.851 87.948 109.508 1.00 19.68 265 ASP C O 1
ATOM 7039 N N . ARG C 1 288 ? 52.982 87.648 108.960 1.00 19.45 266 ARG C N 1
ATOM 7040 C CA . ARG C 1 288 ? 52.706 87.627 107.527 1.00 21.25 266 ARG C CA 1
ATOM 7041 C C . ARG C 1 288 ? 51.703 86.570 107.127 1.00 21.08 266 ARG C C 1
ATOM 7042 O O . ARG C 1 288 ? 50.838 86.830 106.300 1.00 18.94 266 ARG C O 1
ATOM 7050 N N . SER C 1 289 ? 51.834 85.381 107.709 1.00 18.84 267 SER C N 1
ATOM 7051 C CA . SER C 1 289 ? 50.985 84.250 107.367 1.00 19.20 267 SER C CA 1
ATOM 7052 C C . SER C 1 289 ? 49.643 84.241 108.115 1.00 19.63 267 SER C C 1
ATOM 7053 O O . SER C 1 289 ? 48.750 83.491 107.750 1.00 22.35 267 SER C O 1
ATOM 7056 N N . HIS C 1 290 ? 49.551 85.006 109.198 1.00 18.35 268 HIS C N 1
ATOM 7057 C CA . HIS C 1 290 ? 48.430 84.940 110.130 1.00 17.72 268 HIS C CA 1
ATOM 7058 C C . HIS C 1 290 ? 48.409 83.703 111.045 1.00 19.87 268 HIS C C 1
ATOM 7059 O O . HIS C 1 290 ? 47.468 83.525 111.802 1.00 19.11 268 HIS C O 1
ATOM 7066 N N . ASN C 1 291 ? 49.432 82.862 111.005 1.00 18.90 269 ASN C N 1
ATOM 7067 C CA . ASN C 1 291 ? 49.487 81.745 111.922 1.00 19.77 269 ASN C CA 1
ATOM 7068 C C . ASN C 1 291 ? 49.889 82.120 113.346 1.00 18.80 269 ASN C C 1
ATOM 7069 O O . ASN C 1 291 ? 49.792 81.304 114.254 1.00 18.48 269 ASN C O 1
ATOM 7074 N N . GLU C 1 292 ? 50.359 83.333 113.546 1.00 17.06 270 GLU C N 1
ATOM 7075 C CA . GLU C 1 292 ? 50.629 83.803 114.884 1.00 19.13 270 GLU C CA 1
ATOM 7076 C C . GLU C 1 292 ? 50.293 85.303 114.977 1.00 20.17 270 GLU C C 1
ATOM 7077 O O . GLU C 1 292 ? 50.635 86.054 114.083 1.00 19.59 270 GLU C O 1
ATOM 7083 N N . SER C 1 293 ? 49.651 85.704 116.069 1.00 19.90 271 SER C N 1
ATOM 7084 C CA . SER C 1 293 ? 49.450 87.084 116.404 1.00 21.41 271 SER C CA 1
ATOM 7085 C C . SER C 1 293 ? 49.933 87.331 117.829 1.00 22.40 271 SER C C 1
ATOM 7086 O O . SER C 1 293 ? 50.035 86.411 118.636 1.00 20.29 271 SER C O 1
ATOM 7089 N N . ARG C 1 294 ? 50.222 88.588 118.126 1.00 21.18 272 ARG C N 1
ATOM 7090 C CA . ARG C 1 294 ? 50.474 89.043 119.485 1.00 24.46 272 ARG C CA 1
ATOM 7091 C C . ARG C 1 294 ? 49.389 90.047 119.827 1.00 21.22 272 ARG C C 1
ATOM 7092 O O . ARG C 1 294 ? 49.026 90.870 118.992 1.00 25.90 272 ARG C O 1
ATOM 7100 N N . ILE C 1 295 ? 48.872 89.969 121.048 1.00 19.77 273 ILE C N 1
ATOM 7101 C CA . ILE C 1 295 ? 47.900 90.925 121.552 1.00 20.62 273 ILE C CA 1
ATOM 7102 C C . ILE C 1 295 ? 48.596 91.735 122.618 1.00 21.95 273 ILE C C 1
ATOM 7103 O O . ILE C 1 295 ? 49.152 91.161 123.568 1.00 24.10 273 ILE C O 1
ATOM 7108 N N . PHE C 1 296 ? 48.575 93.056 122.465 1.00 20.23 274 PHE C N 1
ATOM 7109 C CA . PHE C 1 296 ? 49.097 93.963 123.464 1.00 21.99 274 PHE C CA 1
ATOM 7110 C C . PHE C 1 296 ? 47.938 94.692 124.108 1.00 21.38 274 PHE C C 1
ATOM 7111 O O . PHE C 1 296 ? 47.176 95.375 123.423 1.00 23.21 274 PHE C O 1
ATOM 7119 N N . ARG C 1 297 ? 47.829 94.598 125.424 1.00 20.48 275 ARG C N 1
ATOM 7120 C CA . ARG C 1 297 ? 46.717 95.211 126.154 1.00 20.17 275 ARG C CA 1
ATOM 7121 C C . ARG C 1 297 ? 47.138 96.397 126.999 1.00 18.62 275 ARG C C 1
ATOM 7122 O O . ARG C 1 297 ? 48.181 96.371 127.640 1.00 19.81 275 ARG C O 1
ATOM 7130 N N . PHE C 1 298 ? 46.287 97.423 127.046 1.00 19.16 276 PHE C N 1
ATOM 7131 C CA . PHE C 1 298 ? 46.549 98.627 127.802 1.00 19.10 276 PHE C CA 1
ATOM 7132 C C . PHE C 1 298 ? 45.277 99.093 128.507 1.00 20.72 276 PHE C C 1
ATOM 7133 O O . PHE C 1 298 ? 44.868 100.272 128.390 1.00 17.70 276 PHE C O 1
ATOM 7141 N N . GLN C 1 299 ? 44.641 98.161 129.214 1.00 21.34 277 GLN C N 1
ATOM 7142 C CA . GLN C 1 299 ? 43.374 98.420 129.911 1.00 21.45 277 GLN C CA 1
ATOM 7143 C C . GLN C 1 299 ? 43.513 99.563 130.919 1.00 24.21 277 GLN C C 1
ATOM 7144 O O . GLN C 1 299 ? 44.533 99.692 131.573 1.00 27.81 277 GLN C O 1
ATOM 7150 N N . ASP C 1 300 ? 42.475 100.395 130.985 1.00 24.16 278 ASP C N 1
ATOM 7151 C CA . ASP C 1 300 ? 42.370 101.505 131.930 1.00 25.56 278 ASP C CA 1
ATOM 7152 C C . ASP C 1 300 ? 43.542 102.484 131.781 1.00 25.19 278 ASP C C 1
ATOM 7153 O O . ASP C 1 300 ? 44.133 102.916 132.766 1.00 23.79 278 ASP C O 1
ATOM 7158 N N . SER C 1 301 ? 43.849 102.802 130.528 1.00 23.64 279 SER C N 1
ATOM 7159 C CA . SER C 1 301 ? 44.883 103.767 130.163 1.00 28.46 279 SER C CA 1
ATOM 7160 C C . SER C 1 301 ? 44.539 105.208 130.544 1.00 26.32 279 SER C C 1
ATOM 7161 O O . SER C 1 301 ? 45.427 106.023 130.691 1.00 26.91 279 SER C O 1
ATOM 7164 N N . ARG C 1 302 ? 43.247 105.522 130.607 1.00 28.14 280 ARG C N 1
ATOM 7165 C CA . ARG C 1 302 ? 42.742 106.865 130.915 1.00 25.69 280 ARG C CA 1
ATOM 7166 C C . ARG C 1 302 ? 43.394 107.941 130.033 1.00 25.75 280 ARG C C 1
ATOM 7167 O O . ARG C 1 302 ? 44.129 108.794 130.513 1.00 26.43 280 ARG C O 1
ATOM 7175 N N . GLN C 1 303 ? 43.087 107.899 128.747 1.00 22.33 281 GLN C N 1
ATOM 7176 C CA . GLN C 1 303 ? 43.784 108.709 127.780 1.00 22.71 281 GLN C CA 1
ATOM 7177 C C . GLN C 1 303 ? 43.557 110.227 127.966 1.00 22.58 281 GLN C C 1
ATOM 7178 O O . GLN C 1 303 ? 44.438 110.998 127.685 1.00 23.85 281 GLN C O 1
ATOM 7184 N N . TYR C 1 304 ? 42.401 110.628 128.472 1.00 23.03 282 TYR C N 1
ATOM 7185 C CA . TYR C 1 304 ? 42.158 112.059 128.743 1.00 25.29 282 TYR C CA 1
ATOM 7186 C C . TYR C 1 304 ? 43.011 112.546 129.921 1.00 27.21 282 TYR C C 1
ATOM 7187 O O . TYR C 1 304 ? 43.473 113.672 129.925 1.00 30.81 282 TYR C O 1
ATOM 7196 N N . ARG C 1 305 ? 43.240 111.674 130.896 1.00 31.14 283 ARG C N 1
ATOM 7197 C CA . ARG C 1 305 ? 44.096 112.027 132.018 1.00 29.46 283 ARG C CA 1
ATOM 7198 C C . ARG C 1 305 ? 45.547 112.130 131.537 1.00 29.29 283 ARG C C 1
ATOM 7199 O O . ARG C 1 305 ? 46.281 113.023 131.936 1.00 28.14 283 ARG C O 1
ATOM 7207 N N . ARG C 1 306 ? 45.960 111.220 130.664 1.00 27.05 284 ARG C N 1
ATOM 7208 C CA . ARG C 1 306 ? 47.326 111.270 130.150 1.00 27.80 284 ARG C CA 1
ATOM 7209 C C . ARG C 1 306 ? 47.537 112.571 129.368 1.00 28.57 284 ARG C C 1
ATOM 7210 O O . ARG C 1 306 ? 48.603 113.135 129.414 1.00 28.11 284 ARG C O 1
ATOM 7218 N N . GLU C 1 307 ? 46.518 113.010 128.645 1.00 27.80 285 GLU C N 1
ATOM 7219 C CA . GLU C 1 307 ? 46.588 114.233 127.856 1.00 31.69 285 GLU C CA 1
ATOM 7220 C C . GLU C 1 307 ? 46.861 115.471 128.711 1.00 29.59 285 GLU C C 1
ATOM 7221 O O . GLU C 1 307 ? 47.779 116.220 128.427 1.00 28.17 285 GLU C O 1
ATOM 7227 N N . VAL C 1 308 ? 46.090 115.634 129.776 1.00 29.66 286 VAL C N 1
ATOM 7228 C CA . VAL C 1 308 ? 46.258 116.794 130.631 1.00 32.61 286 VAL C CA 1
ATOM 7229 C C . VAL C 1 308 ? 47.529 116.691 131.466 1.00 33.45 286 VAL C C 1
ATOM 7230 O O . VAL C 1 308 ? 48.153 117.702 131.740 1.00 33.88 286 VAL C O 1
ATOM 7234 N N . GLU C 1 309 ? 47.941 115.475 131.826 1.00 31.49 287 GLU C N 1
ATOM 7235 C CA . GLU C 1 309 ? 49.218 115.283 132.517 1.00 32.68 287 GLU C CA 1
ATOM 7236 C C . GLU C 1 309 ? 50.402 115.668 131.624 1.00 33.54 287 GLU C C 1
ATOM 7237 O O . GLU C 1 309 ? 51.348 116.306 132.086 1.00 35.77 287 GLU C O 1
ATOM 7243 N N . ALA C 1 310 ? 50.349 115.302 130.345 1.00 31.58 288 ALA C N 1
ATOM 7244 C CA . ALA C 1 310 ? 51.391 115.680 129.388 1.00 31.54 288 ALA C CA 1
ATOM 7245 C C . ALA C 1 310 ? 51.439 117.199 129.220 1.00 32.58 288 ALA C C 1
ATOM 7246 O O . ALA C 1 310 ? 52.510 117.799 129.179 1.00 38.32 288 ALA C O 1
ATOM 7248 N N . PHE C 1 311 ? 50.265 117.808 129.111 1.00 32.88 289 PHE C N 1
ATOM 7249 C CA . PHE C 1 311 ? 50.137 119.272 129.023 1.00 35.23 289 PHE C CA 1
ATOM 7250 C C . PHE C 1 311 ? 50.738 119.987 130.242 1.00 36.35 289 PHE C C 1
ATOM 7251 O O . PHE C 1 311 ? 51.481 120.958 130.108 1.00 37.11 289 PHE C O 1
ATOM 7259 N N . ALA C 1 312 ? 50.432 119.485 131.436 1.00 40.10 290 ALA C N 1
ATOM 7260 C CA . ALA C 1 312 ? 50.993 120.062 132.657 1.00 41.06 290 ALA C CA 1
ATOM 7261 C C . ALA C 1 312 ? 52.516 119.944 132.678 1.00 39.49 290 ALA C C 1
ATOM 7262 O O . ALA C 1 312 ? 53.196 120.875 133.072 1.00 38.42 290 ALA C O 1
ATOM 7264 N N . ARG C 1 313 ? 53.058 118.799 132.259 1.00 37.88 291 ARG C N 1
ATOM 7265 C CA . ARG C 1 313 ? 54.513 118.643 132.156 1.00 39.14 291 ARG C CA 1
ATOM 7266 C C . ARG C 1 313 ? 55.079 119.654 131.149 1.00 42.87 291 ARG C C 1
ATOM 7267 O O . ARG C 1 313 ? 56.119 120.257 131.394 1.00 46.64 291 ARG C O 1
ATOM 7275 N N . ALA C 1 314 ? 54.393 119.840 130.023 1.00 41.06 292 ALA C N 1
ATOM 7276 C CA . ALA C 1 314 ? 54.865 120.755 128.996 1.00 38.25 292 ALA C CA 1
ATOM 7277 C C . ALA C 1 314 ? 54.902 122.195 129.531 1.00 41.46 292 ALA C C 1
ATOM 7278 O O . ALA C 1 314 ? 55.859 122.910 129.300 1.00 39.53 292 ALA C O 1
ATOM 7280 N N . VAL C 1 315 ? 53.879 122.584 130.284 1.00 41.06 293 VAL C N 1
ATOM 7281 C CA . VAL C 1 315 ? 53.862 123.884 130.925 1.00 42.96 293 VAL C CA 1
ATOM 7282 C C . VAL C 1 315 ? 55.049 124.033 131.882 1.00 48.82 293 VAL C C 1
ATOM 7283 O O . VAL C 1 315 ? 55.678 125.093 131.940 1.00 45.96 293 VAL C O 1
ATOM 7287 N N . GLU C 1 316 ? 55.366 122.971 132.614 1.00 48.54 294 GLU C N 1
ATOM 7288 C CA . GLU C 1 316 ? 56.393 123.052 133.641 1.00 54.67 294 GLU C CA 1
ATOM 7289 C C . GLU C 1 316 ? 57.826 122.975 133.107 1.00 57.12 294 GLU C C 1
ATOM 7290 O O . GLU C 1 316 ? 58.698 123.607 133.672 1.00 63.45 294 GLU C O 1
ATOM 7296 N N . ASN C 1 317 ? 58.079 122.233 132.029 1.00 56.55 295 ASN C N 1
ATOM 7297 C CA . ASN C 1 317 ? 59.463 122.006 131.565 1.00 59.87 295 ASN C CA 1
ATOM 7298 C C . ASN C 1 317 ? 59.775 122.395 130.110 1.00 62.79 295 ASN C C 1
ATOM 7299 O O . ASN C 1 317 ? 60.946 122.512 129.747 1.00 61.87 295 ASN C O 1
ATOM 7304 N N . GLY C 1 318 ? 58.749 122.565 129.277 1.00 59.74 296 GLY C N 1
ATOM 7305 C CA . GLY C 1 318 ? 58.934 122.963 127.874 1.00 62.54 296 GLY C CA 1
ATOM 7306 C C . GLY C 1 318 ? 59.460 121.903 126.909 1.00 63.73 296 GLY C C 1
ATOM 7307 O O . GLY C 1 318 ? 59.789 122.226 125.772 1.00 55.48 296 GLY C O 1
ATOM 7308 N N . LYS C 1 319 ? 59.544 120.646 127.344 1.00 70.50 297 LYS C N 1
ATOM 7309 C CA . LYS C 1 319 ? 60.171 119.578 126.539 1.00 68.55 297 LYS C CA 1
ATOM 7310 C C . LYS C 1 319 ? 59.233 118.420 126.191 1.00 74.60 297 LYS C C 1
ATOM 7311 O O . LYS C 1 319 ? 59.512 117.652 125.269 1.00 62.59 297 LYS C O 1
ATOM 7317 N N . GLU C 1 320 ? 58.145 118.281 126.945 1.00 69.63 298 GLU C N 1
ATOM 7318 C CA . GLU C 1 320 ? 57.174 117.214 126.732 1.00 68.41 298 GLU C CA 1
ATOM 7319 C C . GLU C 1 320 ? 56.556 117.268 125.322 1.00 64.29 298 GLU C C 1
ATOM 7320 O O . GLU C 1 320 ? 56.171 118.330 124.847 1.00 51.92 298 GLU C O 1
ATOM 7326 N N . GLU C 1 321 ? 56.483 116.121 124.650 1.00 67.61 299 GLU C N 1
ATOM 7327 C CA . GLU C 1 321 ? 55.758 116.032 123.385 1.00 68.28 299 GLU C CA 1
ATOM 7328 C C . GLU C 1 321 ? 54.275 116.351 123.643 1.00 64.22 299 GLU C C 1
ATOM 7329 O O . GLU C 1 321 ? 53.568 115.588 124.302 1.00 55.69 299 GLU C O 1
ATOM 7335 N N . VAL C 1 322 ? 53.823 117.470 123.096 1.00 60.47 300 VAL C N 1
ATOM 7336 C CA . VAL C 1 322 ? 52.423 117.817 123.027 1.00 50.61 300 VAL C CA 1
ATOM 7337 C C . VAL C 1 322 ? 52.096 118.168 121.598 1.00 47.73 300 VAL C C 1
ATOM 7338 O O . VAL C 1 322 ? 52.936 118.661 120.909 1.00 42.91 300 VAL C O 1
ATOM 7342 N N . VAL C 1 323 ? 50.889 117.891 121.144 1.00 37.24 301 VAL C N 1
ATOM 7343 C CA . VAL C 1 323 ? 50.522 118.204 119.766 1.00 36.08 301 VAL C CA 1
ATOM 7344 C C . VAL C 1 323 ? 50.748 119.714 119.465 1.00 32.31 301 VAL C C 1
ATOM 7345 O O . VAL C 1 323 ? 50.147 120.576 120.083 1.00 32.20 301 VAL C O 1
ATOM 7349 N N . THR C 1 324 ? 51.630 120.014 118.519 1.00 33.30 302 THR C N 1
ATOM 7350 C CA . THR C 1 324 ? 51.962 121.398 118.197 1.00 33.60 302 THR C CA 1
ATOM 7351 C C . THR C 1 324 ? 50.892 122.000 117.311 1.00 33.49 302 THR C C 1
ATOM 7352 O O . THR C 1 324 ? 50.221 121.288 116.564 1.00 31.25 302 THR C O 1
ATOM 7356 N N . LEU C 1 325 ? 50.754 123.329 117.367 1.00 34.09 303 LEU C N 1
ATOM 7357 C CA . LEU C 1 325 ? 49.823 124.010 116.481 1.00 34.16 303 LEU C CA 1
ATOM 7358 C C . LEU C 1 325 ? 50.233 123.828 115.022 1.00 34.66 303 LEU C C 1
ATOM 7359 O O . LEU C 1 325 ? 49.382 123.815 114.121 1.00 34.04 303 LEU C O 1
ATOM 7364 N N . GLU C 1 326 ? 51.535 123.716 114.784 1.00 35.22 304 GLU C N 1
ATOM 7365 C CA . GLU C 1 326 ? 52.041 123.522 113.433 1.00 36.48 304 GLU C CA 1
ATOM 7366 C C . GLU C 1 326 ? 51.513 122.176 112.919 1.00 36.80 304 GLU C C 1
ATOM 7367 O O . GLU C 1 326 ? 51.088 122.042 111.762 1.00 34.57 304 GLU C O 1
ATOM 7373 N N . ASN C 1 327 ? 51.514 121.185 113.802 1.00 36.20 305 ASN C N 1
ATOM 7374 C CA . ASN C 1 327 ? 50.965 119.894 113.465 1.00 39.97 305 ASN C CA 1
ATOM 7375 C C . ASN C 1 327 ? 49.446 119.943 113.260 1.00 38.35 305 ASN C C 1
ATOM 7376 O O . ASN C 1 327 ? 48.917 119.330 112.335 1.00 36.13 305 ASN C O 1
ATOM 7381 N N . SER C 1 328 ? 48.753 120.653 114.143 1.00 35.33 306 SER C N 1
ATOM 7382 C CA . SER C 1 328 ? 47.327 120.901 113.967 1.00 36.09 306 SER C CA 1
ATOM 7383 C C . SER C 1 328 ? 47.025 121.503 112.590 1.00 37.25 306 SER C C 1
ATOM 7384 O O . SER C 1 328 ? 46.071 121.110 111.927 1.00 42.08 306 SER C O 1
ATOM 7387 N N . LYS C 1 329 ? 47.854 122.440 112.152 1.00 37.51 307 LYS C N 1
ATOM 7388 C CA . LYS C 1 329 ? 47.663 123.051 110.848 1.00 38.11 307 LYS C CA 1
ATOM 7389 C C . LYS C 1 329 ? 47.863 122.058 109.711 1.00 33.73 307 LYS C C 1
ATOM 7390 O O . LYS C 1 329 ? 47.114 122.075 108.739 1.00 32.59 307 LYS C O 1
ATOM 7396 N N . LEU C 1 330 ? 48.890 121.223 109.809 1.00 34.03 308 LEU C N 1
ATOM 7397 C CA . LEU C 1 330 ? 49.119 120.195 108.784 1.00 32.75 308 LEU C CA 1
ATOM 7398 C C . LEU C 1 330 ? 47.912 119.255 108.694 1.00 31.04 308 LEU C C 1
ATOM 7399 O O . LEU C 1 330 ? 47.504 118.872 107.600 1.00 30.08 308 LEU C O 1
ATOM 7404 N N . ASN C 1 331 ? 47.346 118.918 109.846 1.00 28.98 309 ASN C N 1
ATOM 7405 C CA . ASN C 1 331 ? 46.180 118.052 109.901 1.00 28.29 309 ASN C CA 1
ATOM 7406 C C . ASN C 1 331 ? 44.990 118.695 109.213 1.00 28.55 309 ASN C C 1
ATOM 7407 O O . ASN C 1 331 ? 44.311 118.062 108.401 1.00 27.25 309 ASN C O 1
ATOM 7412 N N . GLN C 1 332 ? 44.779 119.992 109.490 1.00 29.99 310 GLN C N 1
ATOM 7413 C CA . GLN C 1 332 ? 43.656 120.694 108.915 1.00 29.49 310 GLN C CA 1
ATOM 7414 C C . GLN C 1 332 ? 43.833 120.875 107.415 1.00 30.28 310 GLN C C 1
ATOM 7415 O O . GLN C 1 332 ? 42.843 120.911 106.676 1.00 28.69 310 GLN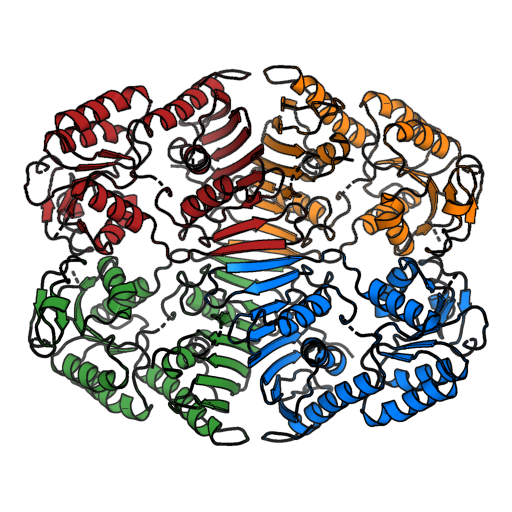 C O 1
ATOM 7421 N N . LYS C 1 333 ? 45.075 120.981 106.951 1.00 31.26 311 LYS C N 1
ATOM 7422 C CA . LYS C 1 333 ? 45.316 121.030 105.505 1.00 33.98 311 LYS C CA 1
ATOM 7423 C C 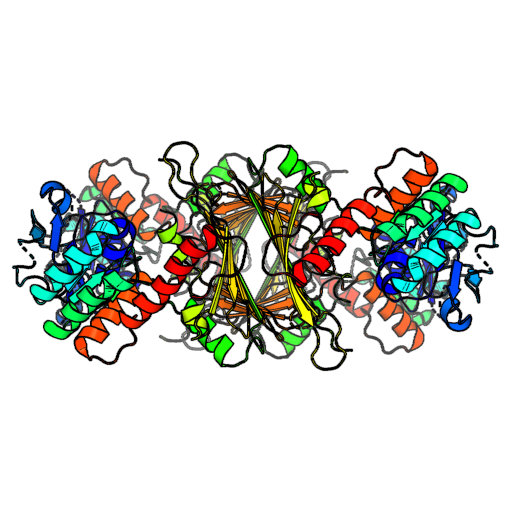. LYS C 1 333 ? 44.752 119.787 104.799 1.00 31.89 311 LYS C C 1
ATOM 7424 O O . LYS C 1 333 ? 44.233 119.876 103.687 1.00 32.13 311 LYS C O 1
ATOM 7430 N N . VAL C 1 334 ? 44.847 118.636 105.441 1.00 29.87 312 VAL C N 1
ATOM 7431 C CA . VAL C 1 334 ? 44.295 117.413 104.853 1.00 29.11 312 VAL C CA 1
ATOM 7432 C C . VAL C 1 334 ? 42.776 117.508 104.781 1.00 29.51 312 VAL C C 1
ATOM 7433 O O . VAL C 1 334 ? 42.185 117.172 103.758 1.00 32.33 312 VAL C O 1
ATOM 7437 N N . ILE C 1 335 ? 42.138 117.958 105.865 1.00 28.65 313 ILE C N 1
ATOM 7438 C CA . ILE C 1 335 ? 40.676 118.093 105.900 1.00 27.38 313 ILE C CA 1
ATOM 7439 C C . ILE C 1 335 ? 40.194 119.062 104.837 1.00 31.15 313 ILE C C 1
ATOM 7440 O O . ILE C 1 335 ? 39.207 118.791 104.147 1.00 30.62 313 ILE C O 1
ATOM 7445 N N . ASP C 1 336 ? 40.908 120.190 104.686 1.00 29.42 314 ASP C N 1
ATOM 7446 C CA . ASP C 1 336 ? 40.585 121.149 103.663 1.00 31.61 314 ASP C CA 1
ATOM 7447 C C . ASP C 1 336 ? 40.695 120.526 102.269 1.00 29.87 314 ASP C C 1
ATOM 7448 O O . ASP C 1 336 ? 39.845 120.767 101.407 1.00 29.31 314 ASP C O 1
ATOM 7453 N N . ALA C 1 337 ? 41.747 119.743 102.041 1.00 28.90 315 ALA C N 1
ATOM 7454 C CA . ALA C 1 337 ? 41.900 119.050 100.773 1.00 28.82 315 ALA C CA 1
ATOM 7455 C C . ALA C 1 337 ? 40.743 118.052 100.535 1.00 28.13 315 ALA C C 1
ATOM 7456 O O . ALA C 1 337 ? 40.308 117.845 99.395 1.00 27.67 315 ALA C O 1
ATOM 7458 N N . ILE C 1 338 ? 40.244 117.442 101.603 1.00 27.36 316 ILE C N 1
ATOM 7459 C CA . ILE C 1 338 ? 39.107 116.505 101.484 1.00 28.52 316 ILE C CA 1
ATOM 7460 C C . ILE C 1 338 ? 37.850 117.249 101.029 1.00 28.08 316 ILE C C 1
ATOM 7461 O O . ILE C 1 338 ? 37.126 116.758 100.170 1.00 27.22 316 ILE C O 1
ATOM 7466 N N . TYR C 1 339 ? 37.595 118.425 101.593 1.00 30.31 317 TYR C N 1
ATOM 7467 C CA . TYR C 1 339 ? 36.490 119.252 101.090 1.00 33.20 317 TYR C CA 1
ATOM 7468 C C . TYR C 1 339 ? 36.666 119.534 99.603 1.00 33.12 317 TYR C C 1
ATOM 7469 O O . TYR C 1 339 ? 35.717 119.392 98.827 1.00 31.21 317 TYR C O 1
ATOM 7478 N N . ARG C 1 340 ? 37.868 119.957 99.207 1.00 31.80 318 ARG C N 1
ATOM 7479 C CA . ARG C 1 340 ? 38.104 120.310 97.803 1.00 31.99 318 ARG C CA 1
ATOM 7480 C C . ARG C 1 340 ? 37.935 119.065 96.910 1.00 29.76 318 ARG C C 1
ATOM 7481 O O . ARG C 1 340 ? 37.301 119.126 95.865 1.00 29.26 318 ARG C O 1
ATOM 7489 N N . ALA C 1 341 ? 38.503 117.950 97.327 1.00 28.29 319 ALA C N 1
ATOM 7490 C CA . ALA C 1 341 ? 38.374 116.708 96.560 1.00 28.30 319 ALA C CA 1
ATOM 7491 C C . ALA C 1 341 ? 36.917 116.278 96.352 1.00 28.31 319 ALA C C 1
ATOM 7492 O O . ALA C 1 341 ? 36.571 115.724 95.311 1.00 28.79 319 ALA C O 1
ATOM 7494 N N . SER C 1 342 ? 36.070 116.531 97.352 1.00 28.86 320 SER C N 1
ATOM 7495 C CA . SER C 1 342 ? 34.653 116.179 97.283 1.00 29.03 320 SER C CA 1
ATOM 7496 C C . SER C 1 342 ? 33.873 116.914 96.214 1.00 31.46 320 SER C C 1
ATOM 7497 O O . SER C 1 342 ? 32.770 116.509 95.883 1.00 30.68 320 SER C O 1
ATOM 7500 N N . GLU C 1 343 ? 34.444 117.989 95.681 1.00 33.61 321 GLU C N 1
ATOM 7501 C CA . GLU C 1 343 ? 33.833 118.740 94.600 1.00 36.75 321 GLU C CA 1
ATOM 7502 C C . GLU C 1 343 ? 34.383 118.353 93.223 1.00 38.63 321 GLU C C 1
ATOM 7503 O O . GLU C 1 343 ? 34.014 118.978 92.239 1.00 34.20 321 GLU C O 1
ATOM 7509 N N . LYS C 1 344 ? 35.241 117.333 93.145 1.00 36.19 322 LYS C N 1
ATOM 7510 C CA . LYS C 1 344 ? 35.875 116.961 91.880 1.00 40.69 322 LYS C CA 1
ATOM 7511 C C . LYS C 1 344 ? 35.788 115.477 91.650 1.00 36.46 322 LYS C C 1
ATOM 7512 O O . LYS C 1 344 ? 35.574 114.724 92.578 1.00 31.28 322 LYS C O 1
ATOM 7518 N N . ASP C 1 345 ? 36.069 115.065 90.421 1.00 37.27 323 ASP C N 1
ATOM 7519 C CA . ASP C 1 345 ? 35.969 113.663 90.056 1.00 41.75 323 ASP C CA 1
ATOM 7520 C C . ASP C 1 345 ? 37.257 112.850 90.309 1.00 43.89 323 ASP C C 1
ATOM 7521 O O . ASP C 1 345 ? 37.192 111.626 90.441 1.00 42.61 323 ASP C O 1
ATOM 7526 N N . GLY C 1 346 ? 38.407 113.516 90.463 1.00 41.59 324 GLY C N 1
ATOM 7527 C CA . GLY C 1 346 ? 39.688 112.800 90.613 1.00 40.74 324 GLY C CA 1
ATOM 7528 C C . GLY C 1 346 ? 40.510 113.202 91.824 1.00 39.96 324 GLY C C 1
ATOM 7529 O O . GLY C 1 346 ? 39.974 113.669 92.821 1.00 38.29 324 GLY C O 1
ATOM 7530 N N . TRP C 1 347 ? 41.825 113.052 91.715 1.00 37.78 325 TRP C N 1
ATOM 7531 C CA . TRP C 1 347 ? 42.745 113.411 92.795 1.00 36.43 325 TRP C CA 1
ATOM 7532 C C . TRP C 1 347 ? 42.815 114.913 93.013 1.00 34.54 325 TRP C C 1
ATOM 7533 O O . TRP C 1 347 ? 42.760 115.664 92.062 1.00 38.86 325 TRP C O 1
ATOM 7544 N N . GLU C 1 348 ? 42.976 115.323 94.270 1.00 33.12 326 GLU C N 1
ATOM 7545 C CA . GLU C 1 348 ? 43.214 116.716 94.650 1.00 34.83 326 GLU C CA 1
ATOM 7546 C C . GLU C 1 348 ? 44.499 116.778 95.462 1.00 34.55 326 GLU C C 1
ATOM 7547 O O . GLU C 1 348 ? 44.633 116.090 96.476 1.00 32.02 326 GLU C O 1
ATOM 7553 N N . ALA C 1 349 ? 45.428 117.624 95.054 1.00 35.84 327 ALA C N 1
ATOM 7554 C CA . ALA C 1 349 ? 46.685 117.776 95.781 1.00 36.15 327 ALA C CA 1
ATOM 7555 C C . ALA C 1 349 ? 46.402 118.411 97.143 1.00 36.84 327 ALA C C 1
ATOM 7556 O O . ALA C 1 349 ? 45.559 119.298 97.252 1.00 34.35 327 ALA C O 1
ATOM 7558 N N . VAL C 1 350 ? 47.123 117.978 98.170 1.00 36.45 328 VAL C N 1
ATOM 7559 C CA . VAL C 1 350 ? 46.962 118.530 99.517 1.00 38.08 328 VAL C CA 1
ATOM 7560 C C . VAL C 1 350 ? 47.674 119.882 99.627 1.00 49.79 328 VAL C C 1
ATOM 7561 O O . VAL C 1 350 ? 48.839 119.956 99.235 1.00 49.62 328 VAL C O 1
ATOM 7566 N N . SER D 1 22 ? 22.239 118.576 146.724 1.00 68.54 0 SER D N 1
ATOM 7567 C CA . SER D 1 22 ? 23.221 118.554 147.849 1.00 70.29 0 SER D CA 1
ATOM 7568 C C . SER D 1 22 ? 24.038 117.244 147.853 1.00 63.12 0 SER D C 1
ATOM 7569 O O . SER D 1 22 ? 23.477 116.138 147.829 1.00 49.68 0 SER D O 1
ATOM 7580 N N . LEU D 1 24 ? 26.498 114.232 149.079 1.00 34.99 2 LEU D N 1
ATOM 7581 C CA . LEU D 1 24 ? 26.977 113.481 150.229 1.00 34.12 2 LEU D CA 1
ATOM 7582 C C . LEU D 1 24 ? 28.492 113.649 150.303 1.00 33.52 2 LEU D C 1
ATOM 7583 O O . LEU D 1 24 ? 29.211 113.445 149.305 1.00 33.35 2 LEU D O 1
ATOM 7588 N N . ARG D 1 25 ? 28.969 114.019 151.484 1.00 34.05 3 ARG D N 1
ATOM 7589 C CA . ARG D 1 25 ? 30.361 114.382 151.665 1.00 35.24 3 ARG D CA 1
ATOM 7590 C C . ARG D 1 25 ? 31.135 113.215 152.272 1.00 32.55 3 ARG D C 1
ATOM 7591 O O . ARG D 1 25 ? 30.833 112.781 153.386 1.00 32.10 3 ARG D O 1
ATOM 7599 N N . PHE D 1 26 ? 32.131 112.744 151.525 1.00 32.11 4 PHE D N 1
ATOM 7600 C CA . PHE D 1 26 ? 32.930 111.566 151.901 1.00 32.59 4 PHE D CA 1
ATOM 7601 C C . PHE D 1 26 ? 34.238 111.990 152.540 1.00 32.60 4 PHE D C 1
ATOM 7602 O O . PHE D 1 26 ? 34.873 112.956 152.103 1.00 31.55 4 PHE D O 1
ATOM 7610 N N . GLY D 1 27 ? 34.618 111.252 153.582 1.00 32.84 5 GLY D N 1
ATOM 7611 C CA . GLY D 1 27 ? 35.962 111.279 154.137 1.00 32.15 5 GLY D CA 1
ATOM 7612 C C . GLY D 1 27 ? 36.644 109.955 153.839 1.00 31.83 5 GLY D C 1
ATOM 7613 O O . GLY D 1 27 ? 35.999 108.899 153.836 1.00 30.26 5 GLY D O 1
ATOM 7614 N N . ILE D 1 28 ? 37.932 110.003 153.524 1.00 32.16 6 ILE D N 1
ATOM 7615 C CA . ILE D 1 28 ? 38.668 108.787 153.170 1.00 31.90 6 ILE D CA 1
ATOM 7616 C C . ILE D 1 28 ? 39.605 108.421 154.309 1.00 32.70 6 ILE D C 1
ATOM 7617 O O . ILE D 1 28 ? 40.464 109.213 154.692 1.00 34.30 6 ILE D O 1
ATOM 7622 N N . ILE D 1 29 ? 39.467 107.207 154.828 1.00 34.32 7 ILE D N 1
ATOM 7623 C CA . ILE D 1 29 ? 40.347 106.741 155.884 1.00 34.80 7 ILE D CA 1
ATOM 7624 C C . ILE D 1 29 ? 41.587 106.083 155.280 1.00 32.67 7 ILE D C 1
ATOM 7625 O O . ILE D 1 29 ? 41.520 104.952 154.823 1.00 32.51 7 ILE D O 1
ATOM 7630 N N . SER D 1 30 ? 42.705 106.808 155.309 1.00 32.60 8 SER D N 1
ATOM 7631 C CA . SER D 1 30 ? 44.011 106.398 154.778 1.00 32.31 8 SER D CA 1
ATOM 7632 C C . SER D 1 30 ? 44.147 106.714 153.295 1.00 31.97 8 SER D C 1
ATOM 7633 O O . SER D 1 30 ? 43.161 106.858 152.574 1.00 30.41 8 SER D O 1
ATOM 7636 N N . THR D 1 31 ? 45.399 106.751 152.849 1.00 33.99 9 THR D N 1
ATOM 7637 C CA . THR D 1 31 ? 45.751 106.961 151.453 1.00 34.36 9 THR D CA 1
ATOM 7638 C C . THR D 1 31 ? 46.007 105.629 150.719 1.00 34.09 9 THR D C 1
ATOM 7639 O O . THR D 1 31 ? 46.860 105.554 149.830 1.00 33.59 9 THR D O 1
ATOM 7643 N N . ALA D 1 32 ? 45.260 104.589 151.066 1.00 33.44 10 ALA D N 1
ATOM 7644 C CA . ALA D 1 32 ? 45.495 103.285 150.476 1.00 34.77 10 ALA D CA 1
ATOM 7645 C C . ALA D 1 32 ? 45.284 103.349 148.960 1.00 36.76 10 ALA D C 1
ATOM 7646 O O . ALA D 1 32 ? 44.510 104.175 148.454 1.00 29.48 10 ALA D O 1
ATOM 7648 N N . LYS D 1 33 ? 45.974 102.449 148.262 1.00 34.81 11 LYS D N 1
ATOM 7649 C CA . LYS D 1 33 ? 46.079 102.462 146.810 1.00 39.29 11 LYS D CA 1
ATOM 7650 C C . LYS D 1 33 ? 44.739 102.255 146.108 1.00 33.75 11 LYS D C 1
ATOM 7651 O O . LYS D 1 33 ? 44.493 102.873 145.083 1.00 34.94 11 LYS D O 1
ATOM 7657 N N . ILE D 1 34 ? 43.896 101.380 146.651 1.00 33.31 12 ILE D N 1
ATOM 7658 C CA . ILE D 1 34 ? 42.561 101.155 146.104 1.00 33.70 12 ILE D CA 1
ATOM 7659 C C . ILE D 1 34 ? 41.750 102.453 146.074 1.00 33.35 12 ILE D C 1
ATOM 7660 O O . ILE D 1 34 ? 40.997 102.705 145.135 1.00 32.84 12 ILE D O 1
ATOM 7665 N N . GLY D 1 35 ? 41.903 103.274 147.102 1.00 32.75 13 GLY D N 1
ATOM 7666 C CA . GLY D 1 35 ? 41.272 104.576 147.131 1.00 32.51 13 GLY D CA 1
ATOM 7667 C C . GLY D 1 35 ? 41.847 105.513 146.089 1.00 32.39 13 GLY D C 1
ATOM 7668 O O . GLY D 1 35 ? 41.103 106.108 145.320 1.00 31.96 13 GLY D O 1
ATOM 7669 N N . ARG D 1 36 ? 43.168 105.634 146.062 1.00 32.07 14 ARG D N 1
ATOM 7670 C CA . ARG D 1 36 ? 43.870 106.536 145.138 1.00 32.20 14 ARG D CA 1
ATOM 7671 C C . ARG D 1 36 ? 43.583 106.196 143.659 1.00 30.89 14 ARG D C 1
ATOM 7672 O O . ARG D 1 36 ? 43.374 107.100 142.826 1.00 28.14 14 ARG D O 1
ATOM 7680 N N . ASP D 1 37 ? 43.556 104.900 143.340 1.00 27.28 15 ASP D N 1
ATOM 7681 C CA . ASP D 1 37 ? 43.495 104.444 141.953 1.00 28.31 15 ASP D CA 1
ATOM 7682 C C . ASP D 1 37 ? 42.074 104.292 141.401 1.00 28.06 15 ASP D C 1
ATOM 7683 O O . ASP D 1 37 ? 41.878 104.394 140.195 1.00 31.14 15 ASP D O 1
ATOM 7688 N N . ASN D 1 38 ? 41.092 104.070 142.269 1.00 25.97 16 ASN D N 1
ATOM 7689 C CA . ASN D 1 38 ? 39.754 103.772 141.833 1.00 26.51 16 ASN D CA 1
ATOM 7690 C C . ASN D 1 38 ? 38.640 104.568 142.491 1.00 28.27 16 ASN D C 1
ATOM 7691 O O . ASN D 1 38 ? 37.845 105.211 141.808 1.00 32.24 16 ASN D O 1
ATOM 7696 N N . VAL D 1 39 ? 38.549 104.502 143.812 1.00 29.28 17 VAL D N 1
ATOM 7697 C CA . VAL D 1 39 ? 37.353 104.989 144.490 1.00 29.11 17 VAL D CA 1
ATOM 7698 C C . VAL D 1 39 ? 37.328 106.509 144.622 1.00 28.68 17 VAL D C 1
ATOM 7699 O O . VAL D 1 39 ? 36.295 107.126 144.406 1.00 26.38 17 VAL D O 1
ATOM 7703 N N . VAL D 1 40 ? 38.446 107.120 144.967 1.00 30.72 18 VAL D N 1
ATOM 7704 C CA . VAL D 1 40 ? 38.456 108.557 145.174 1.00 29.60 18 VAL D CA 1
ATOM 7705 C C . VAL D 1 40 ? 38.119 109.312 143.896 1.00 28.27 18 VAL D C 1
ATOM 7706 O O . VAL D 1 40 ? 37.264 110.185 143.918 1.00 28.55 18 VAL D O 1
ATOM 7710 N N . PRO D 1 41 ? 38.769 108.965 142.775 1.00 27.69 19 PRO D N 1
ATOM 7711 C CA . PRO D 1 41 ? 38.357 109.641 141.553 1.00 27.20 19 PRO D CA 1
ATOM 7712 C C . PRO D 1 41 ? 36.919 109.366 141.150 1.00 26.60 19 PRO D C 1
ATOM 7713 O O . PRO D 1 41 ? 36.256 110.264 140.629 1.00 28.73 19 PRO D O 1
ATOM 7717 N N . ALA D 1 42 ? 36.413 108.180 141.450 1.00 25.19 20 ALA D N 1
ATOM 7718 C CA . ALA D 1 42 ? 35.030 107.854 141.157 1.00 24.31 20 ALA D CA 1
ATOM 7719 C C . ALA D 1 42 ? 34.065 108.681 141.985 1.00 24.86 20 ALA D C 1
ATOM 7720 O O . ALA D 1 42 ? 33.027 109.071 141.484 1.00 26.80 20 ALA D O 1
ATOM 7722 N N . ILE D 1 43 ? 34.385 108.948 143.248 1.00 25.94 21 ILE D N 1
ATOM 7723 C CA . ILE D 1 43 ? 33.524 109.792 144.066 1.00 27.97 21 ILE D CA 1
ATOM 7724 C C . ILE D 1 43 ? 33.503 111.211 143.498 1.00 29.24 21 ILE D C 1
ATOM 7725 O O . ILE D 1 43 ? 32.437 111.844 143.410 1.00 32.41 21 ILE D O 1
ATOM 7730 N N . GLN D 1 44 ? 34.659 111.718 143.077 1.00 29.70 22 GLN D N 1
ATOM 7731 C CA . GLN D 1 44 ? 34.687 113.062 142.497 1.00 29.25 22 GLN D CA 1
ATOM 7732 C C . GLN D 1 44 ? 33.858 113.084 141.201 1.00 29.21 22 GLN D C 1
ATOM 7733 O O . GLN D 1 44 ? 33.140 114.054 140.951 1.00 28.37 22 GLN D O 1
ATOM 7739 N N . ASP D 1 45 ? 33.924 112.014 140.407 1.00 28.47 23 ASP D N 1
ATOM 7740 C CA . ASP D 1 45 ? 33.145 111.921 139.173 1.00 28.40 23 ASP D CA 1
ATOM 7741 C C . ASP D 1 45 ? 31.626 111.793 139.457 1.00 27.53 23 ASP D C 1
ATOM 7742 O O . ASP D 1 45 ? 30.790 112.251 138.670 1.00 28.56 23 ASP D O 1
ATOM 7747 N N . ALA D 1 46 ? 31.293 111.194 140.592 1.00 28.09 24 ALA D N 1
ATOM 7748 C CA . ALA D 1 46 ? 29.909 110.821 140.927 1.00 30.06 24 ALA D CA 1
ATOM 7749 C C . ALA D 1 46 ? 28.978 112.024 141.022 1.00 29.38 24 ALA D C 1
ATOM 7750 O O . ALA D 1 46 ? 29.400 113.105 141.417 1.00 31.23 24 ALA D O 1
ATOM 7752 N N . GLU D 1 47 ? 27.722 111.829 140.641 1.00 29.02 25 GLU D N 1
ATOM 7753 C CA . GLU D 1 47 ? 26.776 112.934 140.527 1.00 33.28 25 GLU D CA 1
ATOM 7754 C C . GLU D 1 47 ? 26.238 113.435 141.844 1.00 33.19 25 GLU D C 1
ATOM 7755 O O . GLU D 1 47 ? 25.881 114.610 141.948 1.00 34.16 25 GLU D O 1
ATOM 7761 N N . ASN D 1 48 ? 26.180 112.568 142.845 1.00 32.58 26 ASN D N 1
ATOM 7762 C CA . ASN D 1 48 ? 25.516 112.906 144.105 1.00 34.85 26 ASN D CA 1
ATOM 7763 C C . ASN D 1 48 ? 26.425 112.786 145.331 1.00 34.01 26 ASN D C 1
ATOM 7764 O O . ASN D 1 48 ? 25.948 112.784 146.469 1.00 33.61 26 ASN D O 1
ATOM 7769 N N . CYS D 1 49 ? 27.733 112.675 145.108 1.00 32.88 27 CYS D N 1
ATOM 7770 C CA . CYS D 1 49 ? 28.678 112.813 146.205 1.00 35.37 27 CYS D CA 1
ATOM 7771 C C . CYS D 1 49 ? 29.996 113.456 145.806 1.00 32.11 27 CYS D C 1
ATOM 7772 O O . CYS D 1 49 ? 30.250 113.747 144.634 1.00 30.66 27 CYS D O 1
ATOM 7775 N N . VAL D 1 50 ? 30.828 113.670 146.806 1.00 30.80 28 VAL D N 1
ATOM 7776 C CA . VAL D 1 50 ? 32.070 114.380 146.635 1.00 32.17 28 VAL D CA 1
ATOM 7777 C C . VAL D 1 50 ? 32.979 114.013 147.828 1.00 31.39 28 VAL D C 1
ATOM 7778 O O . VAL D 1 50 ? 32.483 113.680 148.907 1.00 30.35 28 VAL D O 1
ATOM 7782 N N . VAL D 1 51 ? 34.298 114.043 147.627 1.00 31.76 29 VAL D N 1
ATOM 7783 C CA . VAL D 1 51 ? 35.242 113.843 148.727 1.00 31.49 29 VAL D CA 1
ATOM 7784 C C . VAL D 1 51 ? 35.597 115.203 149.316 1.00 33.68 29 VAL D C 1
ATOM 7785 O O . VAL D 1 51 ? 36.157 116.032 148.623 1.00 34.83 29 VAL D O 1
ATOM 7789 N N . THR D 1 52 ? 35.303 115.407 150.602 1.00 36.70 30 THR D N 1
ATOM 7790 C CA . THR D 1 52 ? 35.655 116.649 151.303 1.00 38.92 30 THR D CA 1
ATOM 7791 C C . THR D 1 52 ? 36.886 116.525 152.212 1.00 38.89 30 THR D C 1
ATOM 7792 O O . THR D 1 52 ? 37.476 117.543 152.595 1.00 39.57 30 THR D O 1
ATOM 7796 N N . ALA D 1 53 ? 37.282 115.296 152.561 1.00 36.38 31 ALA D N 1
ATOM 7797 C CA . ALA D 1 53 ? 38.420 115.104 153.458 1.00 36.40 31 ALA D CA 1
ATOM 7798 C C . ALA D 1 53 ? 39.161 113.782 153.245 1.00 36.01 31 ALA D C 1
ATOM 7799 O O . ALA D 1 53 ? 38.564 112.768 152.867 1.00 33.71 31 ALA D O 1
ATOM 7801 N N . ILE D 1 54 ? 40.468 113.826 153.493 1.00 36.79 32 ILE D N 1
ATOM 7802 C CA . ILE D 1 54 ? 41.304 112.648 153.547 1.00 37.68 32 ILE D CA 1
ATOM 7803 C C . ILE D 1 54 ? 42.048 112.664 154.866 1.00 37.98 32 ILE D C 1
ATOM 7804 O O . ILE D 1 54 ? 42.483 113.727 155.335 1.00 37.31 32 ILE D O 1
ATOM 7809 N N . ALA D 1 55 ? 42.180 111.490 155.478 1.00 36.19 33 ALA D N 1
ATOM 7810 C CA . ALA D 1 55 ? 42.837 111.358 156.770 1.00 37.40 33 ALA D CA 1
ATOM 7811 C C . ALA D 1 55 ? 43.929 110.307 156.678 1.00 37.83 33 ALA D C 1
ATOM 7812 O O . ALA D 1 55 ? 43.753 109.265 156.044 1.00 36.83 33 ALA D O 1
ATOM 7814 N N . SER D 1 56 ? 45.061 110.599 157.303 1.00 40.94 34 SER D N 1
ATOM 7815 C CA . SER D 1 56 ? 46.167 109.656 157.402 1.00 42.18 34 SER D CA 1
ATOM 7816 C C . SER D 1 56 ? 46.959 109.969 158.648 1.00 43.59 34 SER D C 1
ATOM 7817 O O . SER D 1 56 ? 47.005 111.133 159.069 1.00 43.10 34 SER D O 1
ATOM 7820 N N . ARG D 1 57 ? 47.605 108.953 159.169 1.00 44.20 35 ARG D N 1
ATOM 7821 C CA . ARG D 1 57 ? 48.485 109.086 160.288 1.00 51.67 35 ARG D CA 1
ATOM 7822 C C . ARG D 1 57 ? 49.514 110.113 159.876 1.00 51.39 35 ARG D C 1
ATOM 7823 O O . ARG D 1 57 ? 50.052 110.770 160.716 1.00 55.17 35 ARG D O 1
ATOM 7831 N N . ASP D 1 58 ? 49.801 110.213 158.587 1.00 53.18 36 ASP D N 1
ATOM 7832 C CA . ASP D 1 58 ? 50.731 111.158 157.997 1.00 56.59 36 ASP D CA 1
ATOM 7833 C C . ASP D 1 58 ? 50.028 112.359 157.324 1.00 57.88 36 ASP D C 1
ATOM 7834 O O . ASP D 1 58 ? 49.540 112.258 156.217 1.00 59.89 36 ASP D O 1
ATOM 7839 N N . LEU D 1 59 ? 50.093 113.524 157.945 1.00 60.99 37 LEU D N 1
ATOM 7840 C CA . LEU D 1 59 ? 49.415 114.698 157.429 1.00 59.07 37 LEU D CA 1
ATOM 7841 C C . LEU D 1 59 ? 49.920 115.047 156.070 1.00 55.61 37 LEU D C 1
ATOM 7842 O O . LEU D 1 59 ? 49.163 115.436 155.247 1.00 53.23 37 LEU D O 1
ATOM 7847 N N . THR D 1 60 ? 51.196 114.869 155.828 1.00 52.92 38 THR D N 1
ATOM 7848 C CA . THR D 1 60 ? 51.795 115.264 154.559 1.00 53.47 38 THR D CA 1
ATOM 7849 C C . THR D 1 60 ? 51.246 114.440 153.400 1.00 51.12 38 THR D C 1
ATOM 7850 O O . THR D 1 60 ? 50.894 114.986 152.363 1.00 53.63 38 THR D O 1
ATOM 7854 N N . ARG D 1 61 ? 51.177 113.125 153.588 1.00 52.42 39 ARG D N 1
ATOM 7855 C CA . ARG D 1 61 ? 50.579 112.211 152.619 1.00 50.30 39 ARG D CA 1
ATOM 7856 C C . ARG D 1 61 ? 49.122 112.556 152.299 1.00 44.71 39 ARG D C 1
ATOM 7857 O O . ARG D 1 61 ? 48.722 112.566 151.136 1.00 42.37 39 ARG D O 1
ATOM 7865 N N . ALA D 1 62 ? 48.338 112.798 153.345 1.00 42.82 40 ALA D N 1
ATOM 7866 C CA . ALA D 1 62 ? 46.928 113.152 153.211 1.00 42.46 40 ALA D CA 1
ATOM 7867 C C . ALA D 1 62 ? 46.748 114.424 152.390 1.00 43.51 40 ALA D C 1
ATOM 7868 O O . ALA D 1 62 ? 45.892 114.475 151.488 1.00 39.75 40 ALA D O 1
ATOM 7870 N N . ARG D 1 63 ? 47.572 115.428 152.698 1.00 44.02 41 ARG D N 1
ATOM 7871 C CA . ARG D 1 63 ? 47.522 116.739 152.047 1.00 47.91 41 ARG D CA 1
ATOM 7872 C C . ARG D 1 63 ? 47.891 116.628 150.569 1.00 49.20 41 ARG D C 1
ATOM 7873 O O . ARG D 1 63 ? 47.305 117.279 149.711 1.00 48.39 41 ARG D O 1
ATOM 7881 N N . GLU D 1 64 ? 48.874 115.796 150.277 1.00 46.26 42 GLU D N 1
ATOM 7882 C CA . GLU D 1 64 ? 49.291 115.534 148.916 1.00 50.75 42 GLU D CA 1
ATOM 7883 C C . GLU D 1 64 ? 48.221 114.870 148.061 1.00 45.28 42 GLU D C 1
ATOM 7884 O O . GLU D 1 64 ? 48.013 115.262 146.919 1.00 41.43 42 GLU D O 1
ATOM 7898 N N . ALA D 1 66 ? 44.953 114.910 148.840 1.00 39.95 44 ALA D N 1
ATOM 7899 C CA . ALA D 1 66 ? 43.895 115.925 148.792 1.00 40.92 44 ALA D CA 1
ATOM 7900 C C . ALA D 1 66 ? 44.125 116.984 147.712 1.00 40.77 44 ALA D C 1
ATOM 7901 O O . ALA D 1 66 ? 43.217 117.291 146.940 1.00 42.38 44 ALA D O 1
ATOM 7903 N N . ASP D 1 67 ? 45.349 117.490 147.629 1.00 42.16 45 ASP D N 1
ATOM 7904 C CA . ASP D 1 67 ? 45.703 118.454 146.606 1.00 43.19 45 ASP D CA 1
ATOM 7905 C C . ASP D 1 67 ? 45.483 117.875 145.212 1.00 41.20 45 ASP D C 1
ATOM 7906 O O . ASP D 1 67 ? 44.934 118.546 144.351 1.00 44.78 45 ASP D O 1
ATOM 7911 N N . ARG D 1 68 ? 45.898 116.626 144.997 1.00 41.99 46 ARG D N 1
ATOM 7912 C CA . ARG D 1 68 ? 45.765 115.979 143.687 1.00 37.79 46 ARG D CA 1
ATOM 7913 C C . ARG D 1 68 ? 44.312 115.887 143.198 1.00 35.65 46 ARG D C 1
ATOM 7914 O O . ARG D 1 68 ? 44.026 116.130 142.029 1.00 33.69 46 ARG D O 1
ATOM 7922 N N . PHE D 1 69 ? 43.416 115.538 144.110 1.00 34.31 47 PHE D N 1
ATOM 7923 C CA . PHE D 1 69 ? 42.045 115.195 143.772 1.00 33.04 47 PHE D CA 1
ATOM 7924 C C . PHE D 1 69 ? 41.037 116.300 144.055 1.00 33.55 47 PHE D C 1
ATOM 7925 O O . PHE D 1 69 ? 39.830 116.051 143.988 1.00 31.71 47 PHE D O 1
ATOM 7933 N N . SER D 1 70 ? 41.528 117.506 144.362 1.00 36.05 48 SER D N 1
ATOM 7934 C CA . SER D 1 70 ? 40.674 118.665 144.588 1.00 36.97 48 SER D CA 1
ATOM 7935 C C . SER D 1 70 ? 39.835 118.527 145.860 1.00 38.26 48 SER D C 1
ATOM 7936 O O . SER D 1 70 ? 38.666 118.932 145.896 1.00 41.25 48 SER D O 1
ATOM 7939 N N . VAL D 1 71 ? 40.459 118.006 146.914 1.00 38.81 49 VAL D N 1
ATOM 7940 C CA . VAL D 1 71 ? 39.794 117.773 148.186 1.00 39.96 49 VAL D CA 1
ATOM 7941 C C . VAL D 1 71 ? 40.182 118.890 149.162 1.00 42.22 49 VAL D C 1
ATOM 7942 O O . VAL D 1 71 ? 41.355 119.134 149.381 1.00 45.09 49 VAL D O 1
ATOM 7946 N N . PRO D 1 72 ? 39.194 119.563 149.759 1.00 43.60 50 PRO D N 1
ATOM 7947 C CA . PRO D 1 72 ? 39.501 120.738 150.570 1.00 46.70 50 PRO D CA 1
ATOM 7948 C C . PRO D 1 72 ? 40.179 120.470 151.925 1.00 46.25 50 PRO D C 1
ATOM 7949 O O . PRO D 1 72 ? 40.931 121.308 152.386 1.00 47.44 50 PRO D O 1
ATOM 7953 N N . HIS D 1 73 ? 39.912 119.328 152.553 1.00 45.02 51 HIS D N 1
ATOM 7954 C CA . HIS D 1 73 ? 40.427 119.082 153.896 1.00 45.37 51 HIS D CA 1
ATOM 7955 C C . HIS D 1 73 ? 41.321 117.863 153.990 1.00 45.71 51 HIS D C 1
ATOM 7956 O O . HIS D 1 73 ? 41.066 116.833 153.348 1.00 45.25 51 HIS D O 1
ATOM 7963 N N . ALA D 1 74 ? 42.372 117.992 154.794 1.00 45.40 52 ALA D N 1
ATOM 7964 C CA . ALA D 1 74 ? 43.276 116.888 155.112 1.00 44.44 52 ALA D CA 1
ATOM 7965 C C . ALA D 1 74 ? 43.421 116.820 156.633 1.00 46.24 52 ALA D C 1
ATOM 7966 O O . ALA D 1 74 ? 43.594 117.849 157.270 1.00 44.28 52 ALA D O 1
ATOM 7968 N N . PHE D 1 75 ? 43.333 115.622 157.206 1.00 44.51 53 PHE D N 1
ATOM 7969 C CA . PHE D 1 75 ? 43.450 115.436 158.661 1.00 46.57 53 PHE D CA 1
ATOM 7970 C C . PHE D 1 75 ? 44.615 114.511 159.004 1.00 45.83 53 PHE D C 1
ATOM 7971 O O . PHE D 1 75 ? 44.926 113.596 158.252 1.00 42.74 53 PHE D O 1
ATOM 7979 N N . GLY D 1 76 ? 45.218 114.734 160.168 1.00 46.38 54 GLY D N 1
ATOM 7980 C CA . GLY D 1 76 ? 46.385 113.967 160.623 1.00 45.28 54 GLY D CA 1
ATOM 7981 C C . GLY D 1 76 ? 46.056 112.752 161.465 1.00 44.37 54 GLY D C 1
ATOM 7982 O O . GLY D 1 76 ? 46.950 112.070 161.949 1.00 46.44 54 GLY D O 1
ATOM 7983 N N . SER D 1 77 ? 44.770 112.482 161.650 1.00 43.90 55 SER D N 1
ATOM 7984 C CA . SER D 1 77 ? 44.322 111.281 162.342 1.00 44.38 55 SER D CA 1
ATOM 7985 C C . SER D 1 77 ? 42.898 110.935 161.898 1.00 43.69 55 SER D C 1
ATOM 7986 O O . SER D 1 77 ? 42.124 111.815 161.523 1.00 41.91 55 SER D O 1
ATOM 7989 N N . TYR D 1 78 ? 42.546 109.659 161.988 1.00 41.44 56 TYR D N 1
ATOM 7990 C CA . TYR D 1 78 ? 41.204 109.237 161.632 1.00 40.95 56 TYR D CA 1
ATOM 7991 C C . TYR D 1 78 ? 40.196 109.836 162.605 1.00 43.18 56 TYR D C 1
ATOM 7992 O O . TYR D 1 78 ? 39.134 110.305 162.194 1.00 44.68 56 TYR D O 1
ATOM 8001 N N . GLU D 1 79 ? 40.562 109.869 163.888 1.00 44.30 57 GLU D N 1
ATOM 8002 C CA . GLU D 1 79 ? 39.666 110.324 164.960 1.00 44.65 57 GLU D CA 1
ATOM 8003 C C . GLU D 1 79 ? 39.237 111.756 164.736 1.00 46.02 57 GLU D C 1
ATOM 8004 O O . GLU D 1 79 ? 38.073 112.099 164.928 1.00 43.44 57 GLU D O 1
ATOM 8010 N N . GLU D 1 80 ? 40.175 112.589 164.310 1.00 47.21 58 GLU D N 1
ATOM 8011 C CA . GLU D 1 80 ? 39.888 114.005 164.100 1.00 49.75 58 GLU D CA 1
ATOM 8012 C C . GLU D 1 80 ? 38.900 114.210 162.957 1.00 47.37 58 GLU D C 1
ATOM 8013 O O . GLU D 1 80 ? 37.984 115.012 163.078 1.00 44.71 58 GLU D O 1
ATOM 8027 N N . LEU D 1 82 ? 36.679 111.904 161.933 1.00 43.76 60 LEU D N 1
ATOM 8028 C CA . LEU D 1 82 ? 35.393 111.404 162.419 1.00 44.42 60 LEU D CA 1
ATOM 8029 C C . LEU D 1 82 ? 34.649 112.400 163.306 1.00 46.18 60 LEU D C 1
ATOM 8030 O O . LEU D 1 82 ? 33.420 112.455 163.268 1.00 48.46 60 LEU D O 1
ATOM 8035 N N . ALA D 1 83 ? 35.383 113.188 164.088 1.00 48.49 61 ALA D N 1
ATOM 8036 C CA . ALA D 1 83 ? 34.774 114.181 164.980 1.00 51.95 61 ALA D CA 1
ATOM 8037 C C . ALA D 1 83 ? 34.307 115.422 164.224 1.00 53.48 61 ALA D C 1
ATOM 8038 O O . ALA D 1 83 ? 33.530 116.213 164.747 1.00 59.17 61 ALA D O 1
ATOM 8040 N N . SER D 1 84 ? 34.774 115.591 162.992 1.00 54.61 62 SER D N 1
ATOM 8041 C CA . SER D 1 84 ? 34.470 116.784 162.206 1.00 53.64 62 SER D CA 1
ATOM 8042 C C . SER D 1 84 ? 33.061 116.725 161.601 1.00 51.92 62 SER D C 1
ATOM 8043 O O . SER D 1 84 ? 32.514 115.642 161.388 1.00 51.22 62 SER D O 1
ATOM 8046 N N . ASP D 1 85 ? 32.483 117.892 161.329 1.00 52.14 63 ASP D N 1
ATOM 8047 C CA . ASP D 1 85 ? 31.203 117.981 160.612 1.00 53.49 63 ASP D CA 1
ATOM 8048 C C . ASP D 1 85 ? 31.368 118.243 159.100 1.00 52.29 63 ASP D C 1
ATOM 8049 O O . ASP D 1 85 ? 30.382 118.499 158.402 1.00 50.15 63 ASP D O 1
ATOM 8054 N N . VAL D 1 86 ? 32.604 118.180 158.594 1.00 49.29 64 VAL D N 1
ATOM 8055 C CA . VAL D 1 86 ? 32.860 118.414 157.165 1.00 46.42 64 VAL D CA 1
ATOM 8056 C C . VAL D 1 86 ? 32.607 117.167 156.303 1.00 43.74 64 VAL D C 1
ATOM 8057 O O . VAL D 1 86 ? 32.616 117.269 155.081 1.00 43.26 64 VAL D O 1
ATOM 8061 N N . ILE D 1 87 ? 32.379 116.008 156.942 1.00 40.77 65 ILE D N 1
ATOM 8062 C CA . ILE D 1 87 ? 31.988 114.781 156.247 1.00 37.56 65 ILE D CA 1
ATOM 8063 C C . ILE D 1 87 ? 30.664 114.222 156.778 1.00 36.37 65 ILE D C 1
ATOM 8064 O O . ILE D 1 87 ? 30.343 114.369 157.945 1.00 35.93 65 ILE D O 1
ATOM 8069 N N . ASP D 1 88 ? 29.930 113.543 155.900 1.00 37.51 66 ASP D N 1
ATOM 8070 C CA . ASP D 1 88 ? 28.715 112.793 156.253 1.00 36.28 66 ASP D CA 1
ATOM 8071 C C . ASP D 1 88 ? 28.950 111.287 156.261 1.00 35.50 66 ASP D C 1
ATOM 8072 O O . ASP D 1 88 ? 28.162 110.530 156.828 1.00 34.52 66 ASP D O 1
ATOM 8077 N N . ALA D 1 89 ? 30.007 110.851 155.582 1.00 35.22 67 ALA D N 1
ATOM 8078 C CA . ALA D 1 89 ? 30.230 109.443 155.331 1.00 34.17 67 ALA D CA 1
ATOM 8079 C C . ALA D 1 89 ? 31.709 109.183 155.183 1.00 34.72 67 ALA D C 1
ATOM 8080 O O . ALA D 1 89 ? 32.481 110.102 154.895 1.00 34.75 67 ALA D O 1
ATOM 8082 N N . VAL D 1 90 ? 32.108 107.936 155.405 1.00 31.81 68 VAL D N 1
ATOM 8083 C CA . VAL D 1 90 ? 33.493 107.547 155.200 1.00 31.83 68 VAL D CA 1
ATOM 8084 C C . VAL D 1 90 ? 33.619 106.336 154.283 1.00 31.30 68 VAL D C 1
ATOM 8085 O O . VAL D 1 90 ? 32.715 105.502 154.197 1.00 31.04 68 VAL D O 1
ATOM 8089 N N . TYR D 1 91 ? 34.732 106.309 153.564 1.00 31.13 69 TYR D N 1
ATOM 8090 C CA . TYR D 1 91 ? 35.156 105.172 152.797 1.00 30.49 69 TYR D CA 1
ATOM 8091 C C . TYR D 1 91 ? 36.385 104.614 153.507 1.00 30.47 69 TYR D C 1
ATOM 8092 O O . TYR D 1 91 ? 37.291 105.365 153.876 1.00 30.75 69 TYR D O 1
ATOM 8101 N N . ILE D 1 92 ? 36.400 103.295 153.695 1.00 29.55 70 ILE D N 1
ATOM 8102 C CA . ILE D 1 92 ? 37.431 102.618 154.474 1.00 29.82 70 ILE D CA 1
ATOM 8103 C C . ILE D 1 92 ? 38.126 101.544 153.634 1.00 29.35 70 ILE D C 1
ATOM 8104 O O . ILE D 1 92 ? 37.650 100.415 153.550 1.00 34.05 70 ILE D O 1
ATOM 8109 N N . PRO D 1 93 ? 39.268 101.889 153.023 1.00 30.63 71 PRO D N 1
ATOM 8110 C CA . PRO D 1 93 ? 40.089 100.950 152.262 1.00 31.05 71 PRO D CA 1
ATOM 8111 C C . PRO D 1 93 ? 41.288 100.450 153.045 1.00 32.42 71 PRO D C 1
ATOM 8112 O O . PRO D 1 93 ? 42.317 100.146 152.471 1.00 36.63 71 PRO D O 1
ATOM 8116 N N . LEU D 1 94 ? 41.149 100.363 154.358 1.00 32.59 72 LEU D N 1
ATOM 8117 C CA . LEU D 1 94 ? 42.176 99.804 155.205 1.00 32.03 72 LEU D CA 1
ATOM 8118 C C . LEU D 1 94 ? 42.258 98.281 155.009 1.00 30.75 72 LEU D C 1
ATOM 8119 O O . LEU D 1 94 ? 41.322 97.668 154.475 1.00 29.21 72 LEU D O 1
ATOM 8124 N N . PRO D 1 95 ? 43.356 97.667 155.470 1.00 34.54 73 PRO D N 1
ATOM 8125 C CA . PRO D 1 95 ? 43.426 96.185 155.491 1.00 33.24 73 PRO D CA 1
ATOM 8126 C C . PRO D 1 95 ? 42.296 95.569 156.321 1.00 35.52 73 PRO D C 1
ATOM 8127 O O . PRO D 1 95 ? 41.813 96.200 157.283 1.00 35.77 73 PRO D O 1
ATOM 8131 N N . THR D 1 96 ? 41.887 94.353 155.945 1.00 32.07 74 THR D N 1
ATOM 8132 C CA . THR D 1 96 ? 40.750 93.662 156.565 1.00 33.60 74 THR D CA 1
ATOM 8133 C C . THR D 1 96 ? 40.797 93.679 158.077 1.00 33.41 74 THR D C 1
ATOM 8134 O O . THR D 1 96 ? 39.776 93.916 158.733 1.00 33.05 74 THR D O 1
ATOM 8138 N N . SER D 1 97 ? 41.976 93.426 158.628 1.00 34.37 75 SER D N 1
ATOM 8139 C CA . SER D 1 97 ? 42.151 93.396 160.086 1.00 34.26 75 SER D CA 1
ATOM 8140 C C . SER D 1 97 ? 41.740 94.703 160.778 1.00 34.50 75 SER D C 1
ATOM 8141 O O . SER D 1 97 ? 41.565 94.726 161.993 1.00 36.98 75 SER D O 1
ATOM 8144 N N . GLN D 1 98 ? 41.603 95.784 160.020 1.00 33.16 76 GLN D N 1
ATOM 8145 C CA . GLN D 1 98 ? 41.232 97.087 160.596 1.00 33.85 76 GLN D CA 1
ATOM 8146 C C . GLN D 1 98 ? 39.799 97.529 160.257 1.00 33.29 76 GLN D C 1
ATOM 8147 O O . GLN D 1 98 ? 39.332 98.558 160.746 1.00 33.65 76 GLN D O 1
ATOM 8153 N N . HIS D 1 99 ? 39.091 96.738 159.461 1.00 32.91 77 HIS D N 1
ATOM 8154 C CA . HIS D 1 99 ? 37.741 97.106 159.020 1.00 34.78 77 HIS D CA 1
ATOM 8155 C C . HIS D 1 99 ? 36.717 97.241 160.139 1.00 37.02 77 HIS D C 1
ATOM 8156 O O . HIS D 1 99 ? 35.986 98.228 160.195 1.00 37.32 77 HIS D O 1
ATOM 8163 N N . ILE D 1 100 ? 36.652 96.244 161.011 1.00 38.93 78 ILE D N 1
ATOM 8164 C CA . ILE D 1 100 ? 35.645 96.242 162.064 1.00 42.41 78 ILE D CA 1
ATOM 8165 C C . ILE D 1 100 ? 35.822 97.460 162.965 1.00 40.46 78 ILE D C 1
ATOM 8166 O O . ILE D 1 100 ? 34.860 98.195 163.212 1.00 43.61 78 ILE D O 1
ATOM 8171 N N . GLU D 1 101 ? 37.044 97.665 163.453 1.00 38.59 79 GLU D N 1
ATOM 8172 C CA . GLU D 1 101 ? 37.335 98.748 164.381 1.00 39.58 79 GLU D CA 1
ATOM 8173 C C . GLU D 1 101 ? 36.850 100.088 163.840 1.00 37.49 79 GLU D C 1
ATOM 8174 O O . GLU D 1 101 ? 36.164 100.846 164.534 1.00 38.18 79 GLU D O 1
ATOM 8180 N N . TRP D 1 102 ? 37.192 100.379 162.594 1.00 34.26 80 TRP D N 1
ATOM 8181 C CA . TRP D 1 102 ? 36.928 101.711 162.054 1.00 34.29 80 TRP D CA 1
ATOM 8182 C C . TRP D 1 102 ? 35.517 101.881 161.489 1.00 34.07 80 TRP D C 1
ATOM 8183 O O . TRP D 1 102 ? 34.968 102.985 161.517 1.00 37.87 80 TRP D O 1
ATOM 8194 N N . SER D 1 103 ? 34.912 100.797 161.025 1.00 32.61 81 SER D N 1
ATOM 8195 C CA . SER D 1 103 ? 33.503 100.835 160.645 1.00 32.76 81 SER D CA 1
ATOM 8196 C C . SER D 1 103 ? 32.648 101.200 161.851 1.00 34.14 81 SER D C 1
ATOM 8197 O O . SER D 1 103 ? 31.755 102.056 161.759 1.00 33.96 81 SER D O 1
ATOM 8200 N N . ILE D 1 104 ? 32.949 100.582 162.996 1.00 34.42 82 ILE D N 1
ATOM 8201 C CA . ILE D 1 104 ? 32.208 100.845 164.229 1.00 36.78 82 ILE D CA 1
ATOM 8202 C C . ILE D 1 104 ? 32.447 102.264 164.754 1.00 38.23 82 ILE D C 1
ATOM 8203 O O . ILE D 1 104 ? 31.508 102.960 165.125 1.00 39.61 82 ILE D O 1
ATOM 8208 N N . LYS D 1 105 ? 33.698 102.693 164.791 1.00 39.90 83 LYS D N 1
ATOM 8209 C CA . LYS D 1 105 ? 34.011 104.043 165.246 1.00 41.27 83 LYS D CA 1
ATOM 8210 C C . LYS D 1 105 ? 33.377 105.112 164.357 1.00 39.86 83 LYS D C 1
ATOM 8211 O O . LYS D 1 105 ? 32.891 106.123 164.844 1.00 40.74 83 LYS D O 1
ATOM 8217 N N . ALA D 1 106 ? 33.355 104.869 163.052 1.00 38.30 84 ALA D N 1
ATOM 8218 C CA . ALA D 1 106 ? 32.730 105.806 162.121 1.00 36.55 84 ALA D CA 1
ATOM 8219 C C . ALA D 1 106 ? 31.225 105.934 162.379 1.00 35.99 84 ALA D C 1
ATOM 8220 O O . ALA D 1 106 ? 30.699 107.043 162.478 1.00 35.09 84 ALA D O 1
ATOM 8222 N N . ALA D 1 107 ? 30.555 104.791 162.524 1.00 35.08 85 ALA D N 1
ATOM 8223 C CA . ALA D 1 107 ? 29.130 104.770 162.836 1.00 35.82 85 ALA D CA 1
ATOM 8224 C C . ALA D 1 107 ? 28.829 105.408 164.192 1.00 38.65 85 ALA D C 1
ATOM 8225 O O . ALA D 1 107 ? 27.897 106.204 164.309 1.00 39.33 85 ALA D O 1
ATOM 8227 N N . ASP D 1 108 ? 29.644 105.102 165.205 1.00 40.23 86 ASP D N 1
ATOM 8228 C CA . ASP D 1 108 ? 29.470 105.712 166.528 1.00 43.33 86 ASP D CA 1
ATOM 8229 C C . ASP D 1 108 ? 29.703 107.228 166.484 1.00 42.67 86 ASP D C 1
ATOM 8230 O O . ASP D 1 108 ? 29.195 107.941 167.322 1.00 42.80 86 ASP D O 1
ATOM 8235 N N . ALA D 1 109 ? 30.435 107.716 165.485 1.00 41.86 87 ALA D N 1
ATOM 8236 C CA . ALA D 1 109 ? 30.587 109.155 165.266 1.00 42.51 87 ALA D CA 1
ATOM 8237 C C . ALA D 1 109 ? 29.476 109.730 164.389 1.00 41.12 87 ALA D C 1
ATOM 8238 O O . ALA D 1 109 ? 29.531 110.892 163.996 1.00 43.56 87 ALA D O 1
ATOM 8240 N N . GLY D 1 110 ? 28.479 108.911 164.070 1.00 40.91 88 GLY D N 1
ATOM 8241 C CA . GLY D 1 110 ? 27.348 109.346 163.263 1.00 39.17 88 GLY D CA 1
ATOM 8242 C C . GLY D 1 110 ? 27.588 109.397 161.763 1.00 38.00 88 GLY D C 1
ATOM 8243 O O . GLY D 1 110 ? 26.820 110.011 161.049 1.00 38.78 88 GLY D O 1
ATOM 8244 N N . LYS D 1 111 ? 28.631 108.735 161.265 1.00 37.68 89 LYS D N 1
ATOM 8245 C CA . LYS D 1 111 ? 28.917 108.727 159.830 1.00 37.27 89 LYS D CA 1
ATOM 8246 C C . LYS D 1 111 ? 28.424 107.443 159.180 1.00 34.92 89 LYS D C 1
ATOM 8247 O O . LYS D 1 111 ? 28.503 106.366 159.773 1.00 36.44 89 LYS D O 1
ATOM 8253 N N . HIS D 1 112 ? 27.945 107.567 157.946 1.00 33.85 90 HIS D N 1
ATOM 8254 C CA . HIS D 1 112 ? 27.616 106.405 157.113 1.00 31.94 90 HIS D CA 1
ATOM 8255 C C . HIS D 1 112 ? 28.926 105.798 156.630 1.00 30.79 90 HIS D C 1
ATOM 8256 O O . HIS D 1 112 ? 29.942 106.485 156.528 1.00 30.16 90 HIS D O 1
ATOM 8263 N N . VAL D 1 113 ? 28.905 104.505 156.338 1.00 30.75 91 VAL D N 1
ATOM 8264 C CA . VAL D 1 113 ? 30.132 103.754 156.099 1.00 31.13 91 VAL D CA 1
ATOM 8265 C C . VAL D 1 113 ? 30.067 102.916 154.817 1.00 29.69 91 VAL D C 1
ATOM 8266 O O . VAL D 1 113 ? 29.164 102.123 154.628 1.00 28.88 91 VAL D O 1
ATOM 8270 N N . VAL D 1 114 ? 31.038 103.121 153.936 1.00 30.98 92 VAL D N 1
ATOM 8271 C CA . VAL D 1 114 ? 31.342 102.176 152.862 1.00 27.24 92 VAL D CA 1
ATOM 8272 C C . VAL D 1 114 ? 32.671 101.546 153.236 1.00 28.28 92 VAL D C 1
ATOM 8273 O O . VAL D 1 114 ? 33.692 102.238 153.282 1.00 28.29 92 VAL D O 1
ATOM 8277 N N . CYS D 1 115 ? 32.653 100.247 153.556 1.00 25.70 93 CYS D N 1
ATOM 8278 C CA . CYS D 1 115 ? 33.852 99.542 153.957 1.00 26.72 93 CYS D CA 1
ATOM 8279 C C . CYS D 1 115 ? 34.262 98.554 152.883 1.00 25.92 93 CYS D C 1
ATOM 8280 O O . CYS D 1 115 ? 33.429 97.793 152.375 1.00 22.99 93 CYS D O 1
ATOM 8283 N N . GLU D 1 116 ? 35.549 98.537 152.557 1.00 27.15 94 GLU D N 1
ATOM 8284 C CA . GLU D 1 116 ? 36.037 97.598 151.556 1.00 28.78 94 GLU D CA 1
ATOM 8285 C C . GLU D 1 116 ? 35.846 96.133 151.975 1.00 27.77 94 GLU D C 1
ATOM 8286 O O . GLU D 1 116 ? 35.757 95.798 153.156 1.00 28.05 94 GLU D O 1
ATOM 8292 N N . LYS D 1 117 ? 35.743 95.285 150.970 1.00 27.91 95 LYS D N 1
ATOM 8293 C CA . LYS D 1 117 ? 35.697 93.835 151.156 1.00 28.82 95 LYS D CA 1
ATOM 8294 C C . LYS D 1 117 ? 37.113 93.300 151.375 1.00 29.59 95 LYS D C 1
ATOM 8295 O O . LYS D 1 117 ? 38.078 93.957 151.020 1.00 29.32 95 LYS D O 1
ATOM 8301 N N . PRO D 1 118 ? 37.241 92.136 152.018 1.00 32.69 96 PRO D N 1
ATOM 8302 C CA . PRO D 1 118 ? 36.166 91.513 152.792 1.00 34.34 96 PRO D CA 1
ATOM 8303 C C . PRO D 1 118 ? 35.976 92.299 154.076 1.00 29.83 96 PRO D C 1
ATOM 8304 O O . PRO D 1 118 ? 36.941 92.803 154.642 1.00 27.19 96 PRO D O 1
ATOM 8308 N N . LEU D 1 119 ? 34.733 92.399 154.516 1.00 31.74 97 LEU D N 1
ATOM 8309 C CA . LEU D 1 119 ? 34.413 93.182 155.685 1.00 33.17 97 LEU D CA 1
ATOM 8310 C C . LEU D 1 119 ? 35.115 92.614 156.911 1.00 32.66 97 LEU D C 1
ATOM 8311 O O . LEU D 1 119 ? 35.686 93.369 157.695 1.00 34.69 97 LEU D O 1
ATOM 8316 N N . ALA D 1 120 ? 35.087 91.284 157.058 1.00 30.73 98 ALA D N 1
ATOM 8317 C CA . ALA D 1 120 ? 35.579 90.629 158.246 1.00 29.83 98 ALA D CA 1
ATOM 8318 C C . ALA D 1 120 ? 36.374 89.354 157.955 1.00 30.80 98 ALA D C 1
ATOM 8319 O O . ALA D 1 120 ? 36.330 88.814 156.861 1.00 28.26 98 ALA D O 1
ATOM 8321 N N . LEU D 1 121 ? 37.080 88.889 158.983 1.00 32.85 99 LEU D N 1
ATOM 8322 C CA . LEU D 1 121 ? 37.868 87.656 158.942 1.00 32.94 99 LEU D CA 1
ATOM 8323 C C . LEU D 1 121 ? 37.002 86.423 159.218 1.00 32.31 99 LEU D C 1
ATOM 8324 O O . LEU D 1 121 ? 37.326 85.293 158.825 1.00 29.51 99 LEU D O 1
ATOM 8329 N N . LYS D 1 122 ? 35.911 86.631 159.937 1.00 30.72 100 LYS D N 1
ATOM 8330 C CA . LYS D 1 122 ? 34.951 85.564 160.120 1.00 30.81 100 LYS D CA 1
ATOM 8331 C C . LYS D 1 122 ? 33.556 86.115 160.366 1.00 31.35 100 LYS D C 1
ATOM 8332 O O . LYS D 1 122 ? 33.376 87.257 160.796 1.00 30.54 100 LYS D O 1
ATOM 8338 N N . ALA D 1 123 ? 32.566 85.287 160.070 1.00 31.07 101 ALA D N 1
ATOM 8339 C CA . ALA D 1 123 ? 31.184 85.754 159.949 1.00 29.80 101 ALA D CA 1
ATOM 8340 C C . ALA D 1 123 ? 30.682 86.396 161.222 1.00 30.54 101 ALA D C 1
ATOM 8341 O O . ALA D 1 123 ? 30.062 87.467 161.184 1.00 28.44 101 ALA D O 1
ATOM 8343 N N . GLY D 1 124 ? 30.986 85.753 162.349 1.00 31.69 102 GLY D N 1
ATOM 8344 C CA . GLY D 1 124 ? 30.537 86.224 163.655 1.00 32.93 102 GLY D CA 1
ATOM 8345 C C . GLY D 1 124 ? 30.938 87.653 163.967 1.00 32.21 102 GLY D C 1
ATOM 8346 O O . GLY D 1 124 ? 30.254 88.320 164.727 1.00 32.86 102 GLY D O 1
ATOM 8347 N N . ASP D 1 125 ? 32.052 88.110 163.395 1.00 30.99 103 ASP D N 1
ATOM 8348 C CA . ASP D 1 125 ? 32.561 89.461 163.632 1.00 31.89 103 ASP D CA 1
ATOM 8349 C C . ASP D 1 125 ? 31.636 90.558 163.113 1.00 31.22 103 ASP D C 1
ATOM 8350 O O . ASP D 1 125 ? 31.720 91.702 163.553 1.00 30.30 103 ASP D O 1
ATOM 8355 N N . ILE D 1 126 ? 30.779 90.209 162.159 1.00 29.94 104 ILE D N 1
ATOM 8356 C CA . ILE D 1 126 ? 29.874 91.174 161.534 1.00 28.98 104 ILE D CA 1
ATOM 8357 C C . ILE D 1 126 ? 28.700 91.565 162.459 1.00 29.97 104 ILE D C 1
ATOM 8358 O O . ILE D 1 126 ? 28.158 92.652 162.317 1.00 29.50 104 ILE D O 1
ATOM 8363 N N . ASP D 1 127 ? 28.385 90.756 163.479 1.00 32.01 105 ASP D N 1
ATOM 8364 C CA . ASP D 1 127 ? 27.308 91.115 164.436 1.00 33.12 105 ASP D CA 1
ATOM 8365 C C . ASP D 1 127 ? 27.544 92.475 165.072 1.00 34.00 105 ASP D C 1
ATOM 8366 O O . ASP D 1 127 ? 26.596 93.258 165.239 1.00 33.62 105 ASP D O 1
ATOM 8371 N N . ALA D 1 128 ? 28.788 92.765 165.452 1.00 33.72 106 ALA D N 1
ATOM 8372 C CA . ALA D 1 128 ? 29.097 94.052 166.083 1.00 35.37 106 ALA D CA 1
ATOM 8373 C C . ALA D 1 128 ? 28.938 95.229 165.125 1.00 33.53 106 ALA D C 1
ATOM 8374 O O . ALA D 1 128 ? 28.629 96.329 165.552 1.00 34.66 106 ALA D O 1
ATOM 8376 N N . VAL D 1 129 ? 29.153 94.993 163.841 1.00 33.72 107 VAL D N 1
ATOM 8377 C CA . VAL D 1 129 ? 28.966 96.044 162.839 1.00 33.71 107 VAL D CA 1
ATOM 8378 C C . VAL D 1 129 ? 27.483 96.286 162.598 1.00 33.04 107 VAL D C 1
ATOM 8379 O O . VAL D 1 129 ? 27.056 97.433 162.510 1.00 33.91 107 VAL D O 1
ATOM 8383 N N . ILE D 1 130 ? 26.701 95.212 162.551 1.00 31.97 108 ILE D N 1
ATOM 8384 C CA . ILE D 1 130 ? 25.241 95.315 162.530 1.00 33.26 108 ILE D CA 1
ATOM 8385 C C . ILE D 1 130 ? 24.721 96.099 163.726 1.00 33.77 108 ILE D C 1
ATOM 8386 O O . ILE D 1 130 ? 23.848 96.966 163.584 1.00 36.20 108 ILE D O 1
ATOM 8391 N N . ALA D 1 131 ? 25.249 95.812 164.912 1.00 34.49 109 ALA D N 1
ATOM 8392 C CA . ALA D 1 131 ? 24.825 96.524 166.109 1.00 35.43 109 ALA D CA 1
ATOM 8393 C C . ALA D 1 131 ? 25.140 98.016 165.983 1.00 36.19 109 ALA D C 1
ATOM 8394 O O . ALA D 1 131 ? 24.338 98.853 166.367 1.00 36.39 109 ALA D O 1
ATOM 8396 N N . ALA D 1 132 ? 26.290 98.344 165.407 1.00 35.10 110 ALA D N 1
ATOM 8397 C CA . ALA D 1 132 ? 26.675 99.740 165.248 1.00 36.75 110 ALA D CA 1
ATOM 8398 C C . ALA D 1 132 ? 25.796 100.464 164.226 1.00 35.79 110 ALA D C 1
ATOM 8399 O O . ALA D 1 132 ? 25.469 101.634 164.406 1.00 37.02 110 ALA D O 1
ATOM 8401 N N . ARG D 1 133 ? 25.441 99.770 163.151 1.00 35.76 111 ARG D N 1
ATOM 8402 C CA . ARG D 1 133 ? 24.558 100.314 162.122 1.00 36.19 111 ARG D CA 1
ATOM 8403 C C . ARG D 1 133 ? 23.223 100.689 162.753 1.00 38.04 111 ARG D C 1
ATOM 8404 O O . ARG D 1 133 ? 22.756 101.817 162.593 1.00 37.42 111 ARG D O 1
ATOM 8412 N N . ASP D 1 134 ? 22.626 99.737 163.464 1.00 40.49 112 ASP D N 1
ATOM 8413 C CA . ASP D 1 134 ? 21.275 99.890 164.011 1.00 40.98 112 ASP D CA 1
ATOM 8414 C C . ASP D 1 134 ? 21.223 100.894 165.142 1.00 41.09 112 ASP D C 1
ATOM 8415 O O . ASP D 1 134 ? 20.265 101.654 165.266 1.00 41.63 112 ASP D O 1
ATOM 8420 N N . ARG D 1 135 ? 22.209 100.883 166.008 1.00 40.44 113 ARG D N 1
ATOM 8421 C CA . ARG D 1 135 ? 22.256 101.823 167.124 1.00 42.07 113 ARG D CA 1
ATOM 8422 C C . ARG D 1 135 ? 22.459 103.254 166.689 1.00 40.98 113 ARG D C 1
ATOM 8423 O O . ARG D 1 135 ? 21.979 104.149 167.288 1.00 40.25 113 ARG D O 1
ATOM 8431 N N . ASN D 1 136 ? 23.222 103.462 165.650 1.00 40.85 114 ASN D N 1
ATOM 8432 C CA . ASN D 1 136 ? 23.480 104.832 165.193 1.00 42.46 114 ASN D CA 1
ATOM 8433 C C . ASN D 1 136 ? 22.557 105.290 164.060 1.00 43.28 114 ASN D C 1
ATOM 8434 O O . ASN D 1 136 ? 22.586 106.460 163.664 1.00 43.31 114 ASN D O 1
ATOM 8439 N N . LYS D 1 137 ? 21.730 104.372 163.561 1.00 42.47 115 LYS D N 1
ATOM 8440 C CA . LYS D 1 137 ? 20.844 104.635 162.418 1.00 44.90 115 LYS D CA 1
ATOM 8441 C C . LYS D 1 137 ? 21.590 105.269 161.234 1.00 43.99 115 LYS D C 1
ATOM 8442 O O . LYS D 1 137 ? 21.192 106.304 160.705 1.00 43.01 115 LYS D O 1
ATOM 8448 N N . VAL D 1 138 ? 22.689 104.639 160.847 1.00 39.72 116 VAL D N 1
ATOM 8449 C CA . VAL D 1 138 ? 23.439 105.033 159.664 1.00 38.78 116 VAL D CA 1
ATOM 8450 C C . VAL D 1 138 ? 23.481 103.850 158.691 1.00 36.81 116 VAL D C 1
ATOM 8451 O O . VAL D 1 138 ? 23.293 102.709 159.091 1.00 37.50 116 VAL D O 1
ATOM 8455 N N . VAL D 1 139 ? 23.687 104.153 157.414 1.00 35.60 117 VAL D N 1
ATOM 8456 C CA . VAL D 1 139 ? 23.894 103.158 156.366 1.00 32.60 117 VAL D CA 1
ATOM 8457 C C . VAL D 1 139 ? 25.320 102.659 156.465 1.00 32.16 117 VAL D C 1
ATOM 8458 O O . VAL D 1 139 ? 26.267 103.456 156.470 1.00 31.36 117 VAL D O 1
ATOM 8462 N N . VAL D 1 140 ? 25.462 101.341 156.557 1.00 31.83 118 VAL D N 1
ATOM 8463 C CA . VAL D 1 140 ? 26.757 100.677 156.580 1.00 32.41 118 VAL D CA 1
ATOM 8464 C C . VAL D 1 140 ? 26.750 99.537 155.562 1.00 29.43 118 VAL D C 1
ATOM 8465 O O . VAL D 1 140 ? 25.885 98.661 155.609 1.00 29.28 118 VAL D O 1
ATOM 8469 N N . THR D 1 141 ? 27.709 99.538 154.645 1.00 28.45 119 THR D N 1
ATOM 8470 C CA . THR D 1 141 ? 27.723 98.529 153.593 1.00 28.10 119 THR D CA 1
ATOM 8471 C C . THR D 1 141 ? 29.133 98.104 153.186 1.00 26.58 119 THR D C 1
ATOM 8472 O O . THR D 1 141 ? 30.072 98.909 153.205 1.00 25.92 119 THR D O 1
ATOM 8476 N N . GLU D 1 142 ? 29.269 96.831 152.823 1.00 26.58 120 GLU D N 1
ATOM 8477 C CA . GLU D 1 142 ? 30.514 96.280 152.303 1.00 26.25 120 GLU D CA 1
ATOM 8478 C C . GLU D 1 142 ? 30.606 96.599 150.812 1.00 27.54 120 GLU D C 1
ATOM 8479 O O . GLU D 1 142 ? 29.656 96.366 150.067 1.00 30.23 120 GLU D O 1
ATOM 8485 N N . ALA D 1 143 ? 31.769 97.062 150.367 1.00 27.44 121 ALA D N 1
ATOM 8486 C CA . ALA D 1 143 ? 31.923 97.645 149.029 1.00 27.43 121 ALA D CA 1
ATOM 8487 C C . ALA D 1 143 ? 32.023 96.677 147.834 1.00 29.86 121 ALA D C 1
ATOM 8488 O O . ALA D 1 143 ? 33.019 96.695 147.097 1.00 32.47 121 ALA D O 1
ATOM 8490 N N . TYR D 1 144 ? 30.991 95.868 147.604 1.00 28.14 122 TYR D N 1
ATOM 8491 C CA . TYR D 1 144 ? 30.980 94.981 146.439 1.00 28.85 122 TYR D CA 1
ATOM 8492 C C . TYR D 1 144 ? 30.495 95.743 145.204 1.00 26.35 122 TYR D C 1
ATOM 8493 O O . TYR D 1 144 ? 29.322 95.642 144.795 1.00 26.50 122 TYR D O 1
ATOM 8510 N N . ILE D 1 146 ? 30.875 95.347 142.140 1.00 21.24 124 ILE D N 1
ATOM 8511 C CA . ILE D 1 146 ? 30.289 94.532 141.051 1.00 22.14 124 ILE D CA 1
ATOM 8512 C C . ILE D 1 146 ? 28.770 94.443 141.069 1.00 20.45 124 ILE D C 1
ATOM 8513 O O . ILE D 1 146 ? 28.148 94.372 140.014 1.00 18.83 124 ILE D O 1
ATOM 8518 N N . THR D 1 147 ? 28.169 94.462 142.253 1.00 20.68 125 THR D N 1
ATOM 8519 C CA . THR D 1 147 ? 26.735 94.304 142.359 1.00 21.59 125 THR D CA 1
ATOM 8520 C C . THR D 1 147 ? 25.991 95.533 141.863 1.00 22.62 125 THR D C 1
ATOM 8521 O O . THR D 1 147 ? 24.787 95.471 141.652 1.00 22.55 125 THR D O 1
ATOM 8525 N N . TYR D 1 148 ? 26.703 96.651 141.665 1.00 21.33 126 TYR D N 1
ATOM 8526 C CA . TYR D 1 148 ? 26.094 97.845 141.060 1.00 22.33 126 TYR D CA 1
ATOM 8527 C C . TYR D 1 148 ? 26.388 97.984 139.556 1.00 20.33 126 TYR D C 1
ATOM 8528 O O . TYR D 1 148 ? 25.989 98.966 138.933 1.00 20.86 126 TYR D O 1
ATOM 8537 N N . SER D 1 149 ? 27.108 97.021 138.986 1.00 20.44 127 SER D N 1
ATOM 8538 C CA . SER D 1 149 ? 27.452 97.068 137.564 1.00 21.20 127 SER D CA 1
ATOM 8539 C C . SER D 1 149 ? 26.312 96.567 136.687 1.00 20.27 127 SER D C 1
ATOM 8540 O O . SER D 1 149 ? 25.662 95.581 137.023 1.00 22.92 127 SER D O 1
ATOM 8543 N N . PRO D 1 150 ? 26.069 97.238 135.557 1.00 19.33 128 PRO D N 1
ATOM 8544 C CA . PRO D 1 150 ? 25.095 96.754 134.576 1.00 20.97 128 PRO D CA 1
ATOM 8545 C C . PRO D 1 150 ? 25.395 95.339 134.095 1.00 18.44 128 PRO D C 1
ATOM 8546 O O . PRO D 1 150 ? 24.476 94.602 133.735 1.00 18.14 128 PRO D O 1
ATOM 8550 N N . VAL D 1 151 ? 26.664 94.992 134.043 1.00 16.91 129 VAL D N 1
ATOM 8551 C CA . VAL D 1 151 ? 27.073 93.641 133.650 1.00 17.46 129 VAL D CA 1
ATOM 8552 C C . VAL D 1 151 ? 26.428 92.625 134.584 1.00 17.80 129 VAL D C 1
ATOM 8553 O O . VAL D 1 151 ? 25.768 91.708 134.127 1.00 22.40 129 VAL D O 1
ATOM 8557 N N . TRP D 1 152 ? 26.622 92.786 135.893 1.00 17.81 130 TRP D N 1
ATOM 8558 C CA . TRP D 1 152 ? 26.103 91.786 136.830 1.00 18.84 130 TRP D CA 1
ATOM 8559 C C . TRP D 1 152 ? 24.602 91.856 136.999 1.00 18.89 130 TRP D C 1
ATOM 8560 O O . TRP D 1 152 ? 23.953 90.821 137.196 1.00 18.30 130 TRP D O 1
ATOM 8571 N N . GLN D 1 153 ? 24.027 93.043 136.889 1.00 19.85 131 GLN D N 1
ATOM 8572 C CA . GLN D 1 153 ? 22.580 93.148 136.837 1.00 19.43 131 GLN D CA 1
ATOM 8573 C C . GLN D 1 153 ? 21.995 92.408 135.626 1.00 17.91 131 GLN D C 1
ATOM 8574 O O . GLN D 1 153 ? 20.900 91.887 135.698 1.00 16.35 131 GLN D O 1
ATOM 8580 N N . LYS D 1 154 ? 22.700 92.411 134.503 1.00 16.42 132 LYS D N 1
ATOM 8581 C CA . LYS D 1 154 ? 22.223 91.752 133.301 1.00 17.61 132 LYS D CA 1
ATOM 8582 C C . LYS D 1 154 ? 22.372 90.209 133.438 1.00 16.02 132 LYS D C 1
ATOM 8583 O O . LYS D 1 154 ? 21.473 89.489 133.071 1.00 15.40 132 LYS D O 1
ATOM 8589 N N . VAL D 1 155 ? 23.450 89.749 134.040 1.00 16.57 133 VAL D N 1
ATOM 8590 C CA . VAL D 1 155 ? 23.583 88.311 134.360 1.00 17.12 133 VAL D CA 1
ATOM 8591 C C . VAL D 1 155 ? 22.406 87.843 135.221 1.00 17.15 133 VAL D C 1
ATOM 8592 O O . VAL D 1 155 ? 21.713 86.879 134.877 1.00 18.64 133 VAL D O 1
ATOM 8596 N N . ARG D 1 156 ? 22.148 88.568 136.303 1.00 22.52 134 ARG D N 1
ATOM 8597 C CA . ARG D 1 156 ? 21.058 88.245 137.208 1.00 20.74 134 ARG D CA 1
ATOM 8598 C C . ARG D 1 156 ? 19.698 88.260 136.504 1.00 20.27 134 ARG D C 1
ATOM 8599 O O . ARG D 1 156 ? 18.921 87.335 136.673 1.00 19.19 134 ARG D O 1
ATOM 8607 N N . SER D 1 157 ? 19.393 89.300 135.722 1.00 22.66 135 SER D N 1
ATOM 8608 C CA . SER D 1 157 ? 18.095 89.341 135.035 1.00 21.47 135 SER D CA 1
ATOM 8609 C C . SER D 1 157 ? 17.953 88.230 133.979 1.00 20.48 135 SER D C 1
ATOM 8610 O O . SER D 1 157 ? 16.875 87.657 133.824 1.00 18.11 135 SER D O 1
ATOM 8613 N N . LEU D 1 158 ? 19.021 87.954 133.238 1.00 17.61 136 LEU D N 1
ATOM 8614 C CA . LEU D 1 158 ? 18.970 86.922 132.184 1.00 18.40 136 LEU D CA 1
ATOM 8615 C C . LEU D 1 158 ? 18.681 85.554 132.772 1.00 17.10 136 LEU D C 1
ATOM 8616 O O . LEU D 1 158 ? 17.857 84.812 132.253 1.00 17.62 136 LEU D O 1
ATOM 8621 N N . ILE D 1 159 ? 19.345 85.241 133.879 1.00 17.40 137 ILE D N 1
ATOM 8622 C CA . ILE D 1 159 ? 19.085 83.970 134.559 1.00 20.06 137 ILE D CA 1
ATOM 8623 C C . ILE D 1 159 ? 17.633 83.942 135.035 1.00 19.76 137 ILE D C 1
ATOM 8624 O O . ILE D 1 159 ? 16.946 82.952 134.868 1.00 20.59 137 ILE D O 1
ATOM 8629 N N . ASP D 1 160 ? 17.180 85.042 135.609 1.00 20.63 138 ASP D N 1
ATOM 8630 C CA . ASP D 1 160 ? 15.828 85.135 136.173 1.00 22.92 138 ASP D CA 1
ATOM 8631 C C . ASP D 1 160 ? 14.747 85.077 135.090 1.00 21.41 138 ASP D C 1
ATOM 8632 O O . ASP D 1 160 ? 13.658 84.598 135.344 1.00 25.51 138 ASP D O 1
ATOM 8637 N N . GLU D 1 161 ? 15.075 85.518 133.887 1.00 21.11 139 GLU D N 1
ATOM 8638 C CA . GLU D 1 161 ? 14.167 85.473 132.734 1.00 24.27 139 GLU D CA 1
ATOM 8639 C C . GLU D 1 161 ? 14.137 84.137 131.990 1.00 21.98 139 GLU D C 1
ATOM 8640 O O . GLU D 1 161 ? 13.373 83.967 131.040 1.00 24.74 139 GLU D O 1
ATOM 8646 N N . GLY D 1 162 ? 14.962 83.186 132.401 1.00 22.33 140 GLY D N 1
ATOM 8647 C CA . GLY D 1 162 ? 14.972 81.879 131.755 1.00 21.85 140 GLY D CA 1
ATOM 8648 C C . GLY D 1 162 ? 15.915 81.782 130.569 1.00 23.18 140 GLY D C 1
ATOM 8649 O O . GLY D 1 162 ? 15.895 80.781 129.855 1.00 21.67 140 GLY D O 1
ATOM 8650 N N . ALA D 1 163 ? 16.785 82.772 130.374 1.00 19.89 141 ALA D N 1
ATOM 8651 C CA . ALA D 1 163 ? 17.645 82.784 129.189 1.00 20.55 141 ALA D CA 1
ATOM 8652 C C . ALA D 1 163 ? 18.616 81.602 129.077 1.00 18.31 141 ALA D C 1
ATOM 8653 O O . ALA D 1 163 ? 19.030 81.271 127.969 1.00 17.92 141 ALA D O 1
ATOM 8655 N N . ILE D 1 164 ? 19.012 80.995 130.192 1.00 17.69 142 ILE D N 1
ATOM 8656 C CA . ILE D 1 164 ? 19.860 79.781 130.116 1.00 18.07 142 ILE D CA 1
ATOM 8657 C C . ILE D 1 164 ? 19.135 78.499 130.523 1.00 17.37 142 ILE D C 1
ATOM 8658 O O . ILE D 1 164 ? 19.781 77.468 130.759 1.00 16.01 142 ILE D O 1
ATOM 8663 N N . GLY D 1 165 ? 17.815 78.562 130.628 1.00 19.04 143 GLY D N 1
ATOM 8664 C CA . GLY D 1 165 ? 17.040 77.429 131.146 1.00 20.47 143 GLY D CA 1
ATOM 8665 C C . GLY D 1 165 ? 17.358 77.277 132.621 1.00 19.39 143 GLY D C 1
ATOM 8666 O O . GLY D 1 165 ? 17.509 78.269 133.328 1.00 17.67 143 GLY D O 1
ATOM 8667 N N . SER D 1 166 ? 17.484 76.029 133.065 1.00 18.41 144 SER D N 1
ATOM 8668 C CA A SER D 1 166 ? 17.828 75.742 134.449 0.50 18.95 144 SER D CA 1
ATOM 8669 C CA B SER D 1 166 ? 17.822 75.699 134.433 0.50 18.89 144 SER D CA 1
ATOM 8670 C C . SER D 1 166 ? 19.334 75.784 134.620 1.00 18.32 144 SER D C 1
ATOM 8671 O O . SER D 1 166 ? 20.071 75.094 133.926 1.00 16.82 144 SER D O 1
ATOM 8676 N N . LEU D 1 167 ? 19.795 76.613 135.561 1.00 20.88 145 LEU D N 1
ATOM 8677 C CA . LEU D 1 167 ? 21.215 76.725 135.887 1.00 20.31 145 LEU D CA 1
ATOM 8678 C C . LEU D 1 167 ? 21.678 75.410 136.491 1.00 18.72 145 LEU D C 1
ATOM 8679 O O . LEU D 1 167 ? 21.036 74.901 137.394 1.00 19.54 145 LEU D O 1
ATOM 8684 N N . ARG D 1 168 ? 22.789 74.865 135.993 1.00 19.06 146 ARG D N 1
ATOM 8685 C CA . ARG D 1 168 ? 23.332 73.591 136.504 1.00 20.10 146 ARG D CA 1
ATOM 8686 C C . ARG D 1 168 ? 24.777 73.656 136.989 1.00 18.48 146 ARG D C 1
ATOM 8687 O O . ARG D 1 168 ? 25.174 72.906 137.867 1.00 17.57 146 ARG D O 1
ATOM 8695 N N . HIS D 1 169 ? 25.563 74.562 136.451 1.00 16.29 147 HIS D N 1
ATOM 8696 C CA . HIS D 1 169 ? 26.924 74.672 136.884 1.00 16.66 147 HIS D CA 1
ATOM 8697 C C . HIS D 1 169 ? 27.411 76.101 136.691 1.00 14.93 147 HIS D C 1
ATOM 8698 O O . HIS D 1 169 ? 27.132 76.720 135.665 1.00 14.61 147 HIS D O 1
ATOM 8705 N N . VAL D 1 170 ? 28.150 76.604 137.671 1.00 14.87 148 VAL D N 1
ATOM 8706 C CA . VAL D 1 170 ? 28.855 77.891 137.550 1.00 15.40 148 VAL D CA 1
ATOM 8707 C C . VAL D 1 170 ? 30.332 77.616 137.696 1.00 16.32 148 VAL D C 1
ATOM 8708 O O . VAL D 1 170 ? 30.767 77.036 138.700 1.00 21.16 148 VAL D O 1
ATOM 8712 N N . GLN D 1 171 ? 31.106 77.965 136.686 1.00 14.71 149 GLN D N 1
ATOM 8713 C CA . GLN D 1 171 ? 32.538 77.696 136.707 1.00 15.54 149 GLN D CA 1
ATOM 8714 C C . GLN D 1 171 ? 33.318 78.995 136.565 1.00 15.92 149 GLN D C 1
ATOM 8715 O O . GLN D 1 171 ? 32.976 79.833 135.728 1.00 16.60 149 GLN D O 1
ATOM 8721 N N . GLY D 1 172 ? 34.376 79.160 137.363 1.00 15.44 150 GLY D N 1
ATOM 8722 C CA . GLY D 1 172 ? 35.197 80.366 137.253 1.00 16.97 150 GLY D CA 1
ATOM 8723 C C . GLY D 1 172 ? 36.551 80.291 137.893 1.00 18.85 150 GLY D C 1
ATOM 8724 O O . GLY D 1 172 ? 36.998 79.242 138.346 1.00 16.80 150 GLY D O 1
ATOM 8725 N N . ALA D 1 173 ? 37.218 81.436 137.911 1.00 17.19 151 ALA D N 1
ATOM 8726 C CA . ALA D 1 173 ? 38.571 81.531 138.415 1.00 18.40 151 ALA D CA 1
ATOM 8727 C C . ALA D 1 173 ? 38.897 82.998 138.700 1.00 18.15 151 ALA D C 1
ATOM 8728 O O . ALA D 1 173 ? 38.361 83.912 138.052 1.00 17.52 151 ALA D O 1
ATOM 8730 N N . PHE D 1 174 ? 39.767 83.208 139.681 1.00 20.42 152 PHE D N 1
ATOM 8731 C CA . PHE D 1 174 ? 40.313 84.540 139.953 1.00 19.45 152 PHE D CA 1
ATOM 8732 C C . PHE D 1 174 ? 41.699 84.388 140.549 1.00 21.63 152 PHE D C 1
ATOM 8733 O O . PHE D 1 174 ? 41.863 83.910 141.670 1.00 23.96 152 PHE D O 1
ATOM 8741 N N . THR D 1 175 ? 42.704 84.762 139.769 1.00 20.53 153 THR D N 1
ATOM 8742 C CA . THR D 1 175 ? 44.082 84.613 140.163 1.00 20.57 153 THR D CA 1
ATOM 8743 C C . THR D 1 175 ? 44.892 85.852 139.802 1.00 20.19 153 THR D C 1
ATOM 8744 O O . THR D 1 175 ? 44.590 86.517 138.829 1.00 19.80 153 THR D O 1
ATOM 8748 N N . TYR D 1 176 ? 45.948 86.084 140.574 1.00 21.02 154 TYR D N 1
ATOM 8749 C CA . TYR D 1 176 ? 46.998 86.998 140.203 1.00 24.13 154 TYR D CA 1
ATOM 8750 C C . TYR D 1 176 ? 48.302 86.576 140.865 1.00 25.06 154 TYR D C 1
ATOM 8751 O O . TYR D 1 176 ? 48.338 85.606 141.632 1.00 22.34 154 TYR D O 1
ATOM 8760 N N . PHE D 1 177 ? 49.387 87.264 140.513 1.00 24.24 155 PHE D N 1
ATOM 8761 C CA . PHE D 1 177 ? 50.685 86.893 141.002 1.00 29.14 155 PHE D CA 1
ATOM 8762 C C . PHE D 1 177 ? 51.252 87.991 141.883 1.00 33.33 155 PHE D C 1
ATOM 8763 O O . PHE D 1 177 ? 51.458 89.109 141.430 1.00 29.78 155 PHE D O 1
ATOM 8771 N N . ASN D 1 178 ? 51.495 87.663 143.148 1.00 41.70 156 ASN D N 1
ATOM 8772 C CA . ASN D 1 178 ? 52.173 88.579 144.071 1.00 49.76 156 ASN D CA 1
ATOM 8773 C C . ASN D 1 178 ? 52.975 87.800 145.114 1.00 51.31 156 ASN D C 1
ATOM 8774 O O . ASN D 1 178 ? 52.397 87.046 145.898 1.00 48.74 156 ASN D O 1
ATOM 8779 N N . ARG D 1 179 ? 54.294 87.988 145.143 1.00 66.08 157 ARG D N 1
ATOM 8780 C CA . ARG D 1 179 ? 55.146 87.295 146.139 1.00 76.56 157 ARG D CA 1
ATOM 8781 C C . ARG D 1 179 ? 55.860 88.195 147.151 1.00 74.70 157 ARG D C 1
ATOM 8782 O O . ARG D 1 179 ? 56.986 87.915 147.587 1.00 59.64 157 ARG D O 1
ATOM 8790 N N . ASP D 1 180 ? 55.197 89.272 147.542 1.00 82.64 158 ASP D N 1
ATOM 8791 C CA . ASP D 1 180 ? 55.498 89.858 148.857 1.00 107.68 158 ASP D CA 1
ATOM 8792 C C . ASP D 1 180 ? 54.278 90.445 149.593 1.00 114.43 158 ASP D C 1
ATOM 8793 O O . ASP D 1 180 ? 53.640 91.398 149.144 1.00 118.58 158 ASP D O 1
ATOM 8798 N N . GLY D 1 194 ? 46.023 88.977 150.408 1.00 60.04 172 GLY D N 1
ATOM 8799 C CA . GLY D 1 194 ? 45.609 87.658 150.882 1.00 56.74 172 GLY D CA 1
ATOM 8800 C C . GLY D 1 194 ? 44.646 86.930 149.946 1.00 45.87 172 GLY D C 1
ATOM 8801 O O . GLY D 1 194 ? 44.030 87.538 149.062 1.00 45.42 172 GLY D O 1
ATOM 8802 N N . LEU D 1 195 ? 44.494 85.625 150.167 1.00 35.93 173 LEU D N 1
ATOM 8803 C CA . LEU D 1 195 ? 43.626 84.782 149.343 1.00 35.99 173 LEU D CA 1
ATOM 8804 C C . LEU D 1 195 ? 42.107 85.110 149.487 1.00 32.64 173 LEU D C 1
ATOM 8805 O O . LEU D 1 195 ? 41.394 85.115 148.479 1.00 26.08 173 LEU D O 1
ATOM 8810 N N . PRO D 1 196 ? 41.625 85.401 150.726 1.00 37.51 174 PRO D N 1
ATOM 8811 C CA . PRO D 1 196 ? 40.239 85.874 150.946 1.00 38.47 174 PRO D CA 1
ATOM 8812 C C . PRO D 1 196 ? 39.849 87.098 150.101 1.00 38.40 174 PRO D C 1
ATOM 8813 O O . PRO D 1 196 ? 38.705 87.179 149.648 1.00 56.27 174 PRO D O 1
ATOM 8817 N N . ASP D 1 197 ? 40.804 88.003 149.874 1.00 31.99 175 ASP D N 1
ATOM 8818 C CA A ASP D 1 197 ? 40.532 89.211 149.094 0.50 32.81 175 ASP D CA 1
ATOM 8819 C CA B ASP D 1 197 ? 40.611 89.218 149.061 0.50 35.58 175 ASP D CA 1
ATOM 8820 C C . ASP D 1 197 ? 40.060 88.915 147.654 1.00 32.06 175 ASP D C 1
ATOM 8821 O O . ASP D 1 197 ? 39.398 89.755 147.021 1.00 30.43 175 ASP D O 1
ATOM 8830 N N . ILE D 1 198 ? 40.362 87.726 147.144 1.00 26.77 176 ILE D N 1
ATOM 8831 C CA . ILE D 1 198 ? 39.864 87.327 145.825 1.00 25.67 176 ILE D CA 1
ATOM 8832 C C . ILE D 1 198 ? 38.833 86.191 145.901 1.00 24.03 176 ILE D C 1
ATOM 8833 O O . ILE D 1 198 ? 37.969 86.082 145.027 1.00 21.87 176 ILE D O 1
ATOM 8838 N N . GLY D 1 199 ? 38.944 85.326 146.912 1.00 28.65 177 GLY D N 1
ATOM 8839 C CA . GLY D 1 199 ? 38.031 84.181 147.078 1.00 24.20 177 GLY D CA 1
ATOM 8840 C C . GLY D 1 199 ? 36.598 84.615 147.252 1.00 27.53 177 GLY D C 1
ATOM 8841 O O . GLY D 1 199 ? 35.659 83.920 146.840 1.00 25.67 177 GLY D O 1
ATOM 8842 N N . VAL D 1 200 ? 36.414 85.781 147.853 1.00 25.66 178 VAL D N 1
ATOM 8843 C CA . VAL D 1 200 ? 35.066 86.301 148.069 1.00 26.16 178 VAL D CA 1
ATOM 8844 C C . VAL D 1 200 ? 34.295 86.578 146.793 1.00 24.86 178 VAL D C 1
ATOM 8845 O O . VAL D 1 200 ? 33.063 86.618 146.829 1.00 25.98 178 VAL D O 1
ATOM 8849 N N . TYR D 1 201 ? 34.999 86.827 145.690 1.00 21.95 179 TYR D N 1
ATOM 8850 C CA . TYR D 1 201 ? 34.340 87.316 144.468 1.00 23.61 179 TYR D CA 1
ATOM 8851 C C . TYR D 1 201 ? 33.535 86.249 143.707 1.00 21.70 179 TYR D C 1
ATOM 8852 O O . TYR D 1 201 ? 32.396 86.504 143.322 1.00 20.51 179 TYR D O 1
ATOM 8861 N N . PRO D 1 202 ? 34.125 85.066 143.473 1.00 20.49 180 PRO D N 1
ATOM 8862 C CA . PRO D 1 202 ? 33.311 83.994 142.884 1.00 19.35 180 PRO D CA 1
ATOM 8863 C C . PRO D 1 202 ? 32.082 83.660 143.741 1.00 17.84 180 PRO D C 1
ATOM 8864 O O . PRO D 1 202 ? 31.027 83.335 143.206 1.00 19.27 180 PRO D O 1
ATOM 8868 N N . VAL D 1 203 ? 32.223 83.748 145.060 1.00 17.43 181 VAL D N 1
ATOM 8869 C CA . VAL D 1 203 ? 31.140 83.443 145.983 1.00 17.60 181 VAL D CA 1
ATOM 8870 C C . VAL D 1 203 ? 30.051 84.513 145.937 1.00 17.73 181 VAL D C 1
ATOM 8871 O O . VAL D 1 203 ? 28.861 84.215 145.791 1.00 18.24 181 VAL D O 1
ATOM 8883 N N . SER D 1 205 ? 29.499 86.882 143.657 1.00 16.28 183 SER D N 1
ATOM 8884 C CA . SER D 1 205 ? 28.894 87.052 142.339 1.00 15.79 183 SER D CA 1
ATOM 8885 C C . SER D 1 205 ? 27.887 85.947 142.028 1.00 17.23 183 SER D C 1
ATOM 8886 O O . SER D 1 205 ? 26.853 86.207 141.390 1.00 19.87 183 SER D O 1
ATOM 8889 N N . THR D 1 206 ? 28.186 84.710 142.454 1.00 16.22 184 THR D N 1
ATOM 8890 C CA . THR D 1 206 ? 27.233 83.597 142.292 1.00 16.95 184 THR D CA 1
ATOM 8891 C C . THR D 1 206 ? 25.986 83.753 143.166 1.00 16.90 184 THR D C 1
ATOM 8892 O O . THR D 1 206 ? 24.861 83.567 142.696 1.00 16.44 184 THR D O 1
ATOM 8896 N N . ARG D 1 207 ? 26.178 84.117 144.425 1.00 18.35 185 ARG D N 1
ATOM 8897 C CA . ARG D 1 207 ? 25.063 84.373 145.331 1.00 19.49 185 ARG D CA 1
ATOM 8898 C C . ARG D 1 207 ? 24.174 85.532 144.825 1.00 19.71 185 ARG D C 1
ATOM 8899 O O . ARG D 1 207 ? 22.951 85.416 144.819 1.00 19.62 185 ARG D O 1
ATOM 8907 N N . PHE D 1 208 ? 24.800 86.605 144.365 1.00 20.36 186 PHE D N 1
ATOM 8908 C CA . PHE D 1 208 ? 24.079 87.750 143.795 1.00 21.98 186 PHE D CA 1
ATOM 8909 C C . PHE D 1 208 ? 23.295 87.366 142.529 1.00 21.36 186 PHE D C 1
ATOM 8910 O O . PHE D 1 208 ? 22.130 87.760 142.370 1.00 21.20 186 PHE D O 1
ATOM 8918 N N . SER D 1 209 ? 23.939 86.635 141.626 1.00 19.43 187 SER D N 1
ATOM 8919 C CA . SER D 1 209 ? 23.317 86.322 140.342 1.00 20.27 187 SER D CA 1
ATOM 8920 C C . SER D 1 209 ? 22.154 85.336 140.445 1.00 21.15 187 SER D C 1
ATOM 8921 O O . SER D 1 209 ? 21.269 85.341 139.593 1.00 21.88 187 SER D O 1
ATOM 8924 N N . THR D 1 210 ? 22.153 84.522 141.499 1.00 19.80 188 THR D N 1
ATOM 8925 C CA . THR D 1 210 ? 21.186 83.426 141.642 1.00 20.06 188 THR D CA 1
ATOM 8926 C C . THR D 1 210 ? 20.202 83.623 142.776 1.00 21.50 188 THR D C 1
ATOM 8927 O O . THR D 1 210 ? 19.128 83.061 142.760 1.00 23.13 188 THR D O 1
ATOM 8931 N N . GLY D 1 211 ? 20.565 84.428 143.769 1.00 23.42 189 GLY D N 1
ATOM 8932 C CA . GLY D 1 211 ? 19.758 84.564 144.969 1.00 21.77 189 GLY D CA 1
ATOM 8933 C C . GLY D 1 211 ? 19.760 83.324 145.858 1.00 22.22 189 GLY D C 1
ATOM 8934 O O . GLY D 1 211 ? 18.921 83.216 146.727 1.00 21.89 189 GLY D O 1
ATOM 8935 N N . LYS D 1 212 ? 20.694 82.401 145.651 1.00 21.65 190 LYS D N 1
ATOM 8936 C CA . LYS D 1 212 ? 20.754 81.167 146.421 1.00 24.80 190 LYS D CA 1
ATOM 8937 C C . LYS D 1 212 ? 21.999 81.125 147.322 1.00 25.81 190 LYS D C 1
ATOM 8938 O O . LYS D 1 212 ? 22.944 81.878 147.130 1.00 24.36 190 LYS D O 1
ATOM 8944 N N . GLU D 1 213 ? 21.976 80.218 148.295 1.00 23.85 191 GLU D N 1
ATOM 8945 C CA . GLU D 1 213 ? 23.089 80.009 149.222 1.00 23.41 191 GLU D CA 1
ATOM 8946 C C . GLU D 1 213 ? 23.583 78.575 149.076 1.00 24.96 191 GLU D C 1
ATOM 8947 O O . GLU D 1 213 ? 22.772 77.662 148.888 1.00 24.13 191 GLU D O 1
ATOM 8953 N N . PRO D 1 214 ? 24.906 78.357 149.179 1.00 22.94 192 PRO D N 1
ATOM 8954 C CA . PRO D 1 214 ? 25.376 76.967 149.086 1.00 23.79 192 PRO D CA 1
ATOM 8955 C C . PRO D 1 214 ? 25.113 76.232 150.380 1.00 23.93 192 PRO D C 1
ATOM 8956 O O . PRO D 1 214 ? 25.089 76.855 151.426 1.00 25.66 192 PRO D O 1
ATOM 8960 N N . LEU D 1 215 ? 24.899 74.923 150.296 1.00 28.86 193 LEU D N 1
ATOM 8961 C CA . LEU D 1 215 ? 24.633 74.082 151.454 1.00 28.35 193 LEU D CA 1
ATOM 8962 C C . LEU D 1 215 ? 25.880 73.408 151.972 1.00 30.03 193 LEU D C 1
ATOM 8963 O O . LEU D 1 215 ? 25.978 73.138 153.171 1.00 29.63 193 LEU D O 1
ATOM 8968 N N . ARG D 1 216 ? 26.812 73.089 151.080 1.00 26.60 194 ARG D N 1
ATOM 8969 C CA . ARG D 1 216 ? 28.014 72.376 151.483 1.00 27.62 194 ARG D CA 1
ATOM 8970 C C . ARG D 1 216 ? 29.149 72.610 150.491 1.00 25.03 194 ARG D C 1
ATOM 8971 O O . ARG D 1 216 ? 28.919 73.002 149.346 1.00 24.09 194 ARG D O 1
ATOM 8979 N N . ILE D 1 217 ? 30.366 72.360 150.966 1.00 25.36 195 ILE D N 1
ATOM 8980 C CA . ILE D 1 217 ? 31.604 72.742 150.283 1.00 24.51 195 ILE D CA 1
ATOM 8981 C C . ILE D 1 217 ? 32.609 71.579 150.335 1.00 24.49 195 ILE D C 1
ATOM 8982 O O . ILE D 1 217 ? 32.752 70.942 151.370 1.00 21.95 195 ILE D O 1
ATOM 8987 N N . GLN D 1 218 ? 33.298 71.341 149.220 1.00 22.64 196 GLN D N 1
ATOM 8988 C CA . GLN D 1 218 ? 34.555 70.616 149.203 1.00 24.88 196 GLN D CA 1
ATOM 8989 C C . GLN D 1 218 ? 35.648 71.588 148.768 1.00 24.75 196 GLN D C 1
ATOM 8990 O O . GLN D 1 218 ? 35.491 72.304 147.780 1.00 25.81 196 GLN D O 1
ATOM 8996 N N . ALA D 1 219 ? 36.764 71.609 149.489 1.00 24.51 197 ALA D N 1
ATOM 8997 C CA . ALA D 1 219 ? 37.858 72.478 149.089 1.00 23.78 197 ALA D CA 1
ATOM 8998 C C . ALA D 1 219 ? 39.206 71.933 149.487 1.00 23.95 197 ALA D C 1
ATOM 8999 O O . ALA D 1 219 ? 39.319 71.101 150.384 1.00 23.42 197 ALA D O 1
ATOM 9001 N N . ASN D 1 220 ? 40.220 72.421 148.779 1.00 23.37 198 ASN D N 1
ATOM 9002 C CA . ASN D 1 220 ? 41.595 72.055 148.995 1.00 27.03 198 ASN D CA 1
ATOM 9003 C C . ASN D 1 220 ? 42.384 73.354 148.923 1.00 27.61 198 ASN D C 1
ATOM 9004 O O . ASN D 1 220 ? 42.278 74.096 147.938 1.00 26.49 198 ASN D O 1
ATOM 9009 N N . THR D 1 221 ? 43.145 73.646 149.975 1.00 28.05 199 THR D N 1
ATOM 9010 C CA . THR D 1 221 ? 43.903 74.909 150.075 1.00 31.01 199 THR D CA 1
ATOM 9011 C C . THR D 1 221 ? 45.378 74.582 150.285 1.00 31.57 199 THR D C 1
ATOM 9012 O O . THR D 1 221 ? 45.712 73.650 151.010 1.00 35.93 199 THR D O 1
ATOM 9016 N N . GLU D 1 222 ? 46.247 75.334 149.623 1.00 33.32 200 GLU D N 1
ATOM 9017 C CA . GLU D 1 222 ? 47.689 75.188 149.770 1.00 33.98 200 GLU D CA 1
ATOM 9018 C C . GLU D 1 222 ? 48.258 76.461 150.359 1.00 35.13 200 GLU D C 1
ATOM 9019 O O . GLU D 1 222 ? 47.788 77.567 150.060 1.00 30.55 200 GLU D O 1
ATOM 9025 N N . ARG D 1 223 ? 49.283 76.280 151.155 1.00 40.90 201 ARG D N 1
ATOM 9026 C CA . ARG D 1 223 ? 49.958 77.368 151.858 1.00 47.69 201 ARG D CA 1
ATOM 9027 C C . ARG D 1 223 ? 51.369 77.594 151.313 1.00 46.44 201 ARG D C 1
ATOM 9028 O O . ARG D 1 223 ? 51.970 76.694 150.722 1.00 41.66 201 ARG D O 1
ATOM 9036 N N . ASP D 1 224 ? 51.906 78.821 151.485 1.00 48.97 202 ASP D N 1
ATOM 9037 C CA . ASP D 1 224 ? 53.273 79.138 151.062 1.00 53.46 202 ASP D CA 1
ATOM 9038 C C . ASP D 1 224 ? 54.274 78.391 151.952 1.00 54.48 202 ASP D C 1
ATOM 9039 O O . ASP D 1 224 ? 54.188 78.496 153.178 1.00 50.23 202 ASP D O 1
ATOM 9044 N N . PRO D 1 225 ? 55.208 77.632 151.335 1.00 56.02 203 PRO D N 1
ATOM 9045 C CA . PRO D 1 225 ? 56.194 76.848 152.089 1.00 70.77 203 PRO D CA 1
ATOM 9046 C C . PRO D 1 225 ? 56.908 77.654 153.166 1.00 82.48 203 PRO D C 1
ATOM 9047 O O . PRO D 1 225 ? 57.123 77.139 154.260 1.00 99.77 203 PRO D O 1
ATOM 9051 N N . ASP D 1 226 ? 57.248 78.908 152.863 1.00 95.29 204 ASP D N 1
ATOM 9052 C CA . ASP D 1 226 ? 57.988 79.759 153.801 1.00 91.40 204 ASP D CA 1
ATOM 9053 C C . ASP D 1 226 ? 57.076 80.451 154.812 1.00 82.83 204 ASP D C 1
ATOM 9054 O O . ASP D 1 226 ? 57.037 80.038 155.975 1.00 90.27 204 ASP D O 1
ATOM 9059 N N . PHE D 1 227 ? 56.321 81.463 154.374 1.00 83.21 205 PHE D N 1
ATOM 9060 C CA . PHE D 1 227 ? 55.581 82.320 155.335 1.00 90.52 205 PHE D CA 1
ATOM 9061 C C . PHE D 1 227 ? 54.179 81.748 155.687 1.00 96.00 205 PHE D C 1
ATOM 9062 O O . PHE D 1 227 ? 53.435 82.364 156.447 1.00 107.38 205 PHE D O 1
ATOM 9070 N N . GLY D 1 228 ? 53.835 80.558 155.178 1.00 101.93 206 GLY D N 1
ATOM 9071 C CA . GLY D 1 228 ? 52.679 79.794 155.686 1.00 104.47 206 GLY D CA 1
ATOM 9072 C C . GLY D 1 228 ? 51.268 80.275 155.357 1.00 90.79 206 GLY D C 1
ATOM 9073 O O . GLY D 1 228 ? 50.295 79.613 155.732 1.00 91.45 206 GLY D O 1
ATOM 9074 N N . THR D 1 229 ? 51.134 81.401 154.658 1.00 72.58 207 THR D N 1
ATOM 9075 C CA . THR D 1 229 ? 49.807 81.918 154.287 1.00 66.03 207 THR D CA 1
ATOM 9076 C C . THR D 1 229 ? 49.191 81.143 153.110 1.00 44.40 207 THR D C 1
ATOM 9077 O O . THR D 1 229 ? 49.895 80.454 152.366 1.00 42.77 207 THR D O 1
ATOM 9081 N N . ASP D 1 230 ? 47.873 81.256 152.968 1.00 44.00 208 ASP D N 1
ATOM 9082 C CA . ASP D 1 230 ? 47.123 80.531 151.928 1.00 40.83 208 ASP D CA 1
ATOM 9083 C C . ASP D 1 230 ? 47.335 81.210 150.586 1.00 33.52 208 ASP D C 1
ATOM 9084 O O . ASP D 1 230 ? 47.089 82.390 150.466 1.00 33.37 208 ASP D O 1
ATOM 9089 N N . ILE D 1 231 ? 47.811 80.463 149.593 1.00 32.90 209 ILE D N 1
ATOM 9090 C CA . ILE D 1 231 ? 48.118 81.024 148.263 1.00 28.73 209 ILE D CA 1
ATOM 9091 C C . ILE D 1 231 ? 47.333 80.391 147.120 1.00 26.51 209 ILE D C 1
ATOM 9092 O O . ILE D 1 231 ? 47.420 80.843 145.966 1.00 25.02 209 ILE D O 1
ATOM 9097 N N . TYR D 1 232 ? 46.564 79.347 147.430 1.00 24.53 210 TYR D N 1
ATOM 9098 C CA . TYR D 1 232 ? 45.793 78.622 146.412 1.00 23.31 210 TYR D CA 1
ATOM 9099 C C . TYR D 1 232 ? 44.652 77.873 147.065 1.00 22.84 210 TYR D C 1
ATOM 9100 O O . TYR D 1 232 ? 44.806 77.322 148.163 1.00 24.00 210 TYR D O 1
ATOM 9109 N N . SER D 1 233 ? 43.506 77.906 146.407 1.00 22.61 211 SER D N 1
ATOM 9110 C CA . SER D 1 233 ? 42.338 77.182 146.842 1.00 23.25 211 SER D CA 1
ATOM 9111 C C . SER D 1 233 ? 41.498 76.765 145.652 1.00 21.72 211 SER D C 1
ATOM 9112 O O . SER D 1 233 ? 41.139 77.612 144.807 1.00 19.63 211 SER D O 1
ATOM 9115 N N . SER D 1 234 ? 41.157 75.470 145.598 1.00 19.71 212 SER D N 1
ATOM 9116 C CA . SER D 1 234 ? 40.152 74.954 144.675 1.00 20.47 212 SER D CA 1
ATOM 9117 C C . SER D 1 234 ? 38.893 74.559 145.451 1.00 20.32 212 SER D C 1
ATOM 9118 O O . SER D 1 234 ? 38.964 73.821 146.450 1.00 22.41 212 SER D O 1
ATOM 9121 N N . VAL D 1 235 ? 37.749 75.025 144.957 1.00 19.53 213 VAL D N 1
ATOM 9122 C CA . VAL D 1 235 ? 36.483 74.965 145.689 1.00 20.74 213 VAL D CA 1
ATOM 9123 C C . VAL D 1 235 ? 35.342 74.424 144.833 1.00 19.77 213 VAL D C 1
ATOM 9124 O O . VAL D 1 235 ? 35.198 74.796 143.662 1.00 18.22 213 VAL D O 1
ATOM 9128 N N . LYS D 1 236 ? 34.540 73.532 145.415 1.00 21.76 214 LYS D N 1
ATOM 9129 C CA . LYS D 1 236 ? 33.261 73.165 144.823 1.00 21.29 214 LYS D CA 1
ATOM 9130 C C . LYS D 1 236 ? 32.172 73.393 145.860 1.00 20.48 214 LYS D C 1
ATOM 9131 O O . LYS D 1 236 ? 32.283 72.930 146.986 1.00 25.78 214 LYS D O 1
ATOM 9137 N N . ALA D 1 237 ? 31.135 74.117 145.481 1.00 19.67 215 ALA D N 1
ATOM 9138 C CA . ALA D 1 237 ? 30.048 74.463 146.384 1.00 20.83 215 ALA D CA 1
ATOM 9139 C C . ALA D 1 237 ? 28.758 73.913 145.808 1.00 22.08 215 ALA D C 1
ATOM 9140 O O . ALA D 1 237 ? 28.423 74.164 144.649 1.00 22.13 215 ALA D O 1
ATOM 9142 N N . ASP D 1 238 ? 28.032 73.177 146.631 1.00 23.36 216 ASP D N 1
ATOM 9143 C CA . ASP D 1 238 ? 26.768 72.585 146.239 1.00 23.71 216 ASP D CA 1
ATOM 9144 C C . ASP D 1 238 ? 25.617 73.530 146.600 1.00 22.78 216 ASP D C 1
ATOM 9145 O O . ASP D 1 238 ? 25.349 73.775 147.783 1.00 25.12 216 ASP D O 1
ATOM 9150 N N . PHE D 1 239 ? 24.970 74.082 145.576 1.00 22.48 217 PHE D N 1
ATOM 9151 C CA . PHE D 1 239 ? 23.798 74.931 145.784 1.00 23.26 217 PHE D CA 1
ATOM 9152 C C . PHE D 1 239 ? 22.514 74.141 145.570 1.00 26.33 217 PHE D C 1
ATOM 9153 O O . PHE D 1 239 ? 21.482 74.737 145.319 1.00 28.73 217 PHE D O 1
ATOM 9161 N N . ASP D 1 240 ? 22.596 72.810 145.600 1.00 28.72 218 ASP D N 1
ATOM 9162 C CA . ASP D 1 240 ? 21.439 71.939 145.459 1.00 36.27 218 ASP D CA 1
ATOM 9163 C C . ASP D 1 240 ? 21.050 71.764 143.988 1.00 33.07 218 ASP D C 1
ATOM 9164 O O . ASP D 1 240 ? 21.258 70.696 143.413 1.00 36.46 218 ASP D O 1
ATOM 9169 N N . ASP D 1 241 ? 20.509 72.807 143.375 1.00 30.33 219 ASP D N 1
ATOM 9170 C CA . ASP D 1 241 ? 20.110 72.747 141.968 1.00 30.11 219 ASP D CA 1
ATOM 9171 C C . ASP D 1 241 ? 21.283 72.885 141.009 1.00 25.30 219 ASP D C 1
ATOM 9172 O O . ASP D 1 241 ? 21.175 72.507 139.844 1.00 24.94 219 ASP D O 1
ATOM 9177 N N . PHE D 1 242 ? 22.391 73.457 141.485 1.00 21.34 220 PHE D N 1
ATOM 9178 C CA . PHE D 1 242 ? 23.592 73.594 140.680 1.00 20.53 220 PHE D CA 1
ATOM 9179 C C . PHE D 1 242 ? 24.815 73.553 141.579 1.00 18.93 220 PHE D C 1
ATOM 9180 O O . PHE D 1 242 ? 24.702 73.667 142.789 1.00 19.93 220 PHE D O 1
ATOM 9188 N N . GLU D 1 243 ? 25.975 73.394 140.962 1.00 19.07 221 GLU D N 1
ATOM 9189 C CA . GLU D 1 243 ? 27.258 73.489 141.639 1.00 18.86 221 GLU D CA 1
ATOM 9190 C C . GLU D 1 243 ? 28.068 74.658 141.121 1.00 19.09 221 GLU D C 1
ATOM 9191 O O . GLU D 1 243 ? 28.013 74.968 139.945 1.00 19.56 221 GLU D O 1
ATOM 9197 N N . LEU D 1 244 ? 28.806 75.286 142.021 1.00 17.31 222 LEU D N 1
ATOM 9198 C CA . LEU D 1 244 ? 29.804 76.276 141.710 1.00 18.65 222 LEU D CA 1
ATOM 9199 C C . LEU D 1 244 ? 31.179 75.662 141.879 1.00 18.02 222 LEU D C 1
ATOM 9200 O O . LEU D 1 244 ? 31.480 75.107 142.928 1.00 19.37 222 LEU D O 1
ATOM 9205 N N . SER D 1 245 ? 32.024 75.770 140.865 1.00 17.48 223 SER D N 1
ATOM 9206 C CA . SER D 1 245 ? 33.410 75.335 140.989 1.00 20.70 223 SER D CA 1
ATOM 9207 C C . SER D 1 245 ? 34.324 76.466 140.577 1.00 19.01 223 SER D C 1
ATOM 9208 O O . SER D 1 245 ? 34.115 77.093 139.552 1.00 19.80 223 SER D O 1
ATOM 9211 N N . PHE D 1 246 ? 35.375 76.694 141.352 1.00 17.75 224 PHE D N 1
ATOM 9212 C CA . PHE D 1 246 ? 36.350 77.701 141.009 1.00 17.00 224 PHE D CA 1
ATOM 9213 C C . PHE D 1 246 ? 37.667 77.482 141.721 1.00 16.73 224 PHE D C 1
ATOM 9214 O O . PHE D 1 246 ? 37.776 76.661 142.628 1.00 18.86 224 PHE D O 1
ATOM 9222 N N . TYR D 1 247 ? 38.686 78.216 141.292 1.00 15.50 225 TYR D N 1
ATOM 9223 C CA . TYR D 1 247 ? 39.926 78.273 142.034 1.00 16.34 225 TYR D CA 1
ATOM 9224 C C . TYR D 1 247 ? 40.389 79.720 142.091 1.00 17.41 225 TYR D C 1
ATOM 9225 O O . TYR D 1 247 ? 40.063 80.530 141.215 1.00 16.23 225 TYR D O 1
ATOM 9234 N N . VAL D 1 248 ? 41.138 80.009 143.142 1.00 19.64 226 VAL D N 1
ATOM 9235 C CA . VAL D 1 248 ? 41.800 81.267 143.342 1.00 20.17 226 VAL D CA 1
ATOM 9236 C C . VAL D 1 248 ? 43.240 81.049 143.763 1.00 20.69 226 VAL D C 1
ATOM 9237 O O . VAL D 1 248 ? 43.596 80.001 144.345 1.00 20.20 226 VAL D O 1
ATOM 9241 N N . SER D 1 249 ? 44.088 82.029 143.455 1.00 19.73 227 SER D N 1
ATOM 9242 C CA . SER D 1 249 ? 45.492 81.956 143.817 1.00 19.65 227 SER D CA 1
ATOM 9243 C C . SER D 1 249 ? 46.137 83.336 143.782 1.00 21.07 227 SER D C 1
ATOM 9244 O O . SER D 1 249 ? 45.770 84.169 142.948 1.00 21.92 227 SER D O 1
ATOM 9247 N N . THR D 1 250 ? 47.090 83.554 144.680 1.00 21.52 228 THR D N 1
ATOM 9248 C CA . THR D 1 250 ? 47.906 84.774 144.690 1.00 23.39 228 THR D CA 1
ATOM 9249 C C . THR D 1 250 ? 49.284 84.517 144.097 1.00 22.71 228 THR D C 1
ATOM 9250 O O . THR D 1 250 ? 50.162 85.371 144.168 1.00 22.49 228 THR D O 1
ATOM 9254 N N . GLN D 1 251 ? 49.503 83.313 143.551 1.00 24.88 229 GLN D N 1
ATOM 9255 C CA . GLN D 1 251 ? 50.778 82.989 142.917 1.00 24.47 229 GLN D CA 1
ATOM 9256 C C . GLN D 1 251 ? 50.614 82.329 141.546 1.00 23.74 229 GLN D C 1
ATOM 9257 O O . GLN D 1 251 ? 51.359 81.392 141.214 1.00 23.90 229 GLN D O 1
ATOM 9271 N N . ALA D 1 253 ? 49.455 83.191 137.130 1.00 20.51 231 ALA D N 1
ATOM 9272 C CA . ALA D 1 253 ? 49.223 84.222 136.114 1.00 20.63 231 ALA D CA 1
ATOM 9273 C C . ALA D 1 253 ? 47.832 84.806 136.275 1.00 19.13 231 ALA D C 1
ATOM 9274 O O . ALA D 1 253 ? 46.877 84.098 136.615 1.00 18.77 231 ALA D O 1
ATOM 9276 N N . ASN D 1 254 ? 47.714 86.102 136.014 1.00 21.03 232 ASN D N 1
ATOM 9277 C CA . ASN D 1 254 ? 46.452 86.797 136.152 1.00 19.85 232 ASN D CA 1
ATOM 9278 C C . ASN D 1 254 ? 45.388 86.171 135.294 1.00 17.27 232 ASN D C 1
ATOM 9279 O O . ASN D 1 254 ? 45.625 85.905 134.114 1.00 16.99 232 ASN D O 1
ATOM 9284 N N . ARG D 1 255 ? 44.234 85.924 135.870 1.00 16.42 233 ARG D N 1
ATOM 9285 C CA . ARG D 1 255 ? 43.088 85.423 135.134 1.00 17.74 233 ARG D CA 1
ATOM 9286 C C . ARG D 1 255 ? 41.815 85.717 135.901 1.00 16.33 233 ARG D C 1
ATOM 9287 O O . ARG D 1 255 ? 41.815 85.602 137.083 1.00 15.57 233 ARG D O 1
ATOM 9295 N N . GLN D 1 256 ? 40.734 86.020 135.195 1.00 14.96 234 GLN D N 1
ATOM 9296 C CA . GLN D 1 256 ? 39.429 86.050 135.814 1.00 15.61 234 GLN D CA 1
ATOM 9297 C C . GLN D 1 256 ? 38.346 85.732 134.808 1.00 17.12 234 GLN D C 1
ATOM 9298 O O . GLN D 1 256 ? 38.395 86.198 133.657 1.00 14.47 234 GLN D O 1
ATOM 9304 N N . ILE D 1 257 ? 37.391 84.897 135.235 1.00 19.52 235 ILE D N 1
ATOM 9305 C CA . ILE D 1 257 ? 36.263 84.479 134.399 1.00 18.19 235 ILE D CA 1
ATOM 9306 C C . ILE D 1 257 ? 35.159 83.904 135.265 1.00 16.97 235 ILE D C 1
ATOM 9307 O O . ILE D 1 257 ? 35.433 83.397 136.353 1.00 15.17 235 ILE D O 1
ATOM 9320 N N . VAL D 1 259 ? 31.387 81.708 134.322 1.00 15.59 237 VAL D N 1
ATOM 9321 C CA . VAL D 1 259 ? 30.448 81.157 133.361 1.00 17.00 237 VAL D CA 1
ATOM 9322 C C . VAL D 1 259 ? 29.263 80.527 134.094 1.00 15.14 237 VAL D C 1
ATOM 9323 O O . VAL D 1 259 ? 29.455 79.704 134.979 1.00 12.74 237 VAL D O 1
ATOM 9327 N N . PHE D 1 260 ? 28.054 80.972 133.753 1.00 13.30 238 PHE D N 1
ATOM 9328 C CA . PHE D 1 260 ? 26.821 80.462 134.309 1.00 14.59 238 PHE D CA 1
ATOM 9329 C C . PHE D 1 260 ? 26.161 79.596 133.248 1.00 15.36 238 PHE D C 1
ATOM 9330 O O . PHE D 1 260 ? 25.748 80.091 132.216 1.00 15.71 238 PHE D O 1
ATOM 9338 N N . HIS D 1 261 ? 26.092 78.294 133.510 1.00 14.51 239 HIS D N 1
ATOM 9339 C CA . HIS D 1 261 ? 25.842 77.298 132.473 1.00 14.65 239 HIS D CA 1
ATOM 9340 C C . HIS D 1 261 ? 24.580 76.537 132.799 1.00 16.08 239 HIS D C 1
ATOM 9341 O O . HIS D 1 261 ? 24.488 75.871 133.839 1.00 16.72 239 HIS D O 1
ATOM 9348 N N . GLY D 1 262 ? 23.607 76.628 131.903 1.00 15.67 240 GLY D N 1
ATOM 9349 C CA . GLY D 1 262 ? 22.331 75.950 132.088 1.00 17.35 240 GLY D CA 1
ATOM 9350 C C . GLY D 1 262 ? 21.951 74.999 130.972 1.00 15.91 240 GLY D C 1
ATOM 9351 O O . GLY D 1 262 ? 22.759 74.664 130.098 1.00 15.47 240 GLY D O 1
ATOM 9352 N N . THR D 1 263 ? 20.721 74.492 131.083 1.00 20.50 241 THR D N 1
ATOM 9353 C CA . THR D 1 263 ? 20.193 73.489 130.180 1.00 19.97 241 THR D CA 1
ATOM 9354 C C . THR D 1 263 ? 19.894 74.070 128.794 1.00 18.57 241 THR D C 1
ATOM 9355 O O . THR D 1 263 ? 19.867 73.334 127.814 1.00 19.75 241 THR D O 1
ATOM 9359 N N . ASN D 1 264 ? 19.695 75.385 128.709 1.00 17.35 242 ASN D N 1
ATOM 9360 C CA . ASN D 1 264 ? 19.355 76.005 127.444 1.00 17.81 242 ASN D CA 1
ATOM 9361 C C . ASN D 1 264 ? 20.322 77.078 126.947 1.00 18.83 242 ASN D C 1
ATOM 9362 O O . ASN D 1 264 ? 20.074 77.706 125.914 1.00 19.06 242 ASN D O 1
ATOM 9367 N N . GLY D 1 265 ? 21.415 77.304 127.665 1.00 16.02 243 GLY D N 1
ATOM 9368 C CA . GLY D 1 265 ? 22.396 78.273 127.255 1.00 14.13 243 GLY D CA 1
ATOM 9369 C C . GLY D 1 265 ? 23.473 78.443 128.296 1.00 14.83 243 GLY D C 1
ATOM 9370 O O . GLY D 1 265 ? 23.460 77.738 129.307 1.00 15.40 243 GLY D O 1
ATOM 9371 N N . TYR D 1 266 ? 24.426 79.354 128.033 1.00 13.98 244 TYR D N 1
ATOM 9372 C CA . TYR D 1 266 ? 25.364 79.782 129.055 1.00 14.96 244 TYR D CA 1
ATOM 9373 C C . TYR D 1 266 ? 25.698 81.260 128.920 1.00 15.47 244 TYR D C 1
ATOM 9374 O O . TYR D 1 266 ? 25.543 81.853 127.842 1.00 12.94 244 TYR D O 1
ATOM 9383 N N . ILE D 1 267 ? 26.070 81.845 130.045 1.00 14.99 245 ILE D N 1
ATOM 9384 C CA . ILE D 1 267 ? 26.474 83.247 130.111 1.00 16.46 245 ILE D CA 1
ATOM 9385 C C . ILE D 1 267 ? 27.926 83.276 130.508 1.00 13.81 245 ILE D C 1
ATOM 9386 O O . ILE D 1 267 ? 28.294 82.805 131.585 1.00 14.53 245 ILE D O 1
ATOM 9391 N N . GLU D 1 268 ? 28.757 83.804 129.635 1.00 14.25 246 GLU D N 1
ATOM 9392 C CA . GLU D 1 268 ? 30.165 84.030 129.930 1.00 16.69 246 GLU D CA 1
ATOM 9393 C C . GLU D 1 268 ? 30.421 85.503 130.228 1.00 15.69 246 GLU D C 1
ATOM 9394 O O . GLU D 1 268 ? 30.131 86.383 129.413 1.00 18.33 246 GLU D O 1
ATOM 9400 N N . VAL D 1 269 ? 30.935 85.769 131.427 1.00 17.71 247 VAL D N 1
ATOM 9401 C CA . VAL D 1 269 ? 31.277 87.102 131.884 1.00 16.99 247 VAL D CA 1
ATOM 9402 C C . VAL D 1 269 ? 32.770 87.292 131.633 1.00 20.22 247 VAL D C 1
ATOM 9403 O O . VAL D 1 269 ? 33.610 86.661 132.298 1.00 17.42 247 VAL D O 1
ATOM 9407 N N . LYS D 1 270 ? 32.998 88.162 130.697 1.00 19.13 248 LYS D N 1
ATOM 9408 C CA A LYS D 1 270 ? 34.349 88.395 130.261 0.50 22.28 248 LYS D CA 1
ATOM 9409 C CA B LYS D 1 270 ? 34.334 88.408 130.263 0.50 21.16 248 LYS D CA 1
ATOM 9410 C C . LYS D 1 270 ? 35.510 89.069 131.190 1.00 22.79 248 LYS D C 1
ATOM 9411 O O . LYS D 1 270 ? 36.716 88.785 131.389 1.00 18.68 248 LYS D O 1
ATOM 9422 N N . SER D 1 271 ? 34.908 90.022 131.919 1.00 18.89 249 SER D N 1
ATOM 9423 C CA . SER D 1 271 ? 35.735 90.803 132.838 1.00 17.32 249 SER D CA 1
ATOM 9424 C C . SER D 1 271 ? 35.014 90.930 134.165 1.00 18.04 249 SER D C 1
ATOM 9425 O O . SER D 1 271 ? 34.624 92.029 134.556 1.00 17.73 249 SER D O 1
ATOM 9428 N N . PRO D 1 272 ? 34.796 89.803 134.856 1.00 16.41 250 PRO D N 1
ATOM 9429 C CA . PRO D 1 272 ? 33.836 89.766 135.962 1.00 17.93 250 PRO D CA 1
ATOM 9430 C C . PRO D 1 272 ? 34.100 90.711 137.163 1.00 18.98 250 PRO D C 1
ATOM 9431 O O . PRO D 1 272 ? 33.147 91.236 137.738 1.00 16.66 250 PRO D O 1
ATOM 9435 N N . PHE D 1 273 ? 35.361 90.881 137.549 1.00 17.04 251 PHE D N 1
ATOM 9436 C CA . PHE D 1 273 ? 35.661 91.454 138.843 1.00 17.71 251 PHE D CA 1
ATOM 9437 C C . PHE D 1 273 ? 36.314 92.818 138.691 1.00 17.90 251 PHE D C 1
ATOM 9438 O O . PHE D 1 273 ? 35.763 93.788 139.142 1.00 22.73 251 PHE D O 1
ATOM 9446 N N . ASN D 1 274 ? 37.424 92.905 137.978 1.00 17.15 252 ASN D N 1
ATOM 9447 C CA . ASN D 1 274 ? 38.074 94.200 137.774 1.00 20.51 252 ASN D CA 1
ATOM 9448 C C . ASN D 1 274 ? 37.560 94.972 136.548 1.00 19.76 252 ASN D C 1
ATOM 9449 O O . ASN D 1 274 ? 38.017 96.061 136.257 1.00 21.07 252 ASN D O 1
ATOM 9454 N N . ALA D 1 275 ? 36.587 94.392 135.851 1.00 20.30 253 ALA D N 1
ATOM 9455 C CA . ALA D 1 275 ? 35.869 95.080 134.781 1.00 18.48 253 ALA D CA 1
ATOM 9456 C C . ALA D 1 275 ? 36.839 95.721 133.770 1.00 18.85 253 ALA D C 1
ATOM 9457 O O . ALA D 1 275 ? 37.684 95.016 133.212 1.00 15.45 253 ALA D O 1
ATOM 9459 N N . ASN D 1 276 ? 36.743 97.046 133.551 1.00 18.51 254 ASN D N 1
ATOM 9460 C CA . ASN D 1 276 ? 37.545 97.736 132.565 1.00 19.78 254 ASN D CA 1
ATOM 9461 C C . ASN D 1 276 ? 39.039 97.671 132.820 1.00 19.92 254 ASN D C 1
ATOM 9462 O O . ASN D 1 276 ? 39.828 97.833 131.896 1.00 19.45 254 ASN D O 1
ATOM 9467 N N . ARG D 1 277 ? 39.443 97.437 134.061 1.00 19.79 255 ARG D N 1
ATOM 9468 C CA . ARG D 1 277 ? 40.856 97.241 134.339 1.00 21.20 255 ARG D CA 1
ATOM 9469 C C . ARG D 1 277 ? 41.370 95.883 133.856 1.00 21.25 255 ARG D C 1
ATOM 9470 O O . ARG D 1 277 ? 42.588 95.694 133.752 1.00 24.21 255 ARG D O 1
ATOM 9478 N N . TRP D 1 278 ? 40.465 94.948 133.571 1.00 20.09 256 TRP D N 1
ATOM 9479 C CA . TRP D 1 278 ? 40.847 93.625 133.043 1.00 18.41 256 TRP D CA 1
ATOM 9480 C C . TRP D 1 278 ? 40.611 93.492 131.530 1.00 19.30 256 TRP D C 1
ATOM 9481 O O . TRP D 1 278 ? 41.463 92.996 130.802 1.00 19.70 256 TRP D O 1
ATOM 9492 N N . GLY D 1 279 ? 39.447 93.932 131.054 1.00 22.56 257 GLY D N 1
ATOM 9493 C CA . GLY D 1 279 ? 39.074 93.726 129.651 1.00 21.72 257 GLY D CA 1
ATOM 9494 C C . GLY D 1 279 ? 37.740 94.357 129.313 1.00 22.71 257 GLY D C 1
ATOM 9495 O O . GLY D 1 279 ? 37.268 95.245 130.033 1.00 17.67 257 GLY D O 1
ATOM 9496 N N . PRO D 1 280 ? 37.121 93.905 128.214 1.00 22.47 258 PRO D N 1
ATOM 9497 C CA . PRO D 1 280 ? 35.808 94.456 127.860 1.00 23.05 258 PRO D CA 1
ATOM 9498 C C . PRO D 1 280 ? 34.713 94.163 128.887 1.00 20.53 258 PRO D C 1
ATOM 9499 O O . PRO D 1 280 ? 34.614 93.041 129.428 1.00 18.67 258 PRO D O 1
ATOM 9503 N N . GLU D 1 281 ? 33.882 95.172 129.119 1.00 20.79 259 GLU D N 1
ATOM 9504 C CA . GLU D 1 281 ? 32.764 95.077 130.041 1.00 18.08 259 GLU D CA 1
ATOM 9505 C C . GLU D 1 281 ? 31.571 94.501 129.287 1.00 17.64 259 GLU D C 1
ATOM 9506 O O . GLU D 1 281 ? 30.677 95.224 128.872 1.00 15.51 259 GLU D O 1
ATOM 9512 N N . GLU D 1 282 ? 31.560 93.166 129.123 1.00 15.48 260 GLU D N 1
ATOM 9513 C CA . GLU D 1 282 ? 30.563 92.542 128.290 1.00 16.56 260 GLU D CA 1
ATOM 9514 C C . GLU D 1 282 ? 30.304 91.114 128.713 1.00 18.10 260 GLU D C 1
ATOM 9515 O O . GLU D 1 282 ? 31.111 90.505 129.433 1.00 15.52 260 GLU D O 1
ATOM 9521 N N . ILE D 1 283 ? 29.154 90.604 128.282 1.00 17.09 261 ILE D N 1
ATOM 9522 C CA . ILE D 1 283 ? 28.818 89.217 128.471 1.00 17.47 261 ILE D CA 1
ATOM 9523 C C . ILE D 1 283 ? 28.374 88.579 127.168 1.00 18.18 261 ILE D C 1
ATOM 9524 O O . ILE D 1 283 ? 27.885 89.262 126.267 1.00 16.11 261 ILE D O 1
ATOM 9529 N N . GLU D 1 284 ? 28.619 87.281 127.059 1.00 14.79 262 GLU D N 1
ATOM 9530 C CA . GLU D 1 284 ? 28.135 86.510 125.948 1.00 16.93 262 GLU D CA 1
ATOM 9531 C C . GLU D 1 284 ? 27.090 85.556 126.448 1.00 17.02 262 GLU D C 1
ATOM 9532 O O . GLU D 1 284 ? 27.345 84.798 127.400 1.00 20.68 262 GLU D O 1
ATOM 9538 N N . LEU D 1 285 ? 25.930 85.568 125.799 1.00 16.34 263 LEU D N 1
ATOM 9539 C CA . LEU D 1 285 ? 24.884 84.588 126.037 1.00 15.20 263 LEU D CA 1
ATOM 9540 C C . LEU D 1 285 ? 24.864 83.636 124.841 1.00 15.73 263 LEU D C 1
ATOM 9541 O O . LEU D 1 285 ? 24.508 84.033 123.737 1.00 16.87 263 LEU D O 1
ATOM 9546 N N . ALA D 1 286 ? 25.246 82.377 125.068 1.00 15.04 264 ALA D N 1
ATOM 9547 C CA . ALA D 1 286 ? 25.267 81.390 124.012 1.00 15.85 264 ALA D CA 1
ATOM 9548 C C . ALA D 1 286 ? 23.999 80.555 124.115 1.00 17.10 264 ALA D C 1
ATOM 9549 O O . ALA D 1 286 ? 23.548 80.257 125.231 1.00 19.69 264 ALA D O 1
ATOM 9551 N N . ASP D 1 287 ? 23.416 80.171 122.981 1.00 15.64 265 ASP D N 1
ATOM 9552 C CA . ASP D 1 287 ? 22.215 79.299 122.998 1.00 17.56 265 ASP D CA 1
ATOM 9553 C C . ASP D 1 287 ? 22.587 77.826 123.190 1.00 16.19 265 ASP D C 1
ATOM 9554 O O . ASP D 1 287 ? 23.760 77.506 123.328 1.00 14.61 265 ASP D O 1
ATOM 9559 N N . ARG D 1 288 ? 21.595 76.932 123.210 1.00 16.60 266 ARG D N 1
ATOM 9560 C CA . ARG D 1 288 ? 21.858 75.531 123.524 1.00 17.66 266 ARG D CA 1
ATOM 9561 C C . ARG D 1 288 ? 22.846 74.855 122.574 1.00 16.28 266 ARG D C 1
ATOM 9562 O O . ARG D 1 288 ? 23.706 74.124 123.020 1.00 17.98 266 ARG D O 1
ATOM 9570 N N . SER D 1 289 ? 22.735 75.131 121.277 1.00 16.65 267 SER D N 1
ATOM 9571 C CA . SER D 1 289 ? 23.582 74.530 120.254 1.00 16.13 267 SER D CA 1
ATOM 9572 C C . SER D 1 289 ? 24.924 75.237 120.047 1.00 16.05 267 SER D C 1
ATOM 9573 O O . SER D 1 289 ? 25.813 74.702 119.405 1.00 14.31 267 SER D O 1
ATOM 9576 N N . HIS D 1 290 ? 25.031 76.463 120.533 1.00 17.63 268 HIS D N 1
ATOM 9577 C CA . HIS D 1 290 ? 26.167 77.340 120.250 1.00 15.41 268 HIS D CA 1
ATOM 9578 C C . HIS D 1 290 ? 26.189 77.922 118.826 1.00 15.45 268 HIS D C 1
ATOM 9579 O O . HIS D 1 290 ? 27.146 78.592 118.473 1.00 16.44 268 HIS D O 1
ATOM 9586 N N . ASN D 1 291 ? 25.156 77.696 118.019 1.00 14.78 269 ASN D N 1
ATOM 9587 C CA . ASN D 1 291 ? 25.135 78.275 116.685 1.00 16.00 269 ASN D CA 1
ATOM 9588 C C . ASN D 1 291 ? 24.742 79.758 116.690 1.00 14.44 269 ASN D C 1
ATOM 9589 O O . ASN D 1 291 ? 24.851 80.415 115.675 1.00 15.71 269 ASN D O 1
ATOM 9594 N N . GLU D 1 292 ? 24.279 80.264 117.824 1.00 14.42 270 GLU D N 1
ATOM 9595 C CA . GLU D 1 292 ? 24.015 81.683 117.959 1.00 17.79 270 GLU D CA 1
ATOM 9596 C C . GLU D 1 292 ? 24.341 82.150 119.364 1.00 19.34 270 GLU D C 1
ATOM 9597 O O . GLU D 1 292 ? 24.028 81.467 120.336 1.00 23.96 270 GLU D O 1
ATOM 9603 N N . SER D 1 293 ? 25.028 83.285 119.466 1.00 16.26 271 SER D N 1
ATOM 9604 C CA . SER D 1 293 ? 25.241 83.955 120.722 1.00 15.72 271 SER D CA 1
ATOM 9605 C C . SER D 1 293 ? 24.779 85.418 120.597 1.00 18.01 271 SER D C 1
ATOM 9606 O O . SER D 1 293 ? 24.686 85.956 119.501 1.00 17.03 271 SER D O 1
ATOM 9609 N N . ARG D 1 294 ? 24.500 86.026 121.743 1.00 18.02 272 ARG D N 1
ATOM 9610 C CA . ARG D 1 294 ? 24.272 87.455 121.848 1.00 21.84 272 ARG D CA 1
ATOM 9611 C C . ARG D 1 294 ? 25.359 88.034 122.722 1.00 19.75 272 ARG D C 1
ATOM 9612 O O . ARG D 1 294 ? 25.735 87.434 123.721 1.00 20.82 272 ARG D O 1
ATOM 9620 N N . ILE D 1 295 ? 25.896 89.173 122.314 1.00 17.45 273 ILE D N 1
ATOM 9621 C CA . ILE D 1 295 ? 26.898 89.892 123.105 1.00 18.54 273 ILE D CA 1
ATOM 9622 C C . ILE D 1 295 ? 26.226 91.154 123.614 1.00 16.31 273 ILE D C 1
ATOM 9623 O O . ILE D 1 295 ? 25.650 91.913 122.824 1.00 14.95 273 ILE D O 1
ATOM 9628 N N . PHE D 1 296 ? 26.258 91.345 124.926 1.00 15.75 274 PHE D N 1
ATOM 9629 C CA . PHE D 1 296 ? 25.718 92.544 125.548 1.00 16.21 274 PHE D CA 1
ATOM 9630 C C . PHE D 1 296 ? 26.897 93.353 126.094 1.00 16.34 274 PHE D C 1
ATOM 9631 O O . PHE D 1 296 ? 27.672 92.844 126.895 1.00 19.55 274 PHE D O 1
ATOM 9639 N N . ARG D 1 297 ? 27.003 94.603 125.688 1.00 17.43 275 ARG D N 1
ATOM 9640 C CA . ARG D 1 297 ? 28.142 95.441 126.038 1.00 17.49 275 ARG D CA 1
ATOM 9641 C C . ARG D 1 297 ? 27.758 96.610 126.934 1.00 16.53 275 ARG D C 1
ATOM 9642 O O . ARG D 1 297 ? 26.718 97.235 126.748 1.00 15.96 275 ARG D O 1
ATOM 9650 N N . PHE D 1 298 ? 28.612 96.879 127.921 1.00 16.07 276 PHE D N 1
ATOM 9651 C CA . PHE D 1 298 ? 28.351 97.921 128.912 1.00 18.76 276 PHE D CA 1
ATOM 9652 C C . PHE D 1 298 ? 29.619 98.754 129.150 1.00 17.38 276 PHE D C 1
ATOM 9653 O O . PHE D 1 298 ? 30.085 98.897 130.301 1.00 17.44 276 PHE D O 1
ATOM 9661 N N . GLN D 1 299 ? 30.253 99.154 128.055 1.00 17.03 277 GLN D N 1
ATOM 9662 C CA . GLN D 1 299 ? 31.539 99.873 128.113 1.00 19.64 277 GLN D CA 1
ATOM 9663 C C . GLN D 1 299 ? 31.435 101.152 128.922 1.00 19.30 277 GLN D C 1
ATOM 9664 O O . GLN D 1 299 ? 30.399 101.812 128.907 1.00 18.18 277 GLN D O 1
ATOM 9670 N N . ASP D 1 300 ? 32.501 101.440 129.680 1.00 20.79 278 ASP D N 1
ATOM 9671 C CA . ASP D 1 300 ? 32.603 102.622 130.508 1.00 21.70 278 ASP D CA 1
ATOM 9672 C C . ASP D 1 300 ? 31.451 102.731 131.527 1.00 22.82 278 ASP D C 1
ATOM 9673 O O . ASP D 1 300 ? 30.872 103.810 131.722 1.00 21.28 278 ASP D O 1
ATOM 9678 N N . SER D 1 301 ? 31.171 101.609 132.183 1.00 21.74 279 SER D N 1
ATOM 9679 C CA . SER D 1 301 ? 30.149 101.506 133.219 1.00 23.40 279 SER D CA 1
ATOM 9680 C C . SER D 1 301 ? 30.516 102.241 134.502 1.00 22.92 279 SER D C 1
ATOM 9681 O O . SER D 1 301 ? 29.626 102.618 135.260 1.00 21.94 279 SER D O 1
ATOM 9684 N N . ARG D 1 302 ? 31.816 102.386 134.771 1.00 22.53 280 ARG D N 1
ATOM 9685 C CA . ARG D 1 302 ? 32.328 103.044 135.995 1.00 23.02 280 ARG D CA 1
ATOM 9686 C C . ARG D 1 302 ? 31.701 102.479 137.268 1.00 21.79 280 ARG D C 1
ATOM 9687 O O . ARG D 1 302 ? 30.963 103.153 137.975 1.00 20.45 280 ARG D O 1
ATOM 9695 N N . GLN D 1 303 ? 31.974 101.207 137.535 1.00 19.18 281 GLN D N 1
ATOM 9696 C CA . GLN D 1 303 ? 31.266 100.484 138.574 1.00 19.41 281 GLN D CA 1
ATOM 9697 C C . GLN D 1 303 ? 31.517 101.042 139.976 1.00 20.06 281 GLN D C 1
ATOM 9698 O O . GLN D 1 303 ? 30.644 100.965 140.827 1.00 20.76 281 GLN D O 1
ATOM 9704 N N . TYR D 1 304 ? 32.698 101.579 140.233 1.00 20.56 282 TYR D N 1
ATOM 9705 C CA . TYR D 1 304 ? 32.946 102.217 141.526 1.00 23.90 282 TYR D CA 1
ATOM 9706 C C . TYR D 1 304 ? 32.112 103.484 141.713 1.00 22.35 282 TYR D C 1
ATOM 9707 O O . TYR D 1 304 ? 31.677 103.791 142.818 1.00 22.72 282 TYR D O 1
ATOM 9716 N N . ARG D 1 305 ? 31.887 104.222 140.636 1.00 24.73 283 ARG D N 1
ATOM 9717 C CA . ARG D 1 305 ? 31.046 105.410 140.702 1.00 24.34 283 ARG D CA 1
ATOM 9718 C C . ARG D 1 305 ? 29.589 104.997 140.950 1.00 24.94 283 ARG D C 1
ATOM 9719 O O . ARG D 1 305 ? 28.872 105.622 141.718 1.00 26.39 283 ARG D O 1
ATOM 9727 N N . ARG D 1 306 ? 29.164 103.933 140.317 1.00 25.67 284 ARG D N 1
ATOM 9728 C CA . ARG D 1 306 ? 27.832 103.464 140.491 1.00 26.07 284 ARG D CA 1
ATOM 9729 C C . ARG D 1 306 ? 27.608 103.051 141.927 1.00 23.98 284 ARG D C 1
ATOM 9730 O O . ARG D 1 306 ? 26.601 103.313 142.465 1.00 23.05 284 ARG D O 1
ATOM 9738 N N . GLU D 1 307 ? 28.602 102.410 142.526 1.00 25.77 285 GLU D N 1
ATOM 9739 C CA . GLU D 1 307 ? 28.544 101.979 143.913 1.00 27.23 285 GLU D CA 1
ATOM 9740 C C . GLU D 1 307 ? 28.281 103.126 144.873 1.00 25.63 285 GLU D C 1
ATOM 9741 O O . GLU D 1 307 ? 27.393 103.045 145.723 1.00 23.59 285 GLU D O 1
ATOM 9747 N N . VAL D 1 308 ? 29.070 104.190 144.753 1.00 26.62 286 VAL D N 1
ATOM 9748 C CA . VAL D 1 308 ? 28.942 105.294 145.681 1.00 27.20 286 VAL D CA 1
ATOM 9749 C C . VAL D 1 308 ? 27.669 106.089 145.401 1.00 26.76 286 VAL D C 1
ATOM 9750 O O . VAL D 1 308 ? 27.072 106.632 146.321 1.00 27.42 286 VAL D O 1
ATOM 9754 N N . GLU D 1 309 ? 27.239 106.134 144.143 1.00 27.61 287 GLU D N 1
ATOM 9755 C CA . GLU D 1 309 ? 25.965 106.789 143.799 1.00 26.50 287 GLU D CA 1
ATOM 9756 C C . GLU D 1 309 ? 24.773 106.030 144.412 1.00 25.37 287 GLU D C 1
ATOM 9757 O O . GLU D 1 309 ? 23.859 106.637 144.934 1.00 25.08 287 GLU D O 1
ATOM 9763 N N . ALA D 1 310 ? 24.806 104.697 144.367 1.00 25.45 288 ALA D N 1
ATOM 9764 C CA . ALA D 1 310 ? 23.771 103.879 145.009 1.00 24.15 288 ALA D CA 1
ATOM 9765 C C . ALA D 1 310 ? 23.757 104.089 146.521 1.00 25.04 288 ALA D C 1
ATOM 9766 O O . ALA D 1 310 ? 22.695 104.232 147.132 1.00 27.24 288 ALA D O 1
ATOM 9768 N N . PHE D 1 311 ? 24.943 104.117 147.123 1.00 24.58 289 PHE D N 1
ATOM 9769 C CA . PHE D 1 311 ? 25.093 104.419 148.547 1.00 26.19 289 PHE D CA 1
ATOM 9770 C C . PHE D 1 311 ? 24.504 105.785 148.934 1.00 26.07 289 PHE D C 1
ATOM 9771 O O . PHE D 1 311 ? 23.782 105.917 149.942 1.00 25.86 289 PHE D O 1
ATOM 9779 N N . ALA D 1 312 ? 24.812 106.805 148.146 1.00 27.28 290 ALA D N 1
ATOM 9780 C CA . ALA D 1 312 ? 24.273 108.154 148.420 1.00 29.52 290 ALA D CA 1
ATOM 9781 C C . ALA D 1 312 ? 22.748 108.179 148.323 1.00 30.10 290 ALA D C 1
ATOM 9782 O O . ALA D 1 312 ? 22.090 108.782 149.147 1.00 32.42 290 ALA D O 1
ATOM 9784 N N . ARG D 1 313 ? 22.187 107.495 147.334 1.00 32.09 291 ARG D N 1
ATOM 9785 C CA . ARG D 1 313 ? 20.728 107.361 147.236 1.00 32.52 291 ARG D CA 1
ATOM 9786 C C . ARG D 1 313 ? 20.167 106.626 148.462 1.00 34.03 291 ARG D C 1
ATOM 9787 O O . ARG D 1 313 ? 19.143 107.022 149.010 1.00 35.61 291 ARG D O 1
ATOM 9795 N N . ALA D 1 314 ? 20.850 105.574 148.906 1.00 35.08 292 ALA D N 1
ATOM 9796 C CA . ALA D 1 314 ? 20.393 104.829 150.079 1.00 35.76 292 ALA D CA 1
ATOM 9797 C C . ALA D 1 314 ? 20.382 105.709 151.328 1.00 36.70 292 ALA D C 1
ATOM 9798 O O . ALA D 1 314 ? 19.440 105.674 152.111 1.00 37.25 292 ALA D O 1
ATOM 9800 N N . VAL D 1 315 ? 21.415 106.522 151.498 1.00 36.04 293 VAL D N 1
ATOM 9801 C CA . VAL D 1 315 ? 21.458 107.461 152.606 1.00 35.60 293 VAL D CA 1
ATOM 9802 C C . VAL D 1 315 ? 20.280 108.436 152.530 1.00 37.65 293 VAL D C 1
ATOM 9803 O O . VAL D 1 315 ? 19.677 108.771 153.550 1.00 34.52 293 VAL D O 1
ATOM 9807 N N . GLU D 1 316 ? 19.953 108.882 151.326 1.00 40.54 294 GLU D N 1
ATOM 9808 C CA . GLU D 1 316 ? 18.926 109.899 151.165 1.00 48.77 294 GLU D CA 1
ATOM 9809 C C . GLU D 1 316 ? 17.492 109.370 151.274 1.00 46.02 294 GLU D C 1
ATOM 9810 O O . GLU D 1 316 ? 16.638 110.083 151.751 1.00 43.23 294 GLU D O 1
ATOM 9816 N N . ASN D 1 317 ? 17.223 108.142 150.837 1.00 47.65 295 ASN D N 1
ATOM 9817 C CA . ASN D 1 317 ? 15.837 107.654 150.751 1.00 52.54 295 ASN D CA 1
ATOM 9818 C C . ASN D 1 317 ? 15.524 106.350 151.487 1.00 58.92 295 ASN D C 1
ATOM 9819 O O . ASN D 1 317 ? 14.355 106.038 151.702 1.00 61.79 295 ASN D O 1
ATOM 9824 N N . GLY D 1 318 ? 16.549 105.576 151.837 1.00 51.14 296 GLY D N 1
ATOM 9825 C CA . GLY D 1 318 ? 16.364 104.315 152.568 1.00 59.05 296 GLY D CA 1
ATOM 9826 C C . GLY D 1 318 ? 15.795 103.135 151.789 1.00 58.27 296 GLY D C 1
ATOM 9827 O O . GLY D 1 318 ? 15.478 102.109 152.387 1.00 81.54 296 GLY D O 1
ATOM 9828 N N . LYS D 1 319 ? 15.684 103.251 150.464 1.00 66.04 297 LYS D N 1
ATOM 9829 C CA . LYS D 1 319 ? 15.037 102.212 149.632 1.00 73.09 297 LYS D CA 1
ATOM 9830 C C . LYS D 1 319 ? 15.948 101.580 148.572 1.00 72.25 297 LYS D C 1
ATOM 9831 O O . LYS D 1 319 ? 15.656 100.494 148.067 1.00 72.34 297 LYS D O 1
ATOM 9837 N N . GLU D 1 320 ? 17.039 102.261 148.233 1.00 68.01 298 GLU D N 1
ATOM 9838 C CA . GLU D 1 320 ? 17.992 101.770 147.241 1.00 59.15 298 GLU D CA 1
ATOM 9839 C C . GLU D 1 320 ? 18.592 100.409 147.645 1.00 51.26 298 GLU D C 1
ATOM 9840 O O . GLU D 1 320 ? 18.992 100.212 148.789 1.00 48.89 298 GLU D O 1
ATOM 9846 N N . GLU D 1 321 ? 18.647 99.472 146.704 1.00 53.61 299 GLU D N 1
ATOM 9847 C CA . GLU D 1 321 ? 19.372 98.225 146.928 1.00 52.88 299 GLU D CA 1
ATOM 9848 C C . GLU D 1 321 ? 20.856 98.550 147.177 1.00 52.09 299 GLU D C 1
ATOM 9849 O O . GLU D 1 321 ? 21.571 98.994 146.282 1.00 50.57 299 GLU D O 1
ATOM 9855 N N . VAL D 1 322 ? 21.326 98.416 148.409 1.00 53.83 300 VAL D N 1
ATOM 9856 C CA . VAL D 1 322 ? 22.762 98.292 148.692 1.00 43.69 300 VAL D CA 1
ATOM 9857 C C . VAL D 1 322 ? 23.030 96.998 149.428 1.00 38.98 300 VAL D C 1
ATOM 9858 O O . VAL D 1 322 ? 22.179 96.494 150.091 1.00 35.62 300 VAL D O 1
ATOM 9862 N N . VAL D 1 323 ? 24.225 96.472 149.275 1.00 29.29 301 VAL D N 1
ATOM 9863 C CA . VAL D 1 323 ? 24.573 95.201 149.906 1.00 31.57 301 VAL D CA 1
ATOM 9864 C C . VAL D 1 323 ? 24.361 95.294 151.421 1.00 29.78 301 VAL D C 1
ATOM 9865 O O . VAL D 1 323 ? 24.999 96.103 152.095 1.00 29.02 301 VAL D O 1
ATOM 9869 N N . THR D 1 324 ? 23.468 94.469 151.960 1.00 28.34 302 THR D N 1
ATOM 9870 C CA . THR D 1 324 ? 23.174 94.501 153.401 1.00 30.52 302 THR D CA 1
ATOM 9871 C C . THR D 1 324 ? 24.255 93.765 154.188 1.00 29.03 302 THR D C 1
ATOM 9872 O O . THR D 1 324 ? 24.920 92.865 153.669 1.00 25.84 302 THR D O 1
ATOM 9876 N N . LEU D 1 325 ? 24.438 94.160 155.441 1.00 30.94 303 LEU D N 1
ATOM 9877 C CA . LEU D 1 325 ? 25.391 93.468 156.316 1.00 28.41 303 LEU D CA 1
ATOM 9878 C C . LEU D 1 325 ? 24.961 92.028 156.550 1.00 29.38 303 LEU D C 1
ATOM 9879 O O . LEU D 1 325 ? 25.802 91.140 156.714 1.00 28.32 303 LEU D O 1
ATOM 9884 N N . GLU D 1 326 ? 23.651 91.795 156.532 1.00 30.02 304 GLU D N 1
ATOM 9885 C CA . GLU D 1 326 ? 23.113 90.453 156.673 1.00 31.30 304 GLU D CA 1
ATOM 9886 C C . GLU D 1 326 ? 23.602 89.588 155.500 1.00 29.30 304 GLU D C 1
ATOM 9887 O O . GLU D 1 326 ? 24.019 88.437 155.668 1.00 25.48 304 GLU D O 1
ATOM 9893 N N . ASN D 1 327 ? 23.458 90.167 154.329 1.00 28.05 305 ASN D N 1
ATOM 9894 C CA A ASN D 1 327 ? 24.144 89.558 153.335 0.50 29.47 305 ASN D CA 1
ATOM 9895 C CA B ASN D 1 327 ? 24.097 89.510 153.204 0.50 29.53 305 ASN D CA 1
ATOM 9896 C C . ASN D 1 327 ? 25.724 89.240 153.188 1.00 26.57 305 ASN D C 1
ATOM 9897 O O . ASN D 1 327 ? 26.382 88.232 152.807 1.00 22.41 305 ASN D O 1
ATOM 9906 N N . SER D 1 328 ? 26.345 90.338 153.665 1.00 24.90 306 SER D N 1
ATOM 9907 C CA . SER D 1 328 ? 27.780 90.215 153.924 1.00 25.56 306 SER D CA 1
ATOM 9908 C C . SER D 1 328 ? 28.085 89.023 154.859 1.00 25.94 306 SER D C 1
ATOM 9909 O O . SER D 1 328 ? 29.025 88.270 154.630 1.00 25.57 306 SER D O 1
ATOM 9912 N N . LYS D 1 329 ? 27.277 88.855 155.895 1.00 29.44 307 LYS D N 1
ATOM 9913 C CA . LYS D 1 329 ? 27.466 87.747 156.821 1.00 28.86 307 LYS D CA 1
ATOM 9914 C C . LYS D 1 329 ? 27.223 86.395 156.169 1.00 28.30 307 LYS D C 1
ATOM 9915 O O . LYS D 1 329 ? 27.969 85.448 156.408 1.00 27.59 307 LYS D O 1
ATOM 9921 N N . LEU D 1 330 ? 26.177 86.291 155.363 1.00 28.60 308 LEU D N 1
ATOM 9922 C CA . LEU D 1 330 ? 25.930 85.045 154.636 1.00 28.28 308 LEU D CA 1
ATOM 9923 C C . LEU D 1 330 ? 27.105 84.704 153.738 1.00 27.80 308 LEU D C 1
ATOM 9924 O O . LEU D 1 330 ? 27.493 83.529 153.618 1.00 25.07 308 LEU D O 1
ATOM 9929 N N . ASN D 1 331 ? 27.672 85.725 153.107 1.00 24.29 309 ASN D N 1
ATOM 9930 C CA . ASN D 1 331 ? 28.823 85.526 152.216 1.00 25.47 309 ASN D CA 1
ATOM 9931 C C . ASN D 1 331 ? 30.013 84.987 153.002 1.00 25.13 309 ASN D C 1
ATOM 9932 O O . ASN D 1 331 ? 30.681 84.037 152.595 1.00 24.04 309 ASN D O 1
ATOM 9937 N N . GLN D 1 332 ? 30.252 85.583 154.159 1.00 26.14 310 GLN D N 1
ATOM 9938 C CA . GLN D 1 332 ? 31.390 85.180 154.979 1.00 26.93 310 GLN D CA 1
ATOM 9939 C C . GLN D 1 332 ? 31.201 83.786 155.562 1.00 27.46 310 GLN D C 1
ATOM 9940 O O . GLN D 1 332 ? 32.180 83.071 155.772 1.00 24.39 310 GLN D O 1
ATOM 9946 N N . LYS D 1 333 ? 29.955 83.386 155.792 1.00 26.97 311 LYS D N 1
ATOM 9947 C CA . LYS D 1 333 ? 29.694 82.013 156.214 1.00 28.70 311 LYS D CA 1
ATOM 9948 C C . LYS D 1 333 ? 30.220 81.005 155.199 1.00 25.48 311 LYS D C 1
ATOM 9949 O O . LYS D 1 333 ? 30.727 79.948 155.580 1.00 28.11 311 LYS D O 1
ATOM 9955 N N . VAL D 1 334 ? 30.121 81.334 153.911 1.00 24.25 312 VAL D N 1
ATOM 9956 C CA . VAL D 1 334 ? 30.644 80.454 152.868 1.00 23.08 312 VAL D CA 1
ATOM 9957 C C . VAL D 1 334 ? 32.163 80.379 152.943 1.00 24.57 312 VAL D C 1
ATOM 9958 O O . VAL D 1 334 ? 32.727 79.287 152.911 1.00 23.76 312 VAL D O 1
ATOM 9962 N N . ILE D 1 335 ? 32.818 81.534 153.086 1.00 25.14 313 ILE D N 1
ATOM 9963 C CA . ILE D 1 335 ? 34.280 81.567 153.211 1.00 25.92 313 ILE D CA 1
ATOM 9964 C C . ILE D 1 335 ? 34.759 80.768 154.424 1.00 25.68 313 ILE D C 1
ATOM 9965 O O . ILE D 1 335 ? 35.740 80.027 154.344 1.00 27.23 313 ILE D O 1
ATOM 9970 N N . ASP D 1 336 ? 34.061 80.911 155.549 1.00 26.37 314 ASP D N 1
ATOM 9971 C CA . ASP D 1 336 ? 34.399 80.190 156.775 1.00 26.49 314 ASP D CA 1
ATOM 9972 C C . ASP D 1 336 ? 34.255 78.671 156.545 1.00 27.29 314 ASP D C 1
ATOM 9973 O O . ASP D 1 336 ? 35.090 77.903 156.986 1.00 25.51 314 ASP D O 1
ATOM 9978 N N . ALA D 1 337 ? 33.206 78.266 155.830 1.00 26.75 315 ALA D N 1
ATOM 9979 C CA . ALA D 1 337 ? 33.012 76.859 155.480 1.00 27.34 315 ALA D CA 1
ATOM 9980 C C . ALA D 1 337 ? 34.129 76.358 154.568 1.00 27.25 315 ALA D C 1
ATOM 9981 O O . ALA D 1 337 ? 34.552 75.201 154.677 1.00 27.23 315 ALA D O 1
ATOM 9983 N N . ILE D 1 338 ? 34.636 77.233 153.702 1.00 26.72 316 ILE D N 1
ATOM 9984 C CA . ILE D 1 338 ? 35.756 76.866 152.822 1.00 25.56 316 ILE D CA 1
ATOM 9985 C C . ILE D 1 338 ? 37.025 76.605 153.646 1.00 26.76 316 ILE D C 1
ATOM 9986 O O . ILE D 1 338 ? 37.733 75.609 153.412 1.00 24.93 316 ILE D O 1
ATOM 9991 N N . TYR D 1 339 ? 37.301 77.441 154.638 1.00 26.98 317 TYR D N 1
ATOM 9992 C CA . TYR D 1 339 ? 38.407 77.129 155.567 1.00 31.07 317 TYR D CA 1
ATOM 9993 C C . TYR D 1 339 ? 38.222 75.768 156.251 1.00 29.73 317 TYR D C 1
ATOM 9994 O O . TYR D 1 339 ? 39.157 74.967 156.320 1.00 28.62 317 TYR D O 1
ATOM 10003 N N . ARG D 1 340 ? 37.022 75.514 156.765 1.00 28.64 318 ARG D N 1
ATOM 10004 C CA . ARG D 1 340 ? 36.770 74.255 157.475 1.00 30.08 318 ARG D CA 1
ATOM 10005 C C . ARG D 1 340 ? 36.899 73.068 156.516 1.00 28.97 318 ARG D C 1
ATOM 10006 O O . ARG D 1 340 ? 37.506 72.058 156.848 1.00 29.18 318 ARG D O 1
ATOM 10014 N N . ALA D 1 341 ? 36.337 73.201 155.318 1.00 27.22 319 ALA D N 1
ATOM 10015 C CA . ALA D 1 341 ? 36.420 72.132 154.327 1.00 25.58 319 ALA D CA 1
ATOM 10016 C C . ALA D 1 341 ? 37.868 71.794 153.954 1.00 27.18 319 ALA D C 1
ATOM 10017 O O . ALA D 1 341 ? 38.198 70.631 153.700 1.00 25.12 319 ALA D O 1
ATOM 10019 N N . SER D 1 342 ? 38.724 72.809 153.921 1.00 28.46 320 SER D N 1
ATOM 10020 C CA . SER D 1 342 ? 40.143 72.614 153.601 1.00 32.26 320 SER D CA 1
ATOM 10021 C C . SER D 1 342 ? 40.903 71.752 154.594 1.00 32.19 320 SER D C 1
ATOM 10022 O O . SER D 1 342 ? 42.013 71.321 154.292 1.00 30.40 320 SER D O 1
ATOM 10025 N N . GLU D 1 343 ? 40.328 71.524 155.778 1.00 33.67 321 GLU D N 1
ATOM 10026 C CA . GLU D 1 343 ? 40.932 70.662 156.785 1.00 37.15 321 GLU D CA 1
ATOM 10027 C C . GLU D 1 343 ? 40.368 69.241 156.758 1.00 36.71 321 GLU D C 1
ATOM 10028 O O . GLU D 1 343 ? 40.738 68.452 157.587 1.00 36.33 321 GLU D O 1
ATOM 10034 N N . LYS D 1 344 ? 39.492 68.915 155.811 1.00 36.61 322 LYS D N 1
ATOM 10035 C CA . LYS D 1 344 ? 38.836 67.604 155.771 1.00 37.79 322 LYS D CA 1
ATOM 10036 C C . LYS D 1 344 ? 38.897 66.983 154.387 1.00 39.22 322 LYS D C 1
ATOM 10037 O O . LYS D 1 344 ? 39.103 67.689 153.415 1.00 32.79 322 LYS D O 1
ATOM 10043 N N . ASP D 1 345 ? 38.585 65.687 154.313 1.00 35.31 323 ASP D N 1
ATOM 10044 C CA A ASP D 1 345 ? 38.660 64.984 153.046 0.50 36.49 323 ASP D CA 1
ATOM 10045 C CA B ASP D 1 345 ? 38.615 64.884 153.089 0.50 38.59 323 ASP D CA 1
ATOM 10046 C C . ASP D 1 345 ? 37.366 65.047 152.209 1.00 38.97 323 ASP D C 1
ATOM 10047 O O . ASP D 1 345 ? 37.419 64.869 150.984 1.00 43.32 323 ASP D O 1
ATOM 10056 N N . GLY D 1 346 ? 36.231 65.369 152.823 1.00 34.26 324 GLY D N 1
ATOM 10057 C CA . GLY D 1 346 ? 34.946 65.373 152.109 1.00 30.16 324 GLY D CA 1
ATOM 10058 C C . GLY D 1 346 ? 34.141 66.667 152.238 1.00 30.02 324 GLY D C 1
ATOM 10059 O O . GLY D 1 346 ? 34.705 67.748 152.380 1.00 28.73 324 GLY D O 1
ATOM 10060 N N . TRP D 1 347 ? 32.817 66.555 152.121 1.00 30.26 325 TRP D N 1
ATOM 10061 C CA . TRP D 1 347 ? 31.925 67.723 152.161 1.00 30.40 325 TRP D CA 1
ATOM 10062 C C . TRP D 1 347 ? 31.873 68.320 153.552 1.00 31.06 325 TRP D C 1
ATOM 10063 O O . TRP D 1 347 ? 31.930 67.592 154.531 1.00 30.43 325 TRP D O 1
ATOM 10074 N N . GLU D 1 348 ? 31.752 69.646 153.626 1.00 29.11 326 GLU D N 1
ATOM 10075 C CA . GLU D 1 348 ? 31.550 70.369 154.867 1.00 28.98 326 GLU D CA 1
ATOM 10076 C C . GLU D 1 348 ? 30.275 71.191 154.746 1.00 28.99 326 GLU D C 1
ATOM 10077 O O . GLU D 1 348 ? 30.150 72.001 153.816 1.00 25.23 326 GLU D O 1
ATOM 10083 N N . ALA D 1 349 ? 29.356 71.033 155.698 1.00 28.58 327 ALA D N 1
ATOM 10084 C CA . ALA D 1 349 ? 28.114 71.798 155.671 1.00 30.22 327 ALA D CA 1
ATOM 10085 C C . ALA D 1 349 ? 28.419 73.267 155.937 1.00 29.24 327 ALA D C 1
ATOM 10086 O O . ALA D 1 349 ? 29.289 73.590 156.729 1.00 30.28 327 ALA D O 1
ATOM 10088 N N . VAL D 1 350 ? 27.726 74.160 155.246 1.00 30.70 328 VAL D N 1
ATOM 10089 C CA . VAL D 1 350 ? 27.928 75.596 155.409 1.00 31.70 328 VAL D CA 1
ATOM 10090 C C . VAL D 1 350 ? 27.236 76.074 156.686 1.00 40.70 328 VAL D C 1
ATOM 10091 O O . VAL D 1 350 ? 26.064 75.745 156.876 1.00 37.38 328 VAL D O 1
#

Radius of gyration: 34.11 Å; Cα contacts (8 Å, |Δi|>4): 3052; chains: 4; bounding box: 47×100×95 Å

Solvent-accessible surface area: 45396 Å² total

B-factor: mean 32.98, std 16.2, range [12.74, 163.7]

InterPro domains:
  IPR000683 Gfo/Idh/MocA-like oxidoreductase, N-terminal [PF01408] (2-121)
  IPR036291 NAD(P)-binding domain superfamily [SSF51735] (2-154)
  IPR050984 Gfo/Idh/MocA domain-containing protein [PTHR22604] (2-319)
  IPR055170 GFO/IDH/MocA-like oxidoreductase domain [PF22725] (130-246)

Nearest PDB structures (foldseek):
  4had-assembly1_C  TM=1.003E+00  e=4.378E-67  Rhizobium etli CFN 42
  4had-assembly1_D  TM=1.003E+00  e=7.096E-67  Rhizobium etli CFN 42
  4hkt-assembly1_D  TM=8.252E-01  e=3.325E-22  Sinorhizobium meliloti 1021
  4iq0-assembly1_A  TM=8.277E-01  e=1.160E-19  Streptococcus pneumoniae
  2ho5-assembly1_B  TM=8.097E-01  e=5.870E-18  Streptococcus pneumoniae